Protein 6GQ3 (pdb70)

Organism: Homo sapiens (NCBI:txid9606)

B-factor: mean 34.39, std 28.22, range [5.99, 200.0]

Secondary structure (DSSP, 8-state):
-EEEEEES-S-SSHHHHTGGGGGGGG--SEEEEEEETTEEEEEEEEEE---S-TTT--SSB--TT-TTEEEEEEEEETTHHHHHHHHT---SS--TTHHHHHHHHHHHHHHHHTT--EEEEEEEEETTTTEEEEEE-TT--S--EEEE-TT--EEEESSGGGTTT---TT-SS--EEEPPTTEEEEEEEPTTS-EEEEEEEE---------S--HHHHHHHHHHHHHHHHHHTT--SSEEEEE--SSHHHHHHHHHHHHHHHHTT--SPPEEEEEESSS-HHHHHHHHHHHHHT-EEEEEEPPHHHHHHHHHHHHHHHT---HHHHHHHHHHHHHHHHHHHH--EEEEE--TTHHHHHT-SGGGGG-S-HHHHHHHHHHHHHHGGGTHHHHHHHHHHTTT-EEE-GGG-HHHHHHHHTS-HHHHS-SSSSTTHHHHHHTTTTT-S-HHHHT---HHHHHHHHHHHHS-HHHHHTHHHH--TT---SHHHHHHHHHHHHHSTT-GGGS--/-EEEEEES-S-TTTTTHHHHGGGGGG--SEEEEEEETTEEEEEEEEEE---S-TTT--SSEEETTEEEEEEEEEEEETTHHHHHHHHTPPPSS--TTHHHHHHHHHH-HHHHHTT--EEEEEEEEETTTTEEEEEE-TT--S--EEEE-TT--EEEESSGGGTTT---TT-S---EEEPPTTEEEEEEE-TTS-EEEEEEEE---------S--HHHHHHHHHHHHHHHHHHTT--SSEEEEE--SSHHHHHHHHHHHHHHHHTT-SSPPEEEEEESTT-HHHHHHHHHHHHHT-EEEEEE--HHHHHHHHHHHHHHH----HHHHHHHHHHHHHHHHHHHH--EEEEE--TTHHHHHT-SGGGGG-S-HHHHHHHHHHHHHHGGGTHHHHHHHHHHTTT-EEE-GGG-HHHHHHHHHS-HHHHS-SSSSTTHHHHHHTTTTT-S-HHHHT---HHHHHHHHHHTTS-HHHHHTHHHH--SS---SHHHHHHHHHHHHHSTT-GGGS--

Structure (mmCIF, N/CA/C/O backbone):
data_6GQ3
#
_entry.id   6GQ3
#
_cell.length_a   64.700
_cell.length_b   83.520
_cell.length_c   110.290
_cell.angle_alpha   90.00
_cell.angle_beta   90.65
_cell.angle_gamma   90.00
#
_symmetry.space_group_name_H-M   'P 1 21 1'
#
loop_
_entity.id
_entity.type
_entity.pdbx_description
1 polymer 'Asparagine synthetase [glutamine-hydrolyzing]'
2 non-polymer 5-OXO-L-NORLEUCINE
3 non-polymer 1,2-ETHANEDIOL
4 non-polymer '4-(2-HYDROXYETHYL)-1-PIPERAZINE ETHANESULFONIC ACID'
5 non-polymer 'CHLORIDE ION'
6 water water
#
loop_
_atom_site.group_PDB
_atom_site.id
_atom_site.type_symbol
_atom_site.label_atom_id
_atom_site.label_alt_id
_atom_site.label_comp_id
_atom_site.label_asym_id
_atom_site.label_entity_id
_atom_site.label_seq_id
_atom_site.pdbx_PDB_ins_code
_atom_site.Cartn_x
_atom_site.Cartn_y
_atom_site.Cartn_z
_atom_site.occupancy
_atom_site.B_iso_or_equiv
_atom_site.auth_seq_id
_atom_site.auth_comp_id
_atom_site.auth_asym_id
_atom_site.auth_atom_id
_atom_site.pdbx_PDB_model_num
ATOM 1 N N . CYS A 1 2 ? 18.799 17.066 11.072 1.00 16.36 1 CYS A N 1
ATOM 2 C CA . CYS A 1 2 ? 18.659 17.463 12.504 1.00 12.09 1 CYS A CA 1
ATOM 3 C C . CYS A 1 2 ? 17.560 18.501 12.611 1.00 12.11 1 CYS A C 1
ATOM 4 O O . CYS A 1 2 ? 17.362 19.300 11.694 1.00 14.23 1 CYS A O 1
ATOM 7 N N . GLY A 1 3 ? 16.877 18.481 13.744 1.00 13.64 2 GLY A N 1
ATOM 8 C CA . GLY A 1 3 ? 15.812 19.421 14.059 1.00 11.76 2 GLY A CA 1
ATOM 9 C C . GLY A 1 3 ? 16.123 20.168 15.325 1.00 14.17 2 GLY A C 1
ATOM 10 O O . GLY A 1 3 ? 16.374 19.550 16.378 1.00 18.60 2 GLY A O 1
ATOM 11 N N . ILE A 1 4 ? 16.099 21.497 15.224 1.00 12.60 3 ILE A N 1
ATOM 12 C CA . ILE A 1 4 ? 16.331 22.365 16.367 1.00 10.02 3 ILE A CA 1
ATOM 13 C C . ILE A 1 4 ? 15.037 23.030 16.795 1.00 15.26 3 ILE A C 1
ATOM 14 O O . ILE A 1 4 ? 14.159 23.313 15.979 1.00 16.72 3 ILE A O 1
ATOM 19 N N . TRP A 1 5 ? 14.937 23.234 18.110 1.00 17.17 4 TRP A N 1
ATOM 20 C CA . TRP A 1 5 ? 13.803 23.848 18.722 1.00 14.14 4 TRP A CA 1
ATOM 21 C C . TRP A 1 5 ? 14.298 24.566 19.972 1.00 19.64 4 TRP A C 1
ATOM 22 O O . TRP A 1 5 ? 15.106 24.019 20.745 1.00 18.51 4 TRP A O 1
ATOM 33 N N . ALA A 1 6 ? 13.877 25.808 20.160 1.00 14.94 5 ALA A N 1
ATOM 34 C CA . ALA A 1 6 ? 14.301 26.551 21.353 1.00 14.13 5 ALA A CA 1
ATOM 35 C C . ALA A 1 6 ? 13.317 27.615 21.771 1.00 21.37 5 ALA A C 1
ATOM 36 O O . ALA A 1 6 ? 12.708 28.262 20.920 1.00 16.40 5 ALA A O 1
ATOM 38 N N . LEU A 1 7 ? 13.203 27.799 23.085 1.00 13.55 6 LEU A N 1
ATOM 39 C CA . LEU A 1 7 ? 12.337 28.809 23.675 1.00 16.64 6 LEU A CA 1
ATOM 40 C C . LEU A 1 7 ? 13.121 29.694 24.626 1.00 20.72 6 LEU A C 1
ATOM 41 O O . LEU A 1 7 ? 13.976 29.220 25.363 1.00 15.84 6 LEU A O 1
ATOM 46 N N . PHE A 1 8 ? 12.823 30.990 24.601 1.00 14.17 7 PHE A N 1
ATOM 47 C CA . PHE A 1 8 ? 13.376 31.950 25.557 1.00 18.05 7 PHE A CA 1
ATOM 48 C C . PHE A 1 8 ? 12.200 32.733 26.118 1.00 22.71 7 PHE A C 1
ATOM 49 O O . PHE A 1 8 ? 11.341 33.124 25.376 1.00 16.32 7 PHE A O 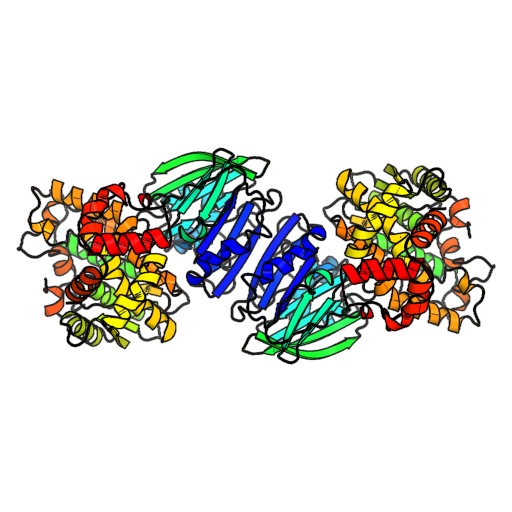1
ATOM 57 N N . GLY A 1 9 ? 12.134 32.880 27.436 1.00 20.76 8 GLY A N 1
ATOM 58 C CA . GLY A 1 9 ? 11.059 33.641 28.051 1.00 21.88 8 GLY A CA 1
ATOM 59 C C . GLY A 1 9 ? 9.713 32.933 28.069 1.00 29.88 8 GLY A C 1
ATOM 60 O O . GLY A 1 9 ? 8.671 33.585 28.084 1.00 24.22 8 GLY A O 1
ATOM 61 N N . SER A 1 10 ? 9.730 31.603 28.097 1.00 23.71 9 SER A N 1
ATOM 62 C CA . SER A 1 10 ? 8.510 30.814 28.118 1.00 19.92 9 SER A CA 1
ATOM 63 C C . SER A 1 10 ? 7.767 30.961 29.456 1.00 23.78 9 SER A C 1
ATOM 64 O O . SER A 1 10 ? 8.376 31.253 30.482 1.00 24.93 9 SER A O 1
ATOM 67 N N . ASP A 1 11 ? 6.461 30.732 29.427 1.00 36.50 10 ASP A N 1
ATOM 68 C CA . ASP A 1 11 ? 5.673 30.566 30.656 1.00 51.46 10 ASP A CA 1
ATOM 69 C C . ASP A 1 11 ? 6.019 29.247 31.364 1.00 99.03 10 ASP A C 1
ATOM 70 O O . ASP A 1 11 ? 6.355 29.257 32.549 1.00 83.53 10 ASP A O 1
ATOM 75 N N . ASP A 1 12 ? 5.933 28.126 30.640 1.00 71.19 11 ASP A N 1
ATOM 76 C CA . ASP A 1 12 ? 6.268 26.793 31.187 1.00 88.35 11 ASP A CA 1
ATOM 77 C C . ASP A 1 12 ? 6.920 25.892 30.132 1.00 200.00 11 ASP A C 1
ATOM 78 O O . ASP A 1 12 ? 6.216 25.164 29.419 1.00 198.35 11 ASP A O 1
ATOM 83 N N . CYS A 1 13 ? 8.256 25.929 30.041 1.00 78.71 12 CYS A N 1
ATOM 84 C CA . CYS A 1 13 ? 8.990 24.999 29.161 1.00 64.30 12 CYS A CA 1
ATOM 85 C C . CYS A 1 13 ? 9.705 23.898 29.954 1.00 35.74 12 CYS A C 1
ATOM 86 O O . CYS A 1 13 ? 10.928 23.773 29.972 1.00 200.00 12 CYS A O 1
ATOM 89 N N . LEU A 1 14 ? 8.866 23.117 30.635 1.00 56.64 13 LEU A N 1
ATOM 90 C CA . LEU A 1 14 ? 9.201 21.786 31.131 1.00 200.00 13 LEU A CA 1
ATOM 91 C C . LEU A 1 14 ? 8.063 20.838 30.747 1.00 58.34 13 LEU A C 1
ATOM 92 O O . LEU A 1 14 ? 8.218 20.042 29.830 1.00 200.00 13 LEU A O 1
ATOM 97 N N . SER A 1 15 ? 6.915 20.958 31.414 1.00 92.27 14 SER A N 1
ATOM 98 C CA . SER A 1 15 ? 5.824 19.988 31.251 1.00 58.64 14 SER A CA 1
ATOM 99 C C . SER A 1 15 ? 5.212 20.012 29.840 1.00 200.00 14 SER A C 1
ATOM 100 O O . SER A 1 15 ? 5.402 19.079 29.052 1.00 61.39 14 SER A O 1
ATOM 103 N N . VAL A 1 16 ? 4.534 21.103 29.509 1.00 27.75 15 VAL A N 1
ATOM 104 C CA . VAL A 1 16 ? 3.699 21.180 28.299 1.00 53.81 15 VAL A CA 1
ATOM 105 C C . VAL A 1 16 ? 4.527 21.360 27.013 1.00 178.39 15 VAL A C 1
ATOM 106 O O . VAL A 1 16 ? 4.038 21.052 25.921 1.00 77.16 15 VAL A O 1
ATOM 110 N N . GLN A 1 17 ? 5.772 21.832 27.136 1.00 61.41 16 GLN A N 1
ATOM 111 C CA . GLN A 1 17 ? 6.609 22.127 25.967 1.00 79.24 16 GLN A CA 1
ATOM 112 C C . GLN A 1 17 ? 7.841 21.201 25.791 1.00 48.86 16 GLN A C 1
ATOM 113 O O . GLN A 1 17 ? 8.585 21.346 24.830 1.00 81.60 16 GLN A O 1
ATOM 119 N N . CYS A 1 18 ? 8.035 20.243 26.697 1.00 66.29 17 CYS A N 1
ATOM 120 C CA . CYS A 1 18 ? 8.749 18.996 26.359 1.00 50.55 17 CYS A CA 1
ATOM 121 C C . CYS A 1 18 ? 8.033 18.283 25.200 1.00 80.82 17 CYS A C 1
ATOM 122 O O . CYS A 1 18 ? 8.676 17.671 24.352 1.00 54.04 17 CYS A O 1
ATOM 125 N N . LEU A 1 19 ? 6.703 18.382 25.187 1.00 72.74 18 LEU A N 1
ATOM 126 C CA . LEU A 1 19 ? 5.843 17.803 24.154 1.00 54.75 18 LEU A CA 1
ATOM 127 C C . LEU A 1 19 ? 5.879 18.527 22.798 1.00 38.55 18 LEU A C 1
ATOM 128 O O . LEU A 1 19 ? 5.711 17.898 21.749 1.00 47.19 18 LEU A O 1
ATOM 133 N N . SER A 1 20 ? 6.081 19.841 22.795 1.00 58.66 19 SER A N 1
ATOM 134 C CA . SER A 1 20 ? 6.165 20.598 21.529 1.00 44.21 19 SER A CA 1
ATOM 135 C C . SER A 1 20 ? 7.492 20.361 20.750 1.00 20.76 19 SER A C 1
ATOM 136 O O . SER A 1 20 ? 7.510 20.393 19.499 1.00 31.38 19 SER A O 1
ATOM 139 N N . ALA A 1 21 ? 8.564 20.115 21.497 1.00 45.49 20 ALA A N 1
ATOM 140 C CA . ALA A 1 21 ? 9.870 19.764 20.921 1.00 33.27 20 ALA A CA 1
ATOM 141 C C . ALA A 1 21 ? 9.839 18.511 20.036 1.00 39.29 20 ALA A C 1
ATOM 142 O O . ALA A 1 21 ? 10.725 18.337 19.203 1.00 31.62 20 ALA A O 1
ATOM 144 N N . MET A 1 22 ? 8.827 17.655 20.203 1.00 29.18 21 MET A N 1
ATOM 145 C CA . MET A 1 22 ? 8.723 16.393 19.447 1.00 19.19 21 MET A CA 1
ATOM 146 C C . MET A 1 22 ? 8.147 16.516 18.044 1.00 29.89 21 MET A C 1
ATOM 147 O O . MET A 1 22 ? 8.254 15.566 17.270 1.00 23.49 21 MET A O 1
ATOM 152 N N . LYS A 1 23 ? 7.535 17.653 17.707 1.00 21.25 22 LYS A N 1
ATOM 153 C CA . LYS A 1 23 ? 6.921 17.843 16.384 1.00 20.14 22 LYS A CA 1
ATOM 154 C C . LYS A 1 23 ? 7.903 17.727 15.225 1.00 23.96 22 LYS A C 1
ATOM 155 O O . LYS A 1 23 ? 7.513 17.368 14.125 1.00 22.69 22 LYS A O 1
ATOM 161 N N . ILE A 1 24 ? 9.173 18.010 15.468 1.00 20.42 23 ILE A N 1
ATOM 162 C CA . ILE A 1 24 ? 10.173 17.914 14.379 1.00 16.37 23 ILE A CA 1
ATOM 163 C C . ILE A 1 24 ? 11.107 16.706 14.484 1.00 29.43 23 ILE A C 1
ATOM 164 O O . ILE A 1 24 ? 12.166 16.711 13.841 1.00 17.38 23 ILE A O 1
ATOM 169 N N . ALA A 1 25 ? 10.701 15.676 15.240 1.00 20.15 24 ALA A N 1
ATOM 170 C CA . ALA A 1 25 ? 11.510 14.445 15.412 1.00 12.00 24 ALA A CA 1
ATOM 171 C C . ALA A 1 25 ? 11.994 13.785 14.136 1.00 12.94 24 ALA A C 1
ATOM 172 O O . ALA A 1 25 ? 13.088 13.241 14.111 1.00 20.57 24 ALA A O 1
ATOM 174 N N . HIS A 1 26 ? 11.152 13.802 13.094 1.00 13.93 25 HIS A N 1
ATOM 175 C CA . HIS A 1 26 ? 11.504 13.205 11.807 1.00 11.70 25 HIS A CA 1
ATOM 176 C C . HIS A 1 26 ? 12.872 13.602 11.244 1.00 15.29 25 HIS A C 1
ATOM 177 O O . HIS A 1 26 ? 13.545 12.784 10.614 1.00 14.15 25 HIS A O 1
ATOM 184 N N . ARG A 1 27 ? 13.254 14.848 11.463 1.00 11.33 26 ARG A N 1
ATOM 185 C CA . ARG A 1 27 ? 14.535 15.382 10.957 1.00 15.10 26 ARG A CA 1
ATOM 186 C C . ARG A 1 27 ? 15.748 14.688 11.553 1.00 10.86 26 ARG A C 1
ATOM 187 O O . ARG A 1 27 ? 16.774 14.606 10.877 1.00 14.20 26 ARG A O 1
ATOM 195 N N . GLY A 1 28 ? 15.648 14.202 12.800 1.00 14.72 27 GLY A N 1
ATOM 196 C CA . GLY A 1 28 ? 16.815 13.645 13.515 1.00 16.18 27 GLY A CA 1
ATOM 197 C C . GLY A 1 28 ? 16.458 12.380 14.274 1.00 15.83 27 GLY A C 1
ATOM 198 O O . GLY A 1 28 ? 16.229 12.422 15.467 1.00 14.89 27 GLY A O 1
ATOM 199 N N . PRO A 1 29 ? 16.398 11.244 13.583 1.00 14.78 28 PRO A N 1
ATOM 200 C CA . PRO A 1 29 ? 15.932 10.006 14.252 1.00 18.61 28 PRO A CA 1
ATOM 201 C C . PRO A 1 29 ? 16.863 9.324 15.246 1.00 15.58 28 PRO A C 1
ATOM 202 O O . PRO A 1 29 ? 16.408 8.456 15.977 1.00 14.42 28 PRO A O 1
ATOM 206 N N . ASP A 1 30 ? 18.142 9.674 15.285 1.00 12.96 29 ASP A N 1
ATOM 207 C CA . ASP A 1 30 ? 19.116 8.870 16.037 1.00 11.28 29 ASP A CA 1
ATOM 208 C C . ASP A 1 30 ? 19.096 9.127 17.541 1.00 19.74 29 ASP A C 1
ATOM 209 O O . ASP A 1 30 ? 19.356 8.219 18.320 1.00 15.00 29 ASP A O 1
ATOM 214 N N . ALA A 1 31 ? 18.794 10.356 17.944 1.00 12.41 30 ALA A N 1
ATOM 215 C CA . ALA A 1 31 ? 18.717 10.711 19.384 1.00 12.27 30 ALA A CA 1
ATOM 216 C C . ALA A 1 31 ? 17.998 12.034 19.592 1.00 16.20 30 ALA A C 1
ATOM 217 O O . ALA A 1 31 ? 17.958 12.848 18.688 1.00 13.55 30 ALA A O 1
ATOM 219 N N . PHE A 1 32 ? 17.471 12.228 20.804 1.00 16.26 31 PHE A N 1
ATOM 220 C CA . PHE A 1 32 ? 16.805 13.452 21.213 1.00 13.02 31 PHE A CA 1
ATOM 221 C C . PHE A 1 32 ? 17.351 13.910 22.572 1.00 18.65 31 PHE A C 1
ATOM 222 O O . PHE A 1 32 ? 17.517 13.087 23.460 1.00 13.59 31 PHE A O 1
ATOM 230 N N . ARG A 1 33 ? 17.619 15.206 22.726 1.00 13.23 32 ARG A N 1
ATOM 231 C CA . ARG A 1 33 ? 17.890 15.807 24.038 1.00 14.65 32 ARG A CA 1
ATOM 232 C C . ARG A 1 33 ? 17.074 17.094 24.228 1.00 16.71 32 ARG A C 1
ATOM 233 O O . ARG A 1 33 ? 17.042 17.952 23.353 1.00 13.88 32 ARG A O 1
ATOM 241 N N . PHE A 1 34 ? 16.469 17.224 25.407 1.00 10.61 33 PHE A N 1
ATOM 242 C CA . PHE A 1 34 ? 15.753 18.413 25.833 1.00 13.92 33 PHE A CA 1
ATOM 243 C C . PHE A 1 34 ? 16.362 18.901 27.126 1.00 17.84 33 PHE A C 1
ATOM 244 O O . PHE A 1 34 ? 16.550 18.105 28.028 1.00 17.22 33 PHE A O 1
ATOM 252 N N . GLU A 1 35 ? 16.689 20.189 27.221 1.00 14.54 34 GLU A N 1
ATOM 253 C CA . GLU A 1 35 ? 17.175 20.730 28.487 1.00 14.18 34 GLU A CA 1
ATOM 254 C C . GLU A 1 35 ? 16.893 22.222 28.623 1.00 14.73 34 GLU A C 1
ATOM 255 O O . GLU A 1 35 ? 16.722 22.922 27.631 1.00 14.00 34 GLU A O 1
ATOM 261 N N . ASN A 1 36 ? 16.843 22.689 29.865 1.00 11.85 35 ASN A N 1
ATOM 262 C CA . ASN A 1 36 ? 16.654 24.114 30.152 1.00 13.77 35 ASN A CA 1
ATOM 263 C C . ASN A 1 36 ? 17.985 24.690 30.663 1.00 11.23 35 ASN A C 1
ATOM 264 O O . ASN A 1 36 ? 18.989 23.971 30.749 1.00 14.37 35 ASN A O 1
ATOM 269 N N . VAL A 1 37 ? 17.985 25.982 30.978 1.00 16.34 36 VAL A N 1
ATOM 270 C CA . VAL A 1 37 ? 19.221 26.723 31.183 1.00 15.47 36 VAL A CA 1
ATOM 271 C C . VAL A 1 37 ? 19.325 27.147 32.632 1.00 15.08 36 VAL A C 1
ATOM 272 O O . VAL A 1 37 ? 18.405 27.818 33.148 1.00 14.64 36 VAL A O 1
ATOM 276 N N . ASN A 1 38 ? 20.420 26.756 33.283 1.00 15.38 37 ASN A N 1
ATOM 277 C CA . ASN A 1 38 ? 20.710 27.177 34.675 1.00 18.29 37 ASN A CA 1
ATOM 278 C C . ASN A 1 38 ? 20.610 28.694 34.759 1.00 25.00 37 ASN A C 1
ATOM 279 O O . ASN A 1 38 ? 21.251 29.400 33.978 1.00 19.79 37 ASN A O 1
ATOM 284 N N . GLY A 1 39 ? 19.819 29.175 35.712 1.00 17.11 38 GLY A N 1
ATOM 285 C CA . GLY A 1 39 ? 19.636 30.612 35.914 1.00 18.61 38 GLY A CA 1
ATOM 286 C C . GLY A 1 39 ? 18.576 31.248 35.025 1.00 29.36 38 GLY A C 1
ATOM 287 O O . GLY A 1 39 ? 18.230 32.404 35.237 1.00 19.29 38 GLY A O 1
ATOM 288 N N . TYR A 1 40 ? 18.081 30.513 34.020 1.00 17.66 39 TYR A N 1
ATOM 289 C CA . TYR A 1 40 ? 17.126 31.014 33.021 1.00 15.59 39 TYR A CA 1
ATOM 290 C C . TYR A 1 40 ? 16.248 29.835 32.678 1.00 17.73 39 TYR A C 1
ATOM 291 O O . TYR A 1 40 ? 16.214 29.374 31.537 1.00 14.91 39 TYR A O 1
ATOM 300 N N . THR A 1 41 ? 15.584 29.311 33.700 1.00 17.32 40 THR A N 1
ATOM 301 C CA . THR A 1 41 ? 14.925 27.998 33.592 1.00 21.20 40 THR A CA 1
ATOM 302 C C . THR A 1 41 ? 13.664 28.021 32.737 1.00 22.99 40 THR A C 1
ATOM 303 O O . THR A 1 41 ? 13.124 26.967 32.450 1.00 18.64 40 THR A O 1
ATOM 307 N N . ASN A 1 42 ? 13.219 29.211 32.312 1.00 13.09 41 ASN A N 1
ATOM 308 C CA . ASN A 1 42 ? 12.166 29.365 31.310 1.00 14.77 41 ASN A CA 1
ATOM 309 C C . ASN A 1 42 ? 12.704 29.469 29.881 1.00 17.67 41 ASN A C 1
ATOM 310 O O . ASN A 1 42 ? 11.964 29.819 28.984 1.00 17.92 41 ASN A O 1
ATOM 315 N N . CYS A 1 43 ? 14.000 29.178 29.683 1.00 19.46 42 CYS A N 1
ATOM 316 C CA . CYS A 1 43 ? 14.622 29.068 28.364 1.00 14.41 42 CYS A CA 1
ATOM 317 C C . CYS A 1 43 ? 15.069 27.617 28.179 1.00 20.47 42 CYS A C 1
ATOM 318 O O . CYS A 1 43 ? 15.642 27.031 29.093 1.00 13.33 42 CYS A O 1
ATOM 321 N N . CYS A 1 44 ? 14.790 27.025 27.025 1.00 12.99 43 CYS A N 1
ATOM 322 C CA . CYS A 1 44 ? 15.134 25.625 26.806 1.00 16.53 43 CYS A CA 1
ATOM 323 C C . CYS A 1 44 ? 15.377 25.279 25.354 1.00 15.75 43 CYS A C 1
ATOM 324 O O . CYS A 1 44 ? 14.991 26.034 24.438 1.00 18.41 43 CYS A O 1
ATOM 327 N N . PHE A 1 45 ? 16.042 24.141 25.181 1.00 15.37 44 PHE A N 1
ATOM 328 C CA . PHE A 1 45 ? 16.432 23.607 23.887 1.00 12.15 44 PHE A CA 1
ATOM 329 C C . PHE A 1 45 ? 15.860 22.199 23.727 1.00 11.50 44 PHE A C 1
ATOM 330 O O . PHE A 1 45 ? 15.804 21.433 24.682 1.00 13.75 44 PHE A O 1
ATOM 338 N N . GLY A 1 46 ? 15.479 21.858 22.498 1.00 12.54 45 GLY A N 1
ATOM 339 C CA . GLY A 1 46 ? 15.146 20.486 22.096 1.00 15.67 45 GLY A CA 1
ATOM 340 C C . GLY A 1 46 ? 15.881 20.202 20.800 1.00 15.64 45 GLY A C 1
ATOM 341 O O . GLY A 1 46 ? 15.844 21.007 19.884 1.00 18.28 45 GLY A O 1
ATOM 342 N N . PHE A 1 47 ? 16.571 19.072 20.734 1.00 14.57 46 PHE A N 1
ATOM 343 C CA . PHE A 1 47 ? 17.400 18.748 19.596 1.00 12.45 46 PHE A CA 1
ATOM 344 C C . PHE A 1 47 ? 17.206 17.310 19.186 1.00 14.77 46 PHE A C 1
ATOM 345 O O . PHE A 1 47 ? 17.414 16.415 20.011 1.00 12.84 46 PHE A O 1
ATOM 353 N N . HIS A 1 48 ? 16.785 17.098 17.940 1.00 10.25 47 HIS A N 1
ATOM 354 C CA . HIS A 1 48 ? 16.682 15.772 17.356 1.00 11.09 47 HIS A CA 1
ATOM 355 C C . HIS A 1 48 ? 17.857 15.593 16.417 1.00 12.78 47 HIS A C 1
ATOM 356 O O . HIS A 1 48 ? 18.000 16.333 15.448 1.00 10.53 47 HIS A O 1
ATOM 363 N N . ARG A 1 49 ? 18.697 14.597 16.695 1.00 13.28 48 ARG A N 1
ATOM 364 C CA . ARG A 1 49 ? 19.908 14.418 15.953 1.00 17.03 48 ARG A CA 1
ATOM 365 C C . ARG A 1 49 ? 19.821 13.340 14.870 1.00 18.77 48 ARG A C 1
ATOM 366 O O . ARG A 1 49 ? 19.365 12.229 15.126 1.00 16.41 48 ARG A O 1
ATOM 374 N N . LEU A 1 50 ? 20.249 13.694 13.662 1.00 14.41 49 LEU A N 1
ATOM 375 C CA . LEU A 1 50 ? 20.752 12.715 12.695 1.00 14.67 49 LEU A CA 1
ATOM 376 C C . LEU A 1 50 ? 22.276 12.811 12.808 1.00 14.49 49 LEU A C 1
ATOM 377 O O . LEU A 1 50 ? 22.861 13.852 12.501 1.00 15.83 49 LEU A O 1
ATOM 382 N N . ALA A 1 51 ? 22.932 11.750 13.265 1.00 16.44 50 ALA A N 1
ATOM 383 C CA . ALA A 1 51 ? 24.377 11.832 13.543 1.00 9.92 50 ALA A CA 1
ATOM 384 C C . ALA A 1 51 ? 25.208 11.571 12.274 1.00 15.75 50 ALA A C 1
ATOM 385 O O . ALA A 1 51 ? 25.358 10.416 11.857 1.00 17.20 50 ALA A O 1
ATOM 387 N N . VAL A 1 52 ? 25.769 12.649 11.706 1.00 12.76 51 VAL A N 1
ATOM 388 C CA . VAL A 1 52 ? 26.435 12.640 10.418 1.00 9.94 51 VAL A CA 1
ATOM 389 C C . VAL A 1 52 ? 27.964 12.691 10.610 1.00 11.92 51 VAL A C 1
ATOM 390 O O . VAL A 1 52 ? 28.655 11.977 9.944 1.00 16.90 51 VAL A O 1
ATOM 394 N N . VAL A 1 53 ? 28.440 13.527 11.538 1.00 11.30 52 VAL A N 1
ATOM 395 C CA . VAL A 1 53 ? 29.859 13.668 11.881 1.00 16.98 52 VAL A CA 1
ATOM 396 C C . VAL A 1 53 ? 29.910 13.446 13.387 1.00 23.00 52 VAL A C 1
ATOM 397 O O . VAL A 1 53 ? 29.097 14.015 14.108 1.00 15.12 52 VAL A O 1
ATOM 401 N N . ASP A 1 54 ? 30.810 12.582 13.853 1.00 12.70 53 ASP A N 1
ATOM 402 C CA . ASP A 1 54 ? 31.082 12.386 15.295 1.00 13.73 53 ASP A CA 1
ATOM 403 C C . ASP A 1 54 ? 29.916 11.752 16.060 1.00 17.47 53 ASP A C 1
ATOM 404 O O . ASP A 1 54 ? 29.259 12.409 16.891 1.00 17.60 53 ASP A O 1
ATOM 409 N N . PRO A 1 55 ? 29.647 10.474 15.801 1.00 18.40 54 PRO A N 1
ATOM 410 C CA . PRO A 1 55 ? 28.498 9.890 16.507 1.00 31.45 54 PRO A CA 1
ATOM 411 C C . PRO A 1 55 ? 28.624 9.917 18.044 1.00 20.17 54 PRO A C 1
ATOM 412 O O . PRO A 1 55 ? 27.637 10.157 18.716 1.00 19.74 54 PRO A O 1
ATOM 416 N N . LEU A 1 56 ? 29.826 9.759 18.590 1.00 17.26 55 LEU A N 1
ATOM 417 C CA . LEU A 1 56 ? 29.968 9.527 20.022 1.00 17.97 55 LEU A CA 1
ATOM 418 C C . LEU A 1 56 ? 29.915 10.790 20.876 1.00 26.68 55 LEU A C 1
ATOM 419 O O . LEU A 1 56 ? 29.410 10.746 22.002 1.00 21.43 55 LEU A O 1
ATOM 424 N N . PHE A 1 57 ? 30.437 11.907 20.355 1.00 14.43 56 PHE A N 1
ATOM 425 C CA . PHE A 1 57 ? 30.641 13.124 21.148 1.00 12.23 56 PHE A CA 1
ATOM 426 C C . PHE A 1 57 ? 29.891 14.374 20.632 1.00 19.91 56 PHE A C 1
ATOM 427 O O . PHE A 1 57 ? 30.031 15.452 21.199 1.00 18.00 56 PHE A O 1
ATOM 435 N N . GLY A 1 58 ? 29.071 14.222 19.595 1.00 18.41 57 GLY A N 1
ATOM 436 C CA . GLY A 1 58 ? 28.452 15.380 18.958 1.00 12.41 57 GLY A CA 1
ATOM 437 C C . GLY A 1 58 ? 27.029 15.717 19.345 1.00 15.43 57 GLY A C 1
ATOM 438 O O . GLY A 1 58 ? 26.406 16.544 18.656 1.00 18.25 57 GLY A O 1
ATOM 439 N N . MET A 1 59 ? 26.486 15.115 20.405 1.00 13.68 58 MET A N 1
ATOM 440 C CA . MET A 1 59 ? 25.100 15.444 20.780 1.00 13.59 58 MET A CA 1
ATOM 441 C C . MET A 1 59 ? 25.002 16.929 21.176 1.00 18.92 58 MET A C 1
ATOM 442 O O . MET A 1 59 ? 25.980 17.516 21.643 1.00 15.93 58 MET A O 1
ATOM 447 N N . GLN A 1 60 ? 23.834 17.533 20.954 1.00 10.67 59 GLN A N 1
ATOM 448 C CA . GLN A 1 60 ? 23.622 18.970 21.194 1.00 9.99 59 GLN A CA 1
ATOM 449 C C . GLN A 1 60 ? 22.503 19.111 22.227 1.00 10.59 59 GLN A C 1
ATOM 450 O O . GLN A 1 60 ? 21.787 18.125 22.414 1.00 17.11 59 GLN A O 1
ATOM 456 N N . PRO A 1 61 ? 22.327 20.243 22.908 1.00 14.36 60 PRO A N 1
ATOM 457 C CA . PRO A 1 61 ? 23.139 21.470 22.808 1.00 14.98 60 PRO A CA 1
ATOM 458 C C . PRO A 1 61 ? 24.614 21.220 23.026 1.00 18.14 60 PRO A C 1
ATOM 459 O O . PRO A 1 61 ? 24.959 20.502 23.932 1.00 14.70 60 PRO A O 1
ATOM 463 N N . ILE A 1 62 ? 25.454 21.772 22.152 1.00 14.16 61 ILE A N 1
ATOM 464 C CA . ILE A 1 62 ? 26.903 21.662 22.257 1.00 13.11 61 ILE A CA 1
ATOM 465 C C . ILE A 1 62 ? 27.325 22.605 23.382 1.00 16.19 61 ILE A C 1
ATOM 466 O O . ILE A 1 62 ? 27.022 23.806 23.355 1.00 12.58 61 ILE A O 1
ATOM 471 N N . ARG A 1 63 ? 27.958 22.032 24.391 1.00 14.00 62 ARG A N 1
ATOM 472 C CA . ARG A 1 63 ? 28.456 22.759 25.541 1.00 18.01 62 ARG A CA 1
ATOM 473 C C . ARG A 1 63 ? 29.811 22.163 25.870 1.00 19.99 62 ARG A C 1
ATOM 474 O O . ARG A 1 63 ? 29.895 20.979 26.107 1.00 16.65 62 ARG A O 1
ATOM 482 N N . VAL A 1 64 ? 30.858 22.977 25.849 1.00 18.02 63 VAL A N 1
ATOM 483 C CA . VAL A 1 64 ? 32.231 22.511 26.060 1.00 22.78 63 VAL A CA 1
ATOM 484 C C . VAL A 1 64 ? 32.850 23.241 27.260 1.00 22.11 63 VAL A C 1
ATOM 485 O O . VAL A 1 64 ? 32.475 24.378 27.590 1.00 17.05 63 VAL A O 1
ATOM 489 N N . LYS A 1 65 ? 33.777 22.540 27.906 1.00 17.93 64 LYS A N 1
ATOM 490 C CA . LYS A 1 65 ? 34.449 23.013 29.130 1.00 26.78 64 LYS A CA 1
ATOM 491 C C . LYS A 1 65 ? 35.049 24.416 29.007 1.00 20.22 64 LYS A C 1
ATOM 492 O O . LYS A 1 65 ? 34.938 25.228 29.926 1.00 21.05 64 LYS A O 1
ATOM 498 N N . LYS A 1 66 ? 35.624 24.717 27.846 1.00 20.02 65 LYS A N 1
ATOM 499 C CA . LYS A 1 66 ? 36.333 25.983 27.640 1.00 23.20 65 LYS A CA 1
ATOM 500 C C . LYS A 1 66 ? 35.393 27.188 27.699 1.00 17.30 65 LYS A C 1
ATOM 501 O O . LYS A 1 66 ? 35.810 28.276 28.065 1.00 16.12 65 LYS A O 1
ATOM 507 N N . TYR A 1 67 ? 34.119 26.996 27.341 1.00 18.52 66 TYR A N 1
ATOM 508 C CA . TYR A 1 67 ? 33.177 28.098 27.256 1.00 21.54 66 TYR A CA 1
ATOM 509 C C . TYR A 1 67 ? 31.951 27.676 28.039 1.00 23.87 66 TYR A C 1
ATOM 510 O O . TYR A 1 67 ? 30.952 27.252 27.465 1.00 19.66 66 TYR A O 1
ATOM 519 N N . PRO A 1 68 ? 32.021 27.809 29.375 1.00 24.44 67 PRO A N 1
ATOM 520 C CA . PRO A 1 68 ? 30.937 27.302 30.204 1.00 17.31 67 PRO A CA 1
ATOM 521 C C . PRO A 1 68 ? 29.603 28.000 30.016 1.00 15.98 67 PRO A C 1
ATOM 522 O O . PRO A 1 68 ? 28.581 27.408 30.326 1.00 17.01 67 PRO A O 1
ATOM 526 N N . TYR A 1 69 ? 29.594 29.206 29.457 1.00 14.17 68 TYR A N 1
ATOM 527 C CA . TYR A 1 69 ? 28.364 29.958 29.331 1.00 12.94 68 TYR A CA 1
ATOM 528 C C . TYR A 1 69 ? 27.807 30.022 27.895 1.00 14.67 68 TYR A C 1
ATOM 529 O O . TYR A 1 69 ? 26.840 30.745 27.658 1.00 12.54 68 TYR A O 1
ATOM 538 N N . LEU A 1 70 ? 28.367 29.236 26.980 1.00 14.35 69 LEU A N 1
ATOM 539 C CA . LEU A 1 70 ? 27.829 29.132 25.616 1.00 15.76 69 LEU A CA 1
ATOM 540 C C . LEU A 1 70 ? 27.028 27.835 25.423 1.00 16.30 69 LEU A C 1
ATOM 541 O O . LEU A 1 70 ? 27.451 26.755 25.826 1.00 13.39 69 LEU A O 1
ATOM 546 N N . TRP A 1 71 ? 25.867 27.969 24.805 1.00 11.04 70 TRP A N 1
ATOM 547 C CA . TRP A 1 71 ? 25.036 26.831 24.424 1.00 13.32 70 TRP A CA 1
ATOM 548 C C . TRP A 1 71 ? 24.754 26.958 22.924 1.00 16.67 70 TRP A C 1
ATOM 549 O O . TRP A 1 71 ? 24.205 27.961 22.502 1.00 12.61 70 TRP A O 1
ATOM 560 N N . LEU A 1 72 ? 25.121 25.962 22.116 1.00 12.47 71 LEU A N 1
ATOM 561 C CA . LEU A 1 72 ? 24.868 26.022 20.679 1.00 11.27 71 LEU A CA 1
ATOM 562 C C . LEU A 1 72 ? 23.974 24.875 20.253 1.00 10.68 71 LEU A C 1
ATOM 563 O O . LEU A 1 72 ? 24.244 23.725 20.604 1.00 14.64 71 LEU A O 1
ATOM 568 N N . CYS A 1 73 ? 22.934 25.199 19.492 0.80 7.33 72 CYS A N 1
ATOM 569 C CA A CYS A 1 73 ? 22.150 24.212 18.791 0.50 13.80 72 CYS A CA 1
ATOM 570 C CA B CYS A 1 73 ? 22.160 24.190 18.753 0.50 11.57 72 CYS A CA 1
ATOM 571 C C . CYS A 1 73 ? 22.145 24.562 17.293 0.80 6.97 72 CYS A C 1
ATOM 572 O O . CYS A 1 73 ? 21.812 25.687 16.927 0.80 9.61 72 CYS A O 1
ATOM 577 N N . TYR A 1 74 ? 22.487 23.617 16.429 1.00 10.80 73 TYR A N 1
ATOM 578 C CA . TYR A 1 74 ? 22.496 23.929 14.983 1.00 8.49 73 TYR A CA 1
ATOM 579 C C . TYR A 1 74 ? 22.133 22.724 14.154 1.00 12.59 73 TYR A C 1
ATOM 580 O O . TYR A 1 74 ? 22.434 21.561 14.516 1.00 12.51 73 TYR A O 1
ATOM 589 N N . ASN A 1 75 ? 21.523 23.014 13.019 1.00 9.84 74 ASN A N 1
ATOM 590 C CA . ASN A 1 75 ? 21.336 22.003 11.960 1.00 7.55 74 ASN A CA 1
ATOM 591 C C . ASN A 1 75 ? 22.189 22.427 10.797 1.00 13.46 74 ASN A C 1
ATOM 592 O O . ASN A 1 75 ? 21.901 23.427 10.150 1.00 13.48 74 ASN A O 1
ATOM 597 N N . GLY A 1 76 ? 23.202 21.642 10.469 1.00 12.53 75 GLY A N 1
ATOM 598 C CA . GLY A 1 76 ? 24.112 22.070 9.391 1.00 11.69 75 GLY A CA 1
ATOM 599 C C . GLY A 1 76 ? 25.417 21.321 9.289 1.00 18.93 75 GLY A C 1
ATOM 600 O O . GLY A 1 76 ? 25.670 20.402 10.048 1.00 11.24 75 GLY A O 1
ATOM 601 N N . GLU A 1 77 ? 26.251 21.781 8.358 1.00 15.76 76 GLU A N 1
ATOM 602 C CA . GLU A 1 77 ? 27.549 21.236 8.105 1.00 10.59 76 GLU A CA 1
ATOM 603 C C . GLU A 1 77 ? 28.520 22.362 7.788 1.00 19.61 76 GLU A C 1
ATOM 604 O O . GLU A 1 77 ? 28.338 23.072 6.811 1.00 14.89 76 GLU A O 1
ATOM 610 N N . ILE A 1 78 ? 29.540 22.523 8.622 1.00 10.49 77 ILE A N 1
ATOM 611 C CA . ILE A 1 78 ? 30.577 23.567 8.428 1.00 8.25 77 ILE A CA 1
ATOM 612 C C . ILE A 1 78 ? 31.762 22.858 7.787 1.00 17.81 77 ILE A C 1
ATOM 613 O O . ILE A 1 78 ? 32.610 22.291 8.492 1.00 14.92 77 ILE A O 1
ATOM 618 N N . TYR A 1 79 ? 31.788 22.871 6.451 1.00 13.48 78 TYR A N 1
ATOM 619 C CA . TYR A 1 79 ? 32.753 22.080 5.679 1.00 13.93 78 TYR A CA 1
ATOM 620 C C . TYR A 1 79 ? 34.207 22.512 5.853 1.00 10.65 78 TYR A C 1
ATOM 621 O O . TYR A 1 79 ? 35.090 21.677 5.682 1.00 15.85 78 TYR A O 1
ATOM 630 N N . ASN A 1 80 ? 34.443 23.785 6.189 1.00 19.19 79 ASN A N 1
ATOM 631 C CA . ASN A 1 80 ? 35.809 24.302 6.415 1.00 15.93 79 ASN A CA 1
ATOM 632 C C . ASN A 1 80 ? 36.229 24.322 7.877 1.00 15.70 79 ASN A C 1
ATOM 633 O O . ASN A 1 80 ? 37.168 25.054 8.247 1.00 17.86 79 ASN A O 1
ATOM 638 N N . HIS A 1 81 ? 35.546 23.563 8.735 1.00 11.42 80 HIS A N 1
ATOM 639 C CA . HIS A 1 81 ? 35.810 23.678 10.166 1.00 11.36 80 HIS A CA 1
ATOM 640 C C . HIS A 1 81 ? 37.252 23.262 10.506 1.00 16.98 80 HIS A C 1
ATOM 641 O O . HIS A 1 81 ? 37.887 23.896 11.345 1.00 18.39 80 HIS A O 1
ATOM 648 N N . LYS A 1 82 ? 37.741 22.213 9.845 1.00 16.72 81 LYS A N 1
ATOM 649 C CA . LYS A 1 82 ? 39.025 21.626 10.216 1.00 13.55 81 LYS A CA 1
ATOM 650 C C . LYS A 1 82 ? 40.188 22.554 9.871 1.00 34.94 81 LYS A C 1
ATOM 651 O O . LYS A 1 82 ? 41.110 22.696 10.640 1.00 20.63 81 LYS A O 1
ATOM 657 N N . LYS A 1 83 ? 40.148 23.196 8.718 1.00 16.57 82 LYS A N 1
ATOM 658 C CA . LYS A 1 83 ? 41.222 24.126 8.379 1.00 22.07 82 LYS A CA 1
ATOM 659 C C . LYS A 1 83 ? 41.226 25.378 9.233 1.00 19.37 82 LYS A C 1
ATOM 660 O O . LYS A 1 83 ? 42.287 25.910 9.500 1.00 20.16 82 LYS A O 1
ATOM 666 N N . MET A 1 84 ? 40.060 25.837 9.708 1.00 13.34 83 MET A N 1
ATOM 667 C CA . MET A 1 84 ? 40.035 26.912 10.687 1.00 15.90 83 MET A CA 1
ATOM 668 C C . MET A 1 84 ? 40.604 26.443 12.039 1.00 21.88 83 MET A C 1
ATOM 669 O O . MET A 1 84 ? 41.445 27.126 12.659 1.00 20.22 83 MET A O 1
ATOM 674 N N . GLN A 1 85 ? 40.166 25.273 12.488 1.00 18.21 84 GLN A N 1
ATOM 675 C CA . GLN A 1 85 ? 40.670 24.682 13.726 1.00 19.37 84 GLN A CA 1
ATOM 676 C C . GLN A 1 85 ? 42.216 24.662 13.750 1.00 23.81 84 GLN A C 1
ATOM 677 O O . GLN A 1 85 ? 42.834 25.050 14.742 1.00 19.70 84 GLN A O 1
ATOM 683 N N . GLN A 1 86 ? 42.791 24.163 12.662 1.00 21.52 85 GLN A N 1
ATOM 684 C CA . GLN A 1 86 ? 44.248 24.057 12.504 1.00 22.60 85 GLN A CA 1
ATOM 685 C C . GLN A 1 86 ? 44.922 25.417 12.404 1.00 25.23 85 GLN A C 1
ATOM 686 O O . GLN A 1 86 ? 45.915 25.661 13.093 1.00 26.95 85 GLN A O 1
ATOM 692 N N . HIS A 1 87 ? 44.390 26.321 11.598 1.00 24.71 86 HIS A N 1
ATOM 693 C CA . HIS A 1 87 ? 45.036 27.620 11.463 1.00 24.42 86 HIS A CA 1
ATOM 694 C C . HIS A 1 87 ? 45.050 28.379 12.790 1.00 33.40 86 HIS A C 1
ATOM 695 O O . HIS A 1 87 ? 46.057 28.972 13.172 1.00 24.69 86 HIS A O 1
ATOM 702 N N . PHE A 1 88 ? 43.926 28.386 13.484 1.00 20.06 87 PHE A N 1
ATOM 703 C CA . PHE A 1 88 ? 43.839 29.114 14.749 1.00 15.89 87 PHE A CA 1
ATOM 704 C C . PHE A 1 88 ? 44.319 28.296 15.953 1.00 17.04 87 PHE A C 1
ATOM 705 O O . PHE A 1 88 ? 44.416 28.847 17.029 1.00 24.87 87 PHE A O 1
ATOM 713 N N . GLU A 1 89 ? 44.592 27.000 15.758 1.00 20.37 88 GLU A N 1
ATOM 714 C CA . GLU A 1 89 ? 45.086 26.097 16.806 1.00 32.16 88 GLU A CA 1
ATOM 715 C C . GLU A 1 89 ? 44.092 25.947 17.960 1.00 38.39 88 GLU A C 1
ATOM 716 O O . GLU A 1 89 ? 44.470 25.936 19.132 1.00 24.50 88 GLU A O 1
ATOM 722 N N . PHE A 1 90 ? 42.814 25.829 17.624 1.00 28.86 89 PHE A N 1
ATOM 723 C CA . PHE A 1 90 ? 41.791 25.622 18.641 1.00 16.94 89 PHE A CA 1
ATOM 724 C C . PHE A 1 90 ? 41.872 24.175 19.089 1.00 19.37 89 PHE A C 1
ATOM 725 O O . PHE A 1 90 ? 42.161 23.270 18.290 1.00 24.12 89 PHE A O 1
ATOM 733 N N . GLU A 1 91 ? 41.592 23.950 20.360 1.00 20.48 90 GLU A N 1
ATOM 734 C CA . GLU A 1 91 ? 41.543 22.601 20.906 1.00 15.78 90 GLU A CA 1
ATOM 735 C C . GLU A 1 91 ? 40.070 22.210 21.117 1.00 13.70 90 GLU A C 1
ATOM 736 O O . GLU A 1 91 ? 39.402 22.761 22.005 1.00 28.12 90 GLU A O 1
ATOM 742 N N . TYR A 1 92 ? 39.585 21.239 20.338 1.00 23.44 91 TYR A N 1
ATOM 743 C CA . TYR A 1 92 ? 38.187 20.789 20.445 1.00 17.22 91 TYR A CA 1
ATOM 744 C C . TYR A 1 92 ? 38.006 19.828 21.590 1.00 20.68 91 TYR A C 1
ATOM 745 O O . TYR A 1 92 ? 38.909 19.065 21.903 1.00 23.57 91 TYR A O 1
ATOM 754 N N . GLN A 1 93 ? 36.817 19.819 22.172 1.00 17.59 92 GLN A N 1
ATOM 755 C CA . GLN A 1 93 ? 36.416 18.777 23.096 1.00 22.67 92 GLN A CA 1
ATOM 756 C C . GLN A 1 93 ? 35.692 17.664 22.372 1.00 22.82 92 GLN A C 1
ATOM 757 O O . GLN A 1 93 ? 35.839 16.504 22.740 1.00 18.12 92 GLN A O 1
ATOM 763 N N . THR A 1 94 ? 34.881 18.009 21.373 1.00 17.55 93 THR A N 1
ATOM 764 C CA . THR A 1 94 ? 34.142 16.994 20.590 1.00 15.01 93 THR A CA 1
ATOM 765 C C . THR A 1 94 ? 34.926 16.722 19.322 1.00 20.07 93 THR A C 1
ATOM 766 O O . THR A 1 94 ? 36.056 17.218 19.156 1.00 19.56 93 THR A O 1
ATOM 770 N N . LYS A 1 95 ? 34.336 15.950 18.415 1.00 16.33 94 LYS A N 1
ATOM 771 C CA . LYS A 1 95 ? 34.824 15.863 17.048 1.00 20.02 94 LYS A CA 1
ATOM 772 C C . LYS A 1 95 ? 33.840 16.421 16.003 1.00 14.89 94 LYS A C 1
ATOM 773 O O . LYS A 1 95 ? 33.968 16.121 14.823 1.00 19.40 94 LYS A O 1
ATOM 779 N N . VAL A 1 96 ? 32.897 17.249 16.426 1.00 15.85 95 VAL A N 1
ATOM 780 C CA . VAL A 1 96 ? 31.819 17.681 15.538 1.00 16.32 95 VAL A CA 1
ATOM 781 C C . VAL A 1 96 ? 32.168 19.032 14.892 1.00 11.47 95 VAL A C 1
ATOM 782 O O . VAL A 1 96 ? 32.724 19.909 15.532 1.00 14.85 95 VAL A O 1
ATOM 786 N N . ASP A 1 97 ? 31.884 19.144 13.596 1.00 13.39 96 ASP A N 1
ATOM 787 C CA . ASP A 1 97 ? 32.165 20.349 12.833 1.00 20.57 96 ASP A CA 1
ATOM 788 C C . ASP A 1 97 ? 31.632 21.622 13.461 1.00 18.02 96 ASP A C 1
ATOM 789 O O . ASP A 1 97 ? 32.321 22.652 13.434 1.00 12.93 96 ASP A O 1
ATOM 794 N N . GLY A 1 98 ? 30.421 21.598 14.042 1.00 14.37 97 GLY A N 1
ATOM 795 C CA . GLY A 1 98 ? 29.862 22.851 14.577 1.00 14.28 97 GLY A CA 1
ATOM 796 C C . GLY A 1 98 ? 30.555 23.458 15.811 1.00 13.60 97 GLY A C 1
ATOM 797 O O . GLY A 1 98 ? 30.345 24.635 16.140 1.00 16.27 97 GLY A O 1
ATOM 798 N N . GLU A 1 99 ? 31.418 22.683 16.475 1.00 15.99 98 GLU A N 1
ATOM 799 C CA . GLU A 1 99 ? 32.160 23.208 17.630 1.00 17.91 98 GLU A CA 1
ATOM 800 C C . GLU A 1 99 ? 33.003 24.424 17.215 1.00 14.05 98 GLU A C 1
ATOM 801 O O . GLU A 1 99 ? 33.267 25.301 18.038 1.00 17.00 98 GLU A O 1
ATOM 807 N N . ILE A 1 100 ? 33.366 24.522 15.935 1.00 14.91 99 ILE A N 1
ATOM 808 C CA . ILE A 1 100 ? 34.156 25.676 15.457 1.00 16.05 99 ILE A CA 1
ATOM 809 C C . ILE A 1 100 ? 33.414 26.994 15.698 1.00 14.67 99 ILE A C 1
ATOM 810 O O . ILE A 1 100 ? 34.044 28.022 15.936 1.00 15.39 99 ILE A O 1
ATOM 815 N N . ILE A 1 101 ? 32.079 26.966 15.658 1.00 14.21 100 ILE A N 1
ATOM 816 C CA . ILE A 1 101 ? 31.282 28.163 15.891 1.00 13.57 100 ILE A CA 1
ATOM 817 C C . ILE A 1 101 ? 31.560 28.724 17.296 1.00 18.63 100 ILE A C 1
ATOM 818 O O . ILE A 1 101 ? 31.646 29.931 17.468 1.00 15.36 100 ILE A O 1
ATOM 823 N N . LEU A 1 102 ? 31.731 27.863 18.291 1.00 11.26 101 LEU A N 1
ATOM 824 C CA . LEU A 1 102 ? 31.988 28.331 19.658 1.00 13.12 101 LEU A CA 1
ATOM 825 C C . LEU A 1 102 ? 33.361 29.009 19.784 1.00 18.98 101 LEU A C 1
ATOM 826 O O . LEU A 1 102 ? 33.480 30.066 20.416 1.00 16.81 101 LEU A O 1
ATOM 831 N N . HIS A 1 103 ? 34.376 28.406 19.182 1.00 19.40 102 HIS A N 1
ATOM 832 C CA . HIS A 1 103 ? 35.751 28.940 19.269 1.00 17.91 102 HIS A CA 1
ATOM 833 C C . HIS A 1 103 ? 35.868 30.275 18.542 1.00 19.68 102 HIS A C 1
ATOM 834 O O . HIS A 1 103 ? 36.494 31.223 19.029 1.00 20.49 102 HIS A O 1
ATOM 841 N N . LEU A 1 104 ? 35.253 30.365 17.375 1.00 19.55 103 LEU A N 1
ATOM 842 C CA . LEU A 1 104 ? 35.277 31.623 16.619 1.00 19.41 103 LEU A CA 1
ATOM 843 C C . LEU A 1 104 ? 34.448 32.717 17.311 1.00 23.66 103 LEU A C 1
ATOM 844 O O . LEU A 1 104 ? 34.818 33.885 17.338 1.00 18.01 103 LEU A O 1
ATOM 849 N N . TYR A 1 105 ? 33.322 32.345 17.894 1.00 14.14 104 TYR A N 1
ATOM 850 C CA . TYR A 1 105 ? 32.506 33.344 18.560 1.00 17.56 104 TYR A CA 1
ATOM 851 C C . TYR A 1 105 ? 33.224 33.880 19.789 1.00 19.49 104 TYR A C 1
ATOM 852 O O . TYR A 1 105 ? 33.252 35.092 20.025 1.00 17.60 104 TYR A O 1
ATOM 861 N N . ASP A 1 106 ? 33.812 32.988 20.566 1.00 13.87 105 ASP A N 1
ATOM 862 C CA . ASP A 1 106 ? 34.513 33.449 21.766 1.00 22.82 105 ASP A CA 1
ATOM 863 C C . ASP A 1 106 ? 35.665 34.402 21.400 1.00 20.25 105 ASP A C 1
ATOM 864 O O . ASP A 1 106 ? 35.878 35.406 22.080 1.00 26.67 105 ASP A O 1
ATOM 869 N N . LYS A 1 107 ? 36.345 34.115 20.299 1.00 23.66 106 LYS A N 1
ATOM 870 C CA . LYS A 1 107 ? 37.436 34.937 19.803 1.00 32.80 106 LYS A CA 1
ATOM 871 C C . LYS A 1 107 ? 37.018 36.293 19.209 1.00 35.21 106 LYS A C 1
ATOM 872 O O . LYS A 1 107 ? 37.661 37.284 19.499 1.00 21.10 106 LYS A O 1
ATOM 878 N N . GLY A 1 108 ? 35.954 36.341 18.402 1.00 21.98 107 GLY A N 1
ATOM 879 C CA . GLY A 1 108 ? 35.646 37.528 17.589 1.00 20.85 107 GLY A CA 1
ATOM 880 C C . GLY A 1 108 ? 34.226 38.047 17.515 1.00 22.26 107 GLY A C 1
ATOM 881 O O . GLY A 1 108 ? 33.960 39.017 16.800 1.00 20.47 107 GLY A O 1
ATOM 882 N N . GLY A 1 109 ? 33.296 37.419 18.226 1.00 21.77 108 GLY A N 1
ATOM 883 C CA . GLY A 1 109 ? 31.914 37.828 18.165 1.00 19.11 108 GLY A CA 1
ATOM 884 C C . GLY A 1 109 ? 31.164 37.206 16.992 1.00 17.25 108 GLY A C 1
ATOM 885 O O . GLY A 1 109 ? 31.747 36.493 16.145 1.00 15.93 108 GLY A O 1
ATOM 886 N N . ILE A 1 110 ? 29.866 37.492 16.947 1.00 19.04 109 ILE A N 1
ATOM 887 C CA . ILE A 1 110 ? 28.971 36.814 16.021 1.00 18.46 109 ILE A CA 1
ATOM 888 C C . ILE A 1 110 ? 29.177 37.181 14.556 1.00 25.16 109 ILE A C 1
ATOM 889 O O . ILE A 1 110 ? 29.180 36.291 13.712 1.00 16.39 109 ILE A O 1
ATOM 894 N N . GLU A 1 111 ? 29.342 38.466 14.241 1.00 18.19 110 GLU A N 1
ATOM 895 C CA . GLU A 1 111 ? 29.449 38.851 12.837 1.00 24.66 110 GLU A CA 1
ATOM 896 C C . GLU A 1 111 ? 30.693 38.237 12.212 1.00 25.53 110 GLU A C 1
ATOM 897 O O . GLU A 1 111 ? 30.607 37.614 11.162 1.00 20.55 110 GLU A O 1
ATOM 903 N N . GLN A 1 112 ? 31.833 38.362 12.905 1.00 19.71 111 GLN A N 1
ATOM 904 C CA . GLN A 1 112 ? 33.116 37.827 12.421 1.00 20.55 111 GLN A CA 1
ATOM 905 C C . GLN A 1 112 ? 33.178 36.289 12.410 1.00 36.43 111 GLN A C 1
ATOM 906 O O . GLN A 1 112 ? 34.092 35.719 11.829 1.00 28.82 111 GLN A O 1
ATOM 912 N N . THR A 1 113 ? 32.216 35.624 13.058 1.00 19.64 112 THR A N 1
ATOM 913 C CA . THR A 1 113 ? 32.085 34.145 13.026 1.00 11.69 112 THR A CA 1
ATOM 914 C C . THR A 1 113 ? 31.275 33.669 11.851 1.00 17.27 112 THR A C 1
ATOM 915 O O . THR A 1 113 ? 31.742 32.841 11.087 1.00 16.48 112 THR A O 1
ATOM 919 N N . ILE A 1 114 ? 30.063 34.202 11.707 1.00 17.97 113 ILE A N 1
ATOM 920 C CA . ILE A 1 114 ? 29.124 33.708 10.685 1.00 16.09 113 ILE A CA 1
ATOM 921 C C . ILE A 1 114 ? 29.632 33.911 9.255 1.00 15.12 113 ILE A C 1
ATOM 922 O O . ILE A 1 114 ? 29.435 33.058 8.421 1.00 18.09 113 ILE A O 1
ATOM 927 N N . CYS A 1 115 ? 30.395 34.991 9.015 1.00 13.11 114 CYS A N 1
ATOM 928 C CA . CYS A 1 115 ? 30.911 35.289 7.695 1.00 15.52 114 CYS A CA 1
ATOM 929 C C . CYS A 1 115 ? 32.027 34.287 7.298 1.00 17.22 114 CYS A C 1
ATOM 930 O O . CYS A 1 115 ? 32.354 34.178 6.145 1.00 19.34 114 CYS A O 1
ATOM 933 N N . MET A 1 116 ? 32.587 33.566 8.265 1.00 17.94 115 MET A N 1
ATOM 934 C CA . MET A 1 116 ? 33.687 32.610 8.026 1.00 11.99 115 MET A CA 1
ATOM 935 C C . MET A 1 116 ? 33.236 31.179 7.713 1.00 18.20 115 MET A C 1
ATOM 936 O O . MET A 1 116 ? 34.030 30.337 7.298 1.00 15.55 115 MET A O 1
ATOM 941 N N . LEU A 1 117 ? 31.957 30.897 7.884 1.00 14.16 116 LEU A N 1
ATOM 942 C CA . LEU A 1 117 ? 31.474 29.507 7.798 1.00 14.43 116 LEU A CA 1
ATOM 943 C C . LEU A 1 117 ? 31.177 29.103 6.347 1.00 13.50 116 LEU A C 1
ATOM 944 O O . LEU A 1 117 ? 30.289 29.686 5.695 1.00 15.46 116 LEU A O 1
ATOM 949 N N . ASP A 1 118 ? 31.961 28.144 5.848 1.00 15.79 117 ASP A N 1
ATOM 950 C CA . ASP A 1 118 ? 31.806 27.595 4.500 1.00 14.02 117 ASP A CA 1
ATOM 951 C C . ASP A 1 118 ? 30.952 26.334 4.610 1.00 15.82 117 ASP A C 1
ATOM 952 O O . ASP A 1 118 ? 31.444 25.224 4.840 1.00 14.29 117 ASP A O 1
ATOM 957 N N . GLY A 1 119 ? 29.652 26.527 4.487 1.00 13.81 118 GLY A N 1
ATOM 958 C CA . GLY A 1 119 ? 28.709 25.457 4.734 1.00 19.60 118 GLY A CA 1
ATOM 959 C C . GLY A 1 119 ? 27.283 25.939 4.783 1.00 14.14 118 GLY A C 1
ATOM 960 O O . GLY A 1 119 ? 26.990 27.074 4.391 1.00 15.10 118 GLY A O 1
ATOM 961 N N . VAL A 1 120 ? 26.426 25.034 5.253 1.00 12.94 119 VAL A N 1
ATOM 962 C CA . VAL A 1 120 ? 24.990 25.219 5.392 1.00 12.51 119 VAL A CA 1
ATOM 963 C C . VAL A 1 120 ? 24.634 25.076 6.866 1.00 14.06 119 VAL A C 1
ATOM 964 O O . VAL A 1 120 ? 25.225 24.252 7.586 1.00 14.32 119 VAL A O 1
ATOM 968 N N . PHE A 1 121 ? 23.707 25.903 7.344 1.00 12.31 120 PHE A N 1
ATOM 969 C CA . PHE A 1 121 ? 23.396 25.927 8.772 1.00 15.90 120 PHE A CA 1
ATOM 970 C C . PHE A 1 121 ? 22.184 26.795 9.091 1.00 9.41 120 PHE A C 1
ATOM 971 O O . PHE A 1 121 ? 21.968 27.865 8.457 1.00 10.43 120 PHE A O 1
ATOM 979 N N . ALA A 1 122 ? 21.465 26.351 10.112 1.00 12.55 121 ALA A N 1
ATOM 980 C CA . ALA A 1 122 ? 20.579 27.188 10.900 1.00 14.34 121 ALA A CA 1
ATOM 981 C C . ALA A 1 122 ? 20.970 26.992 12.336 1.00 17.16 121 ALA A C 1
ATOM 982 O O . ALA A 1 122 ? 21.123 25.848 12.770 1.00 15.05 121 ALA A O 1
ATOM 984 N N . PHE A 1 123 ? 21.181 28.077 13.077 1.00 11.75 122 PHE A N 1
ATOM 985 C CA . PHE A 1 123 ? 21.615 27.937 14.467 1.00 14.25 122 PHE A CA 1
ATOM 986 C C . PHE A 1 123 ? 20.953 28.874 15.468 1.00 21.12 122 PHE A C 1
ATOM 987 O O . PHE A 1 123 ? 20.465 29.944 15.115 1.00 15.91 122 PHE A O 1
ATOM 995 N N . VAL A 1 124 ? 21.011 28.453 16.730 1.00 17.13 123 VAL A N 1
ATOM 996 C CA A VAL A 1 124 ? 20.692 29.341 17.854 0.50 19.04 123 VAL A CA 1
ATOM 997 C CA B VAL A 1 124 ? 20.666 29.292 17.886 0.50 14.11 123 VAL A CA 1
ATOM 998 C C . VAL A 1 124 ? 21.860 29.225 18.833 1.00 25.87 123 VAL A C 1
ATOM 999 O O . VAL A 1 124 ? 22.289 28.120 19.184 1.00 12.14 123 VAL A O 1
ATOM 1006 N N . LEU A 1 125 ? 22.415 30.380 19.228 1.00 15.02 124 LEU A N 1
ATOM 1007 C CA . LEU A 1 125 ? 23.564 30.408 20.161 1.00 10.08 124 LEU A CA 1
ATOM 1008 C C . LEU A 1 125 ? 23.181 31.280 21.353 1.00 19.21 124 LEU A C 1
ATOM 1009 O O . LEU A 1 125 ? 22.777 32.427 21.171 1.00 13.49 124 LEU A O 1
ATOM 1014 N N . LEU A 1 126 ? 23.277 30.726 22.567 1.00 19.71 125 LEU A N 1
ATOM 1015 C CA . LEU A 1 126 ? 22.992 31.462 23.789 1.00 13.45 125 LEU A CA 1
ATOM 1016 C C . LEU A 1 126 ? 24.291 31.740 24.503 1.00 19.44 125 LEU A C 1
ATOM 1017 O O . LEU A 1 126 ? 25.095 30.827 24.646 1.00 12.49 125 LEU A O 1
ATOM 1022 N N . ASP A 1 127 ? 24.476 32.969 24.986 1.00 18.05 126 ASP A N 1
ATOM 1023 C CA . ASP A 1 127 ? 25.678 33.357 25.750 1.00 17.48 126 ASP A CA 1
ATOM 1024 C C . ASP A 1 127 ? 25.157 34.023 27.032 1.00 16.36 126 ASP A C 1
ATOM 1025 O O . ASP A 1 127 ? 24.651 35.145 27.010 1.00 17.18 126 ASP A O 1
ATOM 1030 N N . THR A 1 128 ? 25.218 33.285 28.142 1.00 14.26 127 THR A N 1
ATOM 1031 C CA . THR A 1 128 ? 24.724 33.797 29.413 1.00 16.17 127 THR A CA 1
ATOM 1032 C C . THR A 1 128 ? 25.696 34.737 30.130 1.00 18.76 127 THR A C 1
ATOM 1033 O O . THR A 1 128 ? 25.291 35.399 31.078 1.00 20.49 127 THR A O 1
ATOM 1037 N N . ALA A 1 129 ? 26.964 34.787 29.725 1.00 19.75 128 ALA A N 1
ATOM 1038 C CA . ALA A 1 129 ? 27.898 35.788 30.301 1.00 25.71 128 ALA A CA 1
ATOM 1039 C C . ALA A 1 129 ? 27.599 37.196 29.750 1.00 21.38 128 ALA A C 1
ATOM 1040 O O . ALA A 1 129 ? 27.410 38.163 30.509 1.00 24.61 128 ALA A O 1
ATOM 1042 N N . ASN A 1 130 ? 27.512 37.288 28.424 1.00 20.43 129 ASN A N 1
ATOM 1043 C CA . ASN A 1 130 ? 27.209 38.533 27.715 1.00 24.06 129 ASN A CA 1
ATOM 1044 C C . ASN A 1 130 ? 25.742 38.843 27.537 1.00 23.49 129 ASN A C 1
ATOM 1045 O O . ASN A 1 130 ? 25.413 39.925 27.055 1.00 21.22 129 ASN A O 1
ATOM 1050 N N . LYS A 1 131 ? 24.867 37.910 27.944 1.00 14.74 130 LYS A N 1
ATOM 1051 C CA . LYS A 1 131 ? 23.414 38.092 27.909 1.00 16.80 130 LYS A CA 1
ATOM 1052 C C . LYS A 1 131 ? 22.902 38.310 26.490 1.00 22.75 130 LYS A C 1
ATOM 1053 O O . LYS A 1 131 ? 22.183 39.265 26.204 1.00 15.53 130 LYS A O 1
ATOM 1059 N N . LYS A 1 132 ? 23.242 37.383 25.607 1.00 17.06 131 LYS A N 1
ATOM 1060 C CA . LYS A 1 132 ? 22.844 37.482 24.200 1.00 14.17 131 LYS A CA 1
ATOM 1061 C C . LYS A 1 132 ? 22.320 36.147 23.688 1.00 20.30 131 LYS A C 1
ATOM 1062 O O . LYS A 1 132 ? 22.792 35.093 24.100 1.00 15.76 131 LYS A O 1
ATOM 1068 N N . VAL A 1 133 ? 21.337 36.224 22.802 1.00 18.18 132 VAL A N 1
ATOM 1069 C CA . VAL A 1 133 ? 20.892 35.103 21.981 1.00 16.79 132 VAL A CA 1
ATOM 1070 C C . VAL A 1 133 ? 21.135 35.495 20.526 1.00 17.89 132 VAL A C 1
ATOM 1071 O O . VAL A 1 133 ? 20.812 36.629 20.126 1.00 15.84 132 VAL A O 1
ATOM 1075 N N . PHE A 1 134 ? 21.672 34.556 19.738 1.00 16.51 133 PHE A N 1
ATOM 1076 C CA . PHE A 1 134 ? 21.964 34.795 18.320 1.00 11.47 133 PHE A CA 1
ATOM 1077 C C . PHE A 1 134 ? 21.254 33.746 17.492 1.00 18.00 133 PHE A C 1
ATOM 1078 O O . PHE A 1 134 ? 21.301 32.579 17.838 1.00 15.60 133 PHE A O 1
ATOM 1086 N N . LEU A 1 135 ? 20.616 34.187 16.409 1.00 15.91 134 LEU A N 1
ATOM 1087 C CA . LEU A 1 135 ? 20.056 33.331 15.389 1.00 17.91 134 LEU A CA 1
ATOM 1088 C C . LEU A 1 135 ? 20.838 33.564 14.116 1.00 15.92 134 LEU A C 1
ATOM 1089 O O . LEU A 1 135 ? 21.235 34.705 13.826 1.00 12.92 134 LEU A O 1
ATOM 1094 N N . GLY A 1 136 ? 21.048 32.503 13.330 1.00 12.99 135 GLY A N 1
ATOM 1095 C CA . GLY A 1 136 ? 21.769 32.641 12.050 1.00 13.84 135 GLY A CA 1
ATOM 1096 C C . GLY A 1 136 ? 21.334 31.585 11.053 1.00 15.32 135 GLY A C 1
ATOM 1097 O O . GLY A 1 136 ? 20.899 30.494 11.450 1.00 12.53 135 GLY A O 1
ATOM 1098 N N . ARG A 1 137 ? 21.393 31.951 9.779 1.00 14.35 136 ARG A N 1
ATOM 1099 C CA . ARG A 1 137 ? 21.040 31.079 8.666 1.00 12.32 136 ARG A CA 1
ATOM 1100 C C . ARG A 1 137 ? 22.020 31.276 7.519 1.00 14.91 136 ARG A C 1
ATOM 1101 O O . ARG A 1 137 ? 22.468 32.404 7.240 1.00 13.15 136 ARG A O 1
ATOM 1109 N N . ASP A 1 138 ? 22.358 30.174 6.835 1.00 11.83 137 ASP A N 1
ATOM 1110 C CA . ASP A 1 138 ? 23.301 30.219 5.725 1.00 12.98 137 ASP A CA 1
ATOM 1111 C C . ASP A 1 138 ? 22.788 31.046 4.549 1.00 19.28 137 ASP A C 1
ATOM 1112 O O . ASP A 1 138 ? 21.577 31.282 4.390 1.00 11.79 137 ASP A O 1
ATOM 1117 N N . THR A 1 139 ? 23.741 31.434 3.721 1.00 11.00 138 THR A N 1
ATOM 1118 C CA . THR A 1 139 ? 23.532 32.387 2.619 1.00 20.29 138 THR A CA 1
ATOM 1119 C C . THR A 1 139 ? 22.295 32.109 1.759 1.00 16.62 138 THR A C 1
ATOM 1120 O O . THR A 1 139 ? 21.458 32.991 1.575 1.00 14.10 138 THR A O 1
ATOM 1124 N N . TYR A 1 140 ? 22.195 30.894 1.233 1.00 14.49 139 TYR A N 1
ATOM 1125 C CA . TYR A 1 140 ? 21.097 30.517 0.333 1.00 15.09 139 TYR A CA 1
ATOM 1126 C C . TYR A 1 140 ? 19.911 29.921 1.044 1.00 20.47 139 TYR A C 1
ATOM 1127 O O . TYR A 1 140 ? 18.927 29.581 0.397 1.00 18.56 139 TYR A O 1
ATOM 1136 N N . GLY A 1 141 ? 19.990 29.773 2.367 1.00 17.62 140 GLY A N 1
ATOM 1137 C CA . GLY A 1 141 ? 18.837 29.308 3.128 1.00 13.08 140 GLY A CA 1
ATOM 1138 C C . GLY A 1 141 ? 18.629 27.819 3.048 1.00 12.59 140 GLY A C 1
ATOM 1139 O O . GLY A 1 141 ? 17.499 27.329 3.219 1.00 16.34 140 GLY A O 1
ATOM 1140 N N . VAL A 1 142 ? 19.719 27.081 2.818 1.00 11.89 141 VAL A N 1
ATOM 1141 C CA . VAL A 1 142 ? 19.640 25.635 2.586 1.00 16.70 141 VAL A CA 1
ATOM 1142 C C . VAL A 1 142 ? 19.063 24.920 3.795 1.00 20.31 141 VAL A C 1
ATOM 1143 O O . VAL A 1 142 ? 18.147 24.118 3.653 1.00 14.88 141 VAL A O 1
ATOM 1147 N N . ARG A 1 143 ? 19.583 25.231 4.982 1.00 14.67 142 ARG A N 1
ATOM 1148 C CA . ARG A 1 143 ? 19.051 24.666 6.214 1.00 11.34 142 ARG A CA 1
ATOM 1149 C C . ARG A 1 143 ? 18.003 25.656 6.761 1.00 15.08 142 ARG A C 1
ATOM 1150 O O . ARG A 1 143 ? 18.242 26.860 6.742 1.00 13.15 142 ARG A O 1
ATOM 1158 N N . PRO A 1 144 ? 16.847 25.150 7.208 1.00 14.89 143 PRO A N 1
ATOM 1159 C CA . PRO A 1 144 ? 15.733 26.046 7.568 1.00 11.92 143 PRO A CA 1
ATOM 1160 C C . PRO A 1 144 ? 15.690 26.548 9.005 1.00 11.48 143 PRO A C 1
ATOM 1161 O O . PRO A 1 144 ? 16.272 25.959 9.907 1.00 10.48 143 PRO A O 1
ATOM 1165 N N . LEU A 1 145 ? 14.994 27.671 9.190 1.00 16.54 144 LEU A N 1
ATOM 1166 C CA . LEU A 1 145 ? 14.726 28.230 10.503 1.00 10.94 144 LEU A CA 1
ATOM 1167 C C . LEU A 1 145 ? 13.495 29.119 10.417 1.00 11.79 144 LEU A C 1
ATOM 1168 O O . LEU A 1 145 ? 13.323 29.845 9.452 1.00 10.14 144 LEU A O 1
ATOM 1173 N N . PHE A 1 146 ? 12.629 28.986 11.411 1.00 18.48 145 PHE A N 1
ATOM 1174 C CA . PHE A 1 146 ? 11.436 29.797 11.574 1.00 13.46 145 PHE A CA 1
ATOM 1175 C C . PHE A 1 146 ? 11.451 30.382 12.974 1.00 14.03 145 PHE A C 1
ATOM 1176 O O . PHE A 1 146 ? 12.040 29.807 13.882 1.00 15.71 145 PHE A O 1
ATOM 1184 N N . LYS A 1 147 ? 10.774 31.506 13.163 1.00 15.04 146 LYS A N 1
ATOM 1185 C CA . LYS A 1 147 ? 10.734 32.151 14.454 1.00 14.08 146 LYS A CA 1
ATOM 1186 C C . LYS A 1 147 ? 9.378 32.777 14.742 1.00 16.95 146 LYS A C 1
ATOM 1187 O O . LYS A 1 147 ? 8.624 33.090 13.840 1.00 17.13 146 LYS A O 1
ATOM 1193 N N . ALA A 1 148 ? 9.108 32.923 16.029 1.00 17.46 147 ALA A N 1
ATOM 1194 C CA . ALA A 1 148 ? 7.915 33.605 16.536 1.00 18.56 147 ALA A CA 1
ATOM 1195 C C . ALA A 1 148 ? 8.358 34.405 17.723 1.00 22.51 147 ALA A C 1
ATOM 1196 O O . ALA A 1 148 ? 9.163 33.931 18.543 1.00 19.10 147 ALA A O 1
ATOM 1198 N N . MET A 1 149 ? 7.858 35.629 17.811 1.00 22.26 148 MET A N 1
ATOM 1199 C CA . MET A 1 149 ? 8.210 36.495 18.913 1.00 27.46 148 MET A CA 1
ATOM 1200 C C . MET A 1 149 ? 7.027 37.372 19.324 1.00 26.98 148 MET A C 1
ATOM 1201 O O . MET A 1 149 ? 6.261 37.813 18.494 1.00 31.25 148 MET A O 1
ATOM 1206 N N . THR A 1 150 ? 6.882 37.577 20.621 1.00 29.07 149 THR A N 1
ATOM 1207 C CA . THR A 1 150 ? 5.779 38.357 21.156 1.00 27.44 149 THR A CA 1
ATOM 1208 C C . THR A 1 150 ? 6.291 39.675 21.710 1.00 28.94 149 THR A C 1
ATOM 1209 O O . THR A 1 150 ? 7.495 39.865 21.930 1.00 24.33 149 THR A O 1
ATOM 1213 N N . GLU A 1 151 ? 5.349 40.569 21.997 1.00 25.82 150 GLU A N 1
ATOM 1214 C CA . GLU A 1 151 ? 5.683 41.887 22.517 1.00 41.20 150 GLU A CA 1
ATOM 1215 C C . GLU A 1 151 ? 6.336 41.813 23.897 1.00 22.31 150 GLU A C 1
ATOM 1216 O O . GLU A 1 151 ? 7.276 42.560 24.174 1.00 37.66 150 GLU A O 1
ATOM 1222 N N . ASP A 1 152 ? 5.874 40.885 24.734 1.00 26.05 151 ASP A N 1
ATOM 1223 C CA . ASP A 1 152 ? 6.478 40.656 26.066 1.00 27.71 151 ASP A CA 1
ATOM 1224 C C . ASP A 1 152 ? 7.884 40.002 26.072 1.00 22.08 151 ASP A C 1
ATOM 1225 O O . ASP A 1 152 ? 8.489 39.878 27.128 1.00 27.12 151 ASP A O 1
ATOM 1230 N N . GLY A 1 153 ? 8.395 39.596 24.910 1.00 25.86 152 GLY A N 1
ATOM 1231 C CA . GLY A 1 153 ? 9.767 39.063 24.788 1.00 35.66 152 GLY A CA 1
ATOM 1232 C C . GLY A 1 153 ? 9.900 37.541 24.852 1.00 23.79 152 GLY A C 1
ATOM 1233 O O . GLY A 1 153 ? 10.971 37.027 25.209 1.00 20.33 152 GLY A O 1
ATOM 1234 N N . PHE A 1 154 ? 8.822 36.830 24.511 1.00 20.49 153 PHE A N 1
ATOM 1235 C CA . PHE A 1 154 ? 8.864 35.377 24.309 1.00 17.30 153 PHE A CA 1
ATOM 1236 C C . PHE A 1 154 ? 9.376 35.144 22.900 1.00 26.38 153 PHE A C 1
ATOM 1237 O O . PHE A 1 154 ? 8.820 35.701 21.963 1.00 23.48 153 PHE A O 1
ATOM 1245 N N . LEU A 1 155 ? 10.432 34.342 22.764 1.00 15.10 154 LEU A N 1
ATOM 1246 C CA . LEU A 1 155 ? 11.005 33.964 21.454 1.00 21.43 154 LEU A CA 1
ATOM 1247 C C . LEU A 1 155 ? 10.973 32.431 21.327 1.00 20.15 154 LEU A C 1
ATOM 1248 O O . LEU A 1 155 ? 11.355 31.721 22.265 1.00 17.96 154 LEU A O 1
ATOM 1253 N N . ALA A 1 156 ? 10.506 31.933 20.182 1.00 14.36 155 ALA A N 1
ATOM 1254 C CA . ALA A 1 156 ? 10.476 30.492 19.908 1.00 23.70 155 ALA A CA 1
ATOM 1255 C C . ALA A 1 156 ? 11.027 30.279 18.516 1.00 20.90 155 ALA A C 1
ATOM 1256 O O . ALA A 1 156 ? 10.631 30.992 17.581 1.00 17.35 155 ALA A O 1
ATOM 1258 N N . VAL A 1 157 ? 11.984 29.366 18.373 1.00 16.46 156 VAL A N 1
ATOM 1259 C CA . VAL A 1 157 ? 12.556 29.084 17.065 1.00 13.89 156 VAL A CA 1
ATOM 1260 C C . VAL A 1 157 ? 12.523 27.592 16.796 1.00 11.57 156 VAL A C 1
ATOM 1261 O O . VAL A 1 157 ? 12.542 26.765 17.721 1.00 13.20 156 VAL A O 1
ATOM 1265 N N . CYS A 1 158 ? 12.429 27.258 15.512 1.00 9.29 157 CYS A N 1
ATOM 1266 C CA . CYS A 1 158 ? 12.413 25.862 15.101 1.00 10.76 157 CYS A CA 1
ATOM 1267 C C . CYS A 1 158 ? 12.845 25.687 13.654 1.00 12.23 157 CYS A C 1
ATOM 1268 O O . CYS A 1 158 ? 12.654 26.581 12.840 1.00 15.11 157 CYS A O 1
ATOM 1271 N N . SER A 1 159 ? 13.443 24.535 13.343 1.00 11.65 158 SER A N 1
ATOM 1272 C CA . SER A 1 159 ? 13.719 24.139 11.950 1.00 9.18 158 SER A CA 1
ATOM 1273 C C . SER A 1 159 ? 12.502 24.273 11.016 1.00 9.34 158 SER A C 1
ATOM 1274 O O . SER A 1 159 ? 12.647 24.700 9.885 1.00 11.37 158 SER A O 1
ATOM 1277 N N . GLU A 1 160 ? 11.328 23.879 11.493 1.00 14.49 159 GLU A N 1
ATOM 1278 C CA . GLU A 1 160 ? 10.133 23.863 10.649 1.00 12.39 159 GLU A CA 1
ATOM 1279 C C . GLU A 1 160 ? 9.008 24.583 11.406 1.00 13.48 159 GLU A C 1
ATOM 1280 O O . GLU A 1 160 ? 8.930 24.514 12.621 1.00 15.44 159 GLU A O 1
ATOM 1286 N N . ALA A 1 161 ? 8.173 25.298 10.675 1.00 11.77 160 ALA A N 1
ATOM 1287 C CA . ALA A 1 161 ? 7.053 26.053 11.298 1.00 15.85 160 ALA A CA 1
ATOM 1288 C C . ALA A 1 161 ? 6.082 25.154 12.093 1.00 16.26 160 ALA A C 1
ATOM 1289 O O . ALA A 1 161 ? 5.411 25.606 13.064 1.00 17.01 160 ALA A O 1
ATOM 1291 N N . LYS A 1 162 ? 6.027 23.883 11.713 1.00 16.66 161 LYS A N 1
ATOM 1292 C CA . LYS A 1 162 ? 5.141 22.918 12.379 1.00 14.40 161 LYS A CA 1
ATOM 1293 C C . LYS A 1 162 ? 5.481 22.688 13.863 1.00 20.44 161 LYS A C 1
ATOM 1294 O O . LYS A 1 162 ? 4.628 22.250 14.637 1.00 24.48 161 LYS A O 1
ATOM 1300 N N . GLY A 1 163 ? 6.710 23.017 14.261 1.00 16.48 162 GLY A N 1
ATOM 1301 C CA . GLY A 1 163 ? 7.120 22.952 15.673 1.00 17.10 162 GLY A CA 1
ATOM 1302 C C . GLY A 1 163 ? 6.837 24.229 16.453 1.00 24.26 162 GLY A C 1
ATOM 1303 O O . GLY A 1 163 ? 7.201 24.314 17.629 1.00 24.88 162 GLY A O 1
ATOM 1304 N N . LEU A 1 164 ? 6.223 25.228 15.809 1.00 16.09 163 LEU A N 1
ATOM 1305 C CA . LEU A 1 164 ? 5.868 26.480 16.479 1.00 19.39 163 LEU A CA 1
ATOM 1306 C C . LEU A 1 164 ? 4.360 26.761 16.543 1.00 23.47 163 LEU A C 1
ATOM 1307 O O . LEU A 1 164 ? 3.893 27.421 17.482 1.00 21.80 163 LEU A O 1
ATOM 1312 N N . VAL A 1 165 ? 3.615 26.270 15.566 1.00 18.19 164 VAL A N 1
ATOM 1313 C CA . VAL A 1 165 ? 2.194 26.640 15.448 1.00 27.39 164 VAL A CA 1
ATOM 1314 C C . VAL A 1 165 ? 1.255 26.131 16.559 1.00 31.60 164 VAL A C 1
ATOM 1315 O O . VAL A 1 165 ? 0.164 26.675 16.710 1.00 33.10 164 VAL A O 1
ATOM 1319 N N . THR A 1 166 ? 1.651 25.112 17.323 1.00 29.83 165 THR A N 1
ATOM 1320 C CA . THR A 1 166 ? 0.830 24.645 18.469 1.00 41.84 165 THR A CA 1
ATOM 1321 C C . THR A 1 166 ? 1.344 25.113 19.845 1.00 33.20 165 THR A C 1
ATOM 1322 O O . THR A 1 166 ? 0.888 24.613 20.876 1.00 44.31 165 THR A O 1
ATOM 1326 N N . LEU A 1 167 ? 2.290 26.057 19.862 1.00 34.40 166 LEU A N 1
ATOM 1327 C CA . LEU A 1 167 ? 2.717 26.703 21.105 1.00 29.31 166 LEU A CA 1
ATOM 1328 C C . LEU A 1 167 ? 1.602 27.638 21.590 1.00 22.69 166 LEU A C 1
ATOM 1329 O O . LEU A 1 167 ? 0.982 28.337 20.777 1.00 30.64 166 LEU A O 1
ATOM 1334 N N . LYS A 1 168 ? 1.360 27.635 22.900 1.00 33.25 167 LYS A N 1
ATOM 1335 C CA . LYS A 1 168 ? 0.351 28.508 23.532 1.00 39.26 167 LYS A CA 1
ATOM 1336 C C . LYS A 1 168 ? 1.122 29.409 24.473 1.00 31.31 167 LYS A C 1
ATOM 1337 O O . LYS A 1 168 ? 1.720 28.919 25.429 1.00 53.41 167 LYS A O 1
ATOM 1343 N N . HIS A 1 169 ? 1.177 30.703 24.175 1.00 32.31 168 HIS A N 1
ATOM 1344 C CA . HIS A 1 169 ? 1.821 31.666 25.083 1.00 30.65 168 HIS A CA 1
ATOM 1345 C C . HIS A 1 169 ? 0.706 32.457 25.763 1.00 70.80 168 HIS A C 1
ATOM 1346 O O . HIS A 1 169 ? -0.214 32.902 25.088 1.00 29.30 168 HIS A O 1
ATOM 1353 N N . SER A 1 170 ? 0.789 32.618 27.085 1.00 45.60 169 SER A N 1
ATOM 1354 C CA . SER A 1 170 ? -0.193 33.404 27.856 1.00 66.60 169 SER A CA 1
ATOM 1355 C C . SER A 1 170 ? -0.284 34.838 27.343 1.00 29.73 169 SER A C 1
ATOM 1356 O O . SER A 1 170 ? 0.738 35.491 27.113 1.00 96.84 169 SER A O 1
ATOM 1359 N N . ALA A 1 171 ? -1.516 35.315 27.160 1.00 60.95 170 ALA A N 1
ATOM 1360 C CA . ALA A 1 171 ? -1.788 36.682 26.692 1.00 112.58 170 ALA A CA 1
ATOM 1361 C C . ALA A 1 171 ? -1.333 36.981 25.251 1.00 91.19 170 ALA A C 1
ATOM 1362 O O . ALA A 1 171 ? -1.021 38.127 24.927 1.00 74.85 170 ALA A O 1
ATOM 1364 N N . THR A 1 172 ? -1.285 35.957 24.397 1.00 64.26 171 THR A N 1
ATOM 1365 C CA . THR A 1 172 ? -1.243 36.161 22.944 1.00 56.55 171 THR A CA 1
ATOM 1366 C C . THR A 1 172 ? -2.229 35.185 22.306 1.00 47.15 171 THR A C 1
ATOM 1367 O O . THR A 1 172 ? -1.992 33.972 22.312 1.00 58.80 171 THR A O 1
ATOM 1371 N N . PRO A 1 173 ? -3.349 35.704 21.766 1.00 39.76 172 PRO A N 1
ATOM 1372 C CA . PRO A 1 173 ? -4.285 34.793 21.101 1.00 57.96 172 PRO A CA 1
ATOM 1373 C C . PRO A 1 173 ? -3.738 34.161 19.800 1.00 60.57 172 PRO A C 1
ATOM 1374 O O . PRO A 1 173 ? -4.224 33.112 19.392 1.00 49.91 172 PRO A O 1
ATOM 1378 N N . PHE A 1 174 ? -2.745 34.787 19.167 1.00 43.00 173 PHE A N 1
ATOM 1379 C CA . PHE A 1 174 ? -2.170 34.283 17.924 1.00 50.40 173 PHE A CA 1
ATOM 1380 C C . PHE A 1 174 ? -0.673 34.575 17.909 1.00 36.76 173 PHE A C 1
ATOM 1381 O O . PHE A 1 174 ? -0.262 35.717 18.085 1.00 56.61 173 PHE A O 1
ATOM 1389 N N . LEU A 1 175 ? 0.120 33.526 17.697 1.00 33.66 174 LEU A N 1
ATOM 1390 C CA . LEU A 1 175 ? 1.575 33.613 17.709 1.00 23.65 174 LEU A CA 1
ATOM 1391 C C . LEU A 1 175 ? 1.994 33.635 16.247 1.00 20.31 174 LEU A C 1
ATOM 1392 O O . LEU A 1 175 ? 1.760 32.673 15.520 1.00 26.27 174 LEU A O 1
ATOM 1397 N N . LYS A 1 176 ? 2.532 34.772 15.815 1.00 16.36 175 LYS A N 1
ATOM 1398 C CA . LYS A 1 176 ? 2.909 34.991 14.423 1.00 24.40 175 LYS A CA 1
ATOM 1399 C C . LYS A 1 176 ? 4.188 34.201 14.180 1.00 28.01 175 LYS A C 1
ATOM 1400 O O . LYS A 1 176 ? 5.142 34.364 14.917 1.00 30.68 175 LYS A O 1
ATOM 1406 N N . VAL A 1 177 ? 4.191 33.372 13.151 1.00 21.20 176 VAL A N 1
ATOM 1407 C CA . VAL A 1 177 ? 5.343 32.542 12.812 1.00 18.62 176 VAL A CA 1
ATOM 1408 C C . VAL A 1 177 ? 5.846 32.992 11.461 1.00 19.66 176 VAL A C 1
ATOM 1409 O O . VAL A 1 177 ? 5.060 33.102 10.540 1.00 18.39 176 VAL A O 1
ATOM 1413 N N . GLU A 1 178 ? 7.164 33.208 11.335 1.00 17.77 177 GLU A N 1
ATOM 1414 C CA . GLU A 1 178 ? 7.747 33.609 10.063 1.00 19.18 177 GLU A CA 1
ATOM 1415 C C . GLU A 1 178 ? 9.068 32.905 9.742 1.00 19.94 177 GLU A C 1
ATOM 1416 O O . GLU A 1 178 ? 9.770 32.490 10.664 1.00 14.98 177 GLU A O 1
ATOM 1422 N N . PRO A 1 179 ? 9.388 32.755 8.443 1.00 14.75 178 PRO A N 1
ATOM 1423 C CA . PRO A 1 179 ? 10.725 32.266 8.101 1.00 14.18 178 PRO A CA 1
ATOM 1424 C C . PRO A 1 179 ? 11.775 33.207 8.628 1.00 18.64 178 PRO A C 1
ATOM 1425 O O . PRO A 1 179 ? 11.583 34.413 8.606 1.00 14.31 178 PRO A O 1
ATOM 1429 N N . PHE A 1 180 ? 12.895 32.668 9.084 1.00 17.21 179 PHE A N 1
ATOM 1430 C CA . PHE A 1 180 ? 14.057 33.489 9.362 1.00 15.33 179 PHE A CA 1
ATOM 1431 C C . PHE A 1 180 ? 14.867 33.639 8.051 1.00 20.77 179 PHE A C 1
ATOM 1432 O O . PHE A 1 180 ? 15.195 32.652 7.409 1.00 17.26 179 PHE A O 1
ATOM 1440 N N . LEU A 1 181 ? 15.215 34.865 7.678 1.00 12.56 180 LEU A N 1
ATOM 1441 C CA . LEU A 1 181 ? 15.723 35.141 6.346 1.00 12.51 180 LEU A CA 1
ATOM 1442 C C . LEU A 1 181 ? 17.114 34.537 6.132 1.00 14.65 180 LEU A C 1
ATOM 1443 O O . LEU A 1 181 ? 18.020 34.698 6.994 1.00 17.58 180 LEU A O 1
ATOM 1448 N N . PRO A 1 182 ? 17.308 33.899 4.979 1.00 14.88 181 PRO A N 1
ATOM 1449 C CA . PRO A 1 182 ? 18.661 33.408 4.639 1.00 12.65 181 PRO A CA 1
ATOM 1450 C C . PRO A 1 182 ? 19.685 34.512 4.622 1.00 14.26 181 PRO A C 1
ATOM 1451 O O . PRO A 1 182 ? 19.389 35.642 4.274 1.00 14.94 181 PRO A O 1
ATOM 1455 N N . GLY A 1 183 ? 20.899 34.175 5.020 1.00 12.16 182 GLY A N 1
ATOM 1456 C CA . GLY A 1 183 ? 22.015 35.104 4.885 1.00 16.41 182 GLY A CA 1
ATOM 1457 C C . GLY A 1 183 ? 21.898 36.258 5.846 1.00 21.17 182 GLY A C 1
ATOM 1458 O O . GLY A 1 183 ? 22.464 37.324 5.583 1.00 16.61 182 GLY A O 1
ATOM 1459 N N . HIS A 1 184 ? 21.172 36.042 6.952 1.00 16.93 183 HIS A N 1
ATOM 1460 C CA . HIS A 1 184 ? 21.073 36.990 8.066 1.00 12.21 183 HIS A CA 1
ATOM 1461 C C . HIS A 1 184 ? 21.512 36.350 9.394 1.00 17.79 183 HIS A C 1
ATOM 1462 O O . HIS A 1 184 ? 21.424 35.102 9.576 1.00 14.21 183 HIS A O 1
ATOM 1469 N N . TYR A 1 185 ? 22.001 37.193 10.312 1.00 14.25 184 TYR A N 1
ATOM 1470 C CA . TYR A 1 185 ? 21.994 36.874 11.745 1.00 10.07 184 TYR A CA 1
ATOM 1471 C C . TYR A 1 185 ? 21.154 37.887 12.521 1.00 21.72 184 TYR A C 1
ATOM 1472 O O . TYR A 1 185 ? 20.970 39.021 12.091 1.00 17.83 184 TYR A O 1
ATOM 1481 N N . GLU A 1 186 ? 20.624 37.455 13.659 1.00 18.54 185 GLU A N 1
ATOM 1482 C CA . GLU A 1 186 ? 19.937 38.350 14.596 1.00 16.32 185 GLU A CA 1
ATOM 1483 C C . GLU A 1 186 ? 20.641 38.324 15.950 1.00 21.05 185 GLU A C 1
ATOM 1484 O O . GLU A 1 186 ? 21.097 37.264 16.408 1.00 16.60 185 GLU A O 1
ATOM 1490 N N . VAL A 1 187 ? 20.714 39.484 16.587 1.00 16.97 186 VAL A N 1
ATOM 1491 C CA . VAL A 1 187 ? 21.203 39.626 17.950 1.00 17.93 186 VAL A CA 1
ATOM 1492 C C . VAL A 1 187 ? 20.034 40.029 18.838 1.00 22.05 186 VAL A C 1
ATOM 1493 O O . VAL A 1 187 ? 19.283 40.977 18.531 1.00 19.08 186 VAL A O 1
ATOM 1497 N N . LEU A 1 188 ? 19.870 39.302 19.938 1.00 18.86 187 LEU A N 1
ATOM 1498 C CA . LEU A 1 188 ? 18.864 39.643 20.923 1.00 15.90 187 LEU A CA 1
ATOM 1499 C C . LEU A 1 188 ? 19.480 39.708 22.290 1.00 18.36 187 LEU A C 1
ATOM 1500 O O . LEU A 1 188 ? 20.427 38.955 22.605 1.00 16.87 187 LEU A O 1
ATOM 1505 N N . ASP A 1 189 ? 18.967 40.652 23.094 1.00 18.47 188 ASP A N 1
ATOM 1506 C CA . ASP A 1 189 ? 19.368 40.781 24.482 1.00 16.86 188 ASP A CA 1
ATOM 1507 C C . ASP A 1 189 ? 18.550 39.855 25.354 1.00 15.70 188 ASP A C 1
ATOM 1508 O O . ASP A 1 189 ? 17.327 39.842 25.269 1.00 24.13 188 ASP A O 1
ATOM 1513 N N . LEU A 1 190 ? 19.247 39.069 26.172 1.00 18.31 189 LEU A N 1
ATOM 1514 C CA . LEU A 1 190 ? 18.658 38.256 27.221 1.00 13.55 189 LEU A CA 1
ATOM 1515 C C . LEU A 1 190 ? 18.424 39.080 28.482 1.00 19.49 189 LEU A C 1
ATOM 1516 O O . LEU A 1 190 ? 19.373 39.624 29.057 1.00 14.64 189 LEU A O 1
ATOM 1521 N N . LYS A 1 191 ? 17.173 39.144 28.917 1.00 17.60 190 LYS A N 1
ATOM 1522 C CA . LYS A 1 191 ? 16.803 39.927 30.093 1.00 31.40 190 LYS A CA 1
ATOM 1523 C C . LYS A 1 191 ? 16.917 39.061 31.360 1.00 35.05 190 LYS A C 1
ATOM 1524 O O . LYS A 1 191 ? 16.956 37.830 31.264 1.00 22.97 190 LYS A O 1
ATOM 1530 N N . PRO A 1 192 ? 16.950 39.686 32.558 1.00 28.15 191 PRO A N 1
ATOM 1531 C CA . PRO A 1 192 ? 17.185 38.865 33.763 1.00 27.46 191 PRO A CA 1
ATOM 1532 C C . PRO A 1 192 ? 16.122 37.803 34.064 1.00 23.07 191 PRO A C 1
ATOM 1533 O O . PRO A 1 192 ? 16.436 36.812 34.722 1.00 30.00 191 PRO A O 1
ATOM 1537 N N . ASN A 1 193 ? 14.901 38.013 33.595 1.00 22.39 192 ASN A N 1
ATOM 1538 C CA . ASN A 1 193 ? 13.807 37.054 33.752 1.00 31.02 192 ASN A CA 1
ATOM 1539 C C . ASN A 1 193 ? 13.649 36.067 32.587 1.00 31.42 192 ASN A C 1
ATOM 1540 O O . ASN A 1 193 ? 12.631 35.380 32.501 1.00 19.72 192 ASN A O 1
ATOM 1545 N N . GLY A 1 194 ? 14.615 36.020 31.665 1.00 22.81 193 GLY A N 1
ATOM 1546 C CA . GLY A 1 194 ? 14.588 35.047 30.564 1.00 24.04 193 GLY A CA 1
ATOM 1547 C C . GLY A 1 194 ? 13.906 35.503 29.290 1.00 24.96 193 GLY A C 1
ATOM 1548 O O . GLY A 1 194 ? 13.998 34.817 28.270 1.00 23.87 193 GLY A O 1
ATOM 1549 N N . LYS A 1 195 ? 13.232 36.663 29.319 1.00 24.19 194 LYS A N 1
ATOM 1550 C CA . LYS A 1 195 ? 12.668 37.242 28.086 1.00 17.93 194 LYS A CA 1
ATOM 1551 C C . LYS A 1 195 ? 13.806 37.800 27.263 1.00 14.55 194 LYS A C 1
ATOM 1552 O O . LYS A 1 195 ? 14.935 37.994 27.769 1.00 18.61 194 LYS A O 1
ATOM 1558 N N . VAL A 1 196 ? 13.518 38.077 25.997 1.00 19.31 195 VAL A N 1
ATOM 1559 C CA . VAL A 1 196 ? 14.533 38.609 25.084 1.00 19.88 195 VAL A CA 1
ATOM 1560 C C . VAL A 1 196 ? 13.971 39.813 24.344 1.00 28.18 195 VAL A C 1
ATOM 1561 O O . VAL A 1 196 ? 12.757 39.986 24.245 1.00 20.15 195 VAL A O 1
ATOM 1565 N N . ALA A 1 197 ? 14.855 40.679 23.875 1.00 17.50 196 ALA A N 1
ATOM 1566 C CA . ALA A 1 197 ? 14.430 41.801 23.036 1.00 21.53 196 ALA A CA 1
ATOM 1567 C C . ALA A 1 197 ? 15.399 41.902 21.880 1.00 18.65 196 ALA A C 1
ATOM 1568 O O . ALA A 1 197 ? 16.622 41.843 22.075 1.00 21.65 196 ALA A O 1
ATOM 1570 N N . SER A 1 198 ? 14.864 42.029 20.678 1.00 23.65 197 SER A N 1
ATOM 1571 C CA . SER A 1 198 ? 15.721 42.096 19.510 1.00 25.04 197 SER A CA 1
ATOM 1572 C C . SER A 1 198 ? 16.554 43.381 19.510 1.00 26.50 197 SER A C 1
ATOM 1573 O O . SER A 1 198 ? 16.044 44.458 19.796 1.00 25.31 197 SER A O 1
ATOM 1576 N N . VAL A 1 199 ? 17.830 43.257 19.172 1.00 18.39 198 VAL A N 1
ATOM 1577 C CA . VAL A 1 199 ? 18.715 44.404 19.011 1.00 22.21 198 VAL A CA 1
ATOM 1578 C C . VAL A 1 199 ? 18.865 44.725 17.523 1.00 31.05 198 VAL A C 1
ATOM 1579 O O . VAL A 1 199 ? 18.564 45.831 17.090 1.00 27.27 198 VAL A O 1
ATOM 1583 N N . GLU A 1 200 ? 19.316 43.756 16.732 1.00 18.01 199 GLU A N 1
ATOM 1584 C CA . GLU A 1 200 ? 19.456 43.967 15.279 1.00 18.66 199 GLU A CA 1
ATOM 1585 C C . GLU A 1 200 ? 19.296 42.691 14.478 1.00 32.45 199 GLU A C 1
ATOM 1586 O O . GLU A 1 200 ? 19.612 41.596 14.935 1.00 21.01 199 GLU A O 1
ATOM 1592 N N . MET A 1 201 ? 18.807 42.874 13.265 1.00 14.91 200 MET A N 1
ATOM 1593 C CA . MET A 1 201 ? 18.651 41.823 12.276 1.00 17.41 200 MET A CA 1
ATOM 1594 C C . MET A 1 201 ? 19.526 42.275 11.106 1.00 23.02 200 MET A C 1
ATOM 1595 O O . MET A 1 201 ? 19.251 43.307 10.499 1.00 29.68 200 MET A O 1
ATOM 1600 N N . VAL A 1 202 ? 20.557 41.501 10.792 1.00 12.41 201 VAL A N 1
ATOM 1601 C CA . VAL A 1 202 ? 21.692 41.955 9.945 1.00 18.75 201 VAL A CA 1
ATOM 1602 C C . VAL A 1 202 ? 22.002 41.039 8.765 1.00 19.92 201 VAL A C 1
ATOM 1603 O O . VAL A 1 202 ? 22.253 39.849 8.942 1.00 18.46 201 VAL A O 1
ATOM 1607 N N . LYS A 1 203 ? 22.074 41.615 7.569 1.00 17.10 202 LYS A N 1
ATOM 1608 C CA . LYS A 1 203 ? 22.493 40.881 6.383 1.00 14.42 202 LYS A CA 1
ATOM 1609 C C . LYS A 1 203 ? 23.993 40.743 6.456 1.00 27.91 202 LYS A C 1
ATOM 1610 O O . LYS A 1 203 ? 24.683 41.719 6.646 1.00 26.44 202 LYS A O 1
ATOM 1616 N N . TYR A 1 204 ? 24.504 39.527 6.320 1.00 14.67 203 TYR A N 1
ATOM 1617 C CA . TYR A 1 204 ? 25.976 39.345 6.281 1.00 13.07 203 TYR A CA 1
ATOM 1618 C C . TYR A 1 204 ? 26.472 38.845 4.908 1.00 17.33 203 TYR A C 1
ATOM 1619 O O . TYR A 1 204 ? 25.728 38.237 4.138 1.00 17.01 203 TYR A O 1
ATOM 1628 N N . HIS A 1 205 ? 27.751 39.080 4.638 1.00 18.56 204 HIS A N 1
ATOM 1629 C CA . HIS A 1 205 ? 28.421 38.562 3.440 1.00 25.56 204 HIS A CA 1
ATOM 1630 C C . HIS A 1 205 ? 29.577 37.701 3.922 1.00 17.49 204 HIS A C 1
ATOM 1631 O O . HIS A 1 205 ? 29.934 37.717 5.100 1.00 19.36 204 HIS A O 1
ATOM 1638 N N . HIS A 1 206 ? 30.144 36.931 3.013 1.00 17.26 205 HIS A N 1
ATOM 1639 C CA . HIS A 1 206 ? 31.290 36.070 3.338 1.00 26.79 205 HIS A CA 1
ATOM 1640 C C . HIS A 1 206 ? 32.538 36.915 3.601 1.00 19.50 205 HIS A C 1
ATOM 1641 O O . HIS A 1 206 ? 32.696 37.987 3.045 1.00 18.16 205 HIS A O 1
ATOM 1648 N N . CYS A 1 207 ? 33.398 36.436 4.487 1.00 16.73 206 CYS A N 1
ATOM 1649 C CA . CYS A 1 207 ? 34.698 37.063 4.761 1.00 20.68 206 CYS A CA 1
ATOM 1650 C C . CYS A 1 207 ? 35.778 35.988 4.541 1.00 27.78 206 CYS A C 1
ATOM 1651 O O . CYS A 1 207 ? 35.458 34.887 4.089 1.00 27.31 206 CYS A O 1
ATOM 1654 N N . ARG A 1 208 ? 37.041 36.279 4.826 1.00 23.19 207 ARG A N 1
ATOM 1655 C CA . ARG A 1 208 ? 38.091 35.225 4.715 1.00 20.62 207 ARG A CA 1
ATOM 1656 C C . ARG A 1 208 ? 38.002 34.280 5.908 1.00 20.68 207 ARG A C 1
ATOM 1657 O O . ARG A 1 208 ? 37.789 34.723 7.038 1.00 27.22 207 ARG A O 1
ATOM 1665 N N . ASP A 1 209 ? 38.158 32.977 5.667 1.00 22.55 208 ASP A N 1
ATOM 1666 C CA . ASP A 1 209 ? 38.191 31.976 6.766 1.00 26.23 208 ASP A CA 1
ATOM 1667 C C . ASP A 1 209 ? 39.622 31.752 7.311 1.00 26.05 208 ASP A C 1
ATOM 1668 O O . ASP A 1 209 ? 39.814 31.475 8.504 1.00 24.09 208 ASP A O 1
ATOM 1673 N N . VAL A 1 210 ? 40.602 31.845 6.420 1.00 22.92 209 VAL A N 1
ATOM 1674 C CA . VAL A 1 210 ? 42.034 31.846 6.788 1.00 32.03 209 VAL A CA 1
ATOM 1675 C C . VAL A 1 210 ? 42.777 32.897 5.943 1.00 41.08 209 VAL A C 1
ATOM 1676 O O . VAL A 1 210 ? 43.788 33.445 6.376 1.00 41.73 209 VAL A O 1
ATOM 1680 N N . PHE A 1 223 ? 36.624 42.525 -22.331 1.00 24.82 222 PHE A N 1
ATOM 1681 C CA . PHE A 1 223 ? 36.911 42.741 -20.915 1.00 30.55 222 PHE A CA 1
ATOM 1682 C C . PHE A 1 223 ? 38.270 42.167 -20.525 1.00 24.81 222 PHE A C 1
ATOM 1683 O O . PHE A 1 223 ? 38.785 41.271 -21.180 1.00 30.74 222 PHE A O 1
ATOM 1691 N N . PRO A 1 224 ? 38.870 42.687 -19.439 1.00 32.30 223 PRO A N 1
ATOM 1692 C CA . PRO A 1 224 ? 40.050 42.043 -18.872 1.00 21.20 223 PRO A CA 1
ATOM 1693 C C . PRO A 1 224 ? 39.772 40.591 -18.397 1.00 30.87 223 PRO A C 1
ATOM 1694 O O . PRO A 1 224 ? 38.712 40.339 -17.823 1.00 31.84 223 PRO A O 1
ATOM 1698 N N . GLY A 1 225 ? 40.716 39.685 -18.653 1.00 30.44 224 GLY A N 1
ATOM 1699 C CA . GLY A 1 225 ? 40.628 38.267 -18.262 1.00 36.78 224 GLY A CA 1
ATOM 1700 C C . GLY A 1 225 ? 39.354 37.533 -18.674 1.00 27.68 224 GLY A C 1
ATOM 1701 O O . GLY A 1 225 ? 38.706 37.915 -19.639 1.00 27.31 224 GLY A O 1
ATOM 1702 N N . PHE A 1 226 ? 38.961 36.531 -17.878 1.00 27.30 225 PHE A N 1
ATOM 1703 C CA . PHE A 1 226 ? 37.805 35.640 -18.162 1.00 16.44 225 PHE A CA 1
ATOM 1704 C C . PHE A 1 226 ? 37.898 34.942 -19.539 1.00 18.07 225 PHE A C 1
ATOM 1705 O O . PHE A 1 226 ? 36.891 34.779 -20.252 1.00 22.32 225 PHE A O 1
ATOM 1713 N N . GLU A 1 227 ? 39.119 34.514 -19.873 1.00 19.82 226 GLU A N 1
ATOM 1714 C CA . GLU A 1 227 ? 39.343 33.687 -21.078 1.00 31.13 226 GLU A CA 1
ATOM 1715 C C . GLU A 1 227 ? 38.642 32.350 -20.862 1.00 23.96 226 GLU A C 1
ATOM 1716 O O . GLU A 1 227 ? 38.718 31.799 -19.761 1.00 26.58 226 GLU A O 1
ATOM 1722 N N . ILE A 1 228 ? 38.031 31.820 -21.918 1.00 21.36 227 ILE A N 1
ATOM 1723 C CA . ILE A 1 228 ? 37.160 30.637 -21.797 1.00 24.83 227 ILE A CA 1
ATOM 1724 C C . ILE A 1 228 ? 37.889 29.421 -21.232 1.00 26.29 227 ILE A C 1
ATOM 1725 O O . ILE A 1 228 ? 37.323 28.733 -20.372 1.00 31.90 227 ILE A O 1
ATOM 1730 N N . GLU A 1 229 ? 39.126 29.145 -21.657 1.00 25.05 228 GLU A N 1
ATOM 1731 C CA . GLU A 1 229 ? 39.836 27.982 -21.093 1.00 21.07 228 GLU A CA 1
ATOM 1732 C C . GLU A 1 229 ? 40.102 28.160 -19.586 1.00 26.10 228 GLU A C 1
ATOM 1733 O O . GLU A 1 229 ? 40.031 27.195 -18.817 1.00 26.19 228 GLU A O 1
ATOM 1739 N N . THR A 1 230 ? 40.391 29.385 -19.171 1.00 31.44 229 THR A N 1
ATOM 1740 C CA . THR A 1 230 ? 40.592 29.685 -17.763 1.00 37.61 229 THR A CA 1
ATOM 1741 C C . THR A 1 230 ? 39.280 29.544 -16.958 1.00 20.80 229 THR A C 1
ATOM 1742 O O . THR A 1 230 ? 39.292 28.929 -15.906 1.00 31.88 229 THR A O 1
ATOM 1746 N N . VAL A 1 231 ? 38.173 30.078 -17.484 1.00 18.63 230 VAL A N 1
ATOM 1747 C CA . VAL A 1 231 ? 36.864 29.948 -16.847 1.00 22.77 230 VAL A CA 1
ATOM 1748 C C . VAL A 1 231 ? 36.475 28.464 -16.708 1.00 27.77 230 VAL A C 1
ATOM 1749 O O . VAL A 1 231 ? 36.104 28.018 -15.615 1.00 19.14 230 VAL A O 1
ATOM 1753 N N . LYS A 1 232 ? 36.608 27.691 -17.782 1.00 18.43 231 LYS A N 1
ATOM 1754 C CA . LYS A 1 232 ? 36.223 26.273 -17.718 1.00 27.64 231 LYS A CA 1
ATOM 1755 C C . LYS A 1 232 ? 37.083 25.530 -16.740 1.00 21.98 231 LYS A C 1
ATOM 1756 O O . LYS A 1 232 ? 36.556 24.752 -15.951 1.00 23.06 231 LYS A O 1
ATOM 1762 N N . ASN A 1 233 ? 38.393 25.812 -16.726 1.00 23.22 232 ASN A N 1
ATOM 1763 C CA . ASN A 1 233 ? 39.285 25.129 -15.791 1.00 18.37 232 ASN A CA 1
ATOM 1764 C C . ASN A 1 233 ? 38.948 25.403 -14.317 1.00 24.67 232 ASN A C 1
ATOM 1765 O O . ASN A 1 233 ? 38.874 24.462 -13.504 1.00 18.62 232 ASN A O 1
ATOM 1770 N N . ASN A 1 234 ? 38.755 26.683 -13.999 1.00 22.40 233 ASN A N 1
ATOM 1771 C CA . ASN A 1 234 ? 38.321 27.123 -12.652 1.00 26.75 233 ASN A CA 1
ATOM 1772 C C . ASN A 1 234 ? 36.999 26.478 -12.240 1.00 20.55 233 ASN A C 1
ATOM 1773 O O . ASN A 1 234 ? 36.877 25.976 -11.119 1.00 21.55 233 ASN A O 1
ATOM 1778 N N . LEU A 1 235 ? 36.017 26.479 -13.141 1.00 16.48 234 LEU A N 1
ATOM 1779 C CA . LEU A 1 235 ? 34.711 25.862 -12.818 1.00 19.44 234 LEU A CA 1
ATOM 1780 C C . LEU A 1 235 ? 34.843 24.377 -12.486 1.00 24.21 234 LEU A C 1
ATOM 1781 O O . LEU A 1 235 ? 34.180 23.887 -11.562 1.00 20.70 234 LEU A O 1
ATOM 1786 N N . ARG A 1 236 ? 35.689 23.664 -13.235 1.00 16.61 235 ARG A N 1
ATOM 1787 C CA . ARG A 1 236 ? 35.937 22.255 -12.952 1.00 14.63 235 ARG A CA 1
ATOM 1788 C C . ARG A 1 236 ? 36.550 22.057 -11.587 1.00 21.18 235 ARG A C 1
ATOM 1789 O O . ARG A 1 236 ? 36.115 21.181 -10.847 1.00 15.88 235 ARG A O 1
ATOM 1797 N N . ILE A 1 237 ? 37.556 22.874 -11.267 1.00 23.20 236 ILE A N 1
ATOM 1798 C CA . ILE A 1 237 ? 38.279 22.758 -10.016 1.00 21.74 236 ILE A CA 1
ATOM 1799 C C . ILE A 1 237 ? 37.345 23.131 -8.866 1.00 18.87 236 ILE A C 1
ATOM 1800 O O . ILE A 1 237 ? 37.227 22.355 -7.916 1.00 20.70 236 ILE A O 1
ATOM 1805 N N . LEU A 1 238 ? 36.642 24.261 -8.982 1.00 18.55 237 LEU A N 1
ATOM 1806 C CA . LEU A 1 238 ? 35.712 24.705 -7.912 1.00 19.01 237 LEU A CA 1
ATOM 1807 C C . LEU A 1 238 ? 34.561 23.718 -7.677 1.00 18.41 237 LEU A C 1
ATOM 1808 O O . LEU A 1 238 ? 34.142 23.510 -6.537 1.00 14.56 237 LEU A O 1
ATOM 1813 N N . PHE A 1 239 ? 34.049 23.123 -8.743 1.00 15.38 238 PHE A N 1
ATOM 1814 C CA . PHE A 1 239 ? 32.963 22.138 -8.597 1.00 17.81 238 PHE A CA 1
ATOM 1815 C C . PHE A 1 239 ? 33.456 20.860 -7.921 1.00 19.38 238 PHE A C 1
ATOM 1816 O O . PHE A 1 239 ? 32.804 20.306 -7.034 1.00 11.51 238 PHE A O 1
ATOM 1824 N N . ASN A 1 240 ? 34.638 20.409 -8.332 1.00 16.26 239 ASN A N 1
ATOM 1825 C CA . ASN A 1 240 ? 35.256 19.249 -7.726 1.00 16.68 239 ASN A CA 1
ATOM 1826 C C . ASN A 1 240 ? 35.497 19.502 -6.253 1.00 13.51 239 ASN A C 1
ATOM 1827 O O . ASN A 1 240 ? 35.191 18.636 -5.443 1.00 16.58 239 ASN A O 1
ATOM 1832 N N . ASN A 1 241 ? 35.999 20.691 -5.908 1.00 18.30 240 ASN A N 1
ATOM 1833 C CA . ASN A 1 241 ? 36.245 21.070 -4.513 1.00 15.59 240 ASN A CA 1
ATOM 1834 C C . ASN A 1 241 ? 34.916 21.100 -3.720 1.00 14.87 240 ASN A C 1
ATOM 1835 O O . ASN A 1 241 ? 34.866 20.748 -2.523 1.00 17.24 240 ASN A O 1
ATOM 1840 N N . ALA A 1 242 ? 33.865 21.580 -4.366 1.00 13.53 241 ALA A N 1
ATOM 1841 C CA . ALA A 1 242 ? 32.553 21.691 -3.736 1.00 13.78 241 ALA A CA 1
ATOM 1842 C C . ALA A 1 242 ? 32.034 20.313 -3.331 1.00 12.10 241 ALA A C 1
ATOM 1843 O O . ALA A 1 242 ? 31.564 20.125 -2.191 1.00 13.83 241 ALA A O 1
ATOM 1845 N N . VAL A 1 243 ? 32.184 19.344 -4.231 1.00 12.41 242 VAL A N 1
ATOM 1846 C CA . VAL A 1 243 ? 31.792 17.963 -3.960 1.00 13.27 242 VAL A CA 1
ATOM 1847 C C . VAL A 1 243 ? 32.760 17.340 -2.930 1.00 21.89 242 VAL A C 1
ATOM 1848 O O . VAL A 1 243 ? 32.321 16.730 -1.958 1.00 14.69 242 VAL A O 1
ATOM 1852 N N . LYS A 1 244 ? 34.066 17.513 -3.123 1.00 15.17 243 LYS A N 1
ATOM 1853 C CA . LYS A 1 244 ? 35.058 16.953 -2.174 1.00 15.19 243 LYS A CA 1
ATOM 1854 C C . LYS A 1 244 ? 34.862 17.402 -0.721 1.00 16.44 243 LYS A C 1
ATOM 1855 O O . LYS A 1 244 ? 34.927 16.579 0.213 1.00 18.13 243 LYS A O 1
ATOM 1861 N N . LYS A 1 245 ? 34.630 18.701 -0.501 1.00 16.34 244 LYS A N 1
ATOM 1862 C CA . LYS A 1 245 ? 34.483 19.187 0.890 1.00 13.34 244 LYS A CA 1
ATOM 1863 C C . LYS A 1 245 ? 33.191 18.628 1.535 1.00 10.93 244 LYS A C 1
ATOM 1864 O O . LYS A 1 245 ? 33.097 18.491 2.773 1.00 13.35 244 LYS A O 1
ATOM 1870 N N . ARG A 1 246 ? 32.237 18.284 0.676 1.00 12.59 245 ARG A N 1
ATOM 1871 C CA . ARG A 1 246 ? 30.965 17.669 1.060 1.00 11.19 245 ARG A CA 1
ATOM 1872 C C . ARG A 1 246 ? 31.055 16.133 1.216 1.00 15.60 245 ARG A C 1
ATOM 1873 O O . ARG A 1 246 ? 30.061 15.492 1.421 1.00 9.88 245 ARG A O 1
ATOM 1881 N N . LEU A 1 247 ? 32.250 15.545 1.179 1.00 11.79 246 LEU A N 1
ATOM 1882 C CA . LEU A 1 247 ? 32.414 14.171 1.636 1.00 15.53 246 LEU A CA 1
ATOM 1883 C C . LEU A 1 247 ? 32.544 14.059 3.174 1.00 14.94 246 LEU A C 1
ATOM 1884 O O . LEU A 1 247 ? 32.704 12.958 3.678 1.00 15.87 246 LEU A O 1
ATOM 1889 N N . MET A 1 248 ? 32.502 15.167 3.903 1.00 12.52 247 MET A N 1
ATOM 1890 C CA . MET A 1 248 ? 32.699 15.182 5.383 1.00 13.86 247 MET A CA 1
ATOM 1891 C C . MET A 1 248 ? 31.512 14.528 6.085 1.00 21.68 247 MET A C 1
ATOM 1892 O O . MET A 1 248 ? 30.459 15.134 6.211 1.00 15.32 247 MET A O 1
ATOM 1897 N N . THR A 1 249 ? 31.702 13.298 6.534 1.00 15.49 248 THR A N 1
ATOM 1898 C CA . THR A 1 249 ? 30.645 12.499 7.170 1.00 15.27 248 THR A CA 1
ATOM 1899 C C . THR A 1 249 ? 31.208 11.126 7.536 1.00 22.50 248 THR A C 1
ATOM 1900 O O . THR A 1 249 ? 32.058 10.602 6.860 1.00 16.64 248 THR A O 1
ATOM 1904 N N . ASP A 1 250 ? 30.726 10.582 8.633 1.00 18.79 249 ASP A N 1
ATOM 1905 C CA . ASP A 1 250 ? 31.001 9.191 9.034 1.00 26.60 249 ASP A CA 1
ATOM 1906 C C . ASP A 1 250 ? 29.885 8.240 8.576 1.00 25.87 249 ASP A C 1
ATOM 1907 O O . ASP A 1 250 ? 29.925 7.056 8.861 1.00 25.13 249 ASP A O 1
ATOM 1912 N N . ARG A 1 251 ? 28.894 8.755 7.870 1.00 13.39 250 ARG A N 1
ATOM 1913 C CA . ARG A 1 251 ? 27.764 7.957 7.360 1.00 15.19 250 ARG A CA 1
ATOM 1914 C C . ARG A 1 251 ? 27.897 7.691 5.855 1.00 19.61 250 ARG A C 1
ATOM 1915 O O . ARG A 1 251 ? 28.721 8.286 5.147 1.00 16.59 250 ARG A O 1
ATOM 1923 N N . ARG A 1 252 ? 27.026 6.839 5.364 1.00 14.69 251 ARG A N 1
ATOM 1924 C CA . ARG A 1 252 ? 26.964 6.538 3.935 1.00 14.58 251 ARG A CA 1
ATOM 1925 C C . ARG A 1 252 ? 26.361 7.653 3.087 1.00 14.52 251 ARG A C 1
ATOM 1926 O O . ARG A 1 252 ? 25.246 8.112 3.358 1.00 13.74 251 ARG A O 1
ATOM 1934 N N . ILE A 1 253 ? 27.087 8.029 2.033 1.00 12.23 252 ILE A N 1
ATOM 1935 C CA . ILE A 1 253 ? 26.657 9.010 1.038 1.00 14.28 252 ILE A CA 1
ATOM 1936 C C . ILE A 1 253 ? 25.996 8.311 -0.148 1.00 10.94 252 ILE A C 1
ATOM 1937 O O . ILE A 1 253 ? 26.551 7.373 -0.707 1.00 14.21 252 ILE A O 1
ATOM 1942 N N . GLY A 1 254 ? 24.811 8.806 -0.517 1.00 11.92 253 GLY A N 1
ATOM 1943 C CA . GLY A 1 254 ? 24.131 8.465 -1.745 1.00 14.75 253 GLY A CA 1
ATOM 1944 C C . GLY A 1 254 ? 23.765 9.708 -2.545 1.00 14.97 253 GLY A C 1
ATOM 1945 O O . GLY A 1 254 ? 24.131 10.864 -2.197 1.00 13.71 253 GLY A O 1
ATOM 1946 N N . CYS A 1 255 ? 23.021 9.491 -3.626 1.00 15.37 254 CYS A N 1
ATOM 1947 C CA . CYS A 1 255 ? 22.811 10.555 -4.601 1.00 17.79 254 CYS A CA 1
ATOM 1948 C C . CYS A 1 255 ? 21.531 10.365 -5.374 1.00 17.79 254 CYS A C 1
ATOM 1949 O O . CYS A 1 255 ? 21.247 9.280 -5.882 1.00 14.62 254 CYS A O 1
ATOM 1952 N N . LEU A 1 256 ? 20.785 11.448 -5.515 1.00 16.91 255 LEU A N 1
ATOM 1953 C CA . LEU A 1 256 ? 19.632 11.448 -6.400 1.00 18.51 255 LEU A CA 1
ATOM 1954 C C . LEU A 1 256 ? 20.126 11.631 -7.831 1.00 21.96 255 LEU A C 1
ATOM 1955 O O . LEU A 1 256 ? 20.960 12.481 -8.103 1.00 19.96 255 LEU A O 1
ATOM 1960 N N . LEU A 1 257 ? 19.601 10.822 -8.739 1.00 19.83 256 LEU A N 1
ATOM 1961 C CA . LEU A 1 257 ? 20.070 10.803 -10.112 1.00 19.81 256 LEU A CA 1
ATOM 1962 C C . LEU A 1 257 ? 18.870 10.637 -11.000 1.00 23.30 256 LEU A C 1
ATOM 1963 O O . LEU A 1 257 ? 18.379 9.524 -11.143 1.00 23.67 256 LEU A O 1
ATOM 1968 N N . SER A 1 258 ? 18.379 11.769 -11.522 1.00 29.92 257 SER A N 1
ATOM 1969 C CA . SER A 1 258 ? 17.222 11.820 -12.430 1.00 49.98 257 SER A CA 1
ATOM 1970 C C . SER A 1 258 ? 17.532 11.668 -13.923 1.00 39.32 257 SER A C 1
ATOM 1971 O O . SER A 1 258 ? 16.609 11.512 -14.722 1.00 38.07 257 SER A O 1
ATOM 1974 N N . GLY A 1 259 ? 18.803 11.759 -14.311 1.00 28.48 258 GLY A N 1
ATOM 1975 C CA . GLY A 1 259 ? 19.186 11.732 -15.725 1.00 34.68 258 GLY A CA 1
ATOM 1976 C C . GLY A 1 259 ? 19.298 13.095 -16.404 1.00 23.73 258 GLY A C 1
ATOM 1977 O O . GLY A 1 259 ? 19.870 13.179 -17.497 1.00 39.22 258 GLY A O 1
ATOM 1978 N N . GLY A 1 260 ? 18.742 14.144 -15.783 1.00 20.47 259 GLY A N 1
ATOM 1979 C CA . GLY A 1 260 ? 19.017 15.527 -16.152 1.00 30.41 259 GLY A CA 1
ATOM 1980 C C . GLY A 1 260 ? 20.482 15.872 -16.005 1.00 31.64 259 GLY A C 1
ATOM 1981 O O . GLY A 1 260 ? 21.246 15.173 -15.335 1.00 23.27 259 GLY A O 1
ATOM 1982 N N . LEU A 1 261 ? 20.884 16.956 -16.642 1.00 26.89 260 LEU A N 1
ATOM 1983 C CA . LEU A 1 261 ? 22.291 17.317 -16.692 1.00 19.32 260 LEU A CA 1
ATOM 1984 C C . LEU A 1 261 ? 22.883 17.552 -15.283 1.00 21.65 260 LEU A C 1
ATOM 1985 O O . LEU A 1 261 ? 23.982 17.092 -14.974 1.00 21.84 260 LEU A O 1
ATOM 1990 N N . ASP A 1 262 ? 22.129 18.225 -14.428 1.00 16.66 261 ASP A N 1
ATOM 1991 C CA . ASP A 1 262 ? 22.674 18.703 -13.153 1.00 18.26 261 ASP A CA 1
ATOM 1992 C C . ASP A 1 262 ? 22.890 17.577 -12.179 1.00 21.94 261 ASP A C 1
ATOM 1993 O O . ASP A 1 262 ? 23.978 17.450 -11.662 1.00 16.00 261 ASP A O 1
ATOM 1998 N N . SER A 1 263 ? 21.879 16.724 -11.978 1.00 16.56 262 SER A N 1
ATOM 1999 C CA . SER A 1 263 ? 22.044 15.573 -11.119 1.00 19.97 262 SER A CA 1
ATOM 2000 C C . SER A 1 263 ? 23.110 14.621 -11.660 1.00 20.03 262 SER A C 1
ATOM 2001 O O . SER A 1 263 ? 23.813 13.981 -10.874 1.00 20.10 262 SER A O 1
ATOM 2004 N N . SER A 1 264 ? 23.244 14.536 -12.991 1.00 17.96 263 SER A N 1
ATOM 2005 C CA . SER A 1 264 ? 24.254 13.680 -13.627 1.00 14.04 263 SER A CA 1
ATOM 2006 C C . SER A 1 264 ? 25.676 14.137 -13.358 1.00 25.63 263 SER A C 1
ATOM 2007 O O . SER A 1 264 ? 26.552 13.324 -13.058 1.00 16.47 263 SER A O 1
ATOM 2010 N N . LEU A 1 265 ? 25.906 15.435 -13.485 1.00 15.86 264 LEU A N 1
ATOM 2011 C CA . LEU A 1 265 ? 27.222 16.009 -13.200 1.00 15.72 264 LEU A CA 1
ATOM 2012 C C . LEU A 1 265 ? 27.558 15.846 -11.720 1.00 19.95 264 LEU A C 1
ATOM 2013 O O . LEU A 1 265 ? 28.711 15.561 -11.360 1.00 16.37 264 LEU A O 1
ATOM 2018 N N . VAL A 1 266 ? 26.547 16.019 -10.868 1.00 12.53 265 VAL A N 1
ATOM 2019 C CA . VAL A 1 266 ? 26.748 15.752 -9.418 1.00 13.35 265 VAL A CA 1
ATOM 2020 C C . VAL A 1 266 ? 27.106 14.287 -9.162 1.00 14.82 265 VAL A C 1
ATOM 2021 O O . VAL A 1 266 ? 28.095 13.996 -8.514 1.00 15.33 265 VAL A O 1
ATOM 2025 N N . ALA A 1 267 ? 26.288 13.362 -9.652 1.00 16.07 266 ALA A N 1
ATOM 2026 C CA . ALA A 1 267 ? 26.549 11.935 -9.424 1.00 10.51 266 ALA A CA 1
ATOM 2027 C C . ALA A 1 267 ? 27.919 11.469 -9.905 1.00 18.77 266 ALA A C 1
ATOM 2028 O O . ALA A 1 267 ? 28.659 10.787 -9.189 1.00 14.91 266 ALA A O 1
ATOM 2030 N N . ALA A 1 268 ? 28.269 11.890 -11.113 1.00 20.09 267 ALA A N 1
ATOM 2031 C CA . ALA A 1 268 ? 29.534 11.528 -11.704 1.00 11.75 267 ALA A CA 1
ATOM 2032 C C . ALA A 1 268 ? 30.725 12.122 -10.976 1.00 17.86 267 ALA A C 1
ATOM 2033 O O . ALA A 1 268 ? 31.722 11.425 -10.752 1.00 18.84 267 ALA A O 1
ATOM 2035 N N . THR A 1 269 ? 30.650 13.398 -10.616 1.00 14.35 268 THR A N 1
ATOM 2036 C CA . THR A 1 269 ? 31.751 14.004 -9.872 1.00 10.81 268 THR A CA 1
ATOM 2037 C C . THR A 1 269 ? 31.859 13.372 -8.474 1.00 13.92 268 THR A C 1
ATOM 2038 O O . THR A 1 269 ? 32.968 13.111 -7.982 1.00 14.66 268 THR A O 1
ATOM 2042 N N . LEU A 1 270 ? 30.710 13.090 -7.857 1.00 15.70 269 LEU A N 1
ATOM 2043 C CA . LEU A 1 270 ? 30.694 12.470 -6.536 1.00 11.31 269 LEU A CA 1
ATOM 2044 C C . LEU A 1 270 ? 31.401 11.112 -6.550 1.00 13.30 269 LEU A C 1
ATOM 2045 O O . LEU A 1 270 ? 32.207 10.859 -5.691 1.00 14.09 269 LEU A O 1
ATOM 2050 N N . LEU A 1 271 ? 31.087 10.257 -7.518 1.00 16.56 270 LEU A N 1
ATOM 2051 C CA . LEU A 1 271 ? 31.689 8.895 -7.572 1.00 16.15 270 LEU A CA 1
ATOM 2052 C C . LEU A 1 271 ? 33.183 9.007 -7.750 1.00 21.55 270 LEU A C 1
ATOM 2053 O O . LEU A 1 271 ? 33.937 8.315 -7.095 1.00 20.19 270 LEU A O 1
ATOM 2058 N N . LYS A 1 272 ? 33.607 9.903 -8.632 1.00 16.71 271 LYS A N 1
ATOM 2059 C CA . LYS A 1 272 ? 35.036 10.171 -8.847 1.00 17.87 271 LYS A CA 1
ATOM 2060 C C . LYS A 1 272 ? 35.702 10.616 -7.538 1.00 18.56 271 LYS A C 1
ATOM 2061 O O . LYS A 1 272 ? 36.805 10.175 -7.200 1.00 20.20 271 LYS A O 1
ATOM 2067 N N . GLN A 1 273 ? 35.048 11.498 -6.790 1.00 21.68 272 GLN A N 1
ATOM 2068 C CA . GLN A 1 273 ? 35.632 11.970 -5.520 1.00 20.50 272 GLN A CA 1
ATOM 2069 C C . GLN A 1 273 ? 35.632 10.878 -4.412 1.00 14.60 272 GLN A C 1
ATOM 2070 O O . GLN A 1 273 ? 36.587 10.783 -3.619 1.00 19.34 272 GLN A O 1
ATOM 2076 N N . LEU A 1 274 ? 34.596 10.033 -4.379 1.00 16.00 273 LEU A N 1
ATOM 2077 C CA . LEU A 1 274 ? 34.563 8.888 -3.456 1.00 15.80 273 LEU A CA 1
ATOM 2078 C C . LEU A 1 274 ? 35.704 7.931 -3.751 1.00 20.93 273 LEU A C 1
ATOM 2079 O O . LEU A 1 274 ? 36.365 7.452 -2.814 1.00 21.90 273 LEU A O 1
ATOM 2084 N N . LYS A 1 275 ? 35.961 7.672 -5.038 1.00 19.24 274 LYS A N 1
ATOM 2085 C CA . LYS A 1 275 ? 37.105 6.824 -5.413 1.00 20.43 274 LYS A CA 1
ATOM 2086 C C . LYS A 1 275 ? 38.441 7.406 -5.015 1.00 26.35 274 LYS A C 1
ATOM 2087 O O . LYS A 1 275 ? 39.253 6.703 -4.409 1.00 28.66 274 LYS A O 1
ATOM 2093 N N . GLU A 1 276 ? 38.644 8.698 -5.270 1.00 20.03 275 GLU A N 1
ATOM 2094 C CA . GLU A 1 276 ? 39.889 9.367 -4.882 1.00 21.40 275 GLU A CA 1
ATOM 2095 C C . GLU A 1 276 ? 40.112 9.299 -3.365 1.00 33.79 275 GLU A C 1
ATOM 2096 O O . GLU A 1 276 ? 41.243 9.205 -2.916 1.00 26.55 275 GLU A O 1
ATOM 2102 N N . ALA A 1 277 ? 39.023 9.318 -2.595 1.00 21.11 276 ALA A N 1
ATOM 2103 C CA . ALA A 1 277 ? 39.072 9.199 -1.131 1.00 21.51 276 ALA A CA 1
ATOM 2104 C C . ALA A 1 277 ? 39.115 7.742 -0.625 1.00 20.60 276 ALA A C 1
ATOM 2105 O O . ALA A 1 277 ? 39.088 7.504 0.600 1.00 20.75 276 ALA A O 1
ATOM 2107 N N . GLN A 1 278 ? 39.123 6.772 -1.547 1.00 24.08 277 GLN A N 1
ATOM 2108 C CA . GLN A 1 278 ? 39.210 5.331 -1.220 1.00 23.04 277 GLN A CA 1
ATOM 2109 C C . GLN A 1 278 ? 38.046 4.853 -0.377 1.00 27.28 277 GLN A C 1
ATOM 2110 O O . GLN A 1 278 ? 38.182 4.018 0.510 1.00 20.65 277 GLN A O 1
ATOM 2116 N N . VAL A 1 279 ? 36.879 5.406 -0.660 1.00 22.82 278 VAL A N 1
ATOM 2117 C CA . VAL A 1 279 ? 35.674 4.966 -0.017 1.00 18.16 278 VAL A CA 1
ATOM 2118 C C . VAL A 1 279 ? 35.359 3.563 -0.538 1.00 25.34 278 VAL A C 1
ATOM 2119 O O . VAL A 1 279 ? 35.506 3.268 -1.730 1.00 25.32 278 VAL A O 1
ATOM 2123 N N . GLN A 1 280 ? 34.896 2.714 0.362 1.00 15.46 279 GLN A N 1
ATOM 2124 C CA . GLN A 1 280 ? 34.814 1.259 0.090 1.00 18.34 279 GLN A CA 1
ATOM 2125 C C . GLN A 1 280 ? 33.419 0.762 -0.246 1.00 31.38 279 GLN A C 1
ATOM 2126 O O . GLN A 1 280 ? 33.261 -0.393 -0.680 1.00 34.54 279 GLN A O 1
ATOM 2132 N N . TYR A 1 281 ? 32.409 1.603 -0.030 1.00 20.76 280 TYR A N 1
ATOM 2133 C CA . TYR A 1 281 ? 31.029 1.218 -0.371 1.00 12.53 280 TYR A CA 1
ATOM 2134 C C . TYR A 1 281 ? 30.691 1.706 -1.759 1.00 13.62 280 TYR A C 1
ATOM 2135 O O . TYR A 1 281 ? 31.199 2.751 -2.194 1.00 18.88 280 TYR A O 1
ATOM 2144 N N . PRO A 1 282 ? 29.849 0.946 -2.480 1.00 16.48 281 PRO A N 1
ATOM 2145 C CA . PRO A 1 282 ? 29.321 1.430 -3.757 1.00 19.87 281 PRO A CA 1
ATOM 2146 C C . PRO A 1 282 ? 28.473 2.686 -3.531 1.00 12.27 281 PRO A C 1
ATOM 2147 O O . PRO A 1 282 ? 27.797 2.775 -2.522 1.00 14.57 281 PRO A O 1
ATOM 2151 N N . LEU A 1 283 ? 28.493 3.602 -4.479 1.00 19.10 282 LEU A N 1
ATOM 2152 C CA . LEU A 1 283 ? 27.601 4.767 -4.428 1.00 16.41 282 LEU A CA 1
ATOM 2153 C C . LEU A 1 283 ? 26.230 4.319 -4.854 1.00 15.45 282 LEU A C 1
ATOM 2154 O O . LEU A 1 283 ? 26.062 3.875 -5.999 1.00 17.54 282 LEU A O 1
ATOM 2159 N N . GLN A 1 284 ? 25.241 4.461 -3.966 1.00 15.29 283 GLN A N 1
ATOM 2160 C CA . GLN A 1 284 ? 23.866 4.177 -4.340 1.00 16.84 283 GLN A CA 1
ATOM 2161 C C . GLN A 1 284 ? 23.221 5.447 -4.942 1.00 18.54 283 GLN A C 1
ATOM 2162 O O . GLN A 1 284 ? 23.346 6.538 -4.364 1.00 15.39 283 GLN A O 1
ATOM 2168 N N . THR A 1 285 ? 22.604 5.302 -6.119 1.00 18.03 284 THR A N 1
ATOM 2169 C CA . THR A 1 285 ? 21.914 6.381 -6.832 1.00 12.52 284 THR A CA 1
ATOM 2170 C C . THR A 1 285 ? 20.462 6.015 -6.936 1.00 17.62 284 THR A C 1
ATOM 2171 O O . THR A 1 285 ? 20.142 4.840 -7.007 1.00 16.27 284 THR A O 1
ATOM 2175 N N . PHE A 1 286 ? 19.596 7.027 -6.952 1.00 14.17 285 PHE A N 1
ATOM 2176 C CA . PHE A 1 286 ? 18.154 6.819 -6.850 1.00 13.41 285 PHE A CA 1
ATOM 2177 C C . PHE A 1 286 ? 17.417 7.701 -7.843 1.00 18.11 285 PHE A C 1
ATOM 2178 O O . PHE A 1 286 ? 17.606 8.915 -7.867 1.00 18.89 285 PHE A O 1
ATOM 2186 N N . ALA A 1 287 ? 16.593 7.080 -8.680 1.00 16.53 286 ALA A N 1
ATOM 2187 C CA . ALA A 1 287 ? 15.713 7.803 -9.592 1.00 13.67 286 ALA A CA 1
ATOM 2188 C C . ALA A 1 287 ? 14.292 7.350 -9.331 1.00 22.26 286 ALA A C 1
ATOM 2189 O O . ALA A 1 287 ? 14.043 6.212 -8.896 1.00 18.66 286 ALA A O 1
ATOM 2191 N N . ILE A 1 288 ? 13.360 8.243 -9.622 1.00 18.10 287 ILE A N 1
ATOM 2192 C CA . ILE A 1 288 ? 11.933 7.953 -9.460 1.00 16.78 287 ILE A CA 1
ATOM 2193 C C . ILE A 1 288 ? 11.194 8.556 -10.647 1.00 21.44 287 ILE A C 1
ATOM 2194 O O . ILE A 1 288 ? 11.582 9.603 -11.147 1.00 22.49 287 ILE A O 1
ATOM 2199 N N . GLY A 1 289 ? 10.141 7.874 -11.089 1.00 28.59 288 GLY A N 1
ATOM 2200 C CA . GLY A 1 289 ? 9.328 8.320 -12.240 1.00 33.97 288 GLY A CA 1
ATOM 2201 C C . GLY A 1 289 ? 8.207 7.335 -12.551 1.00 56.88 288 GLY A C 1
ATOM 2202 O O . GLY A 1 289 ? 8.130 6.268 -11.950 1.00 37.66 288 GLY A O 1
ATOM 2203 N N . MET A 1 290 ? 7.321 7.693 -13.475 1.00 47.06 289 MET A N 1
ATOM 2204 C CA . MET A 1 290 ? 6.337 6.732 -13.992 1.00 99.63 289 MET A CA 1
ATOM 2205 C C . MET A 1 290 ? 7.012 5.915 -15.091 1.00 29.59 289 MET A C 1
ATOM 2206 O O . MET A 1 290 ? 7.723 6.472 -15.926 1.00 85.74 289 MET A O 1
ATOM 2211 N N . GLU A 1 291 ? 6.792 4.596 -15.075 1.00 94.47 290 GLU A N 1
ATOM 2212 C CA . GLU A 1 291 ? 7.601 3.640 -15.867 1.00 122.65 290 GLU A CA 1
ATOM 2213 C C . GLU A 1 291 ? 7.638 3.929 -17.368 1.00 74.22 290 GLU A C 1
ATOM 2214 O O . GLU A 1 291 ? 6.695 4.493 -17.921 1.00 58.81 290 GLU A O 1
ATOM 2220 N N . ASP A 1 292 ? 8.743 3.529 -17.999 1.00 66.48 291 ASP A N 1
ATOM 2221 C CA . ASP A 1 292 ? 9.084 3.901 -19.381 1.00 95.34 291 ASP A CA 1
ATOM 2222 C C . ASP A 1 292 ? 9.187 5.419 -19.583 1.00 96.97 291 ASP A C 1
ATOM 2223 O O . ASP A 1 292 ? 8.860 5.920 -20.661 1.00 157.08 291 ASP A O 1
ATOM 2228 N N . SER A 1 293 ? 9.634 6.149 -18.558 1.00 95.07 292 SER A N 1
ATOM 2229 C CA . SER A 1 293 ? 9.897 7.586 -18.704 1.00 43.73 292 SER A CA 1
ATOM 2230 C C . SER A 1 293 ? 11.178 7.749 -19.509 1.00 80.70 292 SER A C 1
ATOM 2231 O O . SER A 1 293 ? 12.074 6.899 -19.420 1.00 78.40 292 SER A O 1
ATOM 2234 N N . PRO A 1 294 ? 11.279 8.837 -20.289 1.00 57.62 293 PRO A N 1
ATOM 2235 C CA . PRO A 1 294 ? 12.568 9.135 -20.917 1.00 105.56 293 PRO A CA 1
ATOM 2236 C C . PRO A 1 294 ? 13.627 9.508 -19.869 1.00 60.25 293 PRO A C 1
ATOM 2237 O O . PRO A 1 294 ? 14.803 9.163 -20.033 1.00 50.02 293 PRO A O 1
ATOM 2241 N N . ASP A 1 295 ? 13.194 10.199 -18.809 1.00 49.64 294 ASP A N 1
ATOM 2242 C CA . ASP A 1 295 ? 14.072 10.615 -17.715 1.00 39.74 294 ASP A CA 1
ATOM 2243 C C . ASP A 1 295 ? 14.681 9.419 -16.971 1.00 22.77 294 ASP A C 1
ATOM 2244 O O . ASP A 1 295 ? 15.865 9.443 -16.653 1.00 33.37 294 ASP A O 1
ATOM 2249 N N . LEU A 1 296 ? 13.875 8.381 -16.721 1.00 35.75 295 LEU A N 1
ATOM 2250 C CA . LEU A 1 296 ? 14.359 7.161 -16.074 1.00 31.81 295 LEU A CA 1
ATOM 2251 C C . LEU A 1 296 ? 15.390 6.418 -16.919 1.00 33.74 295 LEU A C 1
ATOM 2252 O O . LEU A 1 296 ? 16.369 5.909 -16.369 1.00 25.99 295 LEU A O 1
ATOM 2257 N N . LEU A 1 297 ? 15.204 6.369 -18.247 1.00 28.48 296 LEU A N 1
ATOM 2258 C CA . LEU A 1 297 ? 16.222 5.776 -19.131 1.00 35.56 296 LEU A CA 1
ATOM 2259 C C . LEU A 1 297 ? 17.503 6.599 -19.129 1.00 33.90 296 LEU A C 1
ATOM 2260 O O . LEU A 1 297 ? 18.601 6.042 -19.186 1.00 26.94 296 LEU A O 1
ATOM 2265 N N . ALA A 1 298 ? 17.362 7.920 -19.054 1.00 29.42 297 ALA A N 1
ATOM 2266 C CA . ALA A 1 298 ? 18.517 8.804 -18.962 1.00 31.22 297 ALA A CA 1
ATOM 2267 C C . ALA A 1 298 ? 19.309 8.550 -17.670 1.00 20.47 297 ALA A C 1
ATOM 2268 O O . ALA A 1 298 ? 20.543 8.419 -17.706 1.00 25.01 297 ALA A O 1
ATOM 2270 N N . ALA A 1 299 ? 18.587 8.475 -16.550 1.00 31.87 298 ALA A N 1
ATOM 2271 C CA . ALA A 1 299 ? 19.178 8.125 -15.246 1.00 18.78 298 ALA A CA 1
ATOM 2272 C C . ALA A 1 299 ? 19.933 6.782 -15.271 1.00 19.40 298 ALA A C 1
ATOM 2273 O O . ALA A 1 299 ? 21.041 6.677 -14.756 1.00 22.52 298 ALA A O 1
ATOM 2275 N N . ARG A 1 300 ? 19.324 5.760 -15.865 1.00 24.43 299 ARG A N 1
ATOM 2276 C CA . ARG A 1 300 ? 19.939 4.419 -15.952 1.00 29.76 299 ARG A CA 1
ATOM 2277 C C . ARG A 1 300 ? 21.208 4.459 -16.797 1.00 23.06 299 ARG A C 1
ATOM 2278 O O . ARG A 1 300 ? 22.227 3.832 -16.460 1.00 22.84 299 ARG A O 1
ATOM 2286 N N . LYS A 1 301 ? 21.149 5.220 -17.890 1.00 23.25 300 LYS A N 1
ATOM 2287 C CA . LYS A 1 301 ? 22.309 5.440 -18.755 1.00 29.40 300 LYS A CA 1
ATOM 2288 C C . LYS A 1 301 ? 23.489 6.046 -18.000 1.00 30.66 300 LYS A C 1
ATOM 2289 O O . LYS A 1 301 ? 24.643 5.627 -18.179 1.00 25.18 300 LYS A O 1
ATOM 2295 N N . VAL A 1 302 ? 23.218 7.037 -17.156 1.00 25.00 301 VAL A N 1
ATOM 2296 C CA . VAL A 1 302 ? 24.308 7.687 -16.401 1.00 17.76 301 VAL A CA 1
ATOM 2297 C C . VAL A 1 302 ? 24.897 6.718 -15.362 1.00 19.36 301 VAL A C 1
ATOM 2298 O O . VAL A 1 302 ? 26.148 6.603 -15.205 1.00 20.45 301 VAL A O 1
ATOM 2302 N N . ALA A 1 303 ? 23.997 6.023 -14.684 1.00 21.52 302 ALA A N 1
ATOM 2303 C CA . ALA A 1 303 ? 24.371 5.047 -13.656 1.00 21.19 302 ALA A CA 1
ATOM 2304 C C . ALA A 1 303 ? 25.326 3.999 -14.186 1.00 16.54 302 ALA A C 1
ATOM 2305 O O . ALA A 1 303 ? 26.339 3.688 -13.523 1.00 20.96 302 ALA A O 1
ATOM 2307 N N . ASP A 1 304 ? 24.991 3.441 -15.351 1.00 18.02 303 ASP A N 1
ATOM 2308 C CA . ASP A 1 304 ? 25.852 2.452 -16.013 1.00 23.33 303 ASP A CA 1
ATOM 2309 C C . ASP A 1 304 ? 27.179 3.054 -16.457 1.00 27.51 303 ASP A C 1
ATOM 2310 O O . ASP A 1 304 ? 28.196 2.386 -16.392 1.00 30.46 303 ASP A O 1
ATOM 2315 N N . HIS A 1 305 ? 27.164 4.311 -16.916 1.00 25.70 304 HIS A N 1
ATOM 2316 C CA . HIS A 1 305 ? 28.393 4.989 -17.336 1.00 25.85 304 HIS A CA 1
ATOM 2317 C C . HIS A 1 305 ? 29.352 5.218 -16.171 1.00 22.51 304 HIS A C 1
ATOM 2318 O O . HIS A 1 305 ? 30.542 4.895 -16.267 1.00 22.51 304 HIS A O 1
ATOM 2325 N N . ILE A 1 306 ? 28.835 5.723 -15.048 1.00 20.84 305 ILE A N 1
ATOM 2326 C CA . ILE A 1 306 ? 29.669 5.972 -13.856 1.00 19.02 305 ILE A CA 1
ATOM 2327 C C . ILE A 1 306 ? 29.909 4.735 -12.967 1.00 23.53 305 ILE A C 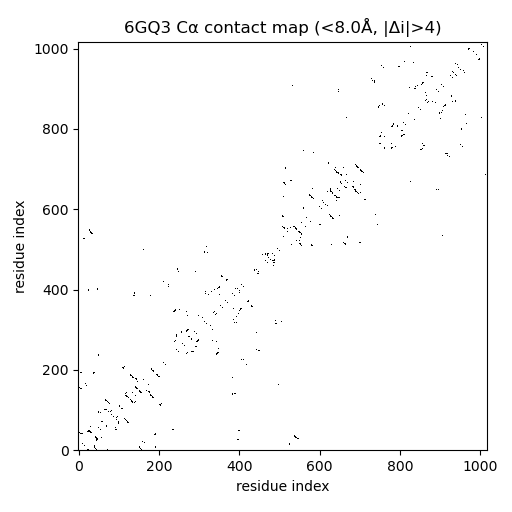1
ATOM 2328 O O . ILE A 1 306 ? 30.851 4.706 -12.153 1.00 19.39 305 ILE A O 1
ATOM 2333 N N . GLY A 1 307 ? 29.032 3.752 -13.087 1.00 21.60 306 GLY A N 1
ATOM 2334 C CA . GLY A 1 307 ? 29.132 2.493 -12.336 1.00 21.16 306 GLY A CA 1
ATOM 2335 C C . GLY A 1 307 ? 28.580 2.620 -10.926 1.00 21.08 306 GLY A C 1
ATOM 2336 O O . GLY A 1 307 ? 29.223 2.206 -9.970 1.00 23.19 306 GLY A O 1
ATOM 2337 N N . SER A 1 308 ? 27.398 3.206 -10.784 1.00 16.17 307 SER A N 1
ATOM 2338 C CA . SER A 1 308 ? 26.746 3.255 -9.466 1.00 18.60 307 SER A CA 1
ATOM 2339 C C . SER A 1 308 ? 25.856 2.047 -9.260 1.00 12.79 307 SER A C 1
ATOM 2340 O O . SER A 1 308 ? 25.612 1.281 -10.185 1.00 17.80 307 SER A O 1
ATOM 2343 N N . GLU A 1 309 ? 25.421 1.869 -8.019 1.00 15.78 308 GLU A N 1
ATOM 2344 C CA . GLU A 1 309 ? 24.469 0.848 -7.623 1.00 16.74 308 GLU A CA 1
ATOM 2345 C C . GLU A 1 309 ? 23.135 1.580 -7.682 1.00 17.62 308 GLU A C 1
ATOM 2346 O O . GLU A 1 309 ? 22.828 2.332 -6.798 1.00 15.99 308 GLU A O 1
ATOM 2352 N N . HIS A 1 310 ? 22.361 1.349 -8.743 1.00 14.21 309 HIS A N 1
ATOM 2353 C CA . HIS A 1 310 ? 21.252 2.223 -9.109 1.00 17.66 309 HIS A CA 1
ATOM 2354 C C . HIS A 1 310 ? 19.906 1.612 -8.730 1.00 21.65 309 HIS A C 1
ATOM 2355 O O . HIS A 1 310 ? 19.659 0.398 -8.946 1.00 20.07 309 HIS A O 1
ATOM 2362 N N . TYR A 1 311 ? 19.052 2.433 -8.132 1.00 14.46 310 TYR A N 1
ATOM 2363 C CA . TYR A 1 311 ? 17.686 2.025 -7.747 1.00 16.70 310 TYR A CA 1
ATOM 2364 C C . TYR A 1 311 ? 16.738 2.848 -8.575 1.00 22.50 310 TYR A C 1
ATOM 2365 O O . TYR A 1 311 ? 16.796 4.079 -8.560 1.00 20.24 310 TYR A O 1
ATOM 2374 N N . GLU A 1 312 ? 15.849 2.171 -9.290 1.00 17.94 311 GLU A N 1
ATOM 2375 C CA . GLU A 1 312 ? 14.820 2.837 -10.068 1.00 18.54 311 GLU A CA 1
ATOM 2376 C C . GLU A 1 312 ? 13.475 2.578 -9.425 1.00 35.45 311 GLU A C 1
ATOM 2377 O O . GLU A 1 312 ? 13.034 1.443 -9.368 1.00 25.00 311 GLU A O 1
ATOM 2383 N N . VAL A 1 313 ? 12.832 3.637 -8.940 1.00 22.65 312 VAL A N 1
ATOM 2384 C CA . VAL A 1 313 ? 11.586 3.523 -8.185 1.00 18.36 312 VAL A CA 1
ATOM 2385 C C . VAL A 1 313 ? 10.458 4.001 -9.071 1.00 31.52 312 VAL A C 1
ATOM 2386 O O . VAL A 1 313 ? 10.543 5.063 -9.664 1.00 24.34 312 VAL A O 1
ATOM 2390 N N . LEU A 1 314 ? 9.405 3.200 -9.182 1.00 24.86 313 LEU A N 1
ATOM 2391 C CA . LEU A 1 314 ? 8.266 3.551 -10.020 1.00 29.55 313 LEU A CA 1
ATOM 2392 C C . LEU A 1 314 ? 7.173 4.095 -9.131 1.00 27.22 313 LEU A C 1
ATOM 2393 O O . LEU A 1 314 ? 6.744 3.402 -8.209 1.00 41.65 313 LEU A O 1
ATOM 2398 N N . PHE A 1 315 ? 6.706 5.320 -9.370 1.00 53.72 314 PHE A N 1
ATOM 2399 C CA . PHE A 1 315 ? 5.571 5.795 -8.564 1.00 96.52 314 PHE A CA 1
ATOM 2400 C C . PHE A 1 315 ? 4.258 5.709 -9.341 1.00 41.28 314 PHE A C 1
ATOM 2401 O O . PHE A 1 315 ? 4.208 5.961 -10.563 1.00 32.85 314 PHE A O 1
ATOM 2409 N N . ASN A 1 316 ? 3.226 5.312 -8.595 1.00 45.81 315 ASN A N 1
ATOM 2410 C CA . ASN A 1 316 ? 1.866 5.138 -9.063 1.00 101.24 315 ASN A CA 1
ATOM 2411 C C . ASN A 1 316 ? 1.091 6.457 -8.920 1.00 38.23 315 ASN A C 1
ATOM 2412 O O . ASN A 1 316 ? 1.261 7.163 -7.933 1.00 49.60 315 ASN A O 1
ATOM 2417 N N . SER A 1 317 ? 0.249 6.768 -9.905 1.00 62.39 316 SER A N 1
ATOM 2418 C CA . SER A 1 317 ? -0.673 7.910 -9.838 1.00 71.22 316 SER A CA 1
ATOM 2419 C C . SER A 1 317 ? -1.432 7.955 -8.508 1.00 134.95 316 SER A C 1
ATOM 2420 O O . SER A 1 317 ? -1.452 8.986 -7.839 1.00 46.72 316 SER A O 1
ATOM 2423 N N . GLU A 1 318 ? -2.025 6.824 -8.126 1.00 29.51 317 GLU A N 1
ATOM 2424 C CA . GLU A 1 318 ? -2.789 6.713 -6.868 1.00 27.57 317 GLU A CA 1
ATOM 2425 C C . GLU A 1 318 ? -1.938 6.956 -5.616 1.00 31.11 317 GLU A C 1
ATOM 2426 O O . GLU A 1 318 ? -2.364 7.644 -4.694 1.00 26.55 317 GLU A O 1
ATOM 2432 N N . GLU A 1 319 ? -0.752 6.356 -5.575 1.00 27.21 318 GLU A N 1
ATOM 2433 C CA . GLU A 1 319 ? 0.224 6.605 -4.503 1.00 50.80 318 GLU A CA 1
ATOM 2434 C C . GLU A 1 319 ? 0.567 8.116 -4.401 1.00 26.49 318 GLU A C 1
ATOM 2435 O O . GLU A 1 319 ? 0.585 8.683 -3.304 1.00 30.02 318 GLU A O 1
ATOM 2441 N N . GLY A 1 320 ? 0.796 8.754 -5.548 1.00 26.85 319 GLY A N 1
ATOM 2442 C CA . GLY A 1 320 ? 1.177 10.178 -5.604 1.00 28.42 319 GLY A CA 1
ATOM 2443 C C . GLY A 1 320 ? 0.095 11.087 -5.053 1.00 28.16 319 GLY A C 1
ATOM 2444 O O . GLY A 1 320 ? 0.348 11.935 -4.208 1.00 24.49 319 GLY A O 1
ATOM 2445 N N . ILE A 1 321 ? -1.130 10.877 -5.539 1.00 27.62 320 ILE A N 1
ATOM 2446 C CA . ILE A 1 321 ? -2.313 11.598 -5.062 1.00 21.43 320 ILE A CA 1
ATOM 2447 C C . ILE A 1 321 ? -2.501 11.341 -3.570 1.00 18.88 320 ILE A C 1
ATOM 2448 O O . ILE A 1 321 ? -2.772 12.268 -2.794 1.00 25.24 320 ILE A O 1
ATOM 2453 N N . GLN A 1 322 ? -2.344 10.079 -3.167 1.00 21.04 321 GLN A N 1
ATOM 2454 C CA . GLN A 1 322 ? -2.497 9.691 -1.768 1.00 29.98 321 GLN A CA 1
ATOM 2455 C C . GLN A 1 322 ? -1.450 10.372 -0.856 1.00 27.57 321 GLN A C 1
ATOM 2456 O O . GLN A 1 322 ? -1.714 10.614 0.323 1.00 30.22 321 GLN A O 1
ATOM 2462 N N . ALA A 1 323 ? -0.281 10.691 -1.404 1.00 30.39 322 ALA A N 1
ATOM 2463 C CA . ALA A 1 323 ? 0.765 11.371 -0.618 1.00 24.57 322 ALA A CA 1
ATOM 2464 C C . ALA A 1 323 ? 0.606 12.901 -0.502 1.00 26.33 322 ALA A C 1
ATOM 2465 O O . ALA A 1 323 ? 1.285 13.528 0.316 1.00 24.05 322 ALA A O 1
ATOM 2467 N N . LEU A 1 324 ? -0.279 13.519 -1.285 1.00 21.74 323 LEU A N 1
ATOM 2468 C CA . LEU A 1 324 ? -0.373 14.991 -1.289 1.00 25.86 323 LEU A CA 1
ATOM 2469 C C . LEU A 1 324 ? -0.588 15.571 0.097 1.00 22.65 323 LEU A C 1
ATOM 2470 O O . LEU A 1 324 ? 0.031 16.578 0.454 1.00 24.33 323 LEU A O 1
ATOM 2475 N N . ASP A 1 325 ? -1.473 14.964 0.877 1.00 22.19 324 ASP A N 1
ATOM 2476 C CA . ASP A 1 325 ? -1.780 15.493 2.187 1.00 20.74 324 ASP A CA 1
ATOM 2477 C C . ASP A 1 325 ? -0.558 15.609 3.095 1.00 27.12 324 ASP A C 1
ATOM 2478 O O . ASP A 1 325 ? -0.334 16.664 3.675 1.00 23.63 324 ASP A O 1
ATOM 2483 N N . GLU A 1 326 ? 0.208 14.523 3.226 1.00 19.96 325 GLU A N 1
ATOM 2484 C CA . GLU A 1 326 ? 1.370 14.517 4.106 1.00 23.47 325 GLU A CA 1
ATOM 2485 C C . GLU A 1 326 ? 2.532 15.295 3.482 1.00 21.28 325 GLU A C 1
ATOM 2486 O O . GLU A 1 326 ? 3.331 15.877 4.217 1.00 20.83 325 GLU A O 1
ATOM 2492 N N . VAL A 1 327 ? 2.607 15.336 2.150 1.00 18.37 326 VAL A N 1
ATOM 2493 C CA . VAL A 1 327 ? 3.624 16.156 1.455 1.00 22.26 326 VAL A CA 1
ATOM 2494 C C . VAL A 1 327 ? 3.442 17.654 1.752 1.00 25.16 326 VAL A C 1
ATOM 2495 O O . VAL A 1 327 ? 4.386 18.372 2.106 1.00 16.73 326 VAL A O 1
ATOM 2499 N N . ILE A 1 328 ? 2.217 18.140 1.626 1.00 15.37 327 ILE A N 1
ATOM 2500 C CA . ILE A 1 328 ? 1.948 19.547 1.923 1.00 15.24 327 ILE A CA 1
ATOM 2501 C C . ILE A 1 328 ? 2.142 19.856 3.421 1.00 20.02 327 ILE A C 1
ATOM 2502 O O . ILE A 1 328 ? 2.649 20.924 3.765 1.00 16.83 327 ILE A O 1
ATOM 2507 N N . PHE A 1 329 ? 1.799 18.904 4.294 1.00 15.85 328 PHE A N 1
ATOM 2508 C CA . PHE A 1 329 ? 2.135 18.992 5.699 1.00 16.08 328 PHE A CA 1
ATOM 2509 C C . PHE A 1 329 ? 3.654 19.167 5.910 1.00 16.48 328 PHE A C 1
ATOM 2510 O O . PHE A 1 329 ? 4.081 20.037 6.671 1.00 20.40 328 PHE A O 1
ATOM 2518 N N . SER A 1 330 ? 4.452 18.351 5.230 1.00 21.26 329 SER A N 1
ATOM 2519 C CA . SER A 1 330 ? 5.910 18.451 5.336 1.00 22.05 329 SER A CA 1
ATOM 2520 C C . SER A 1 330 ? 6.426 19.789 4.816 1.00 18.89 329 SER A C 1
ATOM 2521 O O . SER A 1 330 ? 7.211 20.460 5.502 1.00 16.56 329 SER A O 1
ATOM 2524 N N . LEU A 1 331 ? 5.955 20.198 3.637 1.00 14.92 330 LEU A N 1
ATOM 2525 C CA . LEU A 1 331 ? 6.434 21.414 2.989 1.00 17.18 330 LEU A CA 1
ATOM 2526 C C . LEU A 1 331 ? 6.100 22.708 3.705 1.00 19.07 330 LEU A C 1
ATOM 2527 O O . LEU A 1 331 ? 6.922 23.611 3.769 1.00 15.35 330 LEU A O 1
ATOM 2532 N N . GLU A 1 332 ? 4.868 22.822 4.203 1.00 13.98 331 GLU A N 1
ATOM 2533 C CA . GLU A 1 332 ? 4.385 24.071 4.817 1.00 14.91 331 GLU A CA 1
ATOM 2534 C C . GLU A 1 332 ? 4.335 25.178 3.764 1.00 14.13 331 GLU A C 1
ATOM 2535 O O . GLU A 1 332 ? 4.600 26.353 4.045 1.00 14.69 331 GLU A O 1
ATOM 2541 N N . THR A 1 333 ? 3.978 24.802 2.548 1.00 18.82 332 THR A N 1
ATOM 2542 C CA . THR A 1 333 ? 3.682 25.781 1.539 1.00 14.18 332 THR A CA 1
ATOM 2543 C C . THR A 1 333 ? 2.709 25.232 0.544 1.00 15.45 332 THR A C 1
ATOM 2544 O O . THR A 1 333 ? 2.371 24.033 0.575 1.00 19.86 332 THR A O 1
ATOM 2548 N N . TYR A 1 334 ? 2.221 26.132 -0.304 1.00 23.51 333 TYR A N 1
ATOM 2549 C CA . TYR A 1 334 ? 1.164 25.824 -1.266 1.00 21.41 333 TYR A CA 1
ATOM 2550 C C . TYR A 1 334 ? 1.504 26.226 -2.720 1.00 23.91 333 TYR A C 1
ATOM 2551 O O . TYR A 1 334 ? 0.656 26.105 -3.593 1.00 22.31 333 TYR A O 1
ATOM 2560 N N . ASP A 1 335 ? 2.753 26.618 -2.995 1.00 18.35 334 ASP A N 1
ATOM 2561 C CA . ASP A 1 335 ? 3.208 26.934 -4.361 1.00 18.83 334 ASP A CA 1
ATOM 2562 C C . ASP A 1 335 ? 3.042 25.731 -5.272 1.00 26.66 334 ASP A C 1
ATOM 2563 O O . ASP A 1 335 ? 3.513 24.643 -4.949 1.00 24.17 334 ASP A O 1
ATOM 2568 N N . ILE A 1 336 ? 2.373 25.921 -6.414 1.00 23.57 335 ILE A N 1
ATOM 2569 C CA . ILE A 1 336 ? 2.093 24.803 -7.339 1.00 16.70 335 ILE A CA 1
ATOM 2570 C C . ILE A 1 336 ? 3.354 24.065 -7.834 1.00 18.32 335 ILE A C 1
ATOM 2571 O O . ILE A 1 336 ? 3.443 22.825 -7.768 1.00 20.00 335 ILE A O 1
ATOM 2576 N N . THR A 1 337 ? 4.303 24.802 -8.366 1.00 20.69 336 THR A N 1
ATOM 2577 C CA . THR A 1 337 ? 5.531 24.174 -8.886 1.00 19.83 336 THR A CA 1
ATOM 2578 C C . THR A 1 337 ? 6.185 23.308 -7.818 1.00 16.57 336 THR A C 1
ATOM 2579 O O . THR A 1 337 ? 6.569 22.156 -8.091 1.00 18.92 336 THR A O 1
ATOM 2583 N N . THR A 1 338 ? 6.311 23.882 -6.625 1.00 19.48 337 THR A N 1
ATOM 2584 C CA . THR A 1 338 ? 6.931 23.208 -5.452 1.00 19.42 337 THR A CA 1
ATOM 2585 C C . THR A 1 338 ? 6.174 21.934 -5.054 1.00 21.00 337 THR A C 1
ATOM 2586 O O . THR A 1 338 ? 6.769 20.868 -4.969 1.00 19.16 337 THR A O 1
ATOM 2590 N N . VAL A 1 339 ? 4.852 22.027 -4.873 1.00 16.14 338 VAL A N 1
ATOM 2591 C CA . VAL A 1 339 ? 4.019 20.875 -4.478 1.00 22.51 338 VAL A CA 1
ATOM 2592 C C . VAL A 1 339 ? 4.111 19.737 -5.526 1.00 21.31 338 VAL A C 1
ATOM 2593 O O . VAL A 1 339 ? 4.332 18.569 -5.182 1.00 20.77 338 VAL A O 1
ATOM 2597 N N . ARG A 1 340 ? 3.972 20.078 -6.804 1.00 18.97 339 ARG A N 1
ATOM 2598 C CA . ARG A 1 340 ? 4.057 19.072 -7.894 1.00 13.69 339 ARG A CA 1
ATOM 2599 C C . ARG A 1 340 ? 5.313 18.205 -7.845 1.00 22.57 339 ARG A C 1
ATOM 2600 O O . ARG A 1 340 ? 5.241 16.981 -7.941 1.00 18.47 339 ARG A O 1
ATOM 2608 N N . ALA A 1 341 ? 6.457 18.871 -7.725 1.00 20.48 340 ALA A N 1
ATOM 2609 C CA . ALA A 1 341 ? 7.763 18.207 -7.726 1.00 18.93 340 ALA A CA 1
ATOM 2610 C C . ALA A 1 341 ? 8.070 17.531 -6.388 1.00 19.56 340 ALA A C 1
ATOM 2611 O O . ALA A 1 341 ? 8.911 16.643 -6.341 1.00 20.58 340 ALA A O 1
ATOM 2613 N N . SER A 1 342 ? 7.429 17.965 -5.302 1.00 17.99 341 SER A N 1
ATOM 2614 C CA . SER A 1 342 ? 7.744 17.435 -3.974 1.00 17.46 341 SER A CA 1
ATOM 2615 C C . SER A 1 342 ? 7.210 16.022 -3.746 1.00 20.26 341 SER A C 1
ATOM 2616 O O . SER A 1 342 ? 7.719 15.299 -2.875 1.00 16.18 341 SER A O 1
ATOM 2619 N N . VAL A 1 343 ? 6.186 15.618 -4.504 1.00 18.61 342 VAL A N 1
ATOM 2620 C CA . VAL A 1 343 ? 5.607 14.310 -4.302 1.00 16.62 342 VAL A CA 1
ATOM 2621 C C . VAL A 1 343 ? 6.639 13.218 -4.613 1.00 14.48 342 VAL A C 1
ATOM 2622 O O . VAL A 1 343 ? 6.808 12.306 -3.815 1.00 18.96 342 VAL A O 1
ATOM 2626 N N . GLY A 1 344 ? 7.276 13.306 -5.778 1.00 14.51 343 GLY A N 1
ATOM 2627 C CA . GLY A 1 344 ? 8.327 12.370 -6.171 1.00 22.58 343 GLY A CA 1
ATOM 2628 C C . GLY A 1 344 ? 9.525 12.394 -5.232 1.00 18.25 343 GLY A C 1
ATOM 2629 O O . GLY A 1 344 ? 10.039 11.332 -4.849 1.00 13.86 343 GLY A O 1
ATOM 2630 N N . MET A 1 345 ? 9.974 13.590 -4.832 1.00 19.09 344 MET A N 1
ATOM 2631 C CA . MET A 1 345 ? 11.137 13.673 -3.941 1.00 19.56 344 MET A CA 1
ATOM 2632 C C . MET A 1 345 ? 10.855 13.077 -2.549 1.00 22.35 344 MET A C 1
ATOM 2633 O O . MET A 1 345 ? 11.719 12.443 -1.935 1.00 17.97 344 MET A O 1
ATOM 2638 N N . TYR A 1 346 ? 9.640 13.274 -2.056 1.00 11.80 345 TYR A N 1
ATOM 2639 C CA . TYR A 1 346 ? 9.187 12.698 -0.772 1.00 13.71 345 TYR A CA 1
ATOM 2640 C C . TYR A 1 346 ? 9.165 11.184 -0.829 1.00 16.64 345 TYR A C 1
ATOM 2641 O O . TYR A 1 346 ? 9.649 10.509 0.074 1.00 17.24 345 TYR A O 1
ATOM 2650 N N . LEU A 1 347 ? 8.606 10.655 -1.911 1.00 17.65 346 LEU A N 1
ATOM 2651 C CA . LEU A 1 347 ? 8.500 9.222 -2.082 1.00 16.10 346 LEU A CA 1
ATOM 2652 C C . LEU A 1 347 ? 9.855 8.536 -2.312 1.00 16.89 346 LEU A C 1
ATOM 2653 O O . LEU A 1 347 ? 10.085 7.444 -1.797 1.00 22.59 346 LEU A O 1
ATOM 2658 N N . ILE A 1 348 ? 10.758 9.168 -3.059 1.00 17.68 347 ILE A N 1
ATOM 2659 C CA . ILE A 1 348 ? 12.084 8.578 -3.242 1.00 22.78 347 ILE A CA 1
ATOM 2660 C C . ILE A 1 348 ? 12.833 8.605 -1.905 1.00 15.28 347 ILE A C 1
ATOM 2661 O O . ILE A 1 348 ? 13.493 7.629 -1.559 1.00 15.45 347 ILE A O 1
ATOM 2666 N N . SER A 1 349 ? 12.681 9.689 -1.137 1.00 16.17 348 SER A N 1
ATOM 2667 C CA . SER A 1 349 ? 13.269 9.780 0.195 1.00 18.27 348 SER A CA 1
ATOM 2668 C C . SER A 1 349 ? 12.752 8.710 1.174 1.00 15.57 348 SER A C 1
ATOM 2669 O O . SER A 1 349 ? 13.511 8.127 1.929 1.00 15.74 348 SER A O 1
ATOM 2672 N N . LYS A 1 350 ? 11.450 8.448 1.138 1.00 14.77 349 LYS A N 1
ATOM 2673 C CA . LYS A 1 350 ? 10.868 7.349 1.890 1.00 13.87 349 LYS A CA 1
ATOM 2674 C C . LYS A 1 350 ? 11.530 6.013 1.543 1.00 16.68 349 LYS A C 1
ATOM 2675 O O . LYS A 1 350 ? 11.895 5.222 2.446 1.00 17.75 349 LYS A O 1
ATOM 2681 N N . TYR A 1 351 ? 11.728 5.791 0.243 1.00 14.29 350 TYR A N 1
ATOM 2682 C CA . TYR A 1 351 ? 12.298 4.538 -0.273 1.00 14.23 350 TYR A CA 1
ATOM 2683 C C . TYR A 1 351 ? 13.730 4.412 0.172 1.00 19.35 350 TYR A C 1
ATOM 2684 O O . TYR A 1 351 ? 14.169 3.353 0.583 1.00 17.90 350 TYR A O 1
ATOM 2693 N N . ILE A 1 352 ? 14.454 5.511 0.078 1.00 13.53 351 ILE A N 1
ATOM 2694 C CA . ILE A 1 352 ? 15.867 5.508 0.495 1.00 14.09 351 ILE A CA 1
ATOM 2695 C C . ILE A 1 352 ? 15.997 5.105 1.963 1.00 11.88 351 ILE A C 1
ATOM 2696 O O . ILE A 1 352 ? 16.816 4.222 2.324 1.00 18.75 351 ILE A O 1
ATOM 2701 N N . ARG A 1 353 ? 15.193 5.741 2.821 1.00 15.83 352 ARG A N 1
ATOM 2702 C CA . ARG A 1 353 ? 15.264 5.492 4.263 1.00 14.63 352 ARG A CA 1
ATOM 2703 C C . ARG A 1 353 ? 14.826 4.047 4.584 1.00 17.23 352 ARG A C 1
ATOM 2704 O O . ARG A 1 353 ? 15.387 3.387 5.451 1.00 20.05 352 ARG A O 1
ATOM 2712 N N . LYS A 1 354 ? 13.788 3.593 3.910 1.00 17.16 353 LYS A N 1
ATOM 2713 C CA . LYS A 1 354 ? 13.244 2.245 4.116 1.00 18.41 353 LYS A CA 1
ATOM 2714 C C . LYS A 1 354 ? 14.209 1.157 3.690 1.00 10.53 353 LYS A C 1
ATOM 2715 O O . LYS A 1 354 ? 14.407 0.198 4.430 1.00 21.05 353 LYS A O 1
ATOM 2721 N N . ASN A 1 355 ? 14.844 1.317 2.540 1.00 17.13 354 ASN A N 1
ATOM 2722 C CA . ASN A 1 355 ? 15.522 0.213 1.863 1.00 12.30 354 ASN A CA 1
ATOM 2723 C C . ASN A 1 355 ? 17.057 0.201 1.921 1.00 24.03 354 ASN A C 1
ATOM 2724 O O . ASN A 1 355 ? 17.661 -0.834 1.680 1.00 18.54 354 ASN A O 1
ATOM 2729 N N . THR A 1 356 ? 17.681 1.315 2.285 1.00 15.06 355 THR A N 1
ATOM 2730 C CA . THR A 1 356 ? 19.138 1.406 2.254 1.00 17.62 355 THR A CA 1
ATOM 2731 C C . THR A 1 356 ? 19.623 2.097 3.505 1.00 24.17 355 THR A C 1
ATOM 2732 O O . THR A 1 356 ? 18.829 2.611 4.269 1.00 17.19 355 THR A O 1
ATOM 2736 N N . ASP A 1 357 ? 20.944 2.140 3.674 1.00 15.33 356 ASP A N 1
ATOM 2737 C CA . ASP A 1 357 ? 21.565 2.937 4.743 1.00 15.47 356 ASP A CA 1
ATOM 2738 C C . ASP A 1 357 ? 22.259 4.228 4.225 1.00 14.21 356 ASP A C 1
ATOM 2739 O O . ASP A 1 357 ? 23.056 4.837 4.950 1.00 17.76 356 ASP A O 1
ATOM 2744 N N . SER A 1 358 ? 21.925 4.655 3.003 1.00 12.77 357 SER A N 1
ATOM 2745 C CA . SER A 1 358 ? 22.346 5.950 2.514 1.00 12.24 357 SER A CA 1
ATOM 2746 C C . SER A 1 358 ? 21.610 7.051 3.266 1.00 18.40 357 SER A C 1
ATOM 2747 O O . SER A 1 358 ? 20.380 7.086 3.266 1.00 14.99 357 SER A O 1
ATOM 2750 N N . VAL A 1 359 ? 22.375 7.942 3.895 1.00 13.94 358 VAL A N 1
ATOM 2751 C CA . VAL A 1 359 ? 21.841 9.016 4.738 1.00 13.93 358 VAL A CA 1
ATOM 2752 C C . VAL A 1 359 ? 22.195 10.433 4.240 1.00 15.57 358 VAL A C 1
ATOM 2753 O O . VAL A 1 359 ? 21.388 11.337 4.364 1.00 16.70 358 VAL A O 1
ATOM 2757 N N . VAL A 1 360 ? 23.403 10.623 3.712 1.00 14.75 359 VAL A N 1
ATOM 2758 C CA . VAL A 1 360 ? 23.829 11.910 3.178 1.00 14.65 359 VAL A CA 1
ATOM 2759 C C . VAL A 1 360 ? 23.527 11.845 1.685 1.00 13.69 359 VAL A C 1
ATOM 2760 O O . VAL A 1 360 ? 24.200 11.107 0.965 1.00 15.17 359 VAL A O 1
ATOM 2764 N N . ILE A 1 361 ? 22.518 12.610 1.235 1.00 13.53 360 ILE A N 1
ATOM 2765 C CA . ILE A 1 361 ? 22.006 12.520 -0.154 1.00 8.54 360 ILE A CA 1
ATOM 2766 C C . ILE A 1 361 ? 22.336 13.774 -0.985 1.00 14.98 360 ILE A C 1
ATOM 2767 O O . ILE A 1 361 ? 21.839 14.855 -0.705 1.00 17.47 360 ILE A O 1
ATOM 2772 N N . PHE A 1 362 ? 23.225 13.627 -1.965 1.00 11.15 361 PHE A N 1
ATOM 2773 C CA . PHE A 1 362 ? 23.565 14.703 -2.905 1.00 12.99 361 PHE A CA 1
ATOM 2774 C C . PHE A 1 362 ? 22.409 14.947 -3.873 1.00 19.56 361 PHE A C 1
ATOM 2775 O O . PHE A 1 362 ? 21.729 14.016 -4.273 1.00 13.60 361 PHE A O 1
ATOM 2783 N N . SER A 1 363 ? 22.176 16.207 -4.214 1.00 12.64 362 SER A N 1
ATOM 2784 C CA . SER A 1 363 ? 21.180 16.557 -5.226 1.00 14.09 362 SER A CA 1
ATOM 2785 C C . SER A 1 363 ? 21.636 17.767 -6.034 1.00 22.02 362 SER A C 1
ATOM 2786 O O . SER A 1 363 ? 22.595 18.419 -5.668 1.00 17.97 362 SER A O 1
ATOM 2789 N N . GLY A 1 364 ? 20.939 18.065 -7.126 1.00 18.78 363 GLY A N 1
ATOM 2790 C CA . GLY A 1 364 ? 21.364 19.129 -8.057 1.00 23.89 363 GLY A CA 1
ATOM 2791 C C . GLY A 1 364 ? 20.732 20.521 -7.942 1.00 16.21 363 GLY A C 1
ATOM 2792 O O . GLY A 1 364 ? 20.963 21.380 -8.817 1.00 18.39 363 GLY A O 1
ATOM 2793 N N . GLU A 1 365 ? 19.952 20.770 -6.891 1.00 17.96 364 GLU A N 1
ATOM 2794 C CA . GLU A 1 365 ? 19.256 22.064 -6.728 1.00 15.98 364 GLU A CA 1
ATOM 2795 C C . GLU A 1 365 ? 20.219 23.246 -6.679 1.00 24.91 364 GLU A C 1
ATOM 2796 O O . GLU A 1 365 ? 21.346 23.146 -6.159 1.00 18.42 364 GLU A O 1
ATOM 2802 N N . GLY A 1 366 ? 19.769 24.347 -7.273 1.00 16.23 365 GLY A N 1
ATOM 2803 C CA . GLY A 1 366 ? 20.567 25.567 -7.376 1.00 20.55 365 GLY A CA 1
ATOM 2804 C C . GLY A 1 366 ? 21.123 25.819 -8.765 1.00 18.91 365 GLY A C 1
ATOM 2805 O O . GLY A 1 366 ? 21.352 26.975 -9.119 1.00 23.82 365 GLY A O 1
ATOM 2806 N N A SER A 1 367 ? 21.362 24.763 -9.550 0.50 17.44 366 SER A N 1
ATOM 2807 N N B SER A 1 367 ? 21.337 24.744 -9.528 0.50 16.82 366 SER A N 1
ATOM 2808 C CA A SER A 1 367 ? 22.047 24.910 -10.843 0.50 18.99 366 SER A CA 1
ATOM 2809 C CA B SER A 1 367 ? 21.997 24.786 -10.833 0.50 20.27 366 SER A CA 1
ATOM 2810 C C A SER A 1 367 ? 21.274 25.788 -11.807 0.50 25.83 366 SER A C 1
ATOM 2811 C C B SER A 1 367 ? 21.286 25.707 -11.820 0.50 23.87 366 SER A C 1
ATOM 2812 O O A SER A 1 367 ? 21.846 26.708 -12.397 0.50 17.13 366 SER A O 1
ATOM 2813 O O B SER A 1 367 ? 21.911 26.578 -12.422 0.50 20.64 366 SER A O 1
ATOM 2818 N N . ASP A 1 368 ? 19.980 25.511 -11.963 1.00 20.09 367 ASP A N 1
ATOM 2819 C CA . ASP A 1 368 ? 19.149 26.293 -12.906 1.00 23.58 367 ASP A CA 1
ATOM 2820 C C . ASP A 1 368 ? 19.096 27.778 -12.592 1.00 16.84 367 ASP A C 1
ATOM 2821 O O . ASP A 1 368 ? 19.129 28.616 -13.503 1.00 22.33 367 ASP A O 1
ATOM 2826 N N . GLU A 1 369 ? 19.060 28.102 -11.304 1.00 15.11 368 GLU A N 1
ATOM 2827 C CA . GLU A 1 369 ? 18.972 29.469 -10.854 1.00 20.32 368 GLU A CA 1
ATOM 2828 C C . GLU A 1 369 ? 20.303 30.170 -11.082 1.00 20.99 368 GLU A C 1
ATOM 2829 O O . GLU A 1 369 ? 20.376 31.334 -11.539 1.00 25.17 368 GLU A O 1
ATOM 2835 N N . LEU A 1 370 ? 21.377 29.433 -10.820 1.00 18.41 369 LEU A N 1
ATOM 2836 C CA . LEU A 1 370 ? 22.708 29.967 -10.903 1.00 16.07 369 LEU A CA 1
ATOM 2837 C C . LEU A 1 370 ? 23.127 30.177 -12.363 1.00 23.41 369 LEU A C 1
ATOM 2838 O O . LEU A 1 370 ? 23.713 31.201 -12.701 1.00 26.45 369 LEU A O 1
ATOM 2843 N N . THR A 1 371 ? 22.814 29.199 -13.208 1.00 21.36 370 THR A N 1
ATOM 2844 C CA . THR A 1 371 ? 23.243 29.160 -14.598 1.00 19.50 370 THR A CA 1
ATOM 2845 C C . THR A 1 371 ? 22.186 29.607 -15.601 1.00 27.89 370 THR A C 1
ATOM 2846 O O . THR A 1 371 ? 22.425 29.532 -16.800 1.00 31.43 370 THR A O 1
ATOM 2850 N N . GLN A 1 372 ? 21.041 30.108 -15.129 1.00 26.26 371 GLN A N 1
ATOM 2851 C CA . GLN A 1 372 ? 19.998 30.657 -16.020 1.00 31.16 371 GLN A CA 1
ATOM 2852 C C . GLN A 1 372 ? 19.485 29.571 -16.955 1.00 37.83 371 GLN A C 1
ATOM 2853 O O . GLN A 1 372 ? 19.363 29.760 -18.157 1.00 27.87 371 GLN A O 1
ATOM 2859 N N . GLY A 1 373 ? 19.160 28.435 -16.352 1.00 20.59 372 GLY A N 1
ATOM 2860 C CA . GLY A 1 373 ? 18.873 27.206 -17.064 1.00 28.71 372 GLY A CA 1
ATOM 2861 C C . GLY A 1 373 ? 17.414 27.026 -17.407 1.00 33.47 372 GLY A C 1
ATOM 2862 O O . GLY A 1 373 ? 17.085 26.171 -18.220 1.00 34.14 372 GLY A O 1
ATOM 2863 N N . TYR A 1 374 ? 16.530 27.800 -16.776 1.00 28.81 373 TYR A N 1
ATOM 2864 C CA . TYR A 1 374 ? 15.106 27.694 -17.081 1.00 26.84 373 TYR A CA 1
ATOM 2865 C C . TYR A 1 374 ? 14.834 28.251 -18.481 1.00 32.67 373 TYR A C 1
ATOM 2866 O O . TYR A 1 374 ? 15.463 29.221 -18.894 1.00 31.86 373 TYR A O 1
ATOM 2875 N N . ILE A 1 375 ? 13.905 27.609 -19.190 1.00 38.32 374 ILE A N 1
ATOM 2876 C CA . ILE A 1 375 ? 13.590 27.908 -20.602 1.00 40.77 374 ILE A CA 1
ATOM 2877 C C . ILE A 1 375 ? 13.284 29.386 -20.812 1.00 40.37 374 ILE A C 1
ATOM 2878 O O . ILE A 1 375 ? 13.772 29.982 -21.774 1.00 41.71 374 ILE A O 1
ATOM 2883 N N . TYR A 1 376 ? 12.521 29.980 -19.893 1.00 33.46 375 TYR A N 1
ATOM 2884 C CA . TYR A 1 376 ? 12.120 31.384 -20.027 1.00 41.17 375 TYR A CA 1
ATOM 2885 C C . TYR A 1 376 ? 13.270 32.400 -20.100 1.00 60.08 375 TYR A C 1
ATOM 2886 O O . TYR A 1 376 ? 13.067 33.518 -20.580 1.00 37.27 375 TYR A O 1
ATOM 2895 N N . PHE A 1 377 ? 14.468 32.017 -19.647 1.00 37.87 376 PHE A N 1
ATOM 2896 C CA . PHE A 1 377 ? 15.658 32.856 -19.811 1.00 37.84 376 PHE A CA 1
ATOM 2897 C C . PHE A 1 377 ? 16.044 33.097 -21.272 1.00 97.59 376 PHE A C 1
ATOM 2898 O O . PHE A 1 377 ? 16.783 34.037 -21.551 1.00 36.30 376 PHE A O 1
ATOM 2906 N N . HIS A 1 378 ? 15.560 32.252 -22.187 1.00 45.95 377 HIS A N 1
ATOM 2907 C CA . HIS A 1 378 ? 15.691 32.491 -23.638 1.00 51.38 377 HIS A CA 1
ATOM 2908 C C . HIS A 1 378 ? 14.995 33.779 -24.110 1.00 59.71 377 HIS A C 1
ATOM 2909 O O . HIS A 1 378 ? 15.315 34.274 -25.191 1.00 61.96 377 HIS A O 1
ATOM 2916 N N . LYS A 1 379 ? 14.053 34.304 -23.312 1.00 51.30 378 LYS A N 1
ATOM 2917 C CA . LYS A 1 379 ? 13.298 35.535 -23.629 1.00 64.84 378 LYS A CA 1
ATOM 2918 C C . LYS A 1 379 ? 13.660 36.768 -22.764 1.00 49.16 378 LYS A C 1
ATOM 2919 O O . LYS A 1 379 ? 12.806 37.622 -22.515 1.00 71.10 378 LYS A O 1
ATOM 2925 N N . ALA A 1 380 ? 14.917 36.873 -22.327 1.00 76.15 379 ALA A N 1
ATOM 2926 C CA . ALA A 1 380 ? 15.345 37.954 -21.423 1.00 70.20 379 ALA A CA 1
ATOM 2927 C C . ALA A 1 380 ? 15.781 39.215 -22.189 1.00 70.68 379 ALA A C 1
ATOM 2928 O O . ALA A 1 380 ? 16.659 39.128 -23.045 1.00 38.31 379 ALA A O 1
ATOM 2930 N N . PRO A 1 381 ? 15.193 40.392 -21.871 1.00 68.97 380 PRO A N 1
ATOM 2931 C CA . PRO A 1 381 ? 15.577 41.670 -22.507 1.00 59.68 380 PRO A CA 1
ATOM 2932 C C . PRO A 1 381 ? 17.075 42.034 -22.617 1.00 61.82 380 PRO A C 1
ATOM 2933 O O . PRO A 1 381 ? 17.435 42.792 -23.517 1.00 73.42 380 PRO A O 1
ATOM 2937 N N . SER A 1 382 ? 17.930 41.528 -21.730 1.00 55.93 381 SER A N 1
ATOM 2938 C CA . SER A 1 382 ? 19.382 41.803 -21.802 1.00 38.61 381 SER A CA 1
ATOM 2939 C C . SER A 1 382 ? 20.165 40.803 -20.931 1.00 52.93 381 SER A C 1
ATOM 2940 O O . SER A 1 382 ? 19.551 40.012 -20.209 1.00 52.59 381 SER A O 1
ATOM 2943 N N . PRO A 1 383 ? 21.515 40.831 -20.990 1.00 67.37 382 PRO A N 1
ATOM 2944 C CA . PRO A 1 383 ? 22.301 40.041 -20.021 1.00 86.95 382 PRO A CA 1
ATOM 2945 C C . PRO A 1 383 ? 22.168 40.530 -18.564 1.00 200.00 382 PRO A C 1
ATOM 2946 O O . PRO A 1 383 ? 22.215 39.711 -17.640 1.00 42.41 382 PRO A O 1
ATOM 2950 N N . GLU A 1 384 ? 22.005 41.845 -18.384 1.00 41.49 383 GLU A N 1
ATOM 2951 C CA . GLU A 1 384 ? 21.771 42.480 -17.063 1.00 200.00 383 GLU A CA 1
ATOM 2952 C C . GLU A 1 384 ? 20.385 42.207 -16.455 1.00 52.26 383 GLU A C 1
ATOM 2953 O O . GLU A 1 384 ? 20.254 42.134 -15.227 1.00 40.44 383 GLU A O 1
ATOM 2959 N N . LYS A 1 385 ? 19.350 42.127 -17.289 1.00 55.58 384 LYS A N 1
ATOM 2960 C CA . LYS A 1 385 ? 18.009 41.724 -16.817 1.00 52.01 384 LYS A CA 1
ATOM 2961 C C . LYS A 1 385 ? 17.955 40.215 -16.511 1.00 99.84 384 LYS A C 1
ATOM 2962 O O . LYS A 1 385 ? 17.231 39.787 -15.613 1.00 50.53 384 LYS A O 1
ATOM 2968 N N . ALA A 1 386 ? 18.717 39.422 -17.266 1.00 44.72 385 ALA A N 1
ATOM 2969 C CA . ALA A 1 386 ? 18.848 37.984 -17.022 1.00 46.36 385 ALA A CA 1
ATOM 2970 C C . ALA A 1 386 ? 19.620 37.724 -15.731 1.00 76.79 385 ALA A C 1
ATOM 2971 O O . ALA A 1 386 ? 19.203 36.920 -14.917 1.00 25.90 385 ALA A O 1
ATOM 2973 N N . GLU A 1 387 ? 20.750 38.410 -15.569 1.00 33.92 386 GLU A N 1
ATOM 2974 C CA . GLU A 1 387 ? 21.602 38.320 -14.376 1.00 41.04 386 GLU A CA 1
ATOM 2975 C C . GLU A 1 387 ? 20.814 38.698 -13.107 1.00 53.82 386 GLU A C 1
ATOM 2976 O O . GLU A 1 387 ? 20.963 38.062 -12.066 1.00 38.11 386 GLU A O 1
ATOM 2982 N N . GLU A 1 388 ? 19.999 39.743 -13.211 1.00 38.49 387 GLU A N 1
ATOM 2983 C CA . GLU A 1 388 ? 19.128 40.209 -12.126 1.00 41.03 387 GLU A CA 1
ATOM 2984 C C . GLU A 1 388 ? 18.067 39.180 -11.736 1.00 41.24 387 GLU A C 1
ATOM 2985 O O . GLU A 1 388 ? 17.764 38.996 -10.549 1.00 37.72 387 GLU A O 1
ATOM 2991 N N . GLU A 1 389 ? 17.473 38.551 -12.743 1.00 35.24 388 GLU A N 1
ATOM 2992 C CA . GLU A 1 389 ? 16.496 37.491 -12.535 1.00 38.29 388 GLU A CA 1
ATOM 2993 C C . GLU A 1 389 ? 17.131 36.259 -11.853 1.00 25.42 388 GLU A C 1
ATOM 2994 O O . GLU A 1 389 ? 16.485 35.627 -11.016 1.00 32.64 388 GLU A O 1
ATOM 3000 N N . SER A 1 390 ? 18.372 35.925 -12.227 1.00 24.40 389 SER A N 1
ATOM 3001 C CA . SER A 1 390 ? 19.141 34.873 -11.554 1.00 27.17 389 SER A CA 1
ATOM 3002 C C . SER A 1 390 ? 19.321 35.228 -10.067 1.00 39.50 389 SER A C 1
ATOM 3003 O O . SER A 1 390 ? 19.194 34.371 -9.202 1.00 24.21 389 SER A O 1
ATOM 3006 N N . GLU A 1 391 ? 19.581 36.497 -9.773 1.00 31.51 390 GLU A N 1
ATOM 3007 C CA . GLU A 1 391 ? 19.749 36.935 -8.381 1.00 35.80 390 GLU A CA 1
ATOM 3008 C C . GLU A 1 391 ? 18.466 36.846 -7.536 1.00 30.43 390 GLU A C 1
ATOM 3009 O O . GLU A 1 391 ? 18.522 36.380 -6.403 1.00 25.89 390 GLU A O 1
ATOM 3015 N N . ARG A 1 392 ? 17.327 37.239 -8.100 1.00 21.99 391 ARG A N 1
ATOM 3016 C CA . ARG A 1 392 ? 16.028 37.035 -7.480 1.00 33.15 391 ARG A CA 1
ATOM 3017 C C . ARG A 1 392 ? 15.707 35.554 -7.245 1.00 23.80 391 ARG A C 1
ATOM 3018 O O . ARG A 1 392 ? 15.250 35.209 -6.165 1.00 24.71 391 ARG A O 1
ATOM 3026 N N . LEU A 1 393 ? 15.940 34.697 -8.242 1.00 21.03 392 LEU A N 1
ATOM 3027 C CA . LEU A 1 393 ? 15.712 33.248 -8.094 1.00 20.63 392 LEU A CA 1
ATOM 3028 C C . LEU A 1 393 ? 16.530 32.626 -6.939 1.00 22.13 392 LEU A C 1
ATOM 3029 O O . LEU A 1 393 ? 15.989 31.854 -6.131 1.00 15.64 392 LEU A O 1
ATOM 3034 N N . LEU A 1 394 ? 17.812 32.975 -6.867 1.00 20.19 393 LEU A N 1
ATOM 3035 C CA . LEU A 1 394 ? 18.704 32.535 -5.778 1.00 27.34 393 LEU A CA 1
ATOM 3036 C C . LEU A 1 394 ? 18.245 33.037 -4.388 1.00 29.76 393 LEU A C 1
ATOM 3037 O O . LEU A 1 394 ? 18.232 32.270 -3.429 1.00 18.76 393 LEU A O 1
ATOM 3042 N N . ARG A 1 395 ? 17.847 34.312 -4.296 1.00 20.96 394 ARG A N 1
ATOM 3043 C CA . ARG A 1 395 ? 17.318 34.876 -3.056 1.00 21.39 394 ARG A CA 1
ATOM 3044 C C . ARG A 1 395 ? 16.031 34.211 -2.635 1.00 15.64 394 ARG A C 1
ATOM 3045 O O . ARG A 1 395 ? 15.689 34.254 -1.459 1.00 16.36 394 ARG A O 1
ATOM 3053 N N . GLU A 1 396 ? 15.282 33.651 -3.577 1.00 17.37 395 GLU A N 1
ATOM 3054 C CA . GLU A 1 396 ? 13.969 33.043 -3.255 1.00 13.40 395 GLU A CA 1
ATOM 3055 C C . GLU A 1 396 ? 13.951 31.505 -3.154 1.00 19.02 395 GLU A C 1
ATOM 3056 O O . GLU A 1 396 ? 12.906 30.899 -2.883 1.00 19.98 395 GLU A O 1
ATOM 3062 N N . LEU A 1 397 ? 15.114 30.877 -3.356 1.00 19.09 396 LEU A N 1
ATOM 3063 C CA . LEU A 1 397 ? 15.205 29.428 -3.331 1.00 20.78 396 LEU A CA 1
ATOM 3064 C C . LEU A 1 397 ? 14.604 28.808 -2.063 1.00 10.89 396 LEU A C 1
ATOM 3065 O O . LEU A 1 397 ? 13.971 27.733 -2.126 1.00 14.42 396 LEU A O 1
ATOM 3070 N N . TYR A 1 398 ? 14.795 29.495 -0.928 1.00 12.63 397 TYR A N 1
ATOM 3071 C CA . TYR A 1 398 ? 14.371 29.000 0.364 1.00 15.27 397 TYR A CA 1
ATOM 3072 C C . TYR A 1 398 ? 12.866 28.882 0.498 1.00 17.24 397 TYR A C 1
ATOM 3073 O O . TYR A 1 398 ? 12.398 28.279 1.441 1.00 15.93 397 TYR A O 1
ATOM 3082 N N . LEU A 1 399 ? 12.128 29.504 -0.412 1.00 19.07 398 LEU A N 1
ATOM 3083 C CA . LEU A 1 399 ? 10.671 29.380 -0.465 1.00 14.01 398 LEU A CA 1
ATOM 3084 C C . LEU A 1 399 ? 10.224 28.258 -1.397 1.00 12.87 398 LEU A C 1
ATOM 3085 O O . LEU A 1 399 ? 9.078 27.766 -1.295 1.00 18.26 398 LEU A O 1
ATOM 3090 N N . PHE A 1 400 ? 11.100 27.896 -2.325 1.00 14.12 399 PHE A N 1
ATOM 3091 C CA . PHE A 1 400 ? 10.735 27.042 -3.466 1.00 17.85 399 PHE A CA 1
ATOM 3092 C C . PHE A 1 400 ? 11.586 25.778 -3.538 1.00 15.58 399 PHE A C 1
ATOM 3093 O O . PHE A 1 400 ? 11.377 24.893 -2.739 1.00 14.44 399 PHE A O 1
ATOM 3101 N N . ASP A 1 401 ? 12.517 25.685 -4.491 1.00 15.74 400 ASP A N 1
ATOM 3102 C CA . ASP A 1 401 ? 13.218 24.421 -4.736 1.00 20.32 400 ASP A CA 1
ATOM 3103 C C . ASP A 1 401 ? 14.001 23.879 -3.512 1.00 13.72 400 ASP A C 1
ATOM 3104 O O . ASP A 1 401 ? 14.078 22.660 -3.281 1.00 16.45 400 ASP A O 1
ATOM 3109 N N . VAL A 1 402 ? 14.587 24.796 -2.767 1.00 17.89 401 VAL A N 1
ATOM 3110 C CA . VAL A 1 402 ? 15.413 24.454 -1.593 1.00 12.61 401 VAL A CA 1
ATOM 3111 C C . VAL A 1 402 ? 14.550 24.163 -0.382 1.00 17.06 401 VAL A C 1
ATOM 3112 O O . VAL A 1 402 ? 14.963 23.375 0.467 1.00 16.57 401 VAL A O 1
ATOM 3116 N N . LEU A 1 403 ? 13.354 24.768 -0.301 1.00 10.71 402 LEU A N 1
ATOM 3117 C CA . LEU A 1 403 ? 12.326 24.301 0.633 1.00 12.19 402 LEU A CA 1
ATOM 3118 C C . LEU A 1 403 ? 11.989 22.845 0.313 1.00 16.66 402 LEU A C 1
ATOM 3119 O O . LEU A 1 403 ? 12.117 21.980 1.181 1.00 14.10 402 LEU A O 1
ATOM 3124 N N . ARG A 1 404 ? 11.627 22.560 -0.937 1.00 14.44 403 ARG A N 1
ATOM 3125 C CA . ARG A 1 404 ? 11.254 21.183 -1.317 1.00 14.27 403 ARG A CA 1
ATOM 3126 C C . ARG A 1 404 ? 12.365 20.207 -0.970 1.00 22.47 403 ARG A C 1
ATOM 3127 O O . ARG A 1 404 ? 12.109 19.181 -0.367 1.00 13.30 403 ARG A O 1
ATOM 3135 N N . ALA A 1 405 ? 13.596 20.553 -1.350 1.00 14.87 404 ALA A N 1
ATOM 3136 C CA . ALA A 1 405 ? 14.738 19.636 -1.216 1.00 17.39 404 ALA A CA 1
ATOM 3137 C C . ALA A 1 405 ? 15.000 19.346 0.239 1.00 10.18 404 ALA A C 1
ATOM 3138 O O . ALA A 1 405 ? 15.268 18.186 0.610 1.00 15.26 404 ALA A O 1
ATOM 3140 N N . ASP A 1 406 ? 14.879 20.364 1.098 1.00 13.69 405 ASP A N 1
ATOM 3141 C CA . ASP A 1 406 ? 15.082 20.123 2.523 1.00 10.65 405 ASP A CA 1
ATOM 3142 C C . ASP A 1 406 ? 13.917 19.390 3.141 1.00 13.98 405 ASP A C 1
ATOM 3143 O O . ASP A 1 406 ? 14.108 18.414 3.853 1.00 13.66 405 ASP A O 1
ATOM 3148 N N . ARG A 1 407 ? 12.698 19.891 2.940 1.00 11.06 406 ARG A N 1
ATOM 3149 C CA . ARG A 1 407 ? 11.594 19.335 3.712 1.00 11.26 406 ARG A CA 1
ATOM 3150 C C . ARG A 1 407 ? 11.316 17.867 3.391 1.00 14.25 406 ARG A C 1
ATOM 3151 O O . ARG A 1 407 ? 10.970 17.088 4.296 1.00 17.96 406 ARG A O 1
ATOM 3159 N N . THR A 1 408 ? 11.454 17.496 2.118 1.00 16.40 407 THR A N 1
ATOM 3160 C CA . THR A 1 408 ? 11.081 16.155 1.697 1.00 14.87 407 THR A CA 1
ATOM 3161 C C . THR A 1 408 ? 12.149 15.116 2.017 1.00 17.95 407 THR A C 1
ATOM 3162 O O . THR A 1 408 ? 11.817 13.955 2.154 1.00 15.54 407 THR A O 1
ATOM 3166 N N . THR A 1 409 ? 13.418 15.520 2.135 1.00 11.40 408 THR A N 1
ATOM 3167 C CA . THR A 1 409 ? 14.456 14.565 2.543 1.00 11.18 408 THR A CA 1
ATOM 3168 C C . THR A 1 409 ? 14.473 14.465 4.061 1.00 12.13 408 THR A C 1
ATOM 3169 O O . THR A 1 409 ? 14.535 13.358 4.634 1.00 16.59 408 THR A O 1
ATOM 3173 N N . ALA A 1 410 ? 14.384 15.617 4.732 1.00 14.14 409 ALA A N 1
ATOM 3174 C CA . ALA A 1 410 ? 14.390 15.649 6.178 1.00 13.11 409 ALA A CA 1
ATOM 3175 C C . ALA A 1 410 ? 13.154 14.973 6.789 1.00 11.82 409 ALA A C 1
ATOM 3176 O O . ALA A 1 410 ? 13.230 14.479 7.902 1.00 11.47 409 ALA A O 1
ATOM 3178 N N . ALA A 1 411 ? 12.046 14.936 6.050 1.00 14.94 410 ALA A N 1
ATOM 3179 C CA . ALA A 1 411 ? 10.848 14.187 6.478 1.00 11.47 410 ALA A CA 1
ATOM 3180 C C . ALA A 1 411 ? 11.138 12.716 6.788 1.00 17.76 410 ALA A C 1
ATOM 3181 O O . ALA A 1 411 ? 10.406 12.089 7.571 1.00 12.51 410 ALA A O 1
ATOM 3183 N N . HIS A 1 412 ? 12.181 12.161 6.172 1.00 13.94 411 HIS A N 1
ATOM 3184 C CA . HIS A 1 412 ? 12.555 10.751 6.327 1.00 14.94 411 HIS A CA 1
ATOM 3185 C C . HIS A 1 412 ? 13.913 10.542 6.948 1.00 14.91 411 HIS A C 1
ATOM 3186 O O . HIS A 1 412 ? 14.494 9.479 6.771 1.00 16.69 411 HIS A O 1
ATOM 3193 N N . GLY A 1 413 ? 14.429 11.547 7.666 1.00 14.20 412 GLY A N 1
ATOM 3194 C CA . GLY A 1 413 ? 15.671 11.379 8.399 1.00 14.50 412 GLY A CA 1
ATOM 3195 C C . GLY A 1 413 ? 16.908 11.311 7.516 1.00 14.05 412 GLY A C 1
ATOM 3196 O O . GLY A 1 413 ? 17.873 10.680 7.896 1.00 17.06 412 GLY A O 1
ATOM 3197 N N . LEU A 1 414 ? 16.886 11.999 6.360 1.00 13.56 413 LEU A N 1
ATOM 3198 C CA . LEU A 1 414 ? 18.035 12.065 5.458 1.00 10.52 413 LEU A CA 1
ATOM 3199 C C . LEU A 1 414 ? 18.629 13.477 5.464 1.00 11.51 413 LEU A C 1
ATOM 3200 O O . LEU A 1 414 ? 17.947 14.447 5.805 1.00 13.59 413 LEU A O 1
ATOM 3205 N N . GLU A 1 415 ? 19.918 13.590 5.146 1.00 11.62 414 GLU A N 1
ATOM 3206 C CA . GLU A 1 415 ? 20.555 14.918 5.066 1.00 10.05 414 GLU A CA 1
ATOM 3207 C C . GLU A 1 415 ? 20.891 15.298 3.620 1.00 18.78 414 GLU A C 1
ATOM 3208 O O . GLU A 1 415 ? 21.740 14.676 2.990 1.00 15.38 414 GLU A O 1
ATOM 3214 N N . LEU A 1 416 ? 20.303 16.397 3.159 1.00 12.40 415 LEU A N 1
ATOM 3215 C CA . LEU A 1 416 ? 20.532 16.963 1.826 1.00 13.79 415 LEU A CA 1
ATOM 3216 C C . LEU A 1 416 ? 21.901 17.668 1.709 1.00 12.64 415 LEU A C 1
ATOM 3217 O O . LEU A 1 416 ? 22.266 18.441 2.587 1.00 15.35 415 LEU A O 1
ATOM 3222 N N . ARG A 1 417 ? 22.608 17.428 0.610 1.00 13.02 416 ARG A N 1
ATOM 3223 C CA . ARG A 1 417 ? 23.780 18.245 0.242 1.00 12.33 416 ARG A CA 1
ATOM 3224 C C . ARG A 1 417 ? 23.657 18.692 -1.197 1.00 17.24 416 ARG A C 1
ATOM 3225 O O . ARG A 1 417 ? 23.246 17.905 -2.051 1.00 13.98 416 ARG A O 1
ATOM 3233 N N . VAL A 1 418 ? 23.983 19.968 -1.447 1.00 15.33 417 VAL A N 1
ATOM 3234 C CA . VAL A 1 418 ? 23.695 20.646 -2.732 1.00 12.13 417 VAL A CA 1
ATOM 3235 C C . VAL A 1 418 ? 24.922 21.433 -3.201 1.00 10.21 417 VAL A C 1
ATOM 3236 O O . VAL A 1 418 ? 25.069 22.610 -2.872 1.00 13.80 417 VAL A O 1
ATOM 3240 N N . PRO A 1 419 ? 25.823 20.761 -3.953 1.00 13.85 418 PRO A N 1
ATOM 3241 C CA . PRO A 1 419 ? 27.085 21.391 -4.305 1.00 12.49 418 PRO A CA 1
ATOM 3242 C C . PRO A 1 419 ? 27.055 22.563 -5.294 1.00 12.41 418 PRO A C 1
ATOM 3243 O O . PRO A 1 419 ? 27.988 23.383 -5.282 1.00 12.21 418 PRO A O 1
ATOM 3247 N N . PHE A 1 420 ? 25.984 22.705 -6.071 1.00 11.00 419 PHE A N 1
ATOM 3248 C CA . PHE A 1 420 ? 25.849 23.878 -6.919 1.00 20.24 419 PHE A CA 1
ATOM 3249 C C . PHE A 1 420 ? 25.755 25.141 -6.097 1.00 13.65 419 PHE A C 1
ATOM 3250 O O . PHE A 1 420 ? 26.087 26.204 -6.619 1.00 16.06 419 PHE A O 1
ATOM 3258 N N . LEU A 1 421 ? 25.297 25.048 -4.836 1.00 11.69 420 LEU A N 1
ATOM 3259 C CA . LEU A 1 421 ? 25.210 26.253 -4.026 1.00 16.81 420 LEU A CA 1
ATOM 3260 C C . LEU A 1 421 ? 26.455 26.496 -3.177 1.00 13.48 420 LEU A C 1
ATOM 3261 O O . LEU A 1 421 ? 26.479 27.379 -2.315 1.00 14.09 420 LEU A O 1
ATOM 3266 N N . ASP A 1 422 ? 27.521 25.756 -3.456 1.00 15.29 421 ASP A N 1
ATOM 3267 C CA . ASP A 1 422 ? 28.812 26.001 -2.832 1.00 15.48 421 ASP A CA 1
ATOM 3268 C C . ASP A 1 422 ? 29.212 27.456 -2.940 1.00 16.61 421 ASP A C 1
ATOM 3269 O O . ASP A 1 422 ? 29.080 28.084 -4.014 1.00 16.77 421 ASP A O 1
ATOM 3274 N N . HIS A 1 423 ? 29.726 27.991 -1.839 1.00 11.96 422 HIS A N 1
ATOM 3275 C CA . HIS A 1 423 ? 30.006 29.426 -1.775 1.00 18.37 422 HIS A CA 1
ATOM 3276 C C . HIS A 1 423 ? 31.055 29.870 -2.818 1.00 13.24 422 HIS A C 1
ATOM 3277 O O . HIS A 1 423 ? 30.798 30.810 -3.579 1.00 15.47 422 HIS A O 1
ATOM 3284 N N . ARG A 1 424 ? 32.192 29.186 -2.865 1.00 17.86 423 ARG A N 1
ATOM 3285 C CA . ARG A 1 424 ? 33.272 29.531 -3.816 1.00 17.23 423 ARG A CA 1
ATOM 3286 C C . ARG A 1 424 ? 32.895 29.276 -5.299 1.00 23.11 423 ARG A C 1
ATOM 3287 O O . ARG A 1 424 ? 33.158 30.125 -6.175 1.00 14.07 423 ARG A O 1
ATOM 3295 N N . PHE A 1 425 ? 32.244 28.139 -5.563 1.00 13.00 424 PHE A N 1
ATOM 3296 C CA . PHE A 1 425 ? 31.763 27.796 -6.910 1.00 13.86 424 PHE A CA 1
ATOM 3297 C C . PHE A 1 425 ? 30.707 28.795 -7.379 1.00 19.26 424 PHE A C 1
ATOM 3298 O O . PHE A 1 425 ? 30.819 29.338 -8.492 1.00 14.72 424 PHE A O 1
ATOM 3306 N N . SER A 1 426 ? 29.678 29.034 -6.559 1.00 15.44 425 SER A N 1
ATOM 3307 C CA . SER A 1 426 ? 28.592 29.966 -6.962 1.00 20.54 425 SER A CA 1
ATOM 3308 C C . SER A 1 426 ? 29.080 31.434 -7.112 1.00 18.03 425 SER A C 1
ATOM 3309 O O . SER A 1 426 ? 28.684 32.144 -8.071 1.00 18.30 425 SER A O 1
ATOM 3312 N N . SER A 1 427 ? 29.907 31.886 -6.173 1.00 18.13 426 SER A N 1
ATOM 3313 C CA . SER A 1 427 ? 30.495 33.241 -6.241 1.00 22.06 426 SER A CA 1
ATOM 3314 C C . SER A 1 427 ? 31.315 33.443 -7.512 1.00 25.40 426 SER A C 1
ATOM 3315 O O . SER A 1 427 ? 31.213 34.496 -8.142 1.00 23.94 426 SER A O 1
ATOM 3318 N N . TYR A 1 428 ? 32.101 32.432 -7.892 1.00 15.96 427 TYR A N 1
ATOM 3319 C CA . TYR A 1 428 ? 32.910 32.515 -9.109 1.00 17.11 427 TYR A CA 1
ATOM 3320 C C . TYR A 1 428 ? 32.025 32.579 -10.336 1.00 20.15 427 TYR A C 1
ATOM 3321 O O . TYR A 1 428 ? 32.186 33.487 -11.161 1.00 23.68 427 TYR A O 1
ATOM 3330 N N . TYR A 1 429 ? 31.046 31.680 -10.427 1.00 18.74 428 TYR A N 1
ATOM 3331 C CA . TYR A 1 429 ? 30.107 31.716 -11.538 1.00 17.35 428 TYR A CA 1
ATOM 3332 C C . TYR A 1 429 ? 29.378 33.066 -11.660 1.00 23.59 428 TYR A C 1
ATOM 3333 O O . TYR A 1 429 ? 29.254 33.587 -12.754 1.00 20.93 428 TYR A O 1
ATOM 3342 N N . LEU A 1 430 ? 28.933 33.625 -10.540 1.00 15.82 429 LEU A N 1
ATOM 3343 C CA . LEU A 1 430 ? 28.252 34.924 -10.522 1.00 18.12 429 LEU A CA 1
ATOM 3344 C C . LEU A 1 430 ? 29.154 36.134 -10.845 1.00 25.98 429 LEU A C 1
ATOM 3345 O O . LEU A 1 430 ? 28.651 37.194 -11.224 1.00 26.09 429 LEU A O 1
ATOM 3350 N N . SER A 1 431 ? 30.462 35.969 -10.665 1.00 21.30 430 SER A N 1
ATOM 3351 C CA . SER A 1 431 ? 31.444 36.986 -11.026 1.00 25.72 430 SER A CA 1
ATOM 3352 C C . SER A 1 431 ? 31.719 37.044 -12.544 1.00 26.54 430 SER A C 1
ATOM 3353 O O . SER A 1 431 ? 32.412 37.961 -12.988 1.00 22.81 430 SER A O 1
ATOM 3356 N N . LEU A 1 432 ? 31.228 36.072 -13.327 1.00 20.73 431 LEU A N 1
ATOM 3357 C CA . LEU A 1 432 ? 31.582 35.982 -14.751 1.00 23.82 431 LEU A CA 1
ATOM 3358 C C . LEU A 1 432 ? 30.868 37.061 -15.529 1.00 17.35 431 LEU A C 1
ATOM 3359 O O . LEU A 1 432 ? 29.748 37.410 -15.194 1.00 26.32 431 LEU A O 1
ATOM 3364 N N . PRO A 1 433 ? 31.518 37.606 -16.580 1.00 30.40 432 PRO A N 1
ATOM 3365 C CA . PRO A 1 433 ? 30.843 38.603 -17.422 1.00 28.70 432 PRO A CA 1
ATOM 3366 C C . PRO A 1 433 ? 29.465 38.093 -17.859 1.00 22.73 432 PRO A C 1
ATOM 3367 O O . PRO A 1 433 ? 29.380 36.952 -18.322 1.00 26.98 432 PRO A O 1
ATOM 3371 N N . PRO A 1 434 ? 28.393 38.920 -17.711 1.00 30.03 433 PRO A N 1
ATOM 3372 C CA . PRO A 1 434 ? 27.023 38.396 -17.915 1.00 51.30 433 PRO A CA 1
ATOM 3373 C C . PRO A 1 434 ? 26.785 37.771 -19.291 1.00 55.84 433 PRO A C 1
ATOM 3374 O O . PRO A 1 434 ? 25.870 36.965 -19.464 1.00 73.34 433 PRO A O 1
ATOM 3378 N N . GLU A 1 435 ? 27.645 38.124 -20.235 1.00 52.35 434 GLU A N 1
ATOM 3379 C CA . GLU A 1 435 ? 27.541 37.720 -21.624 1.00 63.29 434 GLU A CA 1
ATOM 3380 C C . GLU A 1 435 ? 28.171 36.363 -21.895 1.00 66.76 434 GLU A C 1
ATOM 3381 O O . GLU A 1 435 ? 27.889 35.754 -22.923 1.00 68.55 434 GLU A O 1
ATOM 3387 N N . MET A 1 436 ? 29.033 35.898 -20.995 1.00 42.36 435 MET A N 1
ATOM 3388 C CA . MET A 1 436 ? 29.484 34.507 -21.035 1.00 43.85 435 MET A CA 1
ATOM 3389 C C . MET A 1 436 ? 28.469 33.537 -20.436 1.00 38.58 435 MET A C 1
ATOM 3390 O O . MET A 1 436 ? 28.575 32.321 -20.632 1.00 45.02 435 MET A O 1
ATOM 3395 N N . ARG A 1 437 ? 27.510 34.077 -19.696 1.00 45.39 436 ARG A N 1
ATOM 3396 C CA . ARG A 1 437 ? 26.501 33.291 -19.008 1.00 41.51 436 ARG A CA 1
ATOM 3397 C C . ARG A 1 437 ? 25.163 33.202 -19.749 1.00 68.11 436 ARG A C 1
ATOM 3398 O O . ARG A 1 437 ? 24.388 32.298 -19.455 1.00 36.43 436 ARG A O 1
ATOM 3406 N N . ILE A 1 438 ? 24.867 34.119 -20.678 1.00 42.72 437 ILE A N 1
ATOM 3407 C CA . ILE A 1 438 ? 23.645 33.968 -21.493 1.00 57.07 437 ILE A CA 1
ATOM 3408 C C . ILE A 1 438 ? 23.872 32.920 -22.592 1.00 55.65 437 ILE A C 1
ATOM 3409 O O . ILE A 1 438 ? 25.007 32.750 -23.054 1.00 98.25 437 ILE A O 1
ATOM 3414 N N . PRO A 1 439 ? 22.797 32.212 -23.009 1.00 200.00 438 PRO A N 1
ATOM 3415 C CA . PRO A 1 439 ? 22.931 31.224 -24.091 1.00 71.63 438 PRO A CA 1
ATOM 3416 C C . PRO A 1 439 ? 23.211 31.875 -25.453 1.00 104.48 438 PRO A C 1
ATOM 3417 O O . PRO A 1 439 ? 22.327 32.518 -26.021 1.00 177.81 438 PRO A O 1
ATOM 3421 N N . LYS A 1 440 ? 24.441 31.710 -25.949 1.00 170.41 439 LYS A N 1
ATOM 3422 C CA . LYS A 1 440 ? 24.865 32.262 -27.245 1.00 190.92 439 LYS A CA 1
ATOM 3423 C C . LYS A 1 440 ? 24.691 31.270 -28.412 1.00 200.00 439 LYS A C 1
ATOM 3424 O O . LYS A 1 440 ? 24.441 31.689 -29.548 1.00 63.17 439 LYS A O 1
ATOM 3430 N N . ASN A 1 441 ? 24.836 29.971 -28.136 1.00 200.00 440 ASN A N 1
ATOM 3431 C CA . ASN A 1 441 ? 24.643 28.920 -29.156 1.00 101.78 440 ASN A CA 1
ATOM 3432 C C . ASN A 1 441 ? 23.175 28.562 -29.420 1.00 173.27 440 ASN A C 1
ATOM 3433 O O . ASN A 1 441 ? 22.862 28.017 -30.480 1.00 119.03 440 ASN A O 1
ATOM 3438 N N . GLY A 1 442 ? 22.290 28.854 -28.467 1.00 164.33 441 GLY A N 1
ATOM 3439 C CA . GLY A 1 442 ? 20.892 28.426 -28.534 1.00 51.07 441 GLY A CA 1
ATOM 3440 C C . GLY A 1 442 ? 20.560 27.241 -27.632 1.00 193.82 441 GLY A C 1
ATOM 3441 O O . GLY A 1 442 ? 19.483 26.655 -27.779 1.00 75.01 441 GLY A O 1
ATOM 3442 N N . ILE A 1 443 ? 21.468 26.876 -26.712 1.00 33.50 442 ILE A N 1
ATOM 3443 C CA . ILE A 1 443 ? 21.177 25.887 -25.664 1.00 52.27 442 ILE A CA 1
ATOM 3444 C C . ILE A 1 443 ? 21.525 26.466 -24.273 1.00 29.37 442 ILE A C 1
ATOM 3445 O O . ILE A 1 443 ? 22.562 27.139 -24.101 1.00 41.66 442 ILE A O 1
ATOM 3450 N N . GLU A 1 444 ? 20.619 26.231 -23.320 1.00 51.81 443 GLU A N 1
ATOM 3451 C CA . GLU A 1 444 ? 20.794 26.657 -21.932 1.00 45.68 443 GLU A CA 1
ATOM 3452 C C . GLU A 1 444 ? 21.981 25.941 -21.305 1.00 47.36 443 GLU A C 1
ATOM 3453 O O . GLU A 1 444 ? 22.204 24.748 -21.561 1.00 36.44 443 GLU A O 1
ATOM 3459 N N . LYS A 1 445 ? 22.739 26.684 -20.501 1.00 34.19 444 LYS A N 1
ATOM 3460 C CA . LYS A 1 445 ? 23.835 26.137 -19.688 1.00 34.83 444 LYS A CA 1
ATOM 3461 C C . LYS A 1 445 ? 24.980 25.641 -20.532 1.00 33.10 444 LYS A C 1
ATOM 3462 O O . LYS A 1 445 ? 25.624 24.644 -20.215 1.00 24.51 444 LYS A O 1
ATOM 3468 N N . HIS A 1 446 ? 25.247 26.364 -21.609 1.00 30.69 445 HIS A N 1
ATOM 3469 C CA . HIS A 1 446 ? 26.215 25.929 -22.593 1.00 28.33 445 HIS A CA 1
ATOM 3470 C C . HIS A 1 446 ? 27.619 25.933 -21.986 1.00 26.60 445 HIS A C 1
ATOM 3471 O O . HIS A 1 446 ? 28.417 25.024 -22.228 1.00 31.45 445 HIS A O 1
ATOM 3478 N N . LEU A 1 447 ? 27.921 26.959 -21.189 1.00 24.50 446 LEU A N 1
ATOM 3479 C CA . LEU A 1 447 ? 29.215 27.044 -20.515 1.00 23.93 446 LEU A CA 1
ATOM 3480 C C . LEU A 1 447 ? 29.415 25.848 -19.585 1.00 20.21 446 LEU A C 1
ATOM 3481 O O . LEU A 1 447 ? 30.462 25.214 -19.585 1.00 29.95 446 LEU A O 1
ATOM 3486 N N . LEU A 1 448 ? 28.393 25.572 -18.787 1.00 24.46 447 LEU A N 1
ATOM 3487 C CA . LEU A 1 448 ? 28.413 24.439 -17.856 1.00 19.61 447 LEU A CA 1
ATOM 3488 C C . LEU A 1 448 ? 28.688 23.137 -18.622 1.00 23.15 447 LEU A C 1
ATOM 3489 O O . LEU A 1 448 ? 29.500 22.345 -18.198 1.00 20.15 447 LEU A O 1
ATOM 3494 N N . ARG A 1 449 ? 28.031 22.952 -19.766 1.00 25.76 448 ARG A N 1
ATOM 3495 C CA . ARG A 1 449 ? 28.250 21.755 -20.589 1.00 22.74 448 ARG A CA 1
ATOM 3496 C C . ARG A 1 449 ? 29.671 21.692 -21.168 1.00 26.22 448 ARG A C 1
ATOM 3497 O O . ARG A 1 449 ? 30.330 20.647 -21.120 1.00 23.29 448 ARG A O 1
ATOM 3505 N N . GLU A 1 450 ? 30.164 22.813 -21.683 1.00 18.37 449 GLU A N 1
ATOM 3506 C CA . GLU A 1 450 ? 31.536 22.862 -22.210 1.00 23.63 449 GLU A CA 1
ATOM 3507 C C . GLU A 1 450 ? 32.568 22.640 -21.140 1.00 33.45 449 GLU A C 1
ATOM 3508 O O . GLU A 1 450 ? 33.625 22.078 -21.419 1.00 22.46 449 GLU A O 1
ATOM 3514 N N . THR A 1 451 ? 32.264 23.062 -19.912 1.00 16.72 450 THR A N 1
ATOM 3515 C CA . THR A 1 451 ? 33.196 22.901 -18.817 1.00 22.40 450 THR A CA 1
ATOM 3516 C C . THR A 1 451 ? 33.559 21.432 -18.619 1.00 17.15 450 THR A C 1
ATOM 3517 O O . THR A 1 451 ? 34.717 21.112 -18.311 1.00 22.00 450 THR A O 1
ATOM 3521 N N . PHE A 1 452 ? 32.576 20.559 -18.816 1.00 21.72 451 PHE A N 1
ATOM 3522 C CA . PHE A 1 452 ? 32.708 19.132 -18.545 1.00 33.57 451 PHE A CA 1
ATOM 3523 C C . PHE A 1 452 ? 32.788 18.244 -19.802 1.00 27.95 451 PHE A C 1
ATOM 3524 O O . PHE A 1 452 ? 32.731 17.028 -19.677 1.00 35.02 451 PHE A O 1
ATOM 3532 N N . GLU A 1 453 ? 32.951 18.822 -21.002 1.00 26.56 452 GLU A N 1
ATOM 3533 C CA . GLU A 1 453 ? 32.922 18.006 -22.240 1.00 30.91 452 GLU A CA 1
ATOM 3534 C C . GLU A 1 453 ? 34.185 17.189 -22.550 1.00 36.27 452 GLU A C 1
ATOM 3535 O O . GLU A 1 453 ? 34.139 16.289 -23.365 1.00 39.09 452 GLU A O 1
ATOM 3541 N N . ASP A 1 454 ? 35.311 17.558 -21.956 1.00 29.74 453 ASP A N 1
ATOM 3542 C CA . ASP A 1 454 ? 36.585 16.841 -22.124 1.00 38.51 453 ASP A CA 1
ATOM 3543 C C . ASP A 1 454 ? 36.773 15.748 -21.067 1.00 38.21 453 ASP A C 1
ATOM 3544 O O . ASP A 1 454 ? 37.714 14.975 -21.153 1.00 50.92 453 ASP A O 1
ATOM 3549 N N . SER A 1 455 ? 35.878 15.691 -20.081 1.00 51.47 454 SER A N 1
ATOM 3550 C CA . SER A 1 455 ? 36.049 14.837 -18.913 1.00 57.40 454 SER A CA 1
ATOM 3551 C C . SER A 1 455 ? 35.701 13.373 -19.175 1.00 44.99 454 SER A C 1
ATOM 3552 O O . SER A 1 455 ? 36.183 12.504 -18.453 1.00 69.98 454 SER A O 1
ATOM 3555 N N . ASN A 1 456 ? 34.877 13.107 -20.194 1.00 42.23 455 ASN A N 1
ATOM 3556 C CA . ASN A 1 456 ? 34.173 11.817 -20.338 1.00 28.29 455 ASN A CA 1
ATOM 3557 C C . ASN A 1 456 ? 33.428 11.485 -19.022 1.00 26.56 455 ASN A C 1
ATOM 3558 O O . ASN A 1 456 ? 33.365 10.337 -18.577 1.00 26.30 455 ASN A O 1
ATOM 3563 N N . LEU A 1 457 ? 32.851 12.515 -18.414 1.00 30.48 456 LEU A N 1
ATOM 3564 C CA . LEU A 1 457 ? 32.291 12.399 -17.080 1.00 30.88 456 LEU A CA 1
ATOM 3565 C C . LEU A 1 457 ? 30.949 11.722 -17.173 1.00 30.20 456 LEU A C 1
ATOM 3566 O O . LEU A 1 457 ? 30.635 10.856 -16.367 1.00 22.11 456 LEU A O 1
ATOM 3571 N N . ILE A 1 458 ? 30.159 12.143 -18.157 1.00 18.86 457 ILE A N 1
ATOM 3572 C CA . ILE A 1 458 ? 28.855 11.568 -18.432 1.00 17.84 457 ILE A CA 1
ATOM 3573 C C . ILE A 1 458 ? 28.766 11.303 -19.958 1.00 24.23 457 ILE A C 1
ATOM 3574 O O . ILE A 1 458 ? 29.582 11.815 -20.708 1.00 23.58 457 ILE A O 1
ATOM 3579 N N . PRO A 1 459 ? 27.796 10.501 -20.414 1.00 29.99 458 PRO A N 1
ATOM 3580 C CA . PRO A 1 459 ? 27.690 10.270 -21.885 1.00 31.53 458 PRO A CA 1
ATOM 3581 C C . PRO A 1 459 ? 27.378 11.553 -22.647 1.00 46.15 458 PRO A C 1
ATOM 3582 O O . PRO A 1 459 ? 26.552 12.333 -22.193 1.00 26.44 458 PRO A O 1
ATOM 3586 N N . LYS A 1 460 ? 28.010 11.756 -23.798 1.00 34.78 459 LYS A N 1
ATOM 3587 C CA . LYS A 1 460 ? 27.821 12.996 -24.583 1.00 26.30 459 LYS A CA 1
ATOM 3588 C C . LYS A 1 460 ? 26.363 13.322 -24.887 1.00 25.90 459 LYS A C 1
ATOM 3589 O O . LYS A 1 460 ? 25.965 14.483 -24.824 1.00 23.35 459 LYS A O 1
ATOM 3595 N N . GLU A 1 461 ? 25.567 12.294 -25.174 1.00 28.94 460 GLU A N 1
ATOM 3596 C CA . GLU A 1 461 ? 24.113 12.452 -25.353 1.00 27.16 460 GLU A CA 1
ATOM 3597 C C . GLU A 1 461 ? 23.374 13.117 -24.187 1.00 42.27 460 GLU A C 1
ATOM 3598 O O . GLU A 1 461 ? 22.464 13.900 -24.409 1.00 26.20 460 GLU A O 1
ATOM 3604 N N . ILE A 1 462 ? 23.784 12.829 -22.956 1.00 31.21 461 ILE A N 1
ATOM 3605 C CA . ILE A 1 462 ? 23.190 13.455 -21.763 1.00 31.18 461 ILE A CA 1
ATOM 3606 C C . ILE A 1 462 ? 23.749 14.870 -21.578 1.00 20.43 461 ILE A C 1
ATOM 3607 O O . ILE A 1 462 ? 22.988 15.812 -21.301 1.00 27.67 461 ILE A O 1
ATOM 3612 N N . LEU A 1 463 ? 25.067 15.012 -21.745 1.00 26.25 462 LEU A N 1
ATOM 3613 C CA . LEU A 1 463 ? 25.752 16.321 -21.661 1.00 21.70 462 LEU A CA 1
ATOM 3614 C C . LEU A 1 463 ? 25.139 17.381 -22.556 1.00 23.06 462 LEU A C 1
ATOM 3615 O O . LEU A 1 463 ? 25.144 18.542 -22.191 1.00 23.36 462 LEU A O 1
ATOM 3620 N N . TRP A 1 464 ? 24.607 16.992 -23.719 1.00 29.21 463 TRP A N 1
ATOM 3621 C CA . TRP A 1 464 ? 24.062 17.954 -24.686 1.00 21.77 463 TRP A CA 1
ATOM 3622 C C . TRP A 1 464 ? 22.540 17.881 -24.872 1.00 40.04 463 TRP A C 1
ATOM 3623 O O . TRP A 1 464 ? 22.038 18.500 -25.801 1.00 31.56 463 TRP A O 1
ATOM 3634 N N . ARG A 1 465 ? 21.828 17.161 -23.987 1.00 27.11 464 ARG A N 1
ATOM 3635 C CA . ARG A 1 465 ? 20.336 17.057 -23.997 1.00 36.43 464 ARG A CA 1
ATOM 3636 C C . ARG A 1 465 ? 19.672 18.314 -23.390 1.00 38.34 464 ARG A C 1
ATOM 3637 O O . ARG A 1 465 ? 20.103 18.761 -22.331 1.00 56.38 464 ARG A O 1
ATOM 3645 N N . PRO A 1 466 ? 18.644 18.896 -24.050 1.00 88.44 465 PRO A N 1
ATOM 3646 C CA . PRO A 1 466 ? 17.939 20.077 -23.483 1.00 36.61 465 PRO A CA 1
ATOM 3647 C C . PRO A 1 466 ? 17.248 19.865 -22.133 1.00 55.83 465 PRO A C 1
ATOM 3648 O O . PRO A 1 466 ? 16.505 18.902 -21.961 1.00 68.10 465 PRO A O 1
ATOM 3652 N N . SER A 1 480 ? 3.033 12.519 -17.821 1.00 84.10 479 SER A N 1
ATOM 3653 C CA . SER A 1 480 ? 1.703 13.042 -17.540 1.00 65.00 479 SER A CA 1
ATOM 3654 C C . SER A 1 480 ? 1.292 12.883 -16.052 1.00 37.32 479 SER A C 1
ATOM 3655 O O . SER A 1 480 ? 0.131 12.582 -15.739 1.00 55.06 479 SER A O 1
ATOM 3658 N N . TRP A 1 481 ? 2.238 13.107 -15.139 1.00 156.05 480 TRP A N 1
ATOM 3659 C CA . TRP A 1 481 ? 1.910 13.265 -13.711 1.00 41.90 480 TRP A CA 1
ATOM 3660 C C . TRP A 1 481 ? 1.128 14.580 -13.526 1.00 60.07 480 TRP A C 1
ATOM 3661 O O . TRP A 1 481 ? 0.108 14.611 -12.818 1.00 42.86 480 TRP A O 1
ATOM 3672 N N . PHE A 1 482 ? 1.606 15.645 -14.179 1.00 50.65 481 PHE A N 1
ATOM 3673 C CA . PHE A 1 482 ? 0.885 16.928 -14.257 1.00 138.72 481 PHE A CA 1
ATOM 3674 C C . PHE A 1 482 ? -0.573 16.793 -14.721 1.00 95.59 481 PHE A C 1
ATOM 3675 O O . PHE A 1 482 ? -1.452 17.404 -14.121 1.00 54.72 481 PHE A O 1
ATOM 3683 N N . LYS A 1 483 ? -0.827 15.979 -15.750 1.00 47.07 482 LYS A N 1
ATOM 3684 C CA . LYS A 1 483 ? -2.188 15.765 -16.262 1.00 65.62 482 LYS A CA 1
ATOM 3685 C C . LYS A 1 483 ? -3.049 14.981 -15.263 1.00 49.70 482 LYS A C 1
ATOM 3686 O O . LYS A 1 483 ? -4.256 15.246 -15.124 1.00 40.82 482 LYS A O 1
ATOM 3692 N N . ILE A 1 484 ? -2.436 14.022 -14.574 1.00 43.95 483 ILE A N 1
ATOM 3693 C CA . ILE A 1 484 ? -3.148 13.195 -13.576 1.00 31.00 483 ILE A CA 1
ATOM 3694 C C . ILE A 1 484 ? -3.605 14.024 -12.361 1.00 37.25 483 ILE A C 1
ATOM 3695 O O . ILE A 1 484 ? -4.705 13.800 -11.815 1.00 42.24 483 ILE A O 1
ATOM 3700 N N . LEU A 1 485 ? -2.764 14.971 -11.943 1.00 62.50 484 LEU A N 1
ATOM 3701 C CA . LEU A 1 485 ? -3.139 15.958 -10.922 1.00 22.44 484 LEU A CA 1
ATOM 3702 C C . LEU A 1 485 ? -4.310 16.852 -11.365 1.00 63.08 484 LEU A C 1
ATOM 3703 O O . LEU A 1 485 ? -5.228 17.069 -10.577 1.00 49.39 484 LEU A O 1
ATOM 3708 N N . GLN A 1 486 ? -4.271 17.360 -12.606 1.00 52.53 485 GLN A N 1
ATOM 3709 C CA . GLN A 1 486 ? -5.365 18.196 -13.156 1.00 52.01 485 GLN A CA 1
ATOM 3710 C C . GLN A 1 486 ? -6.699 17.482 -13.032 1.00 139.70 485 GLN A C 1
ATOM 3711 O O . GLN A 1 486 ? -7.665 18.033 -12.513 1.00 47.78 485 GLN A O 1
ATOM 3717 N N . GLU A 1 487 ? -6.743 16.250 -13.528 1.00 48.58 486 GLU A N 1
ATOM 3718 C CA . GLU A 1 487 ? -7.984 15.481 -13.560 1.00 70.39 486 GLU A CA 1
ATOM 3719 C C . GLU A 1 487 ? -8.504 15.179 -12.162 1.00 73.74 486 GLU A C 1
ATOM 3720 O O . GLU A 1 487 ? -9.719 15.152 -11.956 1.00 71.90 486 GLU A O 1
ATOM 3726 N N . TYR A 1 488 ? -7.591 14.981 -11.208 1.00 41.85 487 TYR A N 1
ATOM 3727 C CA . TYR A 1 488 ? -7.982 14.723 -9.826 1.00 38.01 487 TYR A CA 1
ATOM 3728 C C . TYR A 1 488 ? -8.545 15.961 -9.109 1.00 39.30 487 TYR A C 1
ATOM 3729 O O . TYR A 1 488 ? -9.560 15.840 -8.412 1.00 38.84 487 TYR A O 1
ATOM 3738 N N . VAL A 1 489 ? -7.887 17.121 -9.247 1.00 46.90 488 VAL A N 1
ATOM 3739 C CA . VAL A 1 489 ? -8.382 18.384 -8.623 1.00 39.73 488 VAL A CA 1
ATOM 3740 C C . VAL A 1 489 ? -9.646 18.932 -9.314 1.00 47.68 488 VAL A C 1
ATOM 3741 O O . VAL A 1 489 ? -10.440 19.649 -8.695 1.00 44.76 488 VAL A O 1
ATOM 3745 N N . GLU A 1 490 ? -9.808 18.612 -10.597 1.00 36.64 489 GLU A N 1
ATOM 3746 C CA . GLU A 1 490 ? -11.040 18.914 -11.344 1.00 79.74 489 GLU A CA 1
ATOM 3747 C C . GLU A 1 490 ? -12.278 18.355 -10.634 1.00 34.41 489 GLU A C 1
ATOM 3748 O O . GLU A 1 490 ? -13.293 19.042 -10.533 1.00 61.79 489 GLU A O 1
ATOM 3754 N N . HIS A 1 491 ? -12.172 17.121 -10.127 1.00 41.19 490 HIS A N 1
ATOM 3755 C CA . HIS A 1 491 ? -13.255 16.480 -9.363 1.00 91.07 490 HIS A CA 1
ATOM 3756 C C . HIS A 1 491 ? -13.388 17.021 -7.944 1.00 47.13 490 HIS A C 1
ATOM 3757 O O . HIS A 1 491 ? -14.456 16.906 -7.357 1.00 49.07 490 HIS A O 1
ATOM 3764 N N . GLN A 1 492 ? -12.316 17.578 -7.375 1.00 40.76 491 GLN A N 1
ATOM 3765 C CA . GLN A 1 492 ? -12.326 17.993 -5.960 1.00 36.60 491 GLN A CA 1
ATOM 3766 C C . GLN A 1 492 ? -12.722 19.450 -5.696 1.00 24.25 491 GLN A C 1
ATOM 3767 O O . GLN A 1 492 ? -13.083 19.776 -4.575 1.00 29.19 491 GLN A O 1
ATOM 3773 N N . VAL A 1 493 ? -12.545 20.313 -6.697 1.00 27.13 492 VAL A N 1
ATOM 3774 C CA . VAL A 1 493 ? -12.848 21.733 -6.615 1.00 42.53 492 VAL A CA 1
ATOM 3775 C C . VAL A 1 493 ? -13.915 22.030 -7.670 1.00 37.53 492 VAL A C 1
ATOM 3776 O O . VAL A 1 493 ? -13.646 21.913 -8.862 1.00 29.42 492 VAL A O 1
ATOM 3780 N N . ASP A 1 494 ? -15.119 22.406 -7.239 1.00 39.68 493 ASP A N 1
ATOM 3781 C CA . ASP A 1 494 ? -16.198 22.731 -8.187 1.00 35.45 493 ASP A CA 1
ATOM 3782 C C . ASP A 1 494 ? -16.060 24.175 -8.643 1.00 40.91 493 ASP A C 1
ATOM 3783 O O . ASP A 1 494 ? -15.221 24.915 -8.116 1.00 33.42 493 ASP A O 1
ATOM 3788 N N . ASP A 1 495 ? -16.871 24.570 -9.625 1.00 44.55 494 ASP A N 1
ATOM 3789 C CA . ASP A 1 495 ? -16.770 25.912 -10.232 1.00 37.41 494 ASP A CA 1
ATOM 3790 C C . ASP A 1 495 ? -17.149 27.030 -9.269 1.00 31.55 494 ASP A C 1
ATOM 3791 O O . ASP A 1 495 ? -16.560 28.117 -9.325 1.00 37.47 494 ASP A O 1
ATOM 3796 N N . ALA A 1 496 ? -18.119 26.763 -8.384 1.00 42.48 495 ALA A N 1
ATOM 3797 C CA . ALA A 1 496 ? -18.545 27.747 -7.372 1.00 57.02 495 ALA A CA 1
ATOM 3798 C C . ALA A 1 496 ? -17.442 28.025 -6.345 1.00 31.22 495 ALA A C 1
ATOM 3799 O O . ALA A 1 496 ? -17.241 29.175 -5.942 1.00 35.16 495 ALA A O 1
ATOM 3801 N N . MET A 1 497 ? -16.746 26.970 -5.913 1.00 33.51 496 MET A N 1
ATOM 3802 C CA . MET A 1 497 ? -15.567 27.151 -5.056 1.00 46.79 496 MET A CA 1
ATOM 3803 C C . MET A 1 497 ? -14.554 28.112 -5.722 1.00 23.33 496 MET A C 1
ATOM 3804 O O . MET A 1 497 ? -14.100 29.057 -5.079 1.00 28.66 496 MET A O 1
ATOM 3809 N N . MET A 1 498 ? -14.247 27.903 -7.005 1.00 34.19 497 MET A N 1
ATOM 3810 C CA . MET A 1 498 ? -13.325 28.799 -7.750 1.00 28.74 497 MET A CA 1
ATOM 3811 C C . MET A 1 498 ? -13.783 30.244 -7.870 1.00 37.52 497 MET A C 1
ATOM 3812 O O . MET A 1 498 ? -12.995 31.168 -7.673 1.00 45.51 497 MET A O 1
ATOM 3817 N N . ALA A 1 499 ? -15.058 30.422 -8.224 1.00 47.41 498 ALA A N 1
ATOM 3818 C CA . ALA A 1 499 ? -15.709 31.744 -8.273 1.00 44.23 498 ALA A CA 1
ATOM 3819 C C . ALA A 1 499 ? -15.652 32.480 -6.919 1.00 26.30 498 ALA A C 1
ATOM 3820 O O . ALA A 1 499 ? -15.489 33.690 -6.851 1.00 45.10 498 ALA A O 1
ATOM 3822 N N . ASN A 1 500 ? -15.753 31.714 -5.845 1.00 40.05 499 ASN A N 1
ATOM 3823 C CA . ASN A 1 500 ? -15.713 32.249 -4.494 1.00 41.13 499 ASN A CA 1
ATOM 3824 C C . ASN A 1 500 ? -14.275 32.362 -3.926 1.00 54.90 499 ASN A C 1
ATOM 3825 O O . ASN A 1 500 ? -14.104 32.733 -2.767 1.00 33.48 499 ASN A O 1
ATOM 3830 N N . ALA A 1 501 ? -13.247 32.077 -4.730 1.00 29.15 500 ALA A N 1
ATOM 3831 C CA . ALA A 1 501 ? -11.878 31.906 -4.200 1.00 30.55 500 ALA A CA 1
ATOM 3832 C C . ALA A 1 501 ? -11.297 33.156 -3.553 1.00 20.92 500 ALA A C 1
ATOM 3833 O O . ALA A 1 501 ? -10.619 33.075 -2.520 1.00 24.53 500 ALA A O 1
ATOM 3835 N N . ALA A 1 502 ? -11.542 34.320 -4.159 1.00 22.53 501 ALA A N 1
ATOM 3836 C CA . ALA A 1 502 ? -11.056 35.589 -3.606 1.00 38.89 501 ALA A CA 1
ATOM 3837 C C . ALA A 1 502 ? -11.668 35.877 -2.227 1.00 35.05 501 ALA A C 1
ATOM 3838 O O . ALA A 1 502 ? -11.025 36.498 -1.392 1.00 30.24 501 ALA A O 1
ATOM 3840 N N . GLN A 1 503 ? -12.885 35.387 -1.985 1.00 37.03 502 GLN A N 1
ATOM 3841 C CA . GLN A 1 503 ? -13.560 35.585 -0.697 1.00 55.25 502 GLN A CA 1
ATOM 3842 C C . GLN A 1 503 ? -12.991 34.623 0.352 1.00 29.90 502 GLN A C 1
ATOM 3843 O O . GLN A 1 503 ? -12.670 35.042 1.475 1.00 37.84 502 GLN A O 1
ATOM 3849 N N . LYS A 1 504 ? -12.831 33.355 -0.031 1.00 33.14 503 LYS A N 1
ATOM 3850 C CA . LYS A 1 504 ? -12.341 32.332 0.883 1.00 21.95 503 LYS A CA 1
ATOM 3851 C C . LYS A 1 504 ? -10.857 32.493 1.180 1.00 47.07 503 LYS A C 1
ATOM 3852 O O . LYS A 1 504 ? -10.446 32.323 2.319 1.00 36.55 503 LYS A O 1
ATOM 3858 N N . PHE A 1 505 ? -10.071 32.812 0.152 1.00 25.55 504 PHE A N 1
ATOM 3859 C CA . PHE A 1 505 ? -8.619 32.982 0.276 1.00 39.24 504 PHE A CA 1
ATOM 3860 C C . PHE A 1 505 ? -8.177 34.353 -0.256 1.00 27.95 504 PHE A C 1
ATOM 3861 O O . PHE A 1 505 ? -7.635 34.443 -1.369 1.00 28.23 504 PHE A O 1
ATOM 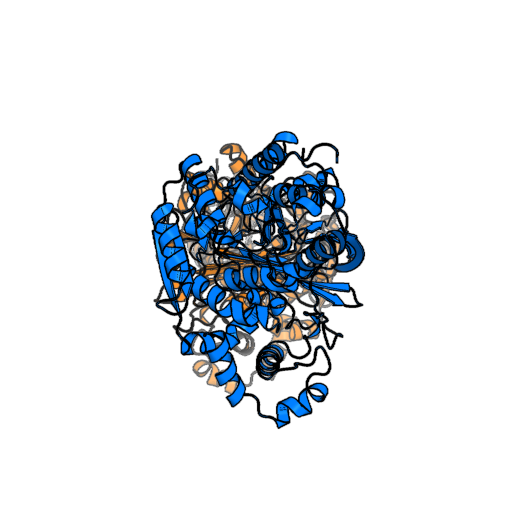3869 N N . PRO A 1 506 ? -8.412 35.437 0.517 1.00 39.77 505 PRO A N 1
ATOM 3870 C CA . PRO A 1 506 ? -8.031 36.781 0.032 1.00 31.46 505 PRO A CA 1
ATOM 3871 C C . PRO A 1 506 ? -6.519 37.025 -0.130 1.00 29.09 505 PRO A C 1
ATOM 3872 O O . PRO A 1 506 ? -6.123 37.826 -0.978 1.00 28.44 505 PRO A O 1
ATOM 3876 N N . PHE A 1 507 ? -5.689 36.341 0.664 1.00 31.86 506 PHE A N 1
ATOM 3877 C CA . PHE A 1 507 ? -4.229 36.444 0.525 1.00 43.98 506 PHE A CA 1
ATOM 3878 C C . PHE A 1 507 ? -3.740 35.389 -0.458 1.00 26.99 506 PHE A C 1
ATOM 3879 O O . PHE A 1 507 ? -4.022 34.197 -0.261 1.00 21.32 506 PHE A O 1
ATOM 3887 N N . ASN A 1 508 ? -3.012 35.825 -1.493 1.00 30.10 507 ASN A N 1
ATOM 3888 C CA . ASN A 1 508 ? -2.419 34.924 -2.498 1.00 35.36 507 ASN A CA 1
ATOM 3889 C C . ASN A 1 508 ? -3.482 34.040 -3.073 1.00 29.43 507 ASN A C 1
ATOM 3890 O O . ASN A 1 508 ? -3.369 32.821 -3.030 1.00 24.86 507 ASN A O 1
ATOM 3895 N N . THR A 1 509 ? -4.545 34.656 -3.585 1.00 27.20 508 THR A N 1
ATOM 3896 C CA . THR A 1 509 ? -5.714 33.898 -4.015 1.00 22.72 508 THR A CA 1
ATOM 3897 C C . THR A 1 509 ? -5.324 32.893 -5.106 1.00 22.93 508 THR A C 1
ATOM 3898 O O . THR A 1 509 ? -4.639 33.266 -6.042 1.00 24.35 508 THR A O 1
ATOM 3902 N N . PRO A 1 510 ? -5.775 31.630 -4.990 1.00 27.03 509 PRO A N 1
ATOM 3903 C CA . PRO A 1 510 ? -5.481 30.664 -6.056 1.00 28.64 509 PRO A CA 1
ATOM 3904 C C . PRO A 1 510 ? -6.210 30.987 -7.363 1.00 43.53 509 PRO A C 1
ATOM 3905 O O . PRO A 1 510 ? -7.334 31.498 -7.350 1.00 25.35 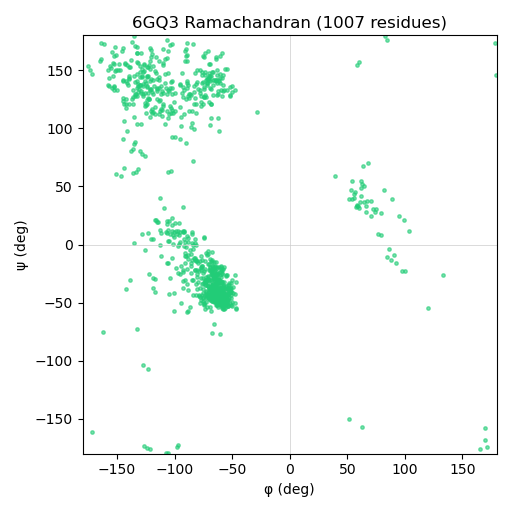509 PRO A O 1
ATOM 3909 N N . LYS A 1 511 ? -5.539 30.702 -8.473 1.00 22.46 510 LYS A N 1
ATOM 3910 C CA . LYS A 1 511 ? -6.035 31.007 -9.835 1.00 27.22 510 LYS A CA 1
ATOM 3911 C C . LYS A 1 511 ? -6.499 29.782 -10.604 1.00 34.00 510 LYS A C 1
ATOM 3912 O O . LYS A 1 511 ? -7.154 29.926 -11.621 1.00 31.37 510 LYS A O 1
ATOM 3918 N N . THR A 1 512 ? -6.128 28.587 -10.145 1.00 26.08 511 THR A N 1
ATOM 3919 C CA . THR A 1 512 ? -6.558 27.331 -10.749 1.00 23.27 511 THR A CA 1
ATOM 3920 C C . THR A 1 512 ? -7.103 26.445 -9.680 1.00 28.88 511 THR A C 1
ATOM 3921 O O . THR A 1 512 ? -6.890 26.675 -8.487 1.00 26.35 511 THR A O 1
ATOM 3925 N N . LYS A 1 513 ? -7.804 25.413 -10.129 1.00 25.82 512 LYS A N 1
ATOM 3926 C CA . LYS A 1 513 ? -8.348 24.411 -9.247 1.00 27.99 512 LYS A CA 1
ATOM 3927 C C . LYS A 1 513 ? -7.200 23.635 -8.583 1.00 21.31 512 LYS A C 1
ATOM 3928 O O . LYS A 1 513 ? -7.310 23.272 -7.411 1.00 21.95 512 LYS A O 1
ATOM 3934 N N . GLU A 1 514 ? -6.117 23.405 -9.326 1.00 24.00 513 GLU A N 1
ATOM 3935 C CA . GLU A 1 514 ? -4.910 22.809 -8.743 1.00 28.24 513 GLU A CA 1
ATOM 3936 C C . GLU A 1 514 ? -4.413 23.669 -7.573 1.00 23.16 513 GLU A C 1
ATOM 3937 O O . GLU A 1 514 ? -4.270 23.176 -6.457 1.00 25.99 513 GLU A O 1
ATOM 3943 N N . GLY A 1 515 ? -4.187 24.950 -7.842 1.00 20.66 514 GLY A N 1
ATOM 3944 C CA . GLY A 1 515 ? -3.844 25.931 -6.813 1.00 25.48 514 GLY A CA 1
ATOM 3945 C C . GLY A 1 515 ? -4.786 25.955 -5.625 1.00 39.71 514 GLY A C 1
ATOM 3946 O O . GLY A 1 515 ? -4.352 25.965 -4.480 1.00 19.80 514 GLY A O 1
ATOM 3947 N N . TYR A 1 516 ? -6.083 25.948 -5.905 1.00 22.60 515 TYR A N 1
ATOM 3948 C CA . TYR A 1 516 ? -7.109 25.961 -4.854 1.00 19.37 515 TYR A CA 1
ATOM 3949 C C . TYR A 1 516 ? -6.998 24.728 -3.967 1.00 20.04 515 TYR A C 1
ATOM 3950 O O . TYR A 1 516 ? -6.989 24.849 -2.730 1.00 23.91 515 TYR A O 1
ATOM 3959 N N . TYR A 1 517 ? -6.880 23.551 -4.594 1.00 22.10 516 TYR A N 1
ATOM 3960 C CA . TYR A 1 517 ? -6.792 22.291 -3.846 1.00 22.57 516 TYR A CA 1
ATOM 3961 C C . TYR A 1 517 ? -5.561 22.278 -2.904 1.00 17.82 516 TYR A C 1
ATOM 3962 O O . TYR A 1 517 ? -5.686 21.921 -1.731 1.00 24.40 516 TYR A O 1
ATOM 3971 N N . TYR A 1 518 ? -4.385 22.671 -3.408 1.00 27.53 517 TYR A N 1
ATOM 3972 C CA . TYR A 1 518 ? -3.180 22.687 -2.549 1.00 17.98 517 TYR A CA 1
ATOM 3973 C C . TYR A 1 518 ? -3.385 23.627 -1.393 1.00 21.77 517 TYR A C 1
ATOM 3974 O O . TYR A 1 518 ? -3.045 23.290 -0.269 1.00 22.25 517 TYR A O 1
ATOM 3983 N N . ARG A 1 519 ? -3.962 24.804 -1.669 1.00 20.09 518 ARG A N 1
ATOM 3984 C CA . ARG A 1 519 ? -4.276 25.786 -0.640 1.00 20.08 518 ARG A CA 1
ATOM 3985 C C . ARG A 1 519 ? -5.218 25.283 0.445 1.00 16.53 518 ARG A C 1
ATOM 3986 O O . ARG A 1 519 ? -4.983 25.550 1.614 1.00 19.84 518 ARG A O 1
ATOM 3994 N N . GLN A 1 520 ? -6.250 24.509 0.073 1.00 27.48 519 GLN A N 1
ATOM 3995 C CA . GLN A 1 520 ? -7.143 23.890 1.071 1.00 25.69 519 GLN A CA 1
ATOM 3996 C C . GLN A 1 520 ? -6.376 22.918 1.970 1.00 21.36 519 GLN A C 1
ATOM 3997 O O . GLN A 1 520 ? -6.580 22.882 3.164 1.00 19.70 519 GLN A O 1
ATOM 4003 N N . VAL A 1 521 ? -5.517 22.101 1.372 1.00 20.82 520 VAL A N 1
ATOM 4004 C CA . VAL A 1 521 ? -4.780 21.114 2.154 1.00 28.31 520 VAL A CA 1
ATOM 4005 C C . VAL A 1 521 ? -3.886 21.880 3.122 1.00 13.15 520 VAL A C 1
ATOM 4006 O O . VAL A 1 521 ? -3.862 21.594 4.312 1.00 19.71 520 VAL A O 1
ATOM 4010 N N . PHE A 1 522 ? -3.161 22.857 2.584 1.00 22.37 521 PHE A N 1
ATOM 4011 C CA . PHE A 1 522 ? -2.332 23.744 3.400 1.00 21.36 521 PHE A CA 1
ATOM 4012 C C . PHE A 1 522 ? -3.097 24.366 4.569 1.00 28.18 521 PHE A C 1
ATOM 4013 O O . PHE A 1 522 ? -2.654 24.291 5.717 1.00 23.87 521 PHE A O 1
ATOM 4021 N N . GLU A 1 523 ? -4.244 24.986 4.265 1.00 22.84 522 GLU A N 1
ATOM 4022 C CA . GLU A 1 523 ? -5.060 25.670 5.282 1.00 18.47 522 GLU A CA 1
ATOM 4023 C C . GLU A 1 523 ? -5.646 24.733 6.328 1.00 19.62 522 GLU A C 1
ATOM 4024 O O . GLU A 1 523 ? -5.895 25.150 7.471 1.00 24.04 522 GLU A O 1
ATOM 4030 N N . ARG A 1 524 ? -5.885 23.476 5.958 1.00 24.51 523 ARG A N 1
ATOM 4031 C CA . ARG A 1 524 ? -6.330 22.499 6.948 1.00 21.23 523 ARG A CA 1
ATOM 4032 C C . ARG A 1 524 ? -5.212 22.218 7.974 1.00 25.16 523 ARG A C 1
ATOM 4033 O O . ARG A 1 524 ? -5.494 22.048 9.139 1.00 24.70 523 ARG A O 1
ATOM 4041 N N . HIS A 1 525 ? -3.952 22.157 7.536 1.00 19.52 524 HIS A N 1
ATOM 4042 C CA . HIS A 1 525 ? -2.831 21.939 8.460 1.00 22.83 524 HIS A CA 1
ATOM 4043 C C . HIS A 1 525 ? -2.392 23.205 9.180 1.00 23.21 524 HIS A C 1
ATOM 4044 O O . HIS A 1 525 ? -2.046 23.170 10.357 1.00 24.99 524 HIS A O 1
ATOM 4051 N N . TYR A 1 526 ? -2.418 24.318 8.453 1.00 25.72 525 TYR A N 1
ATOM 4052 C CA . TYR A 1 526 ? -1.838 25.571 8.877 1.00 24.74 525 TYR A CA 1
ATOM 4053 C C . TYR A 1 526 ? -2.825 26.705 8.622 1.00 26.09 525 TYR A C 1
ATOM 4054 O O . TYR A 1 526 ? -2.533 27.638 7.838 1.00 20.14 525 TYR A O 1
ATOM 4063 N N . PRO A 1 527 ? -4.003 26.643 9.289 1.00 23.76 526 PRO A N 1
ATOM 4064 C CA . PRO A 1 527 ? -5.028 27.665 8.975 1.00 30.17 526 PRO A CA 1
ATOM 4065 C C . PRO A 1 527 ? -4.515 29.057 9.315 1.00 23.22 526 PRO A C 1
ATOM 4066 O O . PRO A 1 527 ? -3.927 29.246 10.396 1.00 21.03 526 PRO A O 1
ATOM 4070 N N . GLY A 1 528 ? -4.682 29.989 8.379 1.00 24.83 527 GLY A N 1
ATOM 4071 C CA . GLY A 1 528 ? -4.281 31.374 8.571 1.00 19.79 527 GLY A CA 1
ATOM 4072 C C . GLY A 1 528 ? -2.794 31.679 8.400 1.00 20.60 527 GLY A C 1
ATOM 4073 O O . GLY A 1 528 ? -2.387 32.819 8.601 1.00 21.60 527 GLY A O 1
ATOM 4074 N N . ARG A 1 529 ? -2.013 30.697 7.936 1.00 23.37 528 ARG A N 1
ATOM 4075 C CA . ARG A 1 529 ? -0.551 30.810 7.797 1.00 27.33 528 ARG A CA 1
ATOM 4076 C C . ARG A 1 529 ? -0.066 31.058 6.374 1.00 24.12 528 ARG A C 1
ATOM 4077 O O . ARG A 1 529 ? 1.156 30.906 6.080 1.00 21.76 528 ARG A O 1
ATOM 4085 N N . ALA A 1 530 ? -0.966 31.480 5.478 1.00 20.53 529 ALA A N 1
ATOM 4086 C CA . ALA A 1 530 ? -0.587 31.611 4.064 1.00 20.20 529 ALA A CA 1
ATOM 4087 C C . ALA A 1 530 ? 0.543 32.605 3.796 1.00 26.55 529 ALA A C 1
ATOM 4088 O O . ALA A 1 530 ? 1.232 32.481 2.780 1.00 18.00 529 ALA A O 1
ATOM 4090 N N . ASP A 1 531 ? 0.758 33.583 4.671 1.00 17.81 530 ASP A N 1
ATOM 4091 C CA . ASP A 1 531 ? 1.884 34.522 4.433 1.00 27.57 530 ASP A CA 1
ATOM 4092 C C . ASP A 1 531 ? 3.312 33.956 4.706 1.00 21.27 530 ASP A C 1
ATOM 4093 O O . ASP A 1 531 ? 4.275 34.736 4.637 1.00 22.05 530 ASP A O 1
ATOM 4098 N N . TRP A 1 532 ? 3.462 32.662 5.018 1.00 22.34 531 TRP A N 1
ATOM 4099 C CA . TRP A 1 532 ? 4.799 32.003 4.886 1.00 14.76 531 TRP A CA 1
ATOM 4100 C C . TRP A 1 532 ? 5.314 32.061 3.452 1.00 21.60 531 TRP A C 1
ATOM 4101 O O . TRP A 1 532 ? 6.529 32.064 3.229 1.00 25.33 531 TRP A O 1
ATOM 4112 N N . LEU A 1 533 ? 4.391 32.103 2.486 1.00 25.87 532 LEU A N 1
ATOM 4113 C CA . LEU A 1 533 ? 4.721 32.324 1.088 1.00 28.82 532 LEU A CA 1
ATOM 4114 C C . LEU A 1 533 ? 4.296 33.729 0.690 1.00 29.92 532 LEU A C 1
ATOM 4115 O O . LEU A 1 533 ? 3.113 34.022 0.667 1.00 39.29 532 LEU A O 1
ATOM 4120 N N . SER A 1 534 ? 5.266 34.574 0.355 1.00 46.07 533 SER A N 1
ATOM 4121 C CA . SER A 1 534 ? 4.979 35.940 -0.070 1.00 63.31 533 SER A CA 1
ATOM 4122 C C . SER A 1 534 ? 4.263 36.030 -1.437 1.00 59.24 533 SER A C 1
ATOM 4123 O O . SER A 1 534 ? 3.363 36.855 -1.603 1.00 56.46 533 SER A O 1
ATOM 4126 N N . HIS A 1 535 ? 4.657 35.173 -2.386 1.00 200.00 534 HIS A N 1
ATOM 4127 C CA . HIS A 1 535 ? 4.224 35.261 -3.797 1.00 56.97 534 HIS A CA 1
ATOM 4128 C C . HIS A 1 535 ? 2.935 34.500 -4.071 1.00 50.09 534 HIS A C 1
ATOM 4129 O O . HIS A 1 535 ? 2.732 33.959 -5.163 1.00 75.13 534 HIS A O 1
ATOM 4136 N N . CYS B 1 2 ? 18.407 16.124 43.947 1.00 16.55 1 CYS B N 1
ATOM 4137 C CA . CYS B 1 2 ? 18.330 15.753 42.519 1.00 14.62 1 CYS B CA 1
ATOM 4138 C C . CYS B 1 2 ? 17.324 14.644 42.359 1.00 16.05 1 CYS B C 1
ATOM 4139 O O . CYS B 1 2 ? 17.088 13.859 43.289 1.00 18.96 1 CYS B O 1
ATOM 4142 N N . GLY B 1 3 ? 16.713 14.594 41.172 1.00 15.79 2 GLY B N 1
ATOM 4143 C CA . GLY B 1 3 ? 15.661 13.636 40.866 1.00 13.17 2 GLY B CA 1
ATOM 4144 C C . GLY B 1 3 ? 16.046 12.859 39.624 1.00 23.67 2 GLY B C 1
ATOM 4145 O O . GLY B 1 3 ? 16.277 13.454 38.589 1.00 18.72 2 GLY B O 1
ATOM 4146 N N . ILE B 1 4 ? 16.158 11.534 39.742 1.00 18.62 3 ILE B N 1
ATOM 4147 C CA . ILE B 1 4 ? 16.499 10.668 38.604 1.00 14.13 3 ILE B CA 1
ATOM 4148 C C . ILE B 1 4 ? 15.257 9.907 38.120 1.00 23.08 3 ILE B C 1
ATOM 4149 O O . ILE B 1 4 ? 14.347 9.621 38.885 1.00 18.56 3 ILE B O 1
ATOM 4154 N N . TRP B 1 5 ? 15.216 9.647 36.817 1.00 18.56 4 TRP B N 1
ATOM 4155 C CA . TRP B 1 5 ? 14.110 8.939 36.158 1.00 19.94 4 TRP B CA 1
ATOM 4156 C C . TRP B 1 5 ? 14.707 8.262 34.941 1.00 26.37 4 TRP B C 1
ATOM 4157 O O . TRP B 1 5 ? 15.557 8.836 34.262 1.00 17.15 4 TRP B O 1
ATOM 4168 N N . ALA B 1 6 ? 14.348 7.010 34.705 1.00 17.07 5 ALA B N 1
ATOM 4169 C CA . ALA B 1 6 ? 14.840 6.338 33.522 1.00 16.03 5 ALA B CA 1
ATOM 4170 C C . ALA B 1 6 ? 13.929 5.192 33.133 1.00 21.50 5 ALA B C 1
ATOM 4171 O O . ALA B 1 6 ? 13.405 4.477 33.998 1.00 19.66 5 ALA B O 1
ATOM 4173 N N . LEU B 1 7 ? 13.785 5.030 31.825 1.00 17.43 6 LEU B N 1
ATOM 4174 C CA . LEU B 1 7 ? 13.019 3.945 31.207 1.00 21.28 6 LEU B CA 1
ATOM 4175 C C . LEU B 1 7 ? 13.904 3.142 30.287 1.00 25.56 6 LEU B C 1
ATOM 4176 O O . LEU B 1 7 ? 14.732 3.706 29.568 1.00 16.37 6 LEU B O 1
ATOM 4181 N N . PHE B 1 8 ? 13.713 1.826 30.294 1.00 21.15 7 PHE B N 1
ATOM 4182 C CA . PHE B 1 8 ? 14.351 0.934 29.341 1.00 24.70 7 PHE B CA 1
ATOM 4183 C C . PHE B 1 8 ? 13.272 0.058 28.724 1.00 35.19 7 PHE B C 1
ATOM 4184 O O . PHE B 1 8 ? 12.417 -0.504 29.427 1.00 21.39 7 PHE B O 1
ATOM 4192 N N . GLY B 1 9 ? 13.277 -0.019 27.399 1.00 25.82 8 GLY B N 1
ATOM 4193 C CA . GLY B 1 9 ? 12.300 -0.851 26.678 1.00 28.64 8 GLY B CA 1
ATOM 4194 C C . GLY B 1 9 ? 10.887 -0.318 26.716 1.00 28.58 8 GLY B C 1
ATOM 4195 O O . GLY B 1 9 ? 9.915 -1.081 26.801 1.00 31.07 8 GLY B O 1
ATOM 4196 N N . SER B 1 10 ? 10.766 0.997 26.646 1.00 27.30 9 SER B N 1
ATOM 4197 C CA . SER B 1 10 ? 9.463 1.654 26.633 1.00 22.17 9 SER B CA 1
ATOM 4198 C C . SER B 1 10 ? 8.785 1.479 25.278 1.00 28.58 9 SER B C 1
ATOM 4199 O O . SER B 1 10 ? 9.447 1.199 24.276 1.00 26.84 9 SER B O 1
ATOM 4202 N N . ASP B 1 11 ? 7.472 1.690 25.268 1.00 38.49 10 ASP B N 1
ATOM 4203 C CA . ASP B 1 11 ? 6.699 1.819 24.034 1.00 54.88 10 ASP B CA 1
ATOM 4204 C C . ASP B 1 11 ? 6.910 3.170 23.351 1.00 138.05 10 ASP B C 1
ATOM 4205 O O . ASP B 1 11 ? 7.142 3.207 22.142 1.00 77.87 10 ASP B O 1
ATOM 4210 N N . ASP B 1 12 ? 6.805 4.266 24.111 1.00 49.25 11 ASP B N 1
ATOM 4211 C CA . ASP B 1 12 ? 6.940 5.626 23.547 1.00 56.43 11 ASP B CA 1
ATOM 4212 C C . ASP B 1 12 ? 7.652 6.599 24.499 1.00 200.00 11 ASP B C 1
ATOM 4213 O O . ASP B 1 12 ? 7.062 7.592 24.958 1.00 60.82 11 ASP B O 1
ATOM 4218 N N . CYS B 1 13 ? 8.939 6.322 24.742 1.00 60.34 12 CYS B N 1
ATOM 4219 C CA . CYS B 1 13 ? 9.800 7.119 25.657 1.00 58.37 12 CYS B CA 1
ATOM 4220 C C . CYS B 1 13 ? 10.384 8.329 24.909 1.00 35.76 12 CYS B C 1
ATOM 4221 O O . CYS B 1 13 ? 11.559 8.387 24.556 1.00 80.28 12 CYS B O 1
ATOM 4224 N N . LEU B 1 14 ? 9.480 9.267 24.643 1.00 100.43 13 LEU B N 1
ATOM 4225 C CA . LEU B 1 14 ? 9.771 10.539 23.997 1.00 200.00 13 LEU B CA 1
ATOM 4226 C C . LEU B 1 14 ? 8.585 11.435 24.307 1.00 87.04 13 LEU B C 1
ATOM 4227 O O . LEU B 1 14 ? 8.662 12.280 25.194 1.00 158.32 13 LEU B O 1
ATOM 4232 N N . SER B 1 15 ? 7.470 11.186 23.622 1.00 75.15 14 SER B N 1
ATOM 4233 C CA . SER B 1 15 ? 6.373 12.144 23.568 1.00 62.15 14 SER B CA 1
ATOM 4234 C C . SER B 1 15 ? 5.679 12.321 24.922 1.00 62.44 14 SER B C 1
ATOM 4235 O O . SER B 1 15 ? 5.924 13.309 25.618 1.00 142.77 14 SER B O 1
ATOM 4238 N N . VAL B 1 16 ? 4.850 11.355 25.304 1.00 33.30 15 VAL B N 1
ATOM 4239 C CA . VAL B 1 16 ? 3.961 11.503 26.469 1.00 63.95 15 VAL B CA 1
ATOM 4240 C C . VAL B 1 16 ? 4.662 11.153 27.784 1.00 200.00 15 VAL B C 1
ATOM 4241 O O . VAL B 1 16 ? 4.348 11.725 28.829 1.00 86.68 15 VAL B O 1
ATOM 4245 N N . GLN B 1 17 ? 5.626 10.238 27.714 1.00 33.76 16 GLN B N 1
ATOM 4246 C CA . GLN B 1 17 ? 6.289 9.689 28.898 1.00 172.99 16 GLN B CA 1
ATOM 4247 C C . GLN B 1 17 ? 7.198 10.707 29.588 1.00 66.91 16 GLN B C 1
ATOM 4248 O O . GLN B 1 17 ? 7.484 10.567 30.774 1.00 112.51 16 GLN B O 1
ATOM 4254 N N . CYS B 1 18 ? 7.634 11.734 28.856 1.00 86.99 17 CYS B N 1
ATOM 4255 C CA . CYS B 1 18 ? 8.425 12.819 29.447 1.00 71.76 17 CYS B CA 1
ATOM 4256 C C . CYS B 1 18 ? 7.650 13.708 30.446 1.00 78.55 17 CYS B C 1
ATOM 4257 O O . CYS B 1 18 ? 8.267 14.458 31.194 1.00 75.08 17 CYS B O 1
ATOM 4260 N N . LEU B 1 19 ? 6.319 13.633 30.452 1.00 45.22 18 LEU B N 1
ATOM 4261 C CA . LEU B 1 19 ? 5.505 14.272 31.494 1.00 48.69 18 LEU B CA 1
ATOM 4262 C C . LEU B 1 19 ? 5.616 13.541 32.825 1.00 80.45 18 LEU B C 1
ATOM 4263 O O . LEU B 1 19 ? 5.489 14.163 33.881 1.00 39.44 18 LEU B O 1
ATOM 4268 N N . SER B 1 20 ? 5.811 12.222 32.770 1.00 32.04 19 SER B N 1
ATOM 4269 C CA . SER B 1 20 ? 6.116 11.426 33.962 1.00 54.52 19 SER B CA 1
ATOM 4270 C C . SER B 1 20 ? 7.455 11.847 34.606 1.00 28.54 19 SER B C 1
ATOM 4271 O O . SER B 1 20 ? 7.582 11.863 35.841 1.00 30.34 19 SER B O 1
ATOM 4274 N N . ALA B 1 21 ? 8.435 12.184 33.763 1.00 44.49 20 ALA B N 1
ATOM 4275 C CA . ALA B 1 21 ? 9.740 12.665 34.233 1.00 36.62 20 ALA B CA 1
ATOM 4276 C C . ALA B 1 21 ? 9.673 13.995 34.988 1.00 34.49 20 ALA B C 1
ATOM 4277 O O . ALA B 1 21 ? 10.535 14.261 35.818 1.00 38.73 20 ALA B O 1
ATOM 4279 N N . MET B 1 22 ? 8.662 14.827 34.706 1.00 27.95 21 MET B N 1
ATOM 4280 C CA . MET B 1 22 ? 8.492 16.114 35.428 1.00 25.32 21 MET B CA 1
ATOM 4281 C C . MET B 1 22 ? 7.930 15.992 36.839 1.00 36.08 21 MET B C 1
ATOM 4282 O O . MET B 1 22 ? 7.990 16.966 37.600 1.00 27.42 21 MET B O 1
ATOM 4287 N N . LYS B 1 23 ? 7.388 14.821 37.192 1.00 25.23 22 LYS B N 1
ATOM 4288 C CA . LYS B 1 23 ? 6.762 14.606 38.513 1.00 25.62 22 LYS B CA 1
ATOM 4289 C C . LYS B 1 23 ? 7.718 14.738 39.699 1.00 26.20 22 LYS B C 1
ATOM 4290 O O . LYS B 1 23 ? 7.280 15.065 40.804 1.00 25.54 22 LYS B O 1
ATOM 4296 N N . ILE B 1 24 ? 9.014 14.550 39.472 1.00 30.53 23 ILE B N 1
ATOM 4297 C CA . ILE B 1 24 ? 9.996 14.704 40.559 1.00 23.47 23 ILE B CA 1
ATOM 4298 C C . ILE B 1 24 ? 10.797 15.995 40.457 1.00 21.64 23 ILE B C 1
ATOM 4299 O O . ILE B 1 24 ? 11.866 16.101 41.047 1.00 19.64 23 ILE B O 1
ATOM 4304 N N . ALA B 1 25 ? 10.300 16.989 39.719 1.00 22.67 24 ALA B N 1
ATOM 4305 C CA . ALA B 1 25 ? 11.077 18.217 39.512 1.00 14.05 24 ALA B CA 1
ATOM 4306 C C . ALA B 1 25 ? 11.530 18.907 40.776 1.00 13.17 24 ALA B C 1
ATOM 4307 O O . ALA B 1 25 ? 12.572 19.568 40.786 1.00 18.00 24 ALA B O 1
ATOM 4309 N N . HIS B 1 26 ? 10.674 18.862 41.811 1.00 22.85 25 HIS B N 1
ATOM 4310 C CA . HIS B 1 26 ? 10.976 19.517 43.105 1.00 22.40 25 HIS B CA 1
ATOM 4311 C C . HIS B 1 26 ? 12.358 19.146 43.693 1.00 17.14 25 HIS B C 1
ATOM 4312 O O . HIS B 1 26 ? 13.018 19.985 44.332 1.00 17.02 25 HIS B O 1
ATOM 4319 N N . ARG B 1 27 ? 12.805 17.906 43.457 1.00 16.96 26 ARG B N 1
ATOM 4320 C CA . ARG B 1 27 ? 14.119 17.468 43.997 1.00 17.29 26 ARG B CA 1
ATOM 4321 C C . ARG B 1 27 ? 15.311 18.253 43.434 1.00 13.79 26 ARG B C 1
ATOM 4322 O O . ARG B 1 27 ? 16.351 18.396 44.108 1.00 15.08 26 ARG B O 1
ATOM 4330 N N . GLY B 1 28 ? 15.188 18.706 42.177 1.00 17.00 27 GLY B N 1
ATOM 4331 C CA . GLY B 1 28 ? 16.260 19.363 41.456 1.00 17.42 27 GLY B CA 1
ATOM 4332 C C . GLY B 1 28 ? 15.832 20.600 40.683 1.00 18.03 27 GLY B C 1
ATOM 4333 O O . GLY B 1 28 ? 15.597 20.543 39.466 1.00 16.17 27 GLY B O 1
ATOM 4334 N N . PRO B 1 29 ? 15.734 21.737 41.373 1.00 14.21 28 PRO B N 1
ATOM 4335 C CA . PRO B 1 29 ? 15.157 22.911 40.709 1.00 19.95 28 PRO B CA 1
ATOM 4336 C C . PRO B 1 29 ? 16.076 23.667 39.741 1.00 19.86 28 PRO B C 1
ATOM 4337 O O . PRO B 1 29 ? 15.572 24.497 38.965 1.00 18.85 28 PRO B O 1
ATOM 4341 N N . ASP B 1 30 ? 17.387 23.417 39.775 1.00 14.68 29 ASP B N 1
ATOM 4342 C CA . ASP B 1 30 ? 18.359 24.284 39.053 1.00 15.19 29 ASP B CA 1
ATOM 4343 C C . ASP B 1 30 ? 18.389 24.079 37.521 1.00 18.25 29 ASP B C 1
ATOM 4344 O O . ASP B 1 30 ? 18.621 25.037 36.770 1.00 16.58 29 ASP B O 1
ATOM 4349 N N . ALA B 1 31 ? 18.148 22.843 37.073 1.00 16.95 30 ALA B N 1
ATOM 4350 C CA . ALA B 1 31 ? 18.105 22.516 35.655 1.00 20.92 30 ALA B CA 1
ATOM 4351 C C . ALA B 1 31 ? 17.438 21.166 35.412 1.00 18.05 30 ALA B C 1
ATOM 4352 O O . ALA B 1 31 ? 17.385 20.350 36.319 1.00 14.99 30 ALA B O 1
ATOM 4354 N N . PHE B 1 32 ? 16.963 20.942 34.185 1.00 19.70 31 PHE B N 1
ATOM 4355 C CA . PHE B 1 32 ? 16.420 19.652 33.767 1.00 17.26 31 PHE B CA 1
ATOM 4356 C C . PHE B 1 32 ? 17.022 19.216 32.402 1.00 12.81 31 PHE B C 1
ATOM 4357 O O . PHE B 1 32 ? 17.180 20.038 31.527 1.00 16.87 31 PHE B O 1
ATOM 4365 N N . ARG B 1 33 ? 17.363 17.937 32.253 1.00 10.97 32 ARG B N 1
ATOM 4366 C CA . ARG B 1 33 ? 17.728 17.363 30.951 1.00 11.07 32 ARG B CA 1
ATOM 4367 C C . ARG B 1 33 ? 17.017 16.014 30.753 1.00 18.19 32 ARG B C 1
ATOM 4368 O O . ARG B 1 33 ? 16.976 15.179 31.656 1.00 17.96 32 ARG B O 1
ATOM 4376 N N . PHE B 1 34 ? 16.541 15.784 29.537 1.00 13.82 33 PHE B N 1
ATOM 4377 C CA . PHE B 1 34 ? 15.873 14.546 29.167 1.00 12.51 33 PHE B CA 1
ATOM 4378 C C . PHE B 1 34 ? 16.530 14.112 27.884 1.00 17.56 33 PHE B C 1
ATOM 4379 O O . PHE B 1 34 ? 16.705 14.954 27.010 1.00 16.35 33 PHE B O 1
ATOM 4387 N N . GLU B 1 35 ? 16.897 12.830 27.775 1.00 13.46 34 GLU B N 1
ATOM 4388 C CA . GLU B 1 35 ? 17.488 12.307 26.520 1.00 16.13 34 GLU B CA 1
ATOM 4389 C C . GLU B 1 35 ? 17.318 10.802 26.352 1.00 18.10 34 GLU B C 1
ATOM 4390 O O . GLU B 1 35 ? 17.187 10.047 27.336 1.00 18.06 34 GLU B O 1
ATOM 4396 N N . ASN B 1 36 ? 17.308 10.360 25.096 1.00 12.53 35 ASN B N 1
ATOM 4397 C CA . ASN B 1 36 ? 17.256 8.931 24.816 1.00 12.90 35 ASN B CA 1
ATOM 4398 C C . ASN B 1 36 ? 18.628 8.472 24.341 1.00 15.18 35 ASN B C 1
ATOM 4399 O O . ASN B 1 36 ? 19.594 9.258 24.305 1.00 16.00 35 ASN B O 1
ATOM 4404 N N . VAL B 1 37 ? 18.725 7.188 24.033 1.00 16.51 36 VAL B N 1
ATOM 4405 C CA . VAL B 1 37 ? 20.004 6.546 23.862 1.00 15.62 36 VAL B CA 1
ATOM 4406 C C . VAL B 1 37 ? 20.216 6.138 22.404 1.00 12.16 36 VAL B C 1
ATOM 4407 O O . VAL B 1 37 ? 19.408 5.387 21.847 1.00 17.27 36 VAL B O 1
ATOM 4411 N N . ASN B 1 38 ? 21.323 6.596 21.808 1.00 22.62 37 ASN B N 1
ATOM 4412 C CA . ASN B 1 38 ? 21.701 6.153 20.451 1.00 22.33 37 ASN B CA 1
ATOM 4413 C C . ASN B 1 38 ? 21.716 4.628 20.386 1.00 27.38 37 ASN B C 1
ATOM 4414 O O . ASN B 1 38 ? 22.347 3.989 21.220 1.00 22.28 37 ASN B O 1
ATOM 4419 N N . GLY B 1 39 ? 21.029 4.067 19.388 1.00 19.09 38 GLY B N 1
ATOM 4420 C CA . GLY B 1 39 ? 20.943 2.629 19.206 1.00 19.94 38 GLY B CA 1
ATOM 4421 C C . GLY B 1 39 ? 19.805 1.987 19.968 1.00 27.63 38 GLY B C 1
ATOM 4422 O O . GLY B 1 39 ? 19.489 0.841 19.719 1.00 26.23 38 GLY B O 1
ATOM 4423 N N . TYR B 1 40 ? 19.193 2.722 20.903 1.00 19.70 39 TYR B N 1
ATOM 4424 C CA . TYR B 1 40 ? 18.249 2.173 21.886 1.00 18.19 39 TYR B CA 1
ATOM 4425 C C . TYR B 1 40 ? 17.300 3.303 22.221 1.00 19.59 39 TYR B C 1
ATOM 4426 O O . TYR B 1 40 ? 17.209 3.774 23.360 1.00 20.51 39 TYR B O 1
ATOM 4435 N N . THR B 1 41 ? 16.607 3.768 21.192 1.00 18.79 40 THR B N 1
ATOM 4436 C CA . THR B 1 41 ? 15.817 5.023 21.310 1.00 19.85 40 THR B CA 1
ATOM 4437 C C . THR B 1 41 ? 14.574 4.913 22.160 1.00 22.51 40 THR B C 1
ATOM 4438 O O . THR B 1 41 ? 13.976 5.917 22.497 1.00 20.93 40 THR B O 1
ATOM 4442 N N . ASN B 1 42 ? 14.224 3.693 22.546 1.00 21.01 41 ASN B N 1
ATOM 4443 C CA . ASN B 1 42 ? 13.165 3.443 23.510 1.00 29.73 41 ASN B CA 1
ATOM 4444 C C . ASN B 1 42 ? 13.657 3.411 24.983 1.00 24.05 41 ASN B C 1
ATOM 4445 O O . ASN B 1 42 ? 12.886 3.093 25.874 1.00 22.90 41 ASN B O 1
ATOM 4450 N N . CYS B 1 43 ? 14.925 3.758 25.206 1.00 20.06 42 CYS B N 1
ATOM 4451 C CA . CYS B 1 43 ? 15.527 3.878 26.535 1.00 12.68 42 CYS B CA 1
ATOM 4452 C C . CYS B 1 43 ? 15.853 5.357 26.746 1.00 19.02 42 CYS B C 1
ATOM 4453 O O . CYS B 1 43 ? 16.359 5.976 25.834 1.00 13.18 42 CYS B O 1
ATOM 4456 N N . CYS B 1 44 ? 15.529 5.918 27.909 1.00 17.79 43 CYS B N 1
ATOM 4457 C CA . CYS B 1 44 ? 15.773 7.350 28.181 1.00 14.21 43 CYS B CA 1
ATOM 4458 C C . CYS B 1 44 ? 16.003 7.676 29.630 1.00 21.29 43 CYS B C 1
ATOM 4459 O O . CYS B 1 44 ? 15.648 6.904 30.518 1.00 19.92 43 CYS B O 1
ATOM 4462 N N . PHE B 1 45 ? 16.566 8.859 29.831 1.00 14.94 44 PHE B N 1
ATOM 4463 C CA . PHE B 1 45 ? 16.832 9.408 31.141 1.00 12.38 44 PHE B CA 1
ATOM 4464 C C . PHE B 1 45 ? 16.169 10.765 31.267 1.00 15.42 44 PHE B C 1
ATOM 4465 O O . PHE B 1 45 ? 16.104 11.533 30.303 1.00 18.60 44 PHE B O 1
ATOM 4473 N N . GLY B 1 46 ? 15.699 11.070 32.465 1.00 15.33 45 GLY B N 1
ATOM 4474 C CA . GLY B 1 46 ? 15.284 12.434 32.840 1.00 13.16 45 GLY B CA 1
ATOM 4475 C C . GLY B 1 46 ? 15.966 12.765 34.151 1.00 17.89 45 GLY B C 1
ATOM 4476 O O . GLY B 1 46 ? 15.998 11.942 35.070 1.00 21.28 45 GLY B O 1
ATOM 4477 N N . PHE B 1 47 ? 16.489 13.974 34.261 1.00 13.28 46 PHE B N 1
ATOM 4478 C CA . PHE B 1 47 ? 17.306 14.351 35.423 1.00 12.99 46 PHE B CA 1
ATOM 4479 C C . PHE B 1 47 ? 17.019 15.778 35.803 1.00 15.09 46 PHE B C 1
ATOM 4480 O O . PHE B 1 47 ? 17.171 16.658 34.957 1.00 17.06 46 PHE B O 1
ATOM 4488 N N . HIS B 1 48 ? 16.649 15.984 37.071 1.00 10.36 47 HIS B N 1
ATOM 4489 C CA . HIS B 1 48 ? 16.398 17.286 37.633 1.00 13.25 47 HIS B CA 1
ATOM 4490 C C . HIS B 1 48 ? 17.523 17.530 38.593 1.00 14.94 47 HIS B C 1
ATOM 4491 O O . HIS B 1 48 ? 17.712 16.775 39.553 1.00 17.39 47 HIS B O 1
ATOM 4498 N N . ARG B 1 49 ? 18.253 18.603 38.348 1.00 14.78 48 ARG B N 1
ATOM 4499 C CA . ARG B 1 49 ? 19.484 18.835 39.066 1.00 13.74 48 ARG B CA 1
ATOM 4500 C C . ARG B 1 49 ? 19.374 19.849 40.168 1.00 18.62 48 ARG B C 1
ATOM 4501 O O . ARG B 1 49 ? 18.870 20.934 39.945 1.00 17.97 48 ARG B O 1
ATOM 4509 N N . LEU B 1 50 ? 19.847 19.484 41.366 1.00 19.47 49 LEU B N 1
ATOM 4510 C CA . LEU B 1 50 ? 20.224 20.473 42.386 1.00 12.86 49 LEU B CA 1
ATOM 4511 C C . LEU B 1 50 ? 21.748 20.503 42.335 1.00 20.58 49 LEU B C 1
ATOM 4512 O O . LEU B 1 50 ? 22.413 19.488 42.613 1.00 16.54 49 LEU B O 1
ATOM 4517 N N . ALA B 1 51 ? 22.303 21.630 41.902 1.00 13.11 50 ALA B N 1
ATOM 4518 C CA . ALA B 1 51 ? 23.751 21.687 41.620 1.00 22.23 50 ALA B CA 1
ATOM 4519 C C . ALA B 1 51 ? 24.535 21.942 42.922 1.00 20.90 50 ALA B C 1
ATOM 4520 O O . ALA B 1 51 ? 24.641 23.083 43.398 1.00 17.68 50 ALA B O 1
ATOM 4522 N N . VAL B 1 52 ? 25.085 20.871 43.490 1.00 17.86 51 VAL B N 1
ATOM 4523 C CA . VAL B 1 52 ? 25.743 20.940 44.792 1.00 17.24 51 VAL B CA 1
ATOM 4524 C C . VAL B 1 52 ? 27.269 21.002 44.657 1.00 17.68 51 VAL B C 1
ATOM 4525 O O . VAL B 1 52 ? 27.908 21.737 45.391 1.00 23.10 51 VAL B O 1
ATOM 4529 N N . VAL B 1 53 ? 27.821 20.202 43.749 1.00 16.71 52 VAL B N 1
ATOM 4530 C CA . VAL B 1 53 ? 29.230 20.192 43.418 1.00 20.46 52 VAL B CA 1
ATOM 4531 C C . VAL B 1 53 ? 29.250 20.435 41.912 1.00 18.29 52 VAL B C 1
ATOM 4532 O O . VAL B 1 53 ? 28.444 19.853 41.186 1.00 20.83 52 VAL B O 1
ATOM 4536 N N . ASP B 1 54 ? 30.155 21.291 41.454 1.00 20.02 53 ASP B N 1
ATOM 4537 C CA . ASP B 1 54 ? 30.405 21.511 40.018 1.00 16.09 53 ASP B CA 1
ATOM 4538 C C . ASP B 1 54 ? 29.196 22.097 39.269 1.00 19.38 53 ASP B C 1
ATOM 4539 O O . ASP B 1 54 ? 28.607 21.437 38.383 1.00 21.64 53 ASP B O 1
ATOM 4544 N N . PRO B 1 55 ? 28.848 23.349 39.582 1.00 19.10 54 PRO B N 1
ATOM 4545 C CA . PRO B 1 55 ? 27.734 23.984 38.867 1.00 23.44 54 PRO B CA 1
ATOM 4546 C C . PRO B 1 55 ? 27.898 24.005 37.337 1.00 21.78 54 PRO B C 1
ATOM 4547 O O . PRO B 1 55 ? 26.936 23.733 36.621 1.00 25.36 54 PRO B O 1
ATOM 4551 N N . LEU B 1 56 ? 29.101 24.261 36.842 1.00 21.45 55 LEU B N 1
ATOM 4552 C CA . LEU B 1 56 ? 29.291 24.463 35.389 1.00 24.23 55 LEU B CA 1
ATOM 4553 C C . LEU B 1 56 ? 29.320 23.198 34.522 1.00 25.43 55 LEU B C 1
ATOM 4554 O O . LEU B 1 56 ? 28.805 23.198 33.414 1.00 21.30 55 LEU B O 1
ATOM 4559 N N . PHE B 1 57 ? 29.918 22.122 35.020 1.00 14.46 56 PHE B N 1
ATOM 4560 C CA . PHE B 1 57 ? 30.174 20.938 34.202 1.00 14.89 56 PHE B CA 1
ATOM 4561 C C . PHE B 1 57 ? 29.490 19.661 34.695 1.00 23.15 56 PHE B C 1
ATOM 4562 O O . PHE B 1 57 ? 29.678 18.594 34.093 1.00 17.76 56 PHE B O 1
ATOM 4570 N N . GLY B 1 58 ? 28.666 19.764 35.740 1.00 19.83 57 GLY B N 1
ATOM 4571 C CA . GLY B 1 58 ? 28.149 18.558 36.426 1.00 16.07 57 GLY B CA 1
ATOM 4572 C C . GLY B 1 58 ? 26.784 18.069 35.978 1.00 16.82 57 GLY B C 1
ATOM 4573 O O . GLY B 1 58 ? 26.206 17.203 36.623 1.00 19.21 57 GLY B O 1
ATOM 4574 N N . MET B 1 59 ? 26.246 18.598 34.880 1.00 17.98 58 MET B N 1
ATOM 4575 C CA . MET B 1 59 ? 24.906 18.168 34.461 1.00 13.82 58 MET B CA 1
ATOM 4576 C C . MET B 1 59 ? 24.872 16.693 34.021 1.00 15.73 58 MET B C 1
ATOM 4577 O O . MET B 1 59 ? 25.845 16.165 33.491 1.00 17.48 58 MET B O 1
ATOM 4582 N N . GLN B 1 60 ? 23.733 16.044 34.249 1.00 12.43 59 GLN B N 1
ATOM 4583 C CA . GLN B 1 60 ? 23.570 14.612 33.946 1.00 11.13 59 GLN B CA 1
ATOM 4584 C C . GLN B 1 60 ? 22.496 14.408 32.858 1.00 14.78 59 GLN B C 1
ATOM 4585 O O . GLN B 1 60 ? 21.699 15.307 32.640 1.00 17.17 59 GLN B O 1
ATOM 4591 N N . PRO B 1 61 ? 22.451 13.259 32.180 1.00 18.09 60 PRO B N 1
ATOM 4592 C CA . PRO B 1 61 ? 23.356 12.099 32.356 1.00 13.88 60 PRO B CA 1
ATOM 4593 C C . PRO B 1 61 ? 24.820 12.424 32.161 1.00 22.42 60 PRO B C 1
ATOM 4594 O O . PRO B 1 61 ? 25.168 13.211 31.271 1.00 16.51 60 PRO B O 1
ATOM 4598 N N . ILE B 1 62 ? 25.660 11.880 33.039 1.00 14.93 61 ILE B N 1
ATOM 4599 C CA . ILE B 1 62 ? 27.096 12.072 32.971 1.00 13.15 61 ILE B CA 1
ATOM 4600 C C . ILE B 1 62 ? 27.610 11.159 31.869 1.00 16.13 61 ILE B C 1
ATOM 4601 O O . ILE B 1 62 ? 27.357 9.939 31.861 1.00 13.41 61 ILE B O 1
ATOM 4606 N N . ARG B 1 63 ? 28.266 11.775 30.899 1.00 16.53 62 ARG B N 1
ATOM 4607 C CA . ARG B 1 63 ? 28.807 11.064 29.734 1.00 19.31 62 ARG B CA 1
ATOM 4608 C C . ARG B 1 63 ? 30.108 11.749 29.458 1.00 21.86 62 ARG B C 1
ATOM 4609 O O . ARG B 1 63 ? 30.106 12.956 29.256 1.00 16.97 62 ARG B O 1
ATOM 4617 N N . VAL B 1 64 ? 31.208 11.009 29.490 1.00 17.19 63 VAL B N 1
ATOM 4618 C CA . VAL B 1 64 ? 32.541 11.605 29.281 1.00 16.36 63 VAL B CA 1
ATOM 4619 C C . VAL B 1 64 ? 33.282 10.947 28.094 1.00 13.07 63 VAL B C 1
ATOM 4620 O O . VAL B 1 64 ? 33.005 9.805 27.707 1.00 21.59 63 VAL B O 1
ATOM 4624 N N . LYS B 1 65 ? 34.193 11.723 27.521 1.00 16.14 64 LYS B N 1
ATOM 4625 C CA . LYS B 1 65 ? 34.914 11.352 26.279 1.00 23.08 64 LYS B CA 1
ATOM 4626 C C . LYS B 1 65 ? 35.650 10.014 26.429 1.00 25.28 64 LYS B C 1
ATOM 4627 O O . LYS B 1 65 ? 35.591 9.150 25.539 1.00 22.34 64 LYS B O 1
ATOM 4633 N N . LYS B 1 66 ? 36.278 9.825 27.590 1.00 33.31 65 LYS B N 1
ATOM 4634 C CA . LYS B 1 66 ? 37.039 8.603 27.886 1.00 29.21 65 LYS B CA 1
ATOM 4635 C C . LYS B 1 66 ? 36.201 7.323 27.772 1.00 27.60 65 LYS B C 1
ATOM 4636 O O . LYS B 1 66 ? 36.717 6.269 27.419 1.00 23.38 65 LYS B O 1
ATOM 4642 N N . TYR B 1 67 ? 34.915 7.416 28.091 1.00 22.83 66 TYR B N 1
ATOM 4643 C CA . TYR B 1 67 ? 34.033 6.248 28.160 1.00 17.07 66 TYR B CA 1
ATOM 4644 C C . TYR B 1 67 ? 32.806 6.527 27.336 1.00 29.78 66 TYR B C 1
ATOM 4645 O O . TYR B 1 67 ? 31.744 6.853 27.871 1.00 24.58 66 TYR B O 1
ATOM 4654 N N . PRO B 1 68 ? 32.936 6.413 26.014 1.00 22.41 67 PRO B N 1
ATOM 4655 C CA . PRO B 1 68 ? 31.798 6.808 25.180 1.00 17.83 67 PRO B CA 1
ATOM 4656 C C . PRO B 1 68 ? 30.545 5.993 25.309 1.00 20.42 67 PRO B C 1
ATOM 4657 O O . PRO B 1 68 ? 29.489 6.496 24.924 1.00 18.73 67 PRO B O 1
ATOM 4661 N N . TYR B 1 69 ? 30.630 4.775 25.852 1.00 18.12 68 TYR B N 1
ATOM 4662 C CA . TYR B 1 69 ? 29.459 3.899 25.954 1.00 15.32 68 TYR B CA 1
ATOM 4663 C C . TYR B 1 69 ? 28.789 3.824 27.346 1.00 17.51 68 TYR B C 1
ATOM 4664 O O . TYR B 1 69 ? 27.835 3.066 27.521 1.00 20.51 68 TYR B O 1
ATOM 4673 N N . LEU B 1 70 ? 29.225 4.682 28.265 1.00 14.99 69 LEU B N 1
ATOM 4674 C CA . LEU B 1 70 ? 28.674 4.776 29.618 1.00 16.06 69 LEU B CA 1
ATOM 4675 C C . LEU B 1 70 ? 27.790 6.021 29.777 1.00 18.84 69 LEU B C 1
ATOM 4676 O O . LEU B 1 70 ? 28.172 7.123 29.354 1.00 21.55 69 LEU B O 1
ATOM 4681 N N . TRP B 1 71 ? 26.601 5.792 30.345 1.00 20.22 70 TRP B N 1
ATOM 4682 C CA . TRP B 1 71 ? 25.638 6.832 30.735 1.00 21.54 70 TRP B CA 1
ATOM 4683 C C . TRP B 1 71 ? 25.294 6.618 32.228 1.00 17.70 70 TRP B C 1
ATOM 4684 O O . TRP B 1 71 ? 24.776 5.553 32.611 1.00 20.62 70 TRP B O 1
ATOM 4695 N N . LEU B 1 72 ? 25.580 7.620 33.053 1.00 19.30 71 LEU B N 1
ATOM 4696 C CA . LEU B 1 72 ? 25.288 7.579 34.497 1.00 15.74 71 LEU B CA 1
ATOM 4697 C C . LEU B 1 72 ? 24.333 8.683 34.905 1.00 17.29 71 LEU B C 1
ATOM 4698 O O . LEU B 1 72 ? 24.530 9.829 34.549 1.00 13.27 71 LEU B O 1
ATOM 4703 N N . CYS B 1 73 ? 23.293 8.292 35.620 1.00 16.80 72 CYS B N 1
ATOM 4704 C CA A CYS B 1 73 ? 22.410 9.206 36.300 0.50 16.47 72 CYS B CA 1
ATOM 4705 C CA B CYS B 1 73 ? 22.412 9.227 36.337 0.50 14.99 72 CYS B CA 1
ATOM 4706 C C . CYS B 1 73 ? 22.384 8.809 37.783 1.00 12.24 72 CYS B C 1
ATOM 4707 O O . CYS B 1 73 ? 22.115 7.649 38.089 1.00 19.91 72 CYS B O 1
ATOM 4712 N N . TYR B 1 74 ? 22.663 9.747 38.672 1.00 13.84 73 TYR B N 1
ATOM 4713 C CA . TYR B 1 74 ? 22.634 9.466 40.120 1.00 17.47 73 TYR B CA 1
ATOM 4714 C C . TYR B 1 74 ? 22.224 10.687 40.938 1.00 17.88 73 TYR B C 1
ATOM 4715 O O . TYR B 1 74 ? 22.390 11.825 40.505 1.00 15.96 73 TYR B O 1
ATOM 4724 N N . ASN B 1 75 ? 21.689 10.412 42.123 1.00 14.15 74 ASN B N 1
ATOM 4725 C CA . ASN B 1 75 ? 21.337 11.400 43.129 1.00 12.93 74 ASN B CA 1
ATOM 4726 C C . ASN B 1 75 ? 22.170 10.963 44.296 1.00 19.34 74 ASN B C 1
ATOM 4727 O O . ASN B 1 75 ? 21.933 9.889 44.861 1.00 13.54 74 ASN B O 1
ATOM 4732 N N . GLY B 1 76 ? 23.188 11.748 44.621 1.00 16.32 75 GLY B N 1
ATOM 4733 C CA . GLY B 1 76 ? 24.070 11.379 45.703 1.00 15.83 75 GLY B CA 1
ATOM 4734 C C . GLY B 1 76 ? 25.293 12.246 45.836 1.00 18.68 75 GLY B C 1
ATOM 4735 O O . GLY B 1 76 ? 25.451 13.241 45.148 1.00 17.89 75 GLY B O 1
ATOM 4736 N N . GLU B 1 77 ? 26.151 11.825 46.746 1.00 15.67 76 GLU B N 1
ATOM 4737 C CA . GLU B 1 77 ? 27.389 12.486 47.030 1.00 15.32 76 GLU B CA 1
ATOM 4738 C C . GLU B 1 77 ? 28.432 11.417 47.351 1.00 22.89 76 GLU B C 1
ATOM 4739 O O . GLU B 1 77 ? 28.241 10.658 48.290 1.00 17.91 76 GLU B O 1
ATOM 4745 N N . ILE B 1 78 ? 29.524 11.373 46.586 1.00 16.54 77 ILE B N 1
ATOM 4746 C CA . ILE B 1 78 ? 30.572 10.371 46.779 1.00 16.74 77 ILE B CA 1
ATOM 4747 C C . ILE B 1 78 ? 31.700 11.123 47.513 1.00 28.76 77 ILE B C 1
ATOM 4748 O O . ILE B 1 78 ? 32.543 11.755 46.885 1.00 19.04 77 ILE B O 1
ATOM 4753 N N . TYR B 1 79 ? 31.697 11.067 48.849 1.00 16.85 78 TYR B N 1
ATOM 4754 C CA . TYR B 1 79 ? 32.552 11.955 49.682 1.00 16.98 78 TYR B CA 1
ATOM 4755 C C . TYR B 1 79 ? 34.065 11.680 49.547 1.00 16.30 78 TYR B C 1
ATOM 4756 O O . TYR B 1 79 ? 34.901 12.578 49.759 1.00 21.48 78 TYR B O 1
ATOM 4765 N N . ASN B 1 80 ? 34.398 10.457 49.183 1.00 19.84 79 ASN B N 1
ATOM 4766 C CA . ASN B 1 80 ? 35.799 10.085 49.013 1.00 33.32 79 ASN B CA 1
ATOM 4767 C C . ASN B 1 80 ? 36.202 10.097 47.536 1.00 25.68 79 ASN B C 1
ATOM 4768 O O . ASN B 1 80 ? 37.204 9.492 47.193 1.00 23.04 79 ASN B O 1
ATOM 4773 N N . HIS B 1 81 ? 35.451 10.771 46.656 1.00 22.35 80 HIS B N 1
ATOM 4774 C CA . HIS B 1 81 ? 35.796 10.695 45.216 1.00 27.70 80 HIS B CA 1
ATOM 4775 C C . HIS B 1 81 ? 37.227 11.183 44.931 1.00 20.45 80 HIS B C 1
ATOM 4776 O O . HIS B 1 81 ? 37.928 10.554 44.150 1.00 28.37 80 HIS B O 1
ATOM 4783 N N . LYS B 1 82 ? 37.620 12.279 45.590 1.00 23.00 81 LYS B N 1
ATOM 4784 C CA . LYS B 1 82 ? 38.877 12.991 45.337 1.00 21.03 81 LYS B CA 1
ATOM 4785 C C . LYS B 1 82 ? 40.088 12.141 45.702 1.00 31.47 81 LYS B C 1
ATOM 4786 O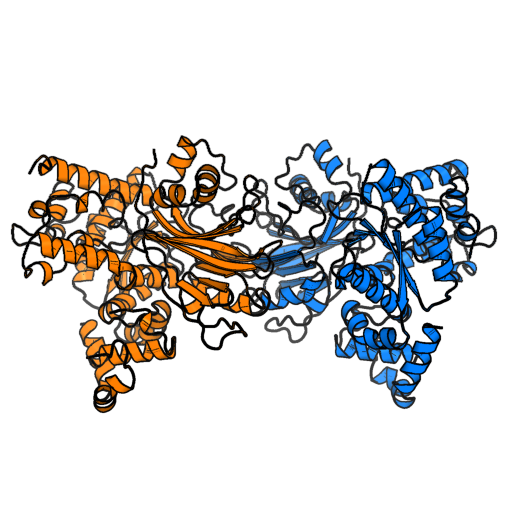 O . LYS B 1 82 ? 41.022 12.009 44.905 1.00 27.07 81 LYS B O 1
ATOM 4792 N N . LYS B 1 83 ? 40.078 11.558 46.893 1.00 32.20 82 LYS B N 1
ATOM 4793 C CA . LYS B 1 83 ? 41.184 10.675 47.295 1.00 43.13 82 LYS B CA 1
ATOM 4794 C C . LYS B 1 83 ? 41.287 9.423 46.399 1.00 29.96 82 LYS B C 1
ATOM 4795 O O . LYS B 1 83 ? 42.399 8.926 46.170 1.00 38.97 82 LYS B O 1
ATOM 4801 N N . MET B 1 84 ? 40.151 8.943 45.868 1.00 26.29 83 MET B N 1
ATOM 4802 C CA . MET B 1 84 ? 40.163 7.839 44.906 1.00 29.38 83 MET B CA 1
ATOM 4803 C C . MET B 1 84 ? 40.690 8.288 43.541 1.00 35.74 83 MET B C 1
ATOM 4804 O O . MET B 1 84 ? 41.490 7.575 42.926 1.00 30.57 83 MET B O 1
ATOM 4809 N N . GLN B 1 85 ? 40.263 9.470 43.093 1.00 25.14 84 GLN B N 1
ATOM 4810 C CA . GLN B 1 85 ? 40.805 10.124 41.881 1.00 32.94 84 GLN B CA 1
ATOM 4811 C C . GLN B 1 85 ? 42.345 10.261 41.950 1.00 45.27 84 GLN B C 1
ATOM 4812 O O . GLN B 1 85 ? 43.047 9.822 41.035 1.00 38.13 84 GLN B O 1
ATOM 4818 N N . GLN B 1 86 ? 42.856 10.846 43.034 1.00 40.77 85 GLN B N 1
ATOM 4819 C CA . GLN B 1 86 ? 44.313 11.010 43.204 1.00 37.22 85 GLN B CA 1
ATOM 4820 C C . GLN B 1 86 ? 45.037 9.679 43.308 1.00 43.47 85 GLN B C 1
ATOM 4821 O O . GLN B 1 86 ? 46.052 9.488 42.631 1.00 45.96 85 GLN B O 1
ATOM 4827 N N . HIS B 1 87 ? 44.515 8.747 44.108 1.00 38.66 86 HIS B N 1
ATOM 4828 C CA . HIS B 1 87 ? 45.174 7.444 44.251 1.00 28.71 86 HIS B CA 1
ATOM 4829 C C . HIS B 1 87 ? 45.299 6.722 42.922 1.00 49.89 86 HIS B C 1
ATOM 4830 O O . HIS B 1 87 ? 46.388 6.288 42.569 1.00 47.94 86 HIS B O 1
ATOM 4837 N N . PHE B 1 88 ? 44.198 6.610 42.187 1.00 42.91 87 PHE B N 1
ATOM 4838 C CA . PHE B 1 88 ? 44.187 5.880 40.906 1.00 29.25 87 PHE B CA 1
ATOM 4839 C C . PHE B 1 88 ? 44.643 6.681 39.680 1.00 34.13 87 PHE B C 1
ATOM 4840 O O . PHE B 1 88 ? 44.691 6.134 38.589 1.00 35.39 87 PHE B O 1
ATOM 4848 N N . GLU B 1 89 ? 44.990 7.954 39.877 1.00 28.33 88 GLU B N 1
ATOM 4849 C CA . GLU B 1 89 ? 45.443 8.872 38.825 1.00 28.73 88 GLU B CA 1
ATOM 4850 C C . GLU B 1 89 ? 44.468 8.989 37.640 1.00 64.54 88 GLU B C 1
ATOM 4851 O O . GLU B 1 89 ? 44.879 9.101 36.497 1.00 38.31 88 GLU B O 1
ATOM 4857 N N . PHE B 1 90 ? 43.172 8.996 37.949 1.00 35.12 89 PHE B N 1
ATOM 4858 C CA . PHE B 1 90 ? 42.114 9.185 36.951 1.00 39.28 89 PHE B CA 1
ATOM 4859 C C . PHE B 1 90 ? 42.082 10.652 36.482 1.00 34.87 89 PHE B C 1
ATOM 4860 O O . PHE B 1 90 ? 42.274 11.579 37.281 1.00 32.72 89 PHE B O 1
ATOM 4868 N N . GLU B 1 91 ? 41.849 10.879 35.189 1.00 35.69 90 GLU B N 1
ATOM 4869 C CA . GLU B 1 91 ? 41.703 12.252 34.685 1.00 42.67 90 GLU B CA 1
ATOM 4870 C C . GLU B 1 91 ? 40.218 12.508 34.488 1.00 36.50 90 GLU B C 1
ATOM 4871 O O . GLU B 1 91 ? 39.595 11.864 33.631 1.00 28.01 90 GLU B O 1
ATOM 4877 N N . TYR B 1 92 ? 39.670 13.453 35.248 1.00 30.82 91 TYR B N 1
ATOM 4878 C CA . TYR B 1 92 ? 38.250 13.795 35.140 1.00 27.34 91 TYR B CA 1
ATOM 4879 C C . TYR B 1 92 ? 38.036 14.752 33.971 1.00 32.09 91 TYR B C 1
ATOM 4880 O O . TYR B 1 92 ? 38.882 15.585 33.671 1.00 25.52 91 TYR B O 1
ATOM 4889 N N . GLN B 1 93 ? 36.884 14.652 33.340 1.00 19.30 92 GLN B N 1
ATOM 4890 C CA . GLN B 1 93 ? 36.420 15.669 32.399 1.00 18.58 92 GLN B CA 1
ATOM 4891 C C . GLN B 1 93 ? 35.634 16.777 33.102 1.00 29.07 92 GLN B C 1
ATOM 4892 O O . GLN B 1 93 ? 35.753 17.958 32.741 1.00 24.18 92 GLN B O 1
ATOM 4898 N N . THR B 1 94 ? 34.816 16.377 34.079 1.00 27.03 93 THR B N 1
ATOM 4899 C CA . THR B 1 94 ? 33.962 17.290 34.853 1.00 25.98 93 THR B CA 1
ATOM 4900 C C . THR B 1 94 ? 34.688 17.609 36.166 1.00 25.36 93 THR B C 1
ATOM 4901 O O . THR B 1 94 ? 35.823 17.219 36.353 1.00 26.72 93 THR B O 1
ATOM 4905 N N . LYS B 1 95 ? 34.025 18.320 37.062 1.00 19.15 94 LYS B N 1
ATOM 4906 C CA . LYS B 1 95 ? 34.502 18.472 38.429 1.00 19.83 94 LYS B CA 1
ATOM 4907 C C . LYS B 1 95 ? 33.537 17.827 39.435 1.00 21.17 94 LYS B C 1
ATOM 4908 O O . LYS B 1 95 ? 33.594 18.127 40.627 1.00 23.19 94 LYS B O 1
ATOM 4914 N N . VAL B 1 96 ? 32.681 16.923 38.970 1.00 17.41 95 VAL B N 1
ATOM 4915 C CA . VAL B 1 96 ? 31.630 16.384 39.810 1.00 21.12 95 VAL B CA 1
ATOM 4916 C C . VAL B 1 96 ? 32.062 15.059 40.448 1.00 20.65 95 VAL B C 1
ATOM 4917 O O . VAL B 1 96 ? 32.713 14.222 39.813 1.00 19.48 95 VAL B O 1
ATOM 4921 N N . ASP B 1 97 ? 31.719 14.915 41.730 1.00 21.78 96 ASP B N 1
ATOM 4922 C CA . ASP B 1 97 ? 32.095 13.743 42.529 1.00 23.74 96 ASP B CA 1
ATOM 4923 C C . ASP B 1 97 ? 31.646 12.440 41.893 1.00 17.84 96 ASP B C 1
ATOM 4924 O O . ASP B 1 97 ? 32.353 11.468 41.936 1.00 21.61 96 ASP B O 1
ATOM 4929 N N . GLY B 1 98 ? 30.452 12.421 41.286 1.00 21.09 97 GLY B N 1
ATOM 4930 C CA . GLY B 1 98 ? 29.933 11.197 40.677 1.00 14.81 97 GLY B CA 1
ATOM 4931 C C . GLY B 1 98 ? 30.711 10.642 39.493 1.00 19.52 97 GLY B C 1
ATOM 4932 O O . GLY B 1 98 ? 30.554 9.463 39.141 1.00 17.26 97 GLY B O 1
ATOM 4933 N N . GLU B 1 99 ? 31.602 11.444 38.907 1.00 17.71 98 GLU B N 1
ATOM 4934 C CA . GLU B 1 99 ? 32.356 10.968 37.750 1.00 18.90 98 GLU B CA 1
ATOM 4935 C C . GLU B 1 99 ? 33.263 9.810 38.152 1.00 25.83 98 GLU B C 1
ATOM 4936 O O . GLU B 1 99 ? 33.631 9.000 37.324 1.00 22.06 98 GLU B O 1
ATOM 4942 N N . ILE B 1 100 ? 33.583 9.699 39.438 1.00 25.51 99 ILE B N 1
ATOM 4943 C CA . ILE B 1 100 ? 34.408 8.597 39.911 1.00 12.61 99 ILE B CA 1
ATOM 4944 C C . ILE B 1 100 ? 33.820 7.216 39.634 1.00 19.96 99 ILE B C 1
ATOM 4945 O O . ILE B 1 100 ? 34.568 6.245 39.427 1.00 27.41 99 ILE B O 1
ATOM 4950 N N . ILE B 1 101 ? 32.486 7.119 39.648 1.00 17.56 100 ILE B N 1
ATOM 4951 C CA . ILE B 1 101 ? 31.807 5.852 39.376 1.00 17.06 100 ILE B CA 1
ATOM 4952 C C . ILE B 1 101 ? 32.142 5.323 37.974 1.00 36.07 100 ILE B C 1
ATOM 4953 O O . ILE B 1 101 ? 32.293 4.109 37.779 1.00 18.17 100 ILE B O 1
ATOM 4958 N N . LEU B 1 102 ? 32.243 6.228 37.001 1.00 18.56 101 LEU B N 1
ATOM 4959 C CA . LEU B 1 102 ? 32.609 5.821 35.631 1.00 21.42 101 LEU B CA 1
ATOM 4960 C C . LEU B 1 102 ? 34.016 5.252 35.576 1.00 20.34 101 LEU B C 1
ATOM 4961 O O . LEU B 1 102 ? 34.233 4.179 35.015 1.00 25.47 101 LEU B O 1
ATOM 4966 N N . HIS B 1 103 ? 34.965 5.964 36.179 1.00 20.72 102 HIS B N 1
ATOM 4967 C CA . HIS B 1 103 ? 36.359 5.542 36.114 1.00 22.01 102 HIS B CA 1
ATOM 4968 C C . HIS B 1 103 ? 36.549 4.197 36.850 1.00 38.97 102 HIS B C 1
ATOM 4969 O O . HIS B 1 103 ? 37.207 3.289 36.341 1.00 27.80 102 HIS B O 1
ATOM 4976 N N . LEU B 1 104 ? 35.936 4.062 38.030 1.00 30.68 103 LEU B N 1
ATOM 4977 C CA . LEU B 1 104 ? 35.996 2.801 38.800 1.00 40.07 103 LEU B CA 1
ATOM 4978 C C . LEU B 1 104 ? 35.303 1.644 38.099 1.00 26.64 103 LEU B C 1
ATOM 4979 O O . LEU B 1 104 ? 35.769 0.513 38.178 1.00 26.81 103 LEU B O 1
ATOM 4984 N N . TYR B 1 105 ? 34.189 1.913 37.423 1.00 21.59 104 TYR B N 1
ATOM 4985 C CA . TYR B 1 105 ? 33.481 0.870 36.706 1.00 23.36 104 TYR B CA 1
ATOM 4986 C C . TYR B 1 105 ? 34.271 0.365 35.503 1.00 24.50 104 TYR B C 1
ATOM 4987 O O . TYR B 1 105 ? 34.263 -0.853 35.211 1.00 25.60 104 TYR B O 1
ATOM 4996 N N . ASP B 1 106 ? 34.905 1.289 34.784 1.00 26.72 105 ASP B N 1
ATOM 4997 C CA . ASP B 1 106 ? 35.665 0.899 33.593 1.00 28.58 105 ASP B CA 1
ATOM 4998 C C . ASP B 1 106 ? 36.840 0.023 34.019 1.00 28.57 105 ASP B C 1
ATOM 4999 O O . ASP B 1 106 ? 37.065 -1.035 33.441 1.00 40.08 105 ASP B O 1
ATOM 5004 N N . LYS B 1 107 ? 37.532 0.466 35.068 1.00 33.26 106 LYS B N 1
ATOM 5005 C CA . LYS B 1 107 ? 38.644 -0.279 35.679 1.00 37.95 106 LYS B CA 1
ATOM 5006 C C . LYS B 1 107 ? 38.216 -1.673 36.169 1.00 57.58 106 LYS B C 1
ATOM 5007 O O . LYS B 1 107 ? 38.791 -2.666 35.741 1.00 47.26 106 LYS B O 1
ATOM 5013 N N . GLY B 1 108 ? 37.197 -1.744 37.029 1.00 42.47 107 GLY B N 1
ATOM 5014 C CA . GLY B 1 108 ? 36.946 -2.946 37.848 1.00 28.71 107 GLY B CA 1
ATOM 5015 C C . GLY B 1 108 ? 35.597 -3.631 37.830 1.00 37.85 107 GLY B C 1
ATOM 5016 O O . GLY B 1 108 ? 35.428 -4.658 38.483 1.00 42.64 107 GLY B O 1
ATOM 5017 N N . GLY B 1 109 ? 34.620 -3.064 37.133 1.00 27.67 108 GLY B N 1
ATOM 5018 C CA . GLY B 1 109 ? 33.275 -3.582 37.163 1.00 27.24 108 GLY B CA 1
ATOM 5019 C C . GLY B 1 109 ? 32.464 -3.112 38.371 1.00 22.71 108 GLY B C 1
ATOM 5020 O O . GLY B 1 109 ? 32.959 -2.364 39.246 1.00 30.29 108 GLY B O 1
ATOM 5021 N N . ILE B 1 110 ? 31.215 -3.575 38.408 1.00 22.97 109 ILE B N 1
ATOM 5022 C CA . ILE B 1 110 ? 30.186 -2.969 39.260 1.00 31.96 109 ILE B CA 1
ATOM 5023 C C . ILE B 1 110 ? 30.396 -3.263 40.745 1.00 33.88 109 ILE B C 1
ATOM 5024 O O . ILE B 1 110 ? 30.317 -2.339 41.567 1.00 23.27 109 ILE B O 1
ATOM 5029 N N . GLU B 1 111 ? 30.708 -4.514 41.087 1.00 43.84 110 GLU B N 1
ATOM 5030 C CA . GLU B 1 111 ? 30.850 -4.880 42.496 1.00 38.92 110 GLU B CA 1
ATOM 5031 C C . GLU B 1 111 ? 32.005 -4.116 43.137 1.00 43.48 110 GLU B C 1
ATOM 5032 O O . GLU B 1 111 ? 31.822 -3.508 44.204 1.00 32.72 110 GLU B O 1
ATOM 5038 N N . GLN B 1 112 ? 33.159 -4.082 42.467 1.00 29.58 111 GLN B N 1
ATOM 5039 C CA . GLN B 1 112 ? 34.304 -3.292 42.970 1.00 21.14 111 GLN B CA 1
ATOM 5040 C C . GLN B 1 112 ? 34.179 -1.765 42.896 1.00 48.46 111 GLN B C 1
ATOM 5041 O O . GLN B 1 112 ? 35.024 -1.057 43.429 1.00 44.28 111 GLN B O 1
ATOM 5047 N N . THR B 1 113 ? 33.142 -1.260 42.239 1.00 28.11 112 THR B N 1
ATOM 5048 C CA . THR B 1 113 ? 32.848 0.169 42.230 1.00 24.13 112 THR B CA 1
ATOM 5049 C C . THR B 1 113 ? 31.963 0.498 43.406 1.00 16.93 112 THR B C 1
ATOM 5050 O O . THR B 1 113 ? 32.309 1.360 44.222 1.00 25.59 112 THR B O 1
ATOM 5054 N N . ILE B 1 114 ? 30.815 -0.173 43.471 1.00 23.00 113 ILE B N 1
ATOM 5055 C CA . ILE B 1 114 ? 29.789 0.189 44.435 1.00 22.23 113 ILE B CA 1
ATOM 5056 C C . ILE B 1 114 ? 30.286 0.011 45.885 1.00 29.15 113 ILE B C 1
ATOM 5057 O O . ILE B 1 114 ? 30.024 0.868 46.720 1.00 24.96 113 ILE B O 1
ATOM 5062 N N . CYS B 1 115 ? 31.055 -1.044 46.154 1.00 28.71 114 CYS B N 1
ATOM 5063 C CA . CYS B 1 115 ? 31.615 -1.260 47.494 1.00 32.74 114 CYS B CA 1
ATOM 5064 C C . CYS B 1 115 ? 32.639 -0.219 47.917 1.00 33.79 114 CYS B C 1
ATOM 5065 O O . CYS B 1 115 ? 32.889 -0.093 49.101 1.00 34.64 114 CYS B O 1
ATOM 5068 N N . MET B 1 116 ? 33.220 0.529 46.971 1.00 23.13 115 MET B N 1
ATOM 5069 C CA . MET B 1 116 ? 34.216 1.569 47.277 1.00 21.85 115 MET B CA 1
ATOM 5070 C C . MET B 1 116 ? 33.656 2.951 47.571 1.00 24.66 115 MET B C 1
ATOM 5071 O O . MET B 1 116 ? 34.402 3.845 47.993 1.00 27.27 115 MET B O 1
ATOM 5076 N N . LEU B 1 117 ? 32.358 3.148 47.345 1.00 22.06 116 LEU B N 1
ATOM 5077 C CA . LEU B 1 117 ? 31.776 4.483 47.464 1.00 22.09 116 LEU B CA 1
ATOM 5078 C C . LEU B 1 117 ? 31.466 4.864 48.934 1.00 25.25 116 LEU B C 1
ATOM 5079 O O . LEU B 1 117 ? 30.561 4.299 49.552 1.00 25.55 116 LEU B O 1
ATOM 5084 N N . ASP B 1 118 ? 32.197 5.847 49.447 1.00 19.91 117 ASP B N 1
ATOM 5085 C CA . ASP B 1 118 ? 31.956 6.402 50.782 1.00 26.40 117 ASP B CA 1
ATOM 5086 C C . ASP B 1 118 ? 30.970 7.565 50.639 1.00 20.18 117 ASP B C 1
ATOM 5087 O O . ASP B 1 118 ? 31.347 8.726 50.497 1.00 22.04 117 ASP B O 1
ATOM 5092 N N . GLY B 1 119 ? 29.691 7.231 50.677 1.00 20.07 118 GLY B N 1
ATOM 5093 C CA . GLY B 1 119 ? 28.678 8.262 50.606 1.00 15.92 118 GLY B CA 1
ATOM 5094 C C . GLY B 1 119 ? 27.327 7.684 50.405 1.00 17.24 118 GLY B C 1
ATOM 5095 O O . GLY B 1 119 ? 27.093 6.526 50.743 1.00 20.70 118 GLY B O 1
ATOM 5096 N N . VAL B 1 120 ? 26.433 8.528 49.885 1.00 17.95 119 VAL B N 1
ATOM 5097 C CA . VAL B 1 120 ? 25.039 8.202 49.755 1.00 16.57 119 VAL B CA 1
ATOM 5098 C C . VAL B 1 120 ? 24.687 8.374 48.271 1.00 16.21 119 VAL B C 1
ATOM 5099 O O . VAL B 1 120 ? 25.209 9.269 47.616 1.00 18.55 119 VAL B O 1
ATOM 5103 N N . PHE B 1 121 ? 23.802 7.524 47.755 1.00 15.57 120 PHE B N 1
ATOM 5104 C CA . PHE B 1 121 ? 23.550 7.477 46.324 1.00 16.46 120 PHE B CA 1
ATOM 5105 C C . PHE B 1 121 ? 22.405 6.567 45.939 1.00 16.76 120 PHE B C 1
ATOM 5106 O O . PHE B 1 121 ? 22.141 5.577 46.587 1.00 17.91 120 PHE B O 1
ATOM 5114 N N . ALA B 1 122 ? 21.745 6.935 44.845 1.00 12.58 121 ALA B N 1
ATOM 5115 C CA . ALA B 1 122 ? 20.847 6.069 44.102 1.00 8.07 121 ALA B CA 1
ATOM 5116 C C . ALA B 1 122 ? 21.263 6.303 42.660 1.00 20.91 121 ALA B C 1
ATOM 5117 O O . ALA B 1 122 ? 21.394 7.445 42.260 1.00 17.35 121 ALA B O 1
ATOM 5119 N N . PHE B 1 123 ? 21.543 5.240 41.902 1.00 20.12 122 PHE B N 1
ATOM 5120 C CA . PHE B 1 123 ? 22.046 5.408 40.549 1.00 18.59 122 PHE B CA 1
ATOM 5121 C C . PHE B 1 123 ? 21.498 4.402 39.554 1.00 24.77 122 PHE B C 1
ATOM 5122 O O . PHE B 1 123 ? 21.100 3.280 39.906 1.00 16.50 122 PHE B O 1
ATOM 5130 N N . VAL B 1 124 ? 21.496 4.845 38.298 1.00 19.51 123 VAL B N 1
ATOM 5131 C CA . VAL B 1 124 ? 21.314 3.984 37.114 1.00 13.87 123 VAL B CA 1
ATOM 5132 C C . VAL B 1 124 ? 22.552 4.191 36.219 1.00 24.43 123 VAL B C 1
ATOM 5133 O O . VAL B 1 124 ? 22.959 5.324 35.957 1.00 17.07 123 VAL B O 1
ATOM 5137 N N . LEU B 1 125 ? 23.218 3.098 35.858 1.00 19.19 124 LEU B N 1
ATOM 5138 C CA . LEU B 1 125 ? 24.384 3.115 34.976 1.00 14.42 124 LEU B CA 1
ATOM 5139 C C . LEU B 1 125 ? 24.074 2.219 33.778 1.00 28.57 124 LEU B C 1
ATOM 5140 O O . LEU B 1 125 ? 23.740 1.050 33.959 1.00 19.63 124 LEU B O 1
ATOM 5145 N N . LEU B 1 126 ? 24.194 2.773 32.569 1.00 21.70 125 LEU B N 1
ATOM 5146 C CA . LEU B 1 126 ? 24.027 2.037 31.297 1.00 16.39 125 LEU B CA 1
ATOM 5147 C C . LEU B 1 126 ? 25.388 1.874 30.646 1.00 21.19 125 LEU B C 1
ATOM 5148 O O . LEU B 1 126 ? 26.196 2.802 30.659 1.00 20.87 125 LEU B O 1
ATOM 5153 N N . ASP B 1 127 ? 25.626 0.689 30.082 1.00 24.21 126 ASP B N 1
ATOM 5154 C CA . ASP B 1 127 ? 26.875 0.364 29.384 1.00 25.24 126 ASP B CA 1
ATOM 5155 C C . ASP B 1 127 ? 26.424 -0.270 28.081 1.00 26.51 126 ASP B C 1
ATOM 5156 O O . ASP B 1 127 ? 25.954 -1.397 28.086 1.00 19.77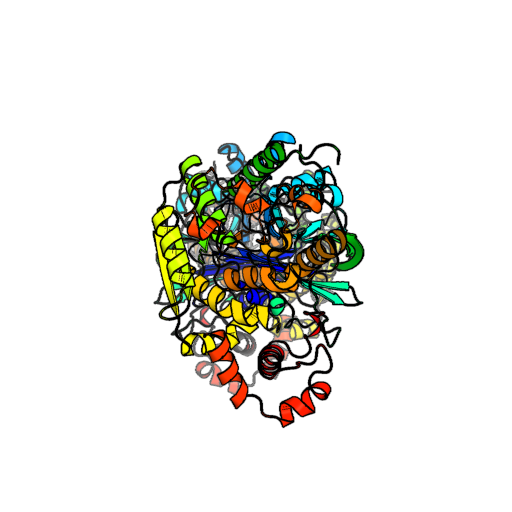 126 ASP B O 1
ATOM 5161 N N . THR B 1 128 ? 26.505 0.478 26.978 1.00 16.26 127 THR B N 1
ATOM 5162 C CA . THR B 1 128 ? 26.049 -0.042 25.685 1.00 19.81 127 THR B CA 1
ATOM 5163 C C . THR B 1 128 ? 27.096 -0.947 25.006 1.00 19.10 127 THR B C 1
ATOM 5164 O O . THR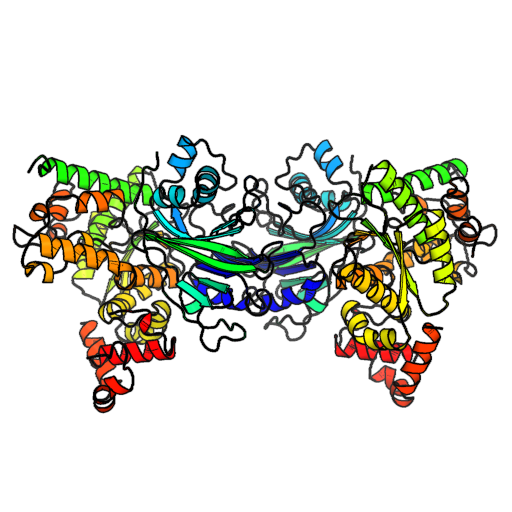 B 1 128 ? 26.761 -1.618 24.027 1.00 23.89 127 THR B O 1
ATOM 5168 N N . ALA B 1 129 ? 28.349 -0.922 25.475 1.00 21.47 128 ALA B N 1
ATOM 5169 C CA . ALA B 1 129 ? 29.389 -1.842 24.956 1.00 23.16 128 ALA B CA 1
ATOM 5170 C C . ALA B 1 129 ? 29.162 -3.256 25.483 1.00 29.94 128 ALA B C 1
ATOM 5171 O O . ALA B 1 129 ? 29.081 -4.212 24.701 1.00 26.78 128 ALA B O 1
ATOM 5173 N N . ASN B 1 130 ? 29.010 -3.382 26.801 1.00 28.12 129 ASN B N 1
ATOM 5174 C CA . ASN B 1 130 ? 28.782 -4.700 27.442 1.00 25.06 129 ASN B CA 1
ATOM 5175 C C . ASN B 1 130 ? 27.331 -5.088 27.579 1.00 29.12 129 ASN B C 1
ATOM 5176 O O . ASN B 1 130 ? 27.060 -6.182 28.047 1.00 28.40 129 ASN B O 1
ATOM 5181 N N . LYS B 1 131 ? 26.397 -4.218 27.158 1.00 23.22 130 LYS B N 1
ATOM 5182 C CA . LYS B 1 131 ? 24.945 -4.530 27.160 1.00 20.59 130 LYS B CA 1
ATOM 5183 C C . LYS B 1 131 ? 24.377 -4.746 28.569 1.00 26.23 130 LYS B C 1
ATOM 5184 O O . LYS B 1 131 ? 23.637 -5.704 28.841 1.00 27.44 130 LYS B O 1
ATOM 5190 N N . LYS B 1 132 ? 24.669 -3.795 29.445 1.00 18.24 131 LYS B N 1
ATOM 5191 C CA . LYS B 1 132 ? 24.301 -3.914 30.865 1.00 27.73 131 LYS B CA 1
ATOM 5192 C C . LYS B 1 132 ? 23.652 -2.639 31.378 1.00 37.92 131 LYS B C 1
ATOM 5193 O O . LYS B 1 132 ? 24.085 -1.552 31.003 1.00 20.87 131 LYS B O 1
ATOM 5199 N N . VAL B 1 133 ? 22.620 -2.791 32.215 1.00 25.28 132 VAL B N 1
ATOM 5200 C CA . VAL B 1 133 ? 22.074 -1.713 33.052 1.00 20.15 132 VAL B CA 1
ATOM 5201 C C . VAL B 1 133 ? 22.332 -2.119 34.499 1.00 34.87 132 VAL B C 1
ATOM 5202 O O . VAL B 1 133 ? 22.124 -3.285 34.874 1.00 21.76 132 VAL B O 1
ATOM 5206 N N . PHE B 1 134 ? 22.814 -1.169 35.296 1.00 18.68 133 PHE B N 1
ATOM 5207 C CA . PHE B 1 134 ? 23.092 -1.376 36.731 1.00 17.40 133 PHE B CA 1
ATOM 5208 C C . PHE B 1 134 ? 22.260 -0.407 37.569 1.00 30.28 133 PHE B C 1
ATOM 5209 O O . PHE B 1 134 ? 22.197 0.788 37.259 1.00 21.16 133 PHE B O 1
ATOM 5217 N N . LEU B 1 135 ? 21.623 -0.919 38.621 1.00 19.51 134 LEU B N 1
ATOM 5218 C CA . LEU B 1 135 ? 20.931 -0.076 39.607 1.00 21.99 134 LEU B CA 1
ATOM 5219 C C . LEU B 1 135 ? 21.632 -0.225 40.928 1.00 34.08 134 LEU B C 1
ATOM 5220 O O . LEU B 1 135 ? 22.110 -1.311 41.271 1.00 18.77 134 LEU B O 1
ATOM 5225 N N . GLY B 1 136 ? 21.738 0.864 41.674 1.00 20.30 135 GLY B N 1
ATOM 5226 C CA . GLY B 1 136 ? 22.423 0.804 42.963 1.00 20.37 135 GLY B CA 1
ATOM 5227 C C . GLY B 1 136 ? 21.906 1.776 44.000 1.00 24.21 135 GLY B C 1
ATOM 5228 O O . GLY B 1 136 ? 21.433 2.864 43.653 1.00 19.64 135 GLY B O 1
ATOM 5229 N N . ARG B 1 137 ? 22.016 1.382 45.271 1.00 18.19 136 ARG B N 1
ATOM 5230 C CA . ARG B 1 137 ? 21.547 2.208 46.377 1.00 19.36 136 ARG B CA 1
ATOM 5231 C C . ARG B 1 137 ? 22.455 2.041 47.578 1.00 17.08 136 ARG B C 1
ATOM 5232 O O . ARG B 1 137 ? 22.971 0.938 47.860 1.00 20.47 136 ARG B O 1
ATOM 5240 N N . ASP B 1 138 ? 22.699 3.158 48.261 1.00 14.92 137 ASP B N 1
ATOM 5241 C CA . ASP B 1 138 ? 23.603 3.168 49.414 1.00 18.48 137 ASP B CA 1
ATOM 5242 C C . ASP B 1 138 ? 23.095 2.321 50.576 1.00 14.27 137 ASP B C 1
ATOM 5243 O O . ASP B 1 138 ? 21.896 2.021 50.678 1.00 17.22 137 ASP B O 1
ATOM 5248 N N . THR B 1 139 ? 24.050 1.973 51.438 1.00 15.62 138 THR B N 1
ATOM 5249 C CA . THR B 1 139 ? 23.881 0.996 52.541 1.00 21.46 138 THR B CA 1
ATOM 5250 C C . THR B 1 139 ? 22.602 1.216 53.350 1.00 21.92 138 THR B C 1
ATOM 5251 O O . THR B 1 139 ? 21.773 0.321 53.419 1.00 17.88 138 THR B O 1
ATOM 5255 N N . TYR B 1 140 ? 22.398 2.419 53.889 1.00 20.21 139 TYR B N 1
ATOM 5256 C CA . TYR B 1 140 ? 21.187 2.688 54.695 1.00 11.77 139 TYR B CA 1
ATOM 5257 C C . TYR B 1 140 ? 19.975 3.233 53.919 1.00 16.34 139 TYR B C 1
ATOM 5258 O O . TYR B 1 140 ? 18.921 3.516 54.515 1.00 19.74 139 TYR B O 1
ATOM 5267 N N . GLY B 1 141 ? 20.106 3.368 52.604 1.00 19.59 140 GLY B N 1
ATOM 5268 C CA . GLY B 1 141 ? 18.997 3.816 51.767 1.00 20.49 140 GLY B CA 1
ATOM 5269 C C . GLY B 1 141 ? 18.718 5.301 51.889 1.00 16.37 140 GLY B C 1
ATOM 5270 O O . GLY B 1 141 ? 17.582 5.747 51.725 1.00 15.54 140 GLY B O 1
ATOM 5271 N N . VAL B 1 142 ? 19.768 6.080 52.154 1.00 16.59 141 VAL B N 1
ATOM 5272 C CA . VAL B 1 142 ? 19.614 7.513 52.401 1.00 18.46 141 VAL B CA 1
ATOM 5273 C C . VAL B 1 142 ? 19.005 8.177 51.178 1.00 21.40 141 VAL B C 1
ATOM 5274 O O . VAL B 1 142 ? 17.983 8.859 51.286 1.00 18.85 141 VAL B O 1
ATOM 5278 N N . ARG B 1 143 ? 19.598 7.927 50.012 1.00 19.32 142 ARG B N 1
ATOM 5279 C CA . ARG B 1 143 ? 19.018 8.421 48.770 1.00 15.95 142 ARG B CA 1
ATOM 5280 C C . ARG B 1 143 ? 18.031 7.386 48.228 1.00 10.54 142 ARG B C 1
ATOM 5281 O O . ARG B 1 143 ? 18.308 6.202 48.270 1.00 18.24 142 ARG B O 1
ATOM 5289 N N . PRO B 1 144 ? 16.880 7.845 47.721 1.00 14.28 143 PRO B N 1
ATOM 5290 C CA . PRO B 1 144 ? 15.822 6.884 47.373 1.00 10.37 143 PRO B CA 1
ATOM 5291 C C . PRO B 1 144 ? 15.855 6.374 45.922 1.00 17.17 143 PRO B C 1
ATOM 5292 O O . PRO B 1 144 ? 16.415 7.021 45.033 1.00 16.22 143 PRO B O 1
ATOM 5296 N N . LEU B 1 145 ? 15.239 5.213 45.722 1.00 23.54 144 LEU B N 1
ATOM 5297 C CA . LEU B 1 145 ? 15.064 4.612 44.397 1.00 19.76 144 LEU B CA 1
ATOM 5298 C C . LEU B 1 145 ? 13.897 3.636 44.465 1.00 21.92 144 LEU B C 1
ATOM 5299 O O . LEU B 1 145 ? 13.722 2.905 45.436 1.00 21.26 144 LEU B O 1
ATOM 5304 N N . PHE B 1 146 ? 13.084 3.689 43.426 1.00 15.89 145 PHE B N 1
ATOM 5305 C CA . PHE B 1 146 ? 11.951 2.822 43.217 1.00 21.68 145 PHE B CA 1
ATOM 5306 C C . PHE B 1 146 ? 12.070 2.273 41.811 1.00 23.83 145 PHE B C 1
ATOM 5307 O O . PHE B 1 146 ? 12.654 2.899 40.947 1.00 21.32 145 PHE B O 1
ATOM 5315 N N . LYS B 1 147 ? 11.499 1.099 41.590 1.00 20.27 146 LYS B N 1
ATOM 5316 C CA . LYS B 1 147 ? 11.531 0.473 40.281 1.00 17.13 146 LYS B CA 1
ATOM 5317 C C . LYS B 1 147 ? 10.243 -0.253 39.977 1.00 26.60 146 LYS B C 1
ATOM 5318 O O . LYS B 1 147 ? 9.480 -0.647 40.874 1.00 27.94 146 LYS B O 1
ATOM 5324 N N . ALA B 1 148 ? 10.012 -0.411 38.683 1.00 27.91 147 ALA B N 1
ATOM 5325 C CA . ALA B 1 148 ? 8.903 -1.203 38.168 1.00 24.20 147 ALA B CA 1
ATOM 5326 C C . ALA B 1 148 ? 9.415 -1.942 36.948 1.00 32.27 147 ALA B C 1
ATOM 5327 O O . ALA B 1 148 ? 10.192 -1.399 36.149 1.00 25.24 147 ALA B O 1
ATOM 5329 N N . MET B 1 149 ? 9.011 -3.202 36.835 1.00 27.11 148 MET B N 1
ATOM 5330 C CA . MET B 1 149 ? 9.431 -4.056 35.740 1.00 32.89 148 MET B CA 1
ATOM 5331 C C . MET B 1 149 ? 8.281 -4.964 35.296 1.00 49.25 148 MET B C 1
ATOM 5332 O O . MET B 1 149 ? 7.503 -5.437 36.124 1.00 39.65 148 MET B O 1
ATOM 5337 N N . THR B 1 150 ? 8.168 -5.167 33.985 1.00 40.60 149 THR B N 1
ATOM 5338 C CA . THR B 1 150 ? 7.150 -6.033 33.390 1.00 29.09 149 THR B CA 1
ATOM 5339 C C . THR B 1 150 ? 7.827 -7.325 32.920 1.00 30.11 149 THR B C 1
ATOM 5340 O O . THR B 1 150 ? 9.055 -7.397 32.844 1.00 32.32 149 THR B O 1
ATOM 5344 N N . GLU B 1 151 ? 7.023 -8.345 32.605 1.00 38.87 150 GLU B N 1
ATOM 5345 C CA . GLU B 1 151 ? 7.542 -9.642 32.104 1.00 58.31 150 GLU B CA 1
ATOM 5346 C C . GLU B 1 151 ? 8.215 -9.519 30.717 1.00 32.74 150 GLU B C 1
ATOM 5347 O O . GLU B 1 151 ? 9.190 -10.234 30.432 1.00 39.81 150 GLU B O 1
ATOM 5353 N N . ASP B 1 152 ? 7.684 -8.622 29.869 1.00 36.82 151 ASP B N 1
ATOM 5354 C CA . ASP B 1 152 ? 8.305 -8.313 28.557 1.00 43.75 151 ASP B CA 1
ATOM 5355 C C . ASP B 1 152 ? 9.671 -7.581 28.623 1.00 63.23 151 ASP B C 1
ATOM 5356 O O . ASP B 1 152 ? 10.378 -7.510 27.621 1.00 39.37 151 ASP B O 1
ATOM 5361 N N . GLY B 1 153 ? 10.041 -7.054 29.791 1.00 32.75 152 GLY B N 1
ATOM 5362 C CA . GLY B 1 153 ? 11.346 -6.443 30.015 1.00 45.57 152 GLY B CA 1
ATOM 5363 C C . GLY B 1 153 ? 11.371 -4.923 29.931 1.00 47.66 152 GLY B C 1
ATOM 5364 O O . GLY B 1 153 ? 12.430 -4.350 29.699 1.00 27.25 152 GLY B O 1
ATOM 5365 N N . PHE B 1 154 ? 10.217 -4.279 30.107 1.00 21.89 153 PHE B N 1
ATOM 5366 C CA . PHE B 1 154 ? 10.152 -2.836 30.330 1.00 22.62 153 PHE B CA 1
ATOM 5367 C C . PHE B 1 154 ? 10.603 -2.571 31.761 1.00 33.03 153 PHE B C 1
ATOM 5368 O O . PHE B 1 154 ? 10.101 -3.206 32.680 1.00 27.20 153 PHE B O 1
ATOM 5376 N N . LEU B 1 155 ? 11.580 -1.676 31.939 1.00 21.98 154 LEU B N 1
ATOM 5377 C CA . LEU B 1 155 ? 12.092 -1.295 33.279 1.00 16.46 154 LEU B CA 1
ATOM 5378 C C . LEU B 1 155 ? 11.899 0.227 33.448 1.00 23.54 154 LEU B C 1
ATOM 5379 O O . LEU B 1 155 ? 12.249 0.977 32.555 1.00 20.74 154 LEU B O 1
ATOM 5384 N N . ALA B 1 156 ? 11.374 0.658 34.593 1.00 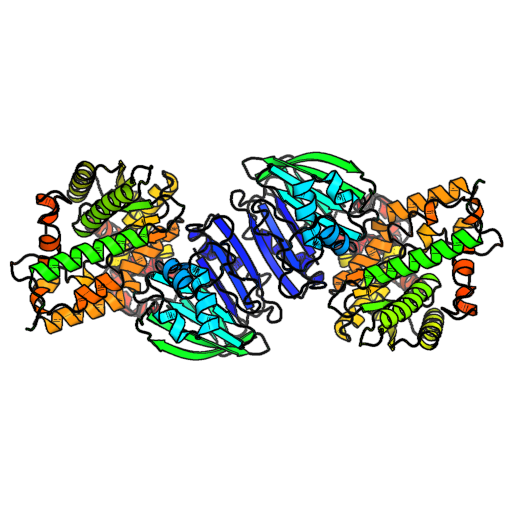27.43 155 ALA B N 1
ATOM 5385 C CA . ALA B 1 156 ? 11.244 2.073 34.903 1.00 26.37 155 ALA B CA 1
ATOM 5386 C C . ALA B 1 156 ? 11.759 2.342 36.301 1.00 32.01 155 ALA B C 1
ATOM 5387 O O . ALA B 1 156 ? 11.336 1.674 37.233 1.00 22.39 155 ALA B O 1
ATOM 5389 N N . VAL B 1 157 ? 12.668 3.309 36.458 1.00 18.96 156 VAL B N 1
ATOM 5390 C CA . VAL B 1 157 ? 13.170 3.668 37.803 1.00 15.79 156 VAL B CA 1
ATOM 5391 C C . VAL B 1 157 ? 13.028 5.144 38.078 1.00 21.83 156 VAL B C 1
ATOM 5392 O O . VAL B 1 157 ? 13.085 5.961 37.166 1.00 20.73 156 VAL B O 1
ATOM 5396 N N . CYS B 1 158 ? 12.828 5.493 39.349 1.00 21.40 157 CYS B N 1
ATOM 5397 C CA . CYS B 1 158 ? 12.709 6.878 39.739 1.00 14.46 157 CYS B CA 1
ATOM 5398 C C . CYS B 1 158 ? 13.081 7.074 41.187 1.00 17.35 157 CYS B C 1
ATOM 5399 O O . CYS B 1 158 ? 12.926 6.152 41.993 1.00 17.40 157 CYS B O 1
ATOM 5402 N N . SER B 1 159 ? 13.572 8.275 41.501 1.00 17.61 158 SER B N 1
ATOM 5403 C CA . SER B 1 159 ? 13.875 8.664 42.877 1.00 14.63 158 SER B CA 1
ATOM 5404 C C . SER B 1 159 ? 12.704 8.458 43.816 1.00 17.53 158 SER B C 1
ATOM 5405 O O . SER B 1 159 ? 12.895 8.016 44.968 1.00 17.18 158 SER B O 1
ATOM 5408 N N . GLU B 1 160 ? 11.515 8.815 43.342 1.00 16.61 159 GLU B N 1
ATOM 5409 C CA . GLU B 1 160 ? 10.282 8.752 44.143 1.00 22.24 159 GLU B CA 1
ATOM 5410 C C . GLU B 1 160 ? 9.227 7.956 43.355 1.00 29.04 159 GLU B C 1
ATOM 5411 O O . GLU B 1 160 ? 9.226 7.955 42.128 1.00 19.23 159 GLU B O 1
ATOM 5417 N N . ALA B 1 161 ? 8.359 7.248 44.065 1.00 21.62 160 ALA B N 1
ATOM 5418 C CA . ALA B 1 161 ? 7.325 6.433 43.439 1.00 21.23 160 ALA B CA 1
ATOM 5419 C C . ALA B 1 161 ? 6.326 7.243 42.582 1.00 20.92 160 ALA B C 1
ATOM 5420 O O . ALA B 1 161 ? 5.788 6.730 41.597 1.00 24.56 160 ALA B O 1
ATOM 5422 N N . LYS B 1 162 ? 6.089 8.494 42.951 1.00 25.38 161 LYS B N 1
ATOM 5423 C CA . LYS B 1 162 ? 5.181 9.373 42.200 1.00 27.85 161 LYS B CA 1
ATOM 5424 C C . LYS B 1 162 ? 5.599 9.588 40.741 1.00 32.00 161 LYS B C 1
ATOM 5425 O O . LYS B 1 162 ? 4.776 9.934 39.899 1.00 29.31 161 LYS B O 1
ATOM 5431 N N . GLY B 1 163 ? 6.879 9.398 40.449 1.00 20.50 162 GLY B N 1
ATOM 5432 C CA . GLY B 1 163 ? 7.371 9.457 39.075 1.00 23.43 162 GLY B CA 1
ATOM 5433 C C . GLY B 1 163 ? 7.184 8.194 38.263 1.00 31.59 162 GLY B C 1
ATOM 5434 O O . GLY B 1 163 ? 7.609 8.168 37.122 1.00 27.32 162 GLY B O 1
ATOM 5435 N N . LEU B 1 164 ? 6.576 7.141 38.833 1.00 22.24 163 LEU B N 1
ATOM 5436 C CA . LEU B 1 164 ? 6.336 5.888 38.103 1.00 18.90 163 LEU B CA 1
ATOM 5437 C C . LEU B 1 164 ? 4.877 5.496 37.947 1.00 24.29 163 LEU B C 1
ATOM 5438 O O . LEU B 1 164 ? 4.535 4.804 36.994 1.00 28.90 163 LEU B O 1
ATOM 5443 N N . VAL B 1 165 ? 4.040 5.901 38.891 1.00 29.80 164 VAL B N 1
ATOM 5444 C CA . VAL B 1 165 ? 2.652 5.446 38.942 1.00 37.38 164 VAL B CA 1
ATOM 5445 C C . VAL B 1 165 ? 1.732 5.973 37.833 1.00 43.44 164 VAL B C 1
ATOM 5446 O O . VAL B 1 165 ? 0.660 5.404 37.633 1.00 36.08 164 VAL B O 1
ATOM 5450 N N . THR B 1 166 ? 2.130 7.037 37.129 1.00 38.29 165 THR B N 1
ATOM 5451 C CA . THR B 1 166 ? 1.369 7.537 35.974 1.00 38.58 165 THR B CA 1
ATOM 5452 C C . THR B 1 166 ? 1.882 7.014 34.618 1.00 44.99 165 THR B C 1
ATOM 5453 O O . THR B 1 166 ? 1.335 7.376 33.574 1.00 44.69 165 THR B O 1
ATOM 5457 N N . LEU B 1 167 ? 2.925 6.183 34.620 1.00 29.00 166 LEU B N 1
ATOM 5458 C CA . LEU B 1 167 ? 3.387 5.532 33.389 1.00 38.49 166 LEU B CA 1
ATOM 5459 C C . LEU B 1 167 ? 2.325 4.583 32.819 1.00 29.87 166 LEU B C 1
ATOM 5460 O O . LEU B 1 167 ? 1.623 3.908 33.559 1.00 33.47 166 LEU B O 1
ATOM 5465 N N . LYS B 1 168 ? 2.216 4.554 31.495 1.00 67.13 167 LYS B N 1
ATOM 5466 C CA . LYS B 1 168 ? 1.325 3.629 30.810 1.00 67.03 167 LYS B CA 1
ATOM 5467 C C . LYS B 1 168 ? 2.195 2.775 29.899 1.00 50.47 167 LYS B C 1
ATOM 5468 O O . LYS B 1 168 ? 2.836 3.299 28.988 1.00 67.15 167 LYS B O 1
ATOM 5474 N N . HIS B 1 169 ? 2.263 1.476 30.192 1.00 43.78 168 HIS B N 1
ATOM 5475 C CA . HIS B 1 169 ? 2.907 0.496 29.322 1.00 57.19 168 HIS B CA 1
ATOM 5476 C C . HIS B 1 169 ? 1.770 -0.307 28.726 1.00 122.65 168 HIS B C 1
ATOM 5477 O O . HIS B 1 169 ? 1.188 -1.154 29.400 1.00 44.15 168 HIS B O 1
ATOM 5484 N N . SER B 1 170 ? 1.444 -0.031 27.465 1.00 46.04 169 SER B N 1
ATOM 5485 C CA . SER B 1 170 ? 0.213 -0.561 26.853 1.00 200.00 169 SER B CA 1
ATOM 5486 C C . SER B 1 170 ? 0.099 -2.093 26.923 1.00 58.99 169 SER B C 1
ATOM 5487 O O . SER B 1 170 ? -1.007 -2.634 26.967 1.00 82.98 169 SER B O 1
ATOM 5490 N N . ALA B 1 171 ? 1.247 -2.773 26.974 1.00 59.48 170 ALA B N 1
ATOM 5491 C CA . ALA B 1 171 ? 1.306 -4.223 27.132 1.00 58.29 170 ALA B CA 1
ATOM 5492 C C . ALA B 1 171 ? 0.835 -4.776 28.495 1.00 177.58 170 ALA B C 1
ATOM 5493 O O . ALA B 1 171 ? 0.754 -5.994 28.648 1.00 73.19 170 ALA B O 1
ATOM 5495 N N . THR B 1 172 ? 0.529 -3.920 29.477 1.00 124.28 171 THR B N 1
ATOM 5496 C CA . THR B 1 172 ? 0.136 -4.401 30.808 1.00 47.57 171 THR B CA 1
ATOM 5497 C C . THR B 1 172 ? -0.779 -3.408 31.569 1.00 50.59 171 THR B C 1
ATOM 5498 O O . THR B 1 172 ? -0.515 -2.208 31.572 1.00 97.69 171 THR B O 1
ATOM 5502 N N . PRO B 1 173 ? -1.852 -3.909 32.226 1.00 76.75 172 PRO B N 1
ATOM 5503 C CA . PRO B 1 173 ? -2.878 -3.021 32.802 1.00 52.09 172 PRO B CA 1
ATOM 5504 C C . PRO B 1 173 ? -2.600 -2.452 34.211 1.00 145.86 172 PRO B C 1
ATOM 5505 O O . PRO B 1 173 ? -3.318 -1.544 34.654 1.00 42.63 172 PRO B O 1
ATOM 5509 N N . PHE B 1 174 ? -1.608 -2.996 34.917 1.00 50.23 173 PHE B N 1
ATOM 5510 C CA . PHE B 1 174 ? -1.183 -2.468 36.219 1.00 86.33 173 PHE B CA 1
ATOM 5511 C C . PHE B 1 174 ? 0.324 -2.647 36.337 1.00 62.37 173 PHE B C 1
ATOM 5512 O O . PHE B 1 174 ? 0.818 -3.758 36.216 1.00 58.06 173 PHE B O 1
ATOM 5520 N N . LEU B 1 175 ? 1.040 -1.550 36.568 1.00 57.23 174 LEU B N 1
ATOM 5521 C CA . LEU B 1 175 ? 2.498 -1.564 36.707 1.00 37.02 174 LEU B CA 1
ATOM 5522 C C . LEU B 1 175 ? 2.872 -1.637 38.203 1.00 35.43 174 LEU B C 1
ATOM 5523 O O . LEU B 1 175 ? 2.514 -0.743 38.968 1.00 28.95 174 LEU B O 1
ATOM 5528 N N . LYS B 1 176 ? 3.563 -2.700 38.619 1.00 28.08 175 LYS B N 1
ATOM 5529 C CA . LYS B 1 176 ? 3.939 -2.877 40.025 1.00 42.15 175 LYS B CA 1
ATOM 5530 C C . LYS B 1 176 ? 5.192 -2.054 40.367 1.00 31.22 175 LYS B C 1
ATOM 5531 O O . LYS B 1 176 ? 6.250 -2.275 39.787 1.00 39.34 175 LYS B O 1
ATOM 5537 N N . VAL B 1 177 ? 5.055 -1.144 41.329 1.00 33.43 176 VAL B N 1
ATOM 5538 C CA . VAL B 1 177 ? 6.145 -0.259 41.765 1.00 28.52 176 VAL B CA 1
ATOM 5539 C C . VAL B 1 177 ? 6.591 -0.649 43.176 1.00 34.93 176 VAL B C 1
ATOM 5540 O O . VAL B 1 177 ? 5.748 -0.813 44.071 1.00 28.92 176 VAL B O 1
ATOM 5544 N N . GLU B 1 178 ? 7.907 -0.784 43.374 1.00 21.77 177 GLU B N 1
ATOM 5545 C CA . GLU B 1 178 ? 8.469 -1.147 44.673 1.00 24.54 177 GLU B CA 1
ATOM 5546 C C . GLU B 1 178 ? 9.743 -0.370 44.988 1.00 32.45 177 GLU B C 1
ATOM 5547 O O . GLU B 1 178 ? 10.476 0.018 44.075 1.00 20.79 177 GLU B O 1
ATOM 5553 N N . PRO B 1 179 ? 10.025 -0.174 46.280 1.00 21.04 178 PRO B N 1
ATOM 5554 C CA . PRO B 1 179 ? 11.338 0.361 46.635 1.00 21.41 178 PRO B CA 1
ATOM 5555 C C . PRO B 1 179 ? 12.442 -0.573 46.195 1.00 30.55 178 PRO B C 1
ATOM 5556 O O . PRO B 1 179 ? 12.288 -1.799 46.278 1.00 29.04 178 PRO B O 1
ATOM 5560 N N . PHE B 1 180 ? 13.535 0.000 45.702 1.00 18.72 179 PHE B N 1
ATOM 5561 C CA . PHE B 1 180 ? 14.756 -0.757 45.459 1.00 21.69 179 PHE B CA 1
ATOM 5562 C C . PHE B 1 180 ? 15.487 -0.829 46.784 1.00 21.74 179 PHE B C 1
ATOM 5563 O O . PHE B 1 180 ? 15.695 0.202 47.434 1.00 24.24 179 PHE B O 1
ATOM 5571 N N . LEU B 1 181 ? 15.921 -2.020 47.170 1.00 19.31 180 LEU B N 1
ATOM 5572 C CA . LEU B 1 181 ? 16.390 -2.235 48.533 1.00 22.31 180 LEU B CA 1
ATOM 5573 C C . LEU B 1 181 ? 17.739 -1.551 48.759 1.00 16.52 180 LEU B C 1
ATOM 5574 O O . LEU B 1 181 ? 18.630 -1.656 47.915 1.00 23.23 180 LEU B O 1
ATOM 5579 N N . PRO B 1 182 ? 17.900 -0.890 49.913 1.00 19.26 181 PRO B N 1
ATOM 5580 C CA . PRO B 1 182 ? 19.187 -0.347 50.333 1.00 18.66 181 PRO B CA 1
ATOM 5581 C C . PRO B 1 182 ? 20.290 -1.390 50.353 1.00 22.20 181 PRO B C 1
ATOM 5582 O O . PRO B 1 182 ? 20.032 -2.560 50.579 1.00 20.18 181 PRO B O 1
ATOM 5586 N N . GLY B 1 183 ? 21.515 -0.947 50.125 1.00 14.09 182 GLY B N 1
ATOM 5587 C CA . GLY B 1 183 ? 22.676 -1.810 50.166 1.00 18.35 182 GLY B CA 1
ATOM 5588 C C . GLY B 1 183 ? 22.635 -2.947 49.165 1.00 27.66 182 GLY B C 1
ATOM 5589 O O . GLY B 1 183 ? 23.178 -4.010 49.432 1.00 23.34 182 GLY B O 1
ATOM 5590 N N . HIS B 1 184 ? 21.993 -2.717 48.020 1.00 23.42 183 HIS B N 1
ATOM 5591 C CA . HIS B 1 184 ? 21.927 -3.699 46.939 1.00 17.57 183 HIS B CA 1
ATOM 5592 C C . HIS B 1 184 ? 22.416 -3.034 45.628 1.00 24.46 183 HIS B C 1
ATOM 5593 O O . HIS B 1 184 ? 22.395 -1.806 45.475 1.00 17.89 183 HIS B O 1
ATOM 5600 N N . TYR B 1 185 ? 22.918 -3.853 44.718 1.00 23.75 184 TYR B N 1
ATOM 5601 C CA . TYR B 1 185 ? 22.953 -3.493 43.313 1.00 19.34 184 TYR B CA 1
ATOM 5602 C C . TYR B 1 185 ? 22.186 -4.532 42.510 1.00 35.46 184 TYR B C 1
ATOM 5603 O O . TYR B 1 185 ? 21.973 -5.655 42.990 1.00 26.25 184 TYR B O 1
ATOM 5612 N N . GLU B 1 186 ? 21.728 -4.141 41.320 1.00 25.34 185 GLU B N 1
ATOM 5613 C CA . GLU B 1 186 ? 21.087 -5.074 40.360 1.00 21.90 185 GLU B CA 1
ATOM 5614 C C . GLU B 1 186 ? 21.817 -5.013 39.020 1.00 40.12 185 GLU B C 1
ATOM 5615 O O . GLU B 1 186 ? 22.208 -3.938 38.579 1.00 20.62 185 GLU B O 1
ATOM 5621 N N . VAL B 1 187 ? 22.022 -6.178 38.402 1.00 22.68 186 VAL B N 1
ATOM 5622 C CA . VAL B 1 187 ? 22.604 -6.300 37.068 1.00 25.42 186 VAL B CA 1
ATOM 5623 C C . VAL B 1 187 ? 21.499 -6.752 36.155 1.00 28.41 186 VAL B C 1
ATOM 5624 O O . VAL B 1 187 ? 20.768 -7.686 36.487 1.00 31.56 186 VAL B O 1
ATOM 5628 N N . LEU B 1 188 ? 21.343 -6.064 35.027 1.00 22.46 187 LEU B N 1
ATOM 5629 C CA . LEU B 1 188 ? 20.343 -6.426 34.029 1.00 28.98 187 LEU B CA 1
ATOM 5630 C C . LEU B 1 188 ? 20.989 -6.431 32.648 1.00 29.45 187 LEU B C 1
ATOM 5631 O O . LEU B 1 188 ? 21.909 -5.651 32.396 1.00 23.69 187 LEU B O 1
ATOM 5636 N N . ASP B 1 189 ? 20.520 -7.332 31.776 1.00 23.80 188 ASP B N 1
ATOM 5637 C CA . ASP B 1 189 ? 21.043 -7.450 30.411 1.00 26.51 188 ASP B CA 1
ATOM 5638 C C . ASP B 1 189 ? 20.253 -6.538 29.500 1.00 25.22 188 ASP B C 1
ATOM 5639 O O . ASP B 1 189 ? 19.035 -6.549 29.537 1.00 24.67 188 ASP B O 1
ATOM 5644 N N . LEU B 1 190 ? 20.953 -5.796 28.648 1.00 28.23 189 LEU B N 1
ATOM 5645 C CA . LEU B 1 190 ? 20.304 -4.964 27.632 1.00 27.88 189 LEU B CA 1
ATOM 5646 C C . LEU B 1 190 ? 20.082 -5.815 26.381 1.00 20.20 189 LEU B C 1
ATOM 5647 O O . LEU B 1 190 ? 21.057 -6.231 25.770 1.00 30.75 189 LEU B O 1
ATOM 5652 N N . LYS B 1 191 ? 18.819 -6.063 26.019 1.00 30.29 190 LYS B N 1
ATOM 5653 C CA . LYS B 1 191 ? 18.490 -6.814 24.794 1.00 28.29 190 LYS B CA 1
ATOM 5654 C C . LYS B 1 191 ? 18.682 -5.971 23.529 1.00 38.92 190 LYS B C 1
ATOM 5655 O O . LYS B 1 191 ? 18.745 -4.736 23.605 1.00 27.63 190 LYS B O 1
ATOM 5661 N N . PRO B 1 192 ? 18.770 -6.636 22.358 1.00 51.76 191 PRO B N 1
ATOM 5662 C CA . PRO B 1 192 ? 18.863 -5.897 21.101 1.00 39.34 191 PRO B CA 1
ATOM 5663 C C . PRO B 1 192 ? 17.770 -4.864 20.855 1.00 20.81 191 PRO B C 1
ATOM 5664 O O . PRO B 1 192 ? 18.051 -3.828 20.250 1.00 31.85 191 PRO B O 1
ATOM 5668 N N . ASN B 1 193 ? 16.544 -5.132 21.305 1.00 20.77 192 ASN B N 1
ATOM 5669 C CA . ASN B 1 193 ? 15.417 -4.216 21.078 1.00 28.58 192 ASN B CA 1
ATOM 5670 C C . ASN B 1 193 ? 15.200 -3.190 22.213 1.00 27.07 192 ASN B C 1
ATOM 5671 O O . ASN B 1 193 ? 14.148 -2.564 22.272 1.00 26.10 192 ASN B O 1
ATOM 5676 N N . GLY B 1 194 ? 16.147 -3.087 23.149 1.00 28.46 193 GLY B N 1
ATOM 5677 C CA . GLY B 1 194 ? 16.035 -2.129 24.261 1.00 25.38 193 GLY B CA 1
ATOM 5678 C C . GLY B 1 194 ? 15.278 -2.571 25.499 1.00 38.27 193 GLY B C 1
ATOM 5679 O O . GLY B 1 194 ? 15.236 -1.827 26.482 1.00 33.81 193 GLY B O 1
ATOM 5680 N N . LYS B 1 195 ? 14.691 -3.773 25.469 1.00 32.47 194 LYS B N 1
ATOM 5681 C CA . LYS B 1 195 ? 14.133 -4.400 26.666 1.00 28.42 194 LYS B CA 1
ATOM 5682 C C . LYS B 1 195 ? 15.299 -4.817 27.543 1.00 16.05 194 LYS B C 1
ATOM 5683 O O . LYS B 1 195 ? 16.456 -4.882 27.080 1.00 24.89 194 LYS B O 1
ATOM 5689 N N . VAL B 1 196 ? 14.996 -5.155 28.805 1.00 23.57 195 VAL B N 1
ATOM 5690 C CA . VAL B 1 196 ? 16.019 -5.645 29.743 1.00 32.61 195 VAL B CA 1
ATOM 5691 C C . VAL B 1 196 ? 15.586 -6.907 30.505 1.00 19.81 195 VAL B C 1
ATOM 5692 O O . VAL B 1 196 ? 14.408 -7.164 30.660 1.00 26.77 195 VAL B O 1
ATOM 5696 N N . ALA B 1 197 ? 16.576 -7.659 30.984 1.00 28.84 196 ALA B N 1
ATOM 5697 C CA . ALA B 1 197 ? 16.299 -8.853 31.765 1.00 38.50 196 ALA B CA 1
ATOM 5698 C C . ALA B 1 197 ? 17.229 -8.873 32.960 1.00 27.65 196 ALA B C 1
ATOM 5699 O O . ALA B 1 197 ? 18.445 -8.768 32.803 1.00 26.54 196 ALA B O 1
ATOM 5701 N N . SER B 1 198 ? 16.659 -9.023 34.155 1.00 30.60 197 SER B N 1
ATOM 5702 C CA . SER B 1 198 ? 17.463 -9.078 35.372 1.00 30.12 197 SER B CA 1
ATOM 5703 C C . SER B 1 198 ? 18.324 -10.329 35.415 1.00 30.77 197 SER B C 1
ATOM 5704 O O . SER B 1 198 ? 17.829 -11.411 35.179 1.00 33.18 197 SER B O 1
ATOM 5707 N N . VAL B 1 199 ? 19.622 -10.153 35.659 1.00 21.34 198 VAL B N 1
ATOM 5708 C CA . VAL B 1 199 ? 20.549 -11.251 35.847 1.00 27.39 198 VAL B CA 1
ATOM 5709 C C . VAL B 1 199 ? 20.530 -11.570 37.335 1.00 51.55 198 VAL B C 1
ATOM 5710 O O . VAL B 1 199 ? 20.220 -12.687 37.725 1.00 41.25 198 VAL B O 1
ATOM 5714 N N . GLU B 1 200 ? 20.852 -10.582 38.165 1.00 36.47 199 GLU B N 1
ATOM 5715 C CA . GLU B 1 200 ? 20.922 -10.797 39.613 1.00 31.63 199 GLU B CA 1
ATOM 5716 C C . GLU B 1 200 ? 20.658 -9.545 40.433 1.00 68.23 199 GLU B C 1
ATOM 5717 O O . GLU B 1 200 ? 20.859 -8.429 39.964 1.00 26.72 199 GLU B O 1
ATOM 5723 N N . MET B 1 201 ? 20.204 -9.769 41.661 1.00 32.84 200 MET B N 1
ATOM 5724 C CA . MET B 1 201 ? 20.014 -8.746 42.702 1.00 34.17 200 MET B CA 1
ATOM 5725 C C . MET B 1 201 ? 20.966 -9.139 43.817 1.00 37.91 200 MET B C 1
ATOM 5726 O O . MET B 1 201 ? 20.854 -10.226 44.372 1.00 43.48 200 MET B O 1
ATOM 5731 N N . VAL B 1 202 ? 21.921 -8.277 44.125 1.00 31.18 201 VAL B N 1
ATOM 5732 C CA . VAL B 1 202 ? 23.043 -8.648 44.974 1.00 26.64 201 VAL B CA 1
ATOM 5733 C C . VAL B 1 202 ? 23.132 -7.694 46.161 1.00 48.41 201 VAL B C 1
ATOM 5734 O O . VAL B 1 202 ? 23.275 -6.502 45.978 1.00 26.13 201 VAL B O 1
ATOM 5738 N N . LYS B 1 203 ? 23.050 -8.222 47.379 1.00 29.47 202 LYS B N 1
ATOM 5739 C CA . LYS B 1 203 ? 23.421 -7.456 48.569 1.00 28.86 202 LYS B CA 1
ATOM 5740 C C . LYS B 1 203 ? 24.922 -7.269 48.488 1.00 42.01 202 LYS B C 1
ATOM 5741 O O . LYS B 1 203 ? 25.633 -8.215 48.170 1.00 51.05 202 LYS B O 1
ATOM 5747 N N . TYR B 1 204 ? 25.400 -6.049 48.732 1.00 27.38 203 TYR B N 1
ATOM 5748 C CA . TYR B 1 204 ? 26.841 -5.781 48.771 1.00 24.83 203 TYR B CA 1
ATOM 5749 C C . TYR B 1 204 ? 27.227 -5.250 50.148 1.00 28.78 203 TYR B C 1
ATOM 5750 O O . TYR B 1 204 ? 26.396 -4.797 50.914 1.00 28.76 203 TYR B O 1
ATOM 5759 N N . HIS B 1 205 ? 28.519 -5.281 50.407 0.60 11.07 204 HIS B N 1
ATOM 5760 C CA . HIS B 1 205 ? 29.110 -4.768 51.621 1.00 40.91 204 HIS B CA 1
ATOM 5761 C C . HIS B 1 205 ? 30.306 -3.910 51.210 0.60 19.15 204 HIS B C 1
ATOM 5762 O O . HIS B 1 205 ? 30.770 -3.983 50.068 0.60 24.50 204 HIS B O 1
ATOM 5769 N N . HIS B 1 206 ? 30.793 -3.095 52.140 1.00 26.15 205 HIS B N 1
ATOM 5770 C CA . HIS B 1 206 ? 31.890 -2.164 51.881 1.00 32.72 205 HIS B CA 1
ATOM 5771 C C . HIS B 1 206 ? 33.235 -2.864 51.681 1.00 49.60 205 HIS B C 1
ATOM 5772 O O . HIS B 1 206 ? 33.453 -3.967 52.171 1.00 44.57 205 HIS B O 1
ATOM 5779 N N . CYS B 1 207 ? 34.128 -2.191 50.956 1.00 38.95 206 CYS B N 1
ATOM 5780 C CA . CYS B 1 207 ? 35.488 -2.671 50.689 1.00 32.44 206 CYS B CA 1
ATOM 5781 C C . CYS B 1 207 ? 36.479 -1.516 50.893 1.00 30.03 206 CYS B C 1
ATOM 5782 O O . CYS B 1 207 ? 36.076 -0.401 51.223 1.00 58.33 206 CYS B O 1
ATOM 5785 N N . ARG B 1 208 ? 37.767 -1.793 50.707 1.00 51.56 207 ARG B N 1
ATOM 5786 C CA . ARG B 1 208 ? 38.824 -0.785 50.902 1.00 75.97 207 ARG B CA 1
ATOM 5787 C C . ARG B 1 208 ? 38.788 0.304 49.811 1.00 200.00 207 ARG B C 1
ATOM 5788 O O . ARG B 1 208 ? 38.444 0.016 48.664 1.00 51.63 207 ARG B O 1
ATOM 5796 N N . ASP B 1 209 ? 39.115 1.549 50.172 1.00 59.53 208 ASP B N 1
ATOM 5797 C CA . ASP B 1 209 ? 39.246 2.645 49.182 1.00 200.00 208 ASP B CA 1
ATOM 5798 C C . ASP B 1 209 ? 40.717 3.032 48.855 1.00 46.29 208 ASP B C 1
ATOM 5799 O O . ASP B 1 209 ? 40.992 3.494 47.744 1.00 79.53 208 ASP B O 1
ATOM 5804 N N . VAL B 1 210 ? 41.640 2.840 49.806 1.00 200.00 209 VAL B N 1
ATOM 5805 C CA . VAL B 1 210 ? 43.083 3.073 49.584 1.00 73.85 209 VAL B CA 1
ATOM 5806 C C . VAL B 1 210 ? 43.934 2.023 50.306 1.00 105.87 209 VAL B C 1
ATOM 5807 O O . VAL B 1 210 ? 45.162 2.131 50.378 1.00 78.80 209 VAL B O 1
ATOM 5811 N N . PHE B 1 223 ? 36.736 -8.633 77.391 1.00 18.68 222 PHE B N 1
ATOM 5812 C CA . PHE B 1 223 ? 37.034 -8.840 75.959 1.00 22.81 222 PHE B CA 1
ATOM 5813 C C . PHE B 1 223 ? 38.425 -8.311 75.576 1.00 20.43 222 PHE B C 1
ATOM 5814 O O . PHE B 1 223 ? 38.946 -7.414 76.230 1.00 21.59 222 PHE B O 1
ATOM 5822 N N . PRO B 1 224 ? 39.040 -8.870 74.507 1.00 24.46 223 PRO B N 1
ATOM 5823 C CA . PRO B 1 224 ? 40.275 -8.273 74.005 1.00 30.94 223 PRO B CA 1
ATOM 5824 C C . PRO B 1 224 ? 40.024 -6.843 73.510 1.00 26.41 223 PRO B C 1
ATOM 5825 O O . PRO B 1 224 ? 38.991 -6.588 72.904 1.00 23.25 223 PRO B O 1
ATOM 5829 N N . GLY B 1 225 ? 40.970 -5.938 73.766 1.00 18.48 224 GLY B N 1
ATOM 5830 C CA . GLY B 1 225 ? 40.927 -4.567 73.251 1.00 24.77 224 GLY B CA 1
ATOM 5831 C C . GLY B 1 225 ? 39.749 -3.726 73.743 1.00 20.78 224 GLY B C 1
ATOM 5832 O O . GLY B 1 225 ? 39.147 -4.020 74.774 1.00 20.63 224 GLY B O 1
ATOM 5833 N N . PHE B 1 226 ? 39.416 -2.697 72.958 1.00 19.50 225 PHE B N 1
ATOM 5834 C CA . PHE B 1 226 ? 38.255 -1.826 73.201 1.00 15.02 225 PHE B CA 1
ATOM 5835 C C . PHE B 1 226 ? 38.258 -1.185 74.588 1.00 15.83 225 PHE B C 1
ATOM 5836 O O . PHE B 1 226 ? 37.225 -1.107 75.262 1.00 24.23 225 PHE B O 1
ATOM 5844 N N . GLU B 1 227 ? 39.426 -0.712 74.995 1.00 27.35 226 GLU B N 1
ATOM 5845 C CA . GLU B 1 227 ? 39.545 0.057 76.225 1.00 27.41 226 GLU B CA 1
ATOM 5846 C C . GLU B 1 227 ? 38.790 1.384 76.035 1.00 27.45 226 GLU B C 1
ATOM 5847 O O . GLU B 1 227 ? 38.798 1.952 74.946 1.00 31.59 226 GLU B O 1
ATOM 5853 N N . ILE B 1 228 ? 38.115 1.832 77.088 1.00 23.73 227 ILE B N 1
ATOM 5854 C CA . ILE B 1 228 ? 37.124 2.922 76.993 1.00 25.07 227 ILE B CA 1
ATOM 5855 C C . ILE B 1 228 ? 37.691 4.230 76.429 1.00 35.08 227 ILE B C 1
ATOM 5856 O O . ILE B 1 228 ? 36.995 4.926 75.682 1.00 26.44 227 ILE B O 1
ATOM 5861 N N . GLU B 1 229 ? 38.927 4.571 76.792 1.00 33.10 228 GLU B N 1
ATOM 5862 C CA . GLU B 1 229 ? 39.533 5.828 76.336 1.00 41.40 228 GLU B CA 1
ATOM 5863 C C . GLU B 1 229 ? 39.907 5.772 74.861 1.00 29.59 228 GLU B C 1
ATOM 5864 O O . GLU B 1 229 ? 39.803 6.780 74.169 1.00 29.68 228 GLU B O 1
ATOM 5870 N N . THR B 1 230 ? 40.329 4.609 74.384 1.00 21.20 229 THR B N 1
ATOM 5871 C CA . THR B 1 230 ? 40.640 4.447 72.972 1.00 19.89 229 THR B CA 1
ATOM 5872 C C . THR B 1 230 ? 39.360 4.527 72.166 1.00 31.64 229 THR B C 1
ATOM 5873 O O . THR B 1 230 ? 39.320 5.201 71.134 1.00 29.75 229 THR B O 1
ATOM 5877 N N . VAL B 1 231 ? 38.312 3.869 72.651 1.00 23.03 230 VAL B N 1
ATOM 5878 C CA . VAL B 1 231 ? 37.029 3.871 71.956 1.00 30.77 230 VAL B CA 1
ATOM 5879 C C . VAL B 1 231 ? 36.486 5.312 71.817 1.00 16.26 230 VAL B C 1
ATOM 5880 O O . VAL B 1 231 ? 36.065 5.714 70.740 1.00 22.19 230 VAL B O 1
ATOM 5884 N N . LYS B 1 232 ? 36.468 6.063 72.922 1.00 17.75 231 LYS B N 1
ATOM 5885 C CA . LYS B 1 232 ? 35.915 7.418 72.932 1.00 22.83 231 LYS B CA 1
ATOM 5886 C C . LYS B 1 232 ? 36.681 8.358 72.007 1.00 28.60 231 LYS B C 1
ATOM 5887 O O . LYS B 1 232 ? 36.085 9.156 71.304 1.00 18.94 231 LYS B O 1
ATOM 5893 N N . ASN B 1 233 ? 38.002 8.233 72.009 1.00 24.85 232 ASN B N 1
ATOM 5894 C CA . ASN B 1 233 ? 38.861 8.991 71.126 1.00 31.16 232 ASN B CA 1
ATOM 5895 C C . ASN B 1 233 ? 38.626 8.628 69.655 1.00 27.38 232 ASN B C 1
ATOM 5896 O O . ASN B 1 233 ? 38.576 9.520 68.806 1.00 21.87 232 ASN B O 1
ATOM 5901 N N . ASN B 1 234 ? 38.484 7.338 69.352 1.00 23.44 233 ASN B N 1
ATOM 5902 C CA . ASN B 1 234 ? 38.128 6.907 67.992 1.00 28.57 233 ASN B CA 1
ATOM 5903 C C . ASN B 1 234 ? 36.749 7.403 67.551 1.00 22.72 233 ASN B C 1
ATOM 5904 O O . ASN B 1 234 ? 36.557 7.738 66.387 1.00 24.88 233 ASN B O 1
ATOM 5909 N N . LEU B 1 235 ? 35.791 7.402 68.460 1.00 18.82 234 LEU B N 1
ATOM 5910 C CA . LEU B 1 235 ? 34.424 7.858 68.116 1.00 21.56 234 LEU B CA 1
ATOM 5911 C C . LEU B 1 235 ? 34.419 9.347 67.811 1.00 23.21 234 LEU B C 1
ATOM 5912 O O . LEU B 1 235 ? 33.823 9.770 66.819 1.00 27.46 234 LEU B O 1
ATOM 5917 N N . ARG B 1 236 ? 35.095 10.139 68.638 1.00 18.38 235 ARG B N 1
ATOM 5918 C CA . ARG B 1 236 ? 35.262 11.571 68.356 1.00 21.19 235 ARG B CA 1
ATOM 5919 C C . ARG B 1 236 ? 35.888 11.826 66.981 1.00 25.19 235 ARG B C 1
ATOM 5920 O O . ARG B 1 236 ? 35.377 12.649 66.204 1.00 26.76 235 ARG B O 1
ATOM 5928 N N . ILE B 1 237 ? 37.012 11.158 66.715 1.00 26.73 236 ILE B N 1
ATOM 5929 C CA . ILE B 1 237 ? 37.748 11.298 65.444 1.00 23.96 236 ILE B CA 1
ATOM 5930 C C . ILE B 1 237 ? 36.889 10.886 64.246 1.00 25.75 236 ILE B C 1
ATOM 5931 O O . ILE B 1 237 ? 36.882 11.579 63.228 1.00 23.99 236 ILE B O 1
ATOM 5936 N N . LEU B 1 238 ? 36.190 9.762 64.353 1.00 22.52 237 LEU B N 1
ATOM 5937 C CA . LEU B 1 238 ? 35.327 9.285 63.259 1.00 24.22 237 LEU B CA 1
ATOM 5938 C C . LEU B 1 238 ? 34.097 10.172 63.015 1.00 23.96 237 LEU B C 1
ATOM 5939 O O . LEU B 1 238 ? 33.693 10.378 61.856 1.00 21.11 237 LEU B O 1
ATOM 5944 N N . PHE B 1 239 ? 33.503 10.697 64.085 1.00 22.38 238 PHE B N 1
ATOM 5945 C CA . PHE B 1 239 ? 32.346 11.610 63.957 1.00 24.57 238 PHE B CA 1
ATOM 5946 C C . PHE B 1 239 ? 32.766 12.975 63.379 1.00 29.38 238 PHE B C 1
ATOM 5947 O O . PHE B 1 239 ? 32.043 13.584 62.557 1.00 21.70 238 PHE B O 1
ATOM 5955 N N . ASN B 1 240 ? 33.941 13.447 63.797 1.00 19.96 239 ASN B N 1
ATOM 5956 C CA . ASN B 1 240 ? 34.522 14.681 63.228 1.00 22.55 239 ASN B CA 1
ATOM 5957 C C . ASN B 1 240 ? 34.796 14.527 61.738 1.00 21.80 239 ASN B C 1
ATOM 5958 O O . ASN B 1 240 ? 34.479 15.430 60.964 1.00 23.32 239 ASN B O 1
ATOM 5963 N N . ASN B 1 241 ? 35.370 13.389 61.341 1.00 20.82 240 ASN B N 1
ATOM 5964 C CA . ASN B 1 241 ? 35.665 13.133 59.934 1.00 31.20 240 ASN B CA 1
ATOM 5965 C C . ASN B 1 241 ? 34.395 12.896 59.115 1.00 23.23 240 ASN B C 1
ATOM 5966 O O . ASN B 1 241 ? 34.386 13.169 57.915 1.00 16.58 240 ASN B O 1
ATOM 5971 N N . ALA B 1 242 ? 33.359 12.351 59.743 1.00 17.42 241 ALA B N 1
ATOM 5972 C CA . ALA B 1 242 ? 32.083 12.150 59.072 1.00 19.71 241 ALA B CA 1
ATOM 5973 C C . ALA B 1 242 ? 31.485 13.483 58.676 1.00 23.98 241 ALA B C 1
ATOM 5974 O O . ALA B 1 242 ? 30.934 13.618 57.586 1.00 22.65 241 ALA B O 1
ATOM 5976 N N . VAL B 1 243 ? 31.607 14.461 59.565 1.00 16.00 242 VAL B N 1
ATOM 5977 C CA . VAL B 1 243 ? 31.090 15.805 59.326 1.00 21.80 242 VAL B CA 1
ATOM 5978 C C . VAL B 1 243 ? 32.010 16.526 58.338 1.00 26.65 242 VAL B C 1
ATOM 5979 O O . VAL B 1 243 ? 31.532 17.177 57.405 1.00 20.27 242 VAL B O 1
ATOM 5983 N N . LYS B 1 244 ? 33.318 16.412 58.552 1.00 18.38 243 LYS B N 1
ATOM 5984 C CA . LYS B 1 244 ? 34.344 17.025 57.668 1.00 18.51 243 LYS B CA 1
ATOM 5985 C C . LYS B 1 244 ? 34.193 16.632 56.196 1.00 20.65 243 LYS B C 1
ATOM 5986 O O . LYS B 1 244 ? 34.196 17.493 55.328 1.00 20.51 243 LYS B O 1
ATOM 5992 N N . LYS B 1 245 ? 34.079 15.340 55.914 1.00 20.90 244 LYS B N 1
ATOM 5993 C CA . LYS B 1 245 ? 33.967 14.885 54.527 1.00 22.55 244 LYS B CA 1
ATOM 5994 C C . LYS B 1 245 ? 32.644 15.359 53.890 1.00 15.91 244 LYS B C 1
ATOM 5995 O O . LYS B 1 245 ? 32.543 15.456 52.659 1.00 22.85 244 LYS B O 1
ATOM 6001 N N . ARG B 1 246 ? 31.639 15.616 54.728 1.00 15.13 245 ARG B N 1
ATOM 6002 C CA . ARG B 1 246 ? 30.343 16.140 54.294 1.00 16.55 245 ARG B CA 1
ATOM 6003 C C . ARG B 1 246 ? 30.300 17.650 54.150 1.00 18.52 245 ARG B C 1
ATOM 6004 O O . ARG B 1 246 ? 29.240 18.219 53.943 1.00 17.71 245 ARG B O 1
ATOM 6012 N N . LEU B 1 247 ? 31.455 18.314 54.210 1.00 16.04 246 LEU B N 1
ATOM 6013 C CA . LEU B 1 247 ? 31.548 19.707 53.790 1.00 23.04 246 LEU B CA 1
ATOM 6014 C C . LEU B 1 247 ? 31.748 19.865 52.264 1.00 22.84 246 LEU B C 1
ATOM 6015 O O . LEU B 1 247 ? 31.791 20.994 51.795 1.00 24.11 246 LEU B O 1
ATOM 6020 N N . MET B 1 248 ? 31.888 18.751 51.531 1.00 24.67 247 MET B N 1
ATOM 6021 C CA . MET B 1 248 ? 32.017 18.741 50.061 1.00 28.19 247 MET B CA 1
ATOM 6022 C C . MET B 1 248 ? 30.792 19.328 49.352 1.00 28.86 247 MET B C 1
ATOM 6023 O O . MET B 1 248 ? 29.789 18.640 49.144 1.00 20.53 247 MET B O 1
ATOM 6028 N N . THR B 1 249 ? 30.911 20.608 48.991 1.00 23.77 248 THR B N 1
ATOM 6029 C CA . THR B 1 249 ? 29.895 21.348 48.241 1.00 25.87 248 THR B CA 1
ATOM 6030 C C . THR B 1 249 ? 30.402 22.743 47.897 1.00 27.62 248 THR B C 1
ATOM 6031 O O . THR B 1 249 ? 31.237 23.303 48.616 1.00 25.93 248 THR B O 1
ATOM 6035 N N . ASP B 1 250 ? 29.860 23.287 46.812 1.00 27.47 249 ASP B N 1
ATOM 6036 C CA . ASP B 1 250 ? 30.036 24.689 46.416 1.00 37.13 249 ASP B CA 1
ATOM 6037 C C . ASP B 1 250 ? 28.863 25.547 46.865 1.00 35.47 249 ASP B C 1
ATOM 6038 O O . ASP B 1 250 ? 28.860 26.749 46.629 1.00 33.84 249 ASP B O 1
ATOM 6043 N N . ARG B 1 251 ? 27.863 24.937 47.498 1.00 18.60 250 ARG B N 1
ATOM 6044 C CA . ARG B 1 251 ? 26.693 25.657 47.993 1.00 13.77 250 ARG B CA 1
ATOM 6045 C C . ARG B 1 251 ? 26.815 25.854 49.511 1.00 23.22 250 ARG B C 1
ATOM 6046 O O . ARG B 1 251 ? 27.687 25.266 50.171 1.00 26.88 250 ARG B O 1
ATOM 6054 N N . ARG B 1 252 ? 25.890 26.635 50.056 1.00 22.00 251 ARG B N 1
ATOM 6055 C CA . ARG B 1 252 ? 25.871 26.939 51.486 1.00 24.48 251 ARG B CA 1
ATOM 6056 C C . ARG B 1 252 ? 25.297 25.787 52.327 1.00 16.49 251 ARG B C 1
ATOM 6057 O O . ARG B 1 252 ? 24.215 25.268 52.035 1.00 23.37 251 ARG B O 1
ATOM 6065 N N . ILE B 1 253 ? 26.043 25.426 53.369 1.00 20.41 252 ILE B N 1
ATOM 6066 C CA . ILE B 1 253 ? 25.652 24.416 54.337 1.00 27.67 252 ILE B CA 1
ATOM 6067 C C . ILE B 1 253 ? 24.925 25.058 55.533 1.00 35.46 252 ILE B C 1
ATOM 6068 O O . ILE B 1 253 ? 25.437 25.993 56.168 1.00 19.78 252 ILE B O 1
ATOM 6073 N N . GLY B 1 254 ? 23.738 24.534 55.818 1.00 20.15 253 GLY B N 1
ATOM 6074 C CA . GLY B 1 254 ? 22.963 24.801 57.041 1.00 30.15 253 GLY B CA 1
ATOM 6075 C C . GLY B 1 254 ? 22.649 23.539 57.851 1.00 22.03 253 GLY B C 1
ATOM 6076 O O . GLY B 1 254 ? 23.069 22.422 57.493 1.00 20.38 253 GLY B O 1
ATOM 6077 N N . CYS B 1 255 ? 21.880 23.695 58.933 1.00 23.26 254 CYS B N 1
ATOM 6078 C CA . CYS B 1 255 ? 21.693 22.607 59.912 1.00 28.92 254 CYS B CA 1
ATOM 6079 C C . CYS B 1 255 ? 20.373 22.651 60.666 1.00 19.71 254 CYS B C 1
ATOM 6080 O O . CYS B 1 255 ? 19.953 23.699 61.145 1.00 22.03 254 CYS B O 1
ATOM 6083 N N . LEU B 1 256 ? 19.704 21.509 60.759 1.00 16.56 255 LEU B N 1
ATOM 6084 C CA . LEU B 1 256 ? 18.483 21.386 61.537 1.00 15.60 255 LEU B CA 1
ATOM 6085 C C . LEU B 1 256 ? 18.920 21.227 63.000 1.00 24.76 255 LEU B C 1
ATOM 6086 O O . LEU B 1 256 ? 19.925 20.578 63.289 1.00 33.42 255 LEU B O 1
ATOM 6091 N N . LEU B 1 257 ? 18.192 21.871 63.900 1.00 26.81 256 LEU B N 1
ATOM 6092 C CA . LEU B 1 257 ? 18.559 21.889 65.321 1.00 28.71 256 LEU B CA 1
ATOM 6093 C C . LEU B 1 257 ? 17.278 21.859 66.124 1.00 31.47 256 LEU B C 1
ATOM 6094 O O . LEU B 1 257 ? 16.534 22.834 66.160 1.00 40.21 256 LEU B O 1
ATOM 6099 N N . SER B 1 258 ? 17.008 20.703 66.720 1.00 33.49 257 SER B N 1
ATOM 6100 C CA . SER B 1 258 ? 15.784 20.464 67.465 1.00 54.38 257 SER B CA 1
ATOM 6101 C C . SER B 1 258 ? 15.939 20.729 68.963 1.00 45.52 257 SER B C 1
ATOM 6102 O O . SER B 1 258 ? 14.940 20.885 69.659 1.00 59.64 257 SER B O 1
ATOM 6105 N N . GLY B 1 259 ? 17.184 20.764 69.448 1.00 33.80 258 GLY B N 1
ATOM 6106 C CA . GLY B 1 259 ? 17.469 20.751 70.878 1.00 59.68 258 GLY B CA 1
ATOM 6107 C C . GLY B 1 259 ? 17.870 19.389 71.427 1.00 35.45 258 GLY B C 1
ATOM 6108 O O . GLY B 1 259 ? 18.519 19.320 72.481 1.00 41.82 258 GLY B O 1
ATOM 6109 N N . GLY B 1 260 ? 17.498 18.307 70.738 1.00 37.15 259 GLY B N 1
ATOM 6110 C CA . GLY B 1 260 ? 17.881 16.956 71.160 1.00 38.20 259 GLY B CA 1
ATOM 6111 C C . GLY B 1 260 ? 19.390 16.811 71.228 1.00 31.25 259 GLY B C 1
ATOM 6112 O O . GLY B 1 260 ? 20.119 17.644 70.696 1.00 33.54 259 GLY B O 1
ATOM 6113 N N . LEU B 1 261 ? 19.860 15.761 71.891 1.00 27.75 260 LEU B N 1
ATOM 6114 C CA . LEU B 1 261 ? 21.296 15.456 71.946 1.00 34.54 260 LEU B CA 1
ATOM 6115 C C . LEU B 1 261 ? 21.938 15.290 70.556 1.00 25.72 260 LEU B C 1
ATOM 6116 O O . LEU B 1 261 ? 23.035 15.771 70.328 1.00 23.60 260 LEU B O 1
ATOM 6121 N N . ASP B 1 262 ? 21.244 14.593 69.655 1.00 25.23 261 ASP B N 1
ATOM 6122 C CA . ASP B 1 262 ? 21.822 14.159 68.371 1.00 28.37 261 ASP B CA 1
ATOM 6123 C C . ASP B 1 262 ? 22.077 15.345 67.464 1.00 23.68 261 ASP B C 1
ATOM 6124 O O . ASP B 1 262 ? 23.205 15.565 67.030 1.00 19.10 261 ASP B O 1
ATOM 6129 N N . SER B 1 263 ? 21.020 16.109 67.185 1.00 22.35 262 SER B N 1
ATOM 6130 C CA . SER B 1 263 ? 21.129 17.300 66.347 1.00 40.35 262 SER B CA 1
ATOM 6131 C C . SER B 1 263 ? 22.070 18.336 66.950 1.00 28.64 262 SER B C 1
ATOM 6132 O O . SER B 1 263 ? 22.719 19.065 66.198 1.00 25.53 262 SER B O 1
ATOM 6135 N N . SER B 1 264 ? 22.174 18.392 68.292 1.00 25.38 263 SER B N 1
ATOM 6136 C CA . SER B 1 264 ? 23.056 19.374 68.945 1.00 23.92 263 SER B CA 1
ATOM 6137 C C . SER B 1 264 ? 24.516 19.044 68.733 1.00 14.30 263 SER B C 1
ATOM 6138 O O . SER B 1 264 ? 25.338 19.929 68.421 1.00 22.26 263 SER B O 1
ATOM 6141 N N . LEU B 1 265 ? 24.845 17.755 68.872 1.00 16.51 264 LEU B N 1
ATOM 6142 C CA . LEU B 1 265 ? 26.187 17.253 68.552 1.00 18.65 264 LEU B CA 1
ATOM 6143 C C . LEU B 1 265 ? 26.575 17.499 67.078 1.00 24.78 264 LEU B C 1
ATOM 6144 O O . LEU B 1 265 ? 27.689 17.916 66.801 1.00 18.14 264 LEU B O 1
ATOM 6149 N N . VAL B 1 266 ? 25.652 17.209 66.155 1.00 24.15 265 VAL B N 1
ATOM 6150 C CA . VAL B 1 266 ? 25.850 17.487 64.715 1.00 18.42 265 VAL B CA 1
ATOM 6151 C C . VAL B 1 266 ? 26.117 18.994 64.500 1.00 15.97 265 VAL B C 1
ATOM 6152 O O . VAL B 1 266 ? 27.117 19.386 63.883 1.00 19.52 265 VAL B O 1
ATOM 6156 N N . ALA B 1 267 ? 25.222 19.835 65.017 1.00 17.68 266 ALA B N 1
ATOM 6157 C CA . ALA B 1 267 ? 25.311 21.273 64.771 1.00 17.72 266 ALA B CA 1
ATOM 6158 C C . ALA B 1 267 ? 26.601 21.865 65.352 1.00 35.75 266 ALA B C 1
ATOM 6159 O O . ALA B 1 267 ? 27.307 22.594 64.668 1.00 22.53 266 ALA B O 1
ATOM 6161 N N . ALA B 1 268 ? 26.933 21.499 66.590 1.00 30.07 267 ALA B N 1
ATOM 6162 C CA . ALA B 1 268 ? 28.153 21.982 67.239 1.00 20.69 267 ALA B CA 1
ATOM 6163 C C . ALA B 1 268 ? 29.424 21.531 66.507 1.00 19.36 267 ALA B C 1
ATOM 6164 O O . ALA B 1 268 ? 30.334 22.327 66.272 1.00 22.31 267 ALA B O 1
ATOM 6166 N N . THR B 1 269 ? 29.458 20.274 66.100 1.00 19.81 268 THR B N 1
ATOM 6167 C CA . THR B 1 269 ? 30.595 19.729 65.365 1.00 19.87 268 THR B CA 1
ATOM 6168 C C . THR B 1 269 ? 30.694 20.367 63.973 1.00 22.57 268 THR B C 1
ATOM 6169 O O . THR B 1 269 ? 31.796 20.612 63.471 1.00 21.10 268 THR B O 1
ATOM 6173 N N . LEU B 1 270 ? 29.544 20.617 63.350 1.00 24.01 269 LEU B N 1
ATOM 6174 C CA . LEU B 1 270 ? 29.530 21.237 62.020 1.00 26.89 269 LEU B CA 1
ATOM 6175 C C . LEU B 1 270 ? 30.091 22.652 62.057 1.00 17.44 269 LEU B C 1
ATOM 6176 O O . LEU B 1 270 ? 30.928 22.998 61.213 1.00 26.73 269 LEU B O 1
ATOM 6181 N N . LEU B 1 271 ? 29.603 23.452 63.006 1.00 20.77 270 LEU B N 1
ATOM 6182 C CA . LEU B 1 271 ? 30.043 24.856 63.167 1.00 21.37 270 LEU B CA 1
ATOM 6183 C C . LEU B 1 271 ? 31.551 24.889 63.380 1.00 26.87 270 LEU B C 1
ATOM 6184 O O . LEU B 1 271 ? 32.265 25.662 62.748 1.00 31.84 270 LEU B O 1
ATOM 6189 N N . LYS B 1 272 ? 32.039 24.010 64.240 1.00 34.71 271 LYS B N 1
ATOM 6190 C CA . LYS B 1 272 ? 33.476 23.863 64.448 1.00 31.46 271 LYS B CA 1
ATOM 6191 C C . LYS B 1 272 ? 34.202 23.427 63.168 1.00 23.63 271 LYS B C 1
ATOM 6192 O O . LYS B 1 272 ? 35.287 23.940 62.871 1.00 30.49 271 LYS B O 1
ATOM 6198 N N . GLN B 1 273 ? 33.650 22.467 62.424 1.00 25.01 272 GLN B N 1
ATOM 6199 C CA . GLN B 1 273 ? 34.324 22.001 61.194 1.00 24.91 272 GLN B CA 1
ATOM 6200 C C . GLN B 1 273 ? 34.305 23.059 60.088 1.00 25.36 272 GLN B C 1
ATOM 6201 O O . GLN B 1 273 ? 35.262 23.165 59.330 1.00 32.57 272 GLN B O 1
ATOM 6207 N N . LEU B 1 274 ? 33.231 23.845 60.014 1.00 26.31 273 LEU B N 1
ATOM 6208 C CA . LEU B 1 274 ? 33.190 24.973 59.066 1.00 30.86 273 LEU B CA 1
ATOM 6209 C C . LEU B 1 274 ? 34.280 26.017 59.335 1.00 49.75 273 LEU B C 1
ATOM 6210 O O . LEU B 1 274 ? 34.913 26.497 58.402 1.00 37.02 273 LEU B O 1
ATOM 6215 N N . LYS B 1 275 ? 34.519 26.342 60.604 1.00 30.26 274 LYS B N 1
ATOM 6216 C CA . LYS B 1 275 ? 35.570 27.302 60.967 1.00 38.13 274 LYS B CA 1
ATOM 6217 C C . LYS B 1 275 ? 36.953 26.782 60.604 1.00 30.12 274 LYS B C 1
ATOM 6218 O O . LYS B 1 275 ? 37.771 27.522 60.070 1.00 67.06 274 LYS B O 1
ATOM 6224 N N . GLU B 1 276 ? 37.204 25.505 60.873 1.00 54.27 275 GLU B N 1
ATOM 6225 C CA . GLU B 1 276 ? 38.461 24.866 60.472 1.00 39.81 275 GLU B CA 1
ATOM 6226 C C . GLU B 1 276 ? 38.672 24.842 58.964 1.00 80.10 275 GLU B C 1
ATOM 6227 O O . GLU B 1 276 ? 39.806 24.903 58.503 1.00 33.82 275 GLU B O 1
ATOM 6233 N N . ALA B 1 277 ? 37.588 24.727 58.201 1.00 42.00 276 ALA B N 1
ATOM 6234 C CA . ALA B 1 277 ? 37.669 24.786 56.735 1.00 43.45 276 ALA B CA 1
ATOM 6235 C C . ALA B 1 277 ? 37.718 26.235 56.193 1.00 46.36 276 ALA B C 1
ATOM 6236 O O . ALA B 1 277 ? 37.686 26.432 54.977 1.00 43.62 276 ALA B O 1
ATOM 6238 N N . GLN B 1 278 ? 37.785 27.224 57.095 1.00 50.86 277 GLN B N 1
ATOM 6239 C CA . GLN B 1 278 ? 37.850 28.656 56.771 1.00 51.49 277 GLN B CA 1
ATOM 6240 C C . GLN B 1 278 ? 36.671 29.157 55.932 1.00 68.29 277 GLN B C 1
ATOM 6241 O O . GLN B 1 278 ? 36.806 30.081 55.131 1.00 43.08 277 GLN B O 1
ATOM 6247 N N . VAL B 1 279 ? 35.509 28.552 56.151 1.00 49.04 278 VAL B N 1
ATOM 6248 C CA . VAL B 1 279 ? 34.278 28.938 55.460 1.00 36.95 278 VAL B CA 1
ATOM 6249 C C . VAL B 1 279 ? 33.892 30.374 55.842 1.00 38.59 278 VAL B C 1
ATOM 6250 O O . VAL B 1 279 ? 34.026 30.776 57.002 1.00 48.26 278 VAL B O 1
ATOM 6254 N N . GLN B 1 280 ? 33.398 31.122 54.855 1.00 39.70 279 GLN B N 1
ATOM 6255 C CA . GLN B 1 280 ? 33.198 32.576 54.945 1.00 52.09 279 GLN B CA 1
ATOM 6256 C C . GLN B 1 280 ? 31.825 33.023 55.444 1.00 39.25 279 GLN B C 1
ATOM 6257 O O . GLN B 1 280 ? 31.633 34.207 55.721 1.00 43.46 279 GLN B O 1
ATOM 6263 N N . TYR B 1 281 ? 30.876 32.100 55.566 1.00 33.50 280 TYR B N 1
ATOM 6264 C CA . TYR B 1 281 ? 29.514 32.439 55.999 1.00 22.97 280 TYR B CA 1
ATOM 6265 C C . TYR B 1 281 ? 29.205 31.914 57.409 1.00 31.32 280 TYR B C 1
ATOM 6266 O O . TYR B 1 281 ? 29.838 30.952 57.869 1.00 36.44 280 TYR B O 1
ATOM 6275 N N . PRO B 1 282 ? 28.233 32.540 58.094 1.00 28.22 281 PRO B N 1
ATOM 6276 C CA . PRO B 1 282 ? 27.698 31.960 59.337 1.00 34.41 281 PRO B CA 1
ATOM 6277 C C . PRO B 1 282 ? 26.845 30.708 59.110 1.00 33.75 281 PRO B C 1
ATOM 6278 O O . PRO B 1 282 ? 26.064 30.670 58.153 1.00 31.84 281 PRO B O 1
ATOM 6282 N N . LEU B 1 283 ? 26.946 29.733 60.010 1.00 33.22 282 LEU B N 1
ATOM 6283 C CA . LEU B 1 283 ? 26.048 28.585 59.989 1.00 24.77 282 LEU B CA 1
ATOM 6284 C C . LEU B 1 283 ? 24.646 29.010 60.362 1.00 26.68 282 LEU B C 1
ATOM 6285 O O . LEU B 1 283 ? 24.422 29.534 61.452 1.00 25.64 282 LEU B O 1
ATOM 6290 N N . GLN B 1 284 ? 23.699 28.774 59.458 1.00 25.83 283 GLN B N 1
ATOM 6291 C CA . GLN B 1 284 ? 22.292 28.954 59.779 1.00 25.42 283 GLN B CA 1
ATOM 6292 C C . GLN B 1 284 ? 21.726 27.667 60.362 1.00 32.63 283 GLN B C 1
ATOM 6293 O O . GLN B 1 284 ? 21.902 26.584 59.782 1.00 23.26 283 GLN B O 1
ATOM 6299 N N . THR B 1 285 ? 21.083 27.788 61.525 1.00 25.02 284 THR B N 1
ATOM 6300 C CA . THR B 1 285 ? 20.422 26.681 62.167 1.00 16.72 284 THR B CA 1
ATOM 6301 C C . THR B 1 285 ? 18.928 26.980 62.213 1.00 18.21 284 THR B C 1
ATOM 6302 O O . THR B 1 285 ? 18.514 28.133 62.294 1.00 30.11 284 THR B O 1
ATOM 6306 N N . PHE B 1 286 ? 18.135 25.929 62.131 1.00 24.90 285 PHE B N 1
ATOM 6307 C CA . PHE B 1 286 ? 16.686 26.046 61.951 1.00 20.89 285 PHE B CA 1
ATOM 6308 C C . PHE B 1 286 ? 16.019 25.106 62.916 1.00 22.99 285 PHE B C 1
ATOM 6309 O O . PHE B 1 286 ? 16.375 23.941 62.975 1.00 25.62 285 PHE B O 1
ATOM 6317 N N . ALA B 1 287 ? 15.047 25.625 63.670 1.00 30.72 286 ALA B N 1
ATOM 6318 C CA . ALA B 1 287 ? 14.225 24.843 64.591 1.00 25.41 286 ALA B CA 1
ATOM 6319 C C . ALA B 1 287 ? 12.776 25.166 64.335 1.00 25.40 286 ALA B C 1
ATOM 6320 O O . ALA B 1 287 ? 12.451 26.288 63.945 1.00 33.28 286 ALA B O 1
ATOM 6322 N N . ILE B 1 288 ? 11.914 24.179 64.557 1.00 25.54 287 ILE B N 1
ATOM 6323 C CA . ILE B 1 288 ? 10.481 24.331 64.345 1.00 26.99 287 ILE B CA 1
ATOM 6324 C C . ILE B 1 288 ? 9.686 23.640 65.444 1.00 24.23 287 ILE B C 1
ATOM 6325 O O . ILE B 1 288 ? 10.083 22.580 65.963 1.00 37.84 287 ILE B O 1
ATOM 6330 N N . GLY B 1 289 ? 8.569 24.274 65.807 1.00 56.70 288 GLY B N 1
ATOM 6331 C CA . GLY B 1 289 ? 7.617 23.732 66.772 1.00 55.54 288 GLY B CA 1
ATOM 6332 C C . GLY B 1 289 ? 6.352 24.578 66.825 1.00 69.77 288 GLY B C 1
ATOM 6333 O O . GLY B 1 289 ? 6.055 25.342 65.895 1.00 55.30 288 GLY B O 1
ATOM 6334 N N . MET B 1 290 ? 5.601 24.428 67.910 1.00 105.70 289 MET B N 1
ATOM 6335 C CA . MET B 1 290 ? 4.412 25.239 68.151 1.00 125.72 289 MET B CA 1
ATOM 6336 C C . MET B 1 290 ? 4.701 26.252 69.255 1.00 66.64 289 MET B C 1
ATOM 6337 O O . MET B 1 290 ? 5.670 26.107 70.014 1.00 51.68 289 MET B O 1
ATOM 6342 N N . GLU B 1 291 ? 3.875 27.298 69.293 1.00 96.16 290 GLU B N 1
ATOM 6343 C CA . GLU B 1 291 ? 3.781 28.242 70.417 1.00 70.08 290 GLU B CA 1
ATOM 6344 C C . GLU B 1 291 ? 4.157 27.597 71.766 1.00 200.00 290 GLU B C 1
ATOM 6345 O O . GLU B 1 291 ? 3.473 26.678 72.227 1.00 53.83 290 GLU B O 1
ATOM 6351 N N . ASP B 1 292 ? 5.267 28.059 72.353 1.00 57.90 291 ASP B N 1
ATOM 6352 C CA . ASP B 1 292 ? 5.777 27.593 73.661 1.00 80.72 291 ASP B CA 1
ATOM 6353 C C . ASP B 1 292 ? 6.166 26.108 73.702 1.00 62.82 291 ASP B C 1
ATOM 6354 O O . ASP B 1 292 ? 5.711 25.365 74.580 1.00 74.12 291 ASP B O 1
ATOM 6359 N N . SER B 1 293 ? 7.004 25.673 72.763 1.00 181.03 292 SER B N 1
ATOM 6360 C CA . SER B 1 293 ? 7.599 24.331 72.835 1.00 130.46 292 SER B CA 1
ATOM 6361 C C . SER B 1 293 ? 8.793 24.380 73.790 1.00 48.79 292 SER B C 1
ATOM 6362 O O . SER B 1 293 ? 9.557 25.349 73.761 1.00 117.28 292 SER B O 1
ATOM 6365 N N . PRO B 1 294 ? 8.956 23.356 74.651 1.00 52.60 293 PRO B N 1
ATOM 6366 C CA . PRO B 1 294 ? 10.204 23.283 75.427 1.00 80.30 293 PRO B CA 1
ATOM 6367 C C . PRO B 1 294 ? 11.412 22.870 74.566 1.00 39.41 293 PRO B C 1
ATOM 6368 O O . PRO B 1 294 ? 12.545 23.273 74.860 1.00 55.57 293 PRO B O 1
ATOM 6372 N N . ASP B 1 295 ? 11.166 22.069 73.526 1.00 131.43 294 ASP B N 1
ATOM 6373 C CA . ASP B 1 295 ? 12.207 21.675 72.564 1.00 42.56 294 ASP B CA 1
ATOM 6374 C C . ASP B 1 295 ? 12.817 22.883 71.852 1.00 39.05 294 ASP B C 1
ATOM 6375 O O . ASP B 1 295 ? 14.038 22.929 71.637 1.00 33.89 294 ASP B O 1
ATOM 6380 N N . LEU B 1 296 ? 11.979 23.861 71.499 1.00 54.05 295 LEU B N 1
ATOM 6381 C CA . LEU B 1 296 ? 12.464 25.111 70.887 1.00 57.37 295 LEU B CA 1
ATOM 6382 C C . LEU B 1 296 ? 13.430 25.854 71.805 1.00 36.79 295 LEU B C 1
ATOM 6383 O O . LEU B 1 296 ? 14.428 26.409 71.345 1.00 44.41 295 LEU B O 1
ATOM 6388 N N . LEU B 1 297 ? 13.141 25.854 73.107 1.00 50.30 296 LEU B N 1
ATOM 6389 C CA . LEU B 1 297 ? 14.035 26.482 74.084 1.00 37.37 296 LEU B CA 1
ATOM 6390 C C . LEU B 1 297 ? 15.382 25.744 74.188 1.00 21.53 296 LEU B C 1
ATOM 6391 O O . LEU B 1 297 ? 16.448 26.387 74.254 1.00 41.53 296 LEU B O 1
ATOM 6396 N N . ALA B 1 298 ? 15.341 24.410 74.139 1.00 34.52 297 ALA B N 1
ATOM 6397 C CA . ALA B 1 298 ? 16.570 23.596 74.056 1.00 37.17 297 ALA B CA 1
ATOM 6398 C C . ALA B 1 298 ? 17.416 23.957 72.826 1.00 33.76 297 ALA B C 1
ATOM 6399 O O . ALA B 1 298 ? 18.645 24.107 72.916 1.00 39.52 297 ALA B O 1
ATOM 6401 N N . ALA B 1 299 ? 16.742 24.106 71.685 1.00 36.22 298 ALA B N 1
ATOM 6402 C CA . ALA B 1 299 ? 17.413 24.475 70.431 1.00 40.51 298 ALA B CA 1
ATOM 6403 C C . ALA B 1 299 ? 18.038 25.866 70.545 1.00 27.54 298 ALA B C 1
ATOM 6404 O O . ALA B 1 299 ? 19.209 26.082 70.163 1.00 29.40 298 ALA B O 1
ATOM 6406 N N . ARG B 1 300 ? 17.269 26.807 71.100 1.00 52.18 299 ARG B N 1
ATOM 6407 C CA . ARG B 1 300 ? 17.760 28.178 71.338 1.00 43.62 299 ARG B CA 1
ATOM 6408 C C . ARG B 1 300 ? 19.019 28.164 72.219 1.00 42.36 299 ARG B C 1
ATOM 6409 O O . ARG B 1 300 ? 20.021 28.841 71.908 1.00 29.70 299 ARG B O 1
ATOM 6417 N N . LYS B 1 301 ? 18.968 27.375 73.296 1.00 36.23 300 LYS B N 1
ATOM 6418 C CA . LYS B 1 301 ? 20.113 27.216 74.185 1.00 36.90 300 LYS B CA 1
ATOM 6419 C C . LYS B 1 301 ? 21.338 26.735 73.430 1.00 42.44 300 LYS B C 1
ATOM 6420 O O . LYS B 1 301 ? 22.405 27.302 73.601 1.00 32.09 300 LYS B O 1
ATOM 6426 N N . VAL B 1 302 ? 21.188 25.706 72.588 1.00 30.90 301 VAL B N 1
ATOM 6427 C CA . VAL B 1 302 ? 22.336 25.173 71.845 1.00 37.62 301 VAL B CA 1
ATOM 6428 C C . VAL B 1 302 ? 22.840 26.194 70.814 1.00 24.89 301 VAL B C 1
ATOM 6429 O O . VAL B 1 302 ? 24.055 26.368 70.664 1.00 28.73 301 VAL B O 1
ATOM 6433 N N . ALA B 1 303 ? 21.908 26.844 70.108 1.00 27.61 302 ALA B N 1
ATOM 6434 C CA . ALA B 1 303 ? 22.251 27.880 69.118 1.00 34.69 302 ALA B CA 1
ATOM 6435 C C . ALA B 1 303 ? 23.060 29.012 69.738 1.00 39.91 302 ALA B C 1
ATOM 6436 O O . ALA B 1 303 ? 24.092 29.394 69.192 1.00 32.26 302 ALA B O 1
ATOM 6438 N N . ASP B 1 304 ? 22.591 29.530 70.875 1.00 45.88 303 ASP B N 1
ATOM 6439 C CA . ASP B 1 304 ? 23.309 30.599 71.590 1.00 71.41 303 ASP B CA 1
ATOM 6440 C C . ASP B 1 304 ? 24.671 30.097 72.063 1.00 32.51 303 ASP B C 1
ATOM 6441 O O . ASP B 1 304 ? 25.671 30.803 71.926 1.00 39.91 303 ASP B O 1
ATOM 6446 N N . HIS B 1 305 ? 24.721 28.856 72.552 1.00 43.23 304 HIS B N 1
ATOM 6447 C CA . HIS B 1 305 ? 25.978 28.254 72.994 1.00 46.74 304 HIS B CA 1
ATOM 6448 C C . HIS B 1 305 ? 27.022 28.086 71.887 1.00 40.17 304 HIS B C 1
ATOM 6449 O O . HIS B 1 305 ? 28.202 28.400 72.102 1.00 40.54 304 HIS B O 1
ATOM 6456 N N . ILE B 1 306 ? 26.617 27.561 70.724 1.00 28.51 305 ILE B N 1
ATOM 6457 C CA . ILE B 1 306 ? 27.579 27.380 69.609 1.00 30.97 305 ILE B CA 1
ATOM 6458 C C . ILE B 1 306 ? 27.825 28.641 68.767 1.00 25.84 305 ILE B C 1
ATOM 6459 O O . ILE B 1 306 ? 28.854 28.730 68.091 1.00 35.44 305 ILE B O 1
ATOM 6464 N N . GLY B 1 307 ? 26.889 29.591 68.785 1.00 30.13 306 GLY B N 1
ATOM 6465 C CA . GLY B 1 307 ? 27.063 30.868 68.058 1.00 45.86 306 GLY B CA 1
ATOM 6466 C C . GLY B 1 307 ? 26.577 30.831 66.615 1.00 45.14 306 GLY B C 1
ATOM 6467 O O . GLY B 1 307 ? 27.196 31.425 65.728 1.00 44.61 306 GLY B O 1
ATOM 6468 N N . SER B 1 308 ? 25.455 30.149 66.389 1.00 37.87 307 SER B N 1
ATOM 6469 C CA . SER B 1 308 ? 24.907 29.965 65.039 1.00 37.30 307 SER B CA 1
ATOM 6470 C C . SER B 1 308 ? 23.951 31.106 64.692 1.00 30.51 307 SER B C 1
ATOM 6471 O O . SER B 1 308 ? 23.504 31.845 65.583 1.00 30.05 307 SER B O 1
ATOM 6474 N N . GLU B 1 309 ? 23.662 31.273 63.397 1.00 26.98 308 GLU B N 1
ATOM 6475 C CA . GLU B 1 309 ? 22.605 32.190 62.953 1.00 30.51 308 GLU B CA 1
ATOM 6476 C C . GLU B 1 309 ? 21.305 31.420 62.989 1.00 41.80 308 GLU B C 1
ATOM 6477 O O . GLU B 1 309 ? 20.997 30.626 62.094 1.00 31.61 308 GLU B O 1
ATOM 6483 N N . HIS B 1 310 ? 20.533 31.650 64.036 1.00 27.54 309 HIS B N 1
ATOM 6484 C CA . HIS B 1 310 ? 19.468 30.735 64.374 1.00 19.90 309 HIS B CA 1
ATOM 6485 C C . HIS B 1 310 ? 18.094 31.236 63.988 1.00 42.45 309 HIS B C 1
ATOM 6486 O O . HIS B 1 310 ? 17.796 32.395 64.175 1.00 34.54 309 HIS B O 1
ATOM 6493 N N . TYR B 1 311 ? 17.265 30.321 63.489 1.00 27.32 310 TYR B N 1
ATOM 6494 C CA . TYR B 1 311 ? 15.944 30.608 62.952 1.00 26.28 310 TYR B CA 1
ATOM 6495 C C . TYR B 1 311 ? 14.951 29.743 63.694 1.00 34.48 310 TYR B C 1
ATOM 6496 O O . TYR B 1 311 ? 14.978 28.512 63.585 1.00 33.58 310 TYR B O 1
ATOM 6505 N N . GLU B 1 312 ? 14.090 30.387 64.472 1.00 27.09 311 GLU B N 1
ATOM 6506 C CA . GLU B 1 312 ? 13.067 29.702 65.241 1.00 25.11 311 GLU B CA 1
ATOM 6507 C C . GLU B 1 312 ? 11.756 29.901 64.511 1.00 47.65 311 GLU B C 1
ATOM 6508 O O . GLU B 1 312 ? 11.308 31.030 64.351 1.00 35.39 311 GLU B O 1
ATOM 6514 N N . VAL B 1 313 ? 11.161 28.805 64.053 1.00 29.82 312 VAL B N 1
ATOM 6515 C CA . VAL B 1 313 ? 9.917 28.848 63.303 1.00 31.66 312 VAL B CA 1
ATOM 6516 C C . VAL B 1 313 ? 8.808 28.230 64.142 1.00 32.12 312 VAL B C 1
ATOM 6517 O O . VAL B 1 313 ? 8.976 27.171 64.759 1.00 36.26 312 VAL B O 1
ATOM 6521 N N . LEU B 1 314 ? 7.666 28.897 64.137 1.00 40.86 313 LEU B N 1
ATOM 6522 C CA . LEU B 1 314 ? 6.489 28.453 64.858 1.00 42.68 313 LEU B CA 1
ATOM 6523 C C . LEU B 1 314 ? 5.459 28.094 63.797 1.00 31.87 313 LEU B C 1
ATOM 6524 O O . LEU B 1 314 ? 5.386 28.749 62.750 1.00 43.83 313 LEU B O 1
ATOM 6529 N N . PHE B 1 315 ? 4.700 27.033 64.022 1.00 46.04 314 PHE B N 1
ATOM 6530 C CA . PHE B 1 315 ? 3.552 26.757 63.168 1.00 44.83 314 PHE B CA 1
ATOM 6531 C C . PHE B 1 315 ? 2.348 26.545 64.060 1.00 116.22 314 PHE B C 1
ATOM 6532 O O . PHE B 1 315 ? 2.485 26.029 65.166 1.00 40.66 314 PHE B O 1
ATOM 6540 N N . ASN B 1 316 ? 1.187 26.988 63.588 1.00 44.29 315 ASN B N 1
ATOM 6541 C CA . ASN B 1 316 ? -0.060 26.827 64.331 1.00 156.42 315 ASN B CA 1
ATOM 6542 C C . ASN B 1 316 ? -0.699 25.516 63.911 1.00 54.37 315 ASN B C 1
ATOM 6543 O O . ASN B 1 316 ? -0.320 24.925 62.901 1.00 54.96 315 ASN B O 1
ATOM 6548 N N . SER B 1 317 ? -1.687 25.077 64.676 1.00 58.38 316 SER B N 1
ATOM 6549 C CA . SER B 1 317 ? -2.320 23.791 64.419 1.00 186.51 316 SER B CA 1
ATOM 6550 C C . SER B 1 317 ? -3.045 23.737 63.057 1.00 38.66 316 SER B C 1
ATOM 6551 O O . SER B 1 317 ? -3.142 22.664 62.450 1.00 60.16 316 SER B O 1
ATOM 6554 N N . GLU B 1 318 ? -3.527 24.886 62.578 1.00 57.54 317 GLU B N 1
ATOM 6555 C CA . GLU B 1 318 ? -4.233 24.960 61.294 1.00 38.58 317 GLU B CA 1
ATOM 6556 C C . GLU B 1 318 ? -3.289 24.729 60.084 1.00 24.14 317 GLU B C 1
ATOM 6557 O O . GLU B 1 318 ? -3.635 23.979 59.175 1.00 34.46 317 GLU B O 1
ATOM 6563 N N . GLU B 1 319 ? -2.123 25.386 60.088 1.00 38.20 318 GLU B N 1
ATOM 6564 C CA . GLU B 1 319 ? -1.088 25.161 59.069 1.00 47.51 318 GLU B CA 1
ATOM 6565 C C . GLU B 1 319 ? -0.709 23.684 58.956 1.00 39.03 318 GLU B C 1
ATOM 6566 O O . GLU B 1 319 ? -0.590 23.141 57.847 1.00 37.13 318 GLU B O 1
ATOM 6572 N N . GLY B 1 320 ? -0.546 23.050 60.112 1.00 33.72 319 GLY B N 1
ATOM 6573 C CA . GLY B 1 320 ? -0.123 21.654 60.192 1.00 36.46 319 GLY B CA 1
ATOM 6574 C C . GLY B 1 320 ? -1.145 20.694 59.641 1.00 65.91 319 GLY B C 1
ATOM 6575 O O . GLY B 1 320 ? -0.792 19.767 58.906 1.00 29.15 319 GLY B O 1
ATOM 6576 N N . ILE B 1 321 ? -2.409 20.919 59.994 1.00 33.25 320 ILE B N 1
ATOM 6577 C CA . ILE B 1 321 ? -3.494 20.076 59.510 1.00 44.54 320 ILE B CA 1
ATOM 6578 C C . ILE B 1 321 ? -3.660 20.256 57.993 1.00 26.55 320 ILE B C 1
ATOM 6579 O O . ILE B 1 321 ? -3.875 19.268 57.284 1.00 43.66 320 ILE B O 1
ATOM 6584 N N . GLN B 1 322 ? -3.541 21.493 57.501 1.00 27.01 321 GLN B N 1
ATOM 6585 C CA . GLN B 1 322 ? -3.688 21.759 56.062 1.00 36.72 321 GLN B CA 1
ATOM 6586 C C . GLN B 1 322 ? -2.544 21.168 55.244 1.00 43.79 321 GLN B C 1
ATOM 6587 O O . GLN B 1 322 ? -2.750 20.808 54.091 1.00 33.31 321 GLN B O 1
ATOM 6593 N N . ALA B 1 323 ? -1.355 21.080 55.840 1.00 46.86 322 ALA B N 1
ATOM 6594 C CA . ALA B 1 323 ? -0.178 20.533 55.164 1.00 35.49 322 ALA B CA 1
ATOM 6595 C C . ALA B 1 323 ? -0.187 19.005 55.058 1.00 44.62 322 ALA B C 1
ATOM 6596 O O . ALA B 1 323 ? 0.538 18.457 54.232 1.00 34.06 322 ALA B O 1
ATOM 6598 N N . LEU B 1 324 ? -0.991 18.316 55.874 1.00 23.63 323 LEU B N 1
ATOM 6599 C CA . LEU B 1 324 ? -1.063 16.853 55.837 1.00 33.21 323 LEU B CA 1
ATOM 6600 C C . LEU B 1 324 ? -1.218 16.240 54.451 1.00 45.14 323 LEU B C 1
ATOM 6601 O O . LEU B 1 324 ? -0.598 15.222 54.170 1.00 28.02 323 LEU B O 1
ATOM 6606 N N . ASP B 1 325 ? -2.069 16.818 53.609 1.00 35.85 324 ASP B N 1
ATOM 6607 C CA . ASP B 1 325 ? -2.342 16.235 52.286 1.00 27.33 324 ASP B CA 1
ATOM 6608 C C . ASP B 1 325 ? -1.070 16.232 51.428 1.00 34.37 324 ASP B C 1
ATOM 6609 O O . ASP B 1 325 ? -0.673 15.190 50.891 1.00 29.67 324 ASP B O 1
ATOM 6614 N N . GLU B 1 326 ? -0.429 17.391 51.333 1.00 27.58 325 GLU B N 1
ATOM 6615 C CA . GLU B 1 326 ? 0.796 17.521 50.533 1.00 35.57 325 GLU B CA 1
ATOM 6616 C C . GLU B 1 326 ? 1.987 16.781 51.170 1.00 21.28 325 GLU B C 1
ATOM 6617 O O . GLU B 1 326 ? 2.864 16.293 50.444 1.00 30.62 325 GLU B O 1
ATOM 6623 N N . VAL B 1 327 ? 2.015 16.682 52.509 1.00 25.81 326 VAL B N 1
ATOM 6624 C CA . VAL B 1 327 ? 3.081 15.929 53.204 1.00 25.83 326 VAL B CA 1
ATOM 6625 C C . VAL B 1 327 ? 2.977 14.448 52.872 1.00 28.12 326 VAL B C 1
ATOM 6626 O O . VAL B 1 327 ? 3.974 13.805 52.543 1.00 25.52 326 VAL B O 1
ATOM 6630 N N . ILE B 1 328 ? 1.767 13.907 52.937 1.00 24.28 327 ILE B N 1
ATOM 6631 C CA . ILE B 1 328 ? 1.569 12.504 52.623 1.00 18.89 327 ILE B CA 1
ATOM 6632 C C . ILE B 1 328 ? 1.814 12.224 51.123 1.00 24.09 327 ILE B C 1
ATOM 6633 O O . ILE B 1 328 ? 2.407 11.192 50.774 1.00 23.95 327 ILE B O 1
ATOM 6638 N N . PHE B 1 329 ? 1.391 13.128 50.242 1.00 30.05 328 PHE B N 1
ATOM 6639 C CA . PHE B 1 329 ? 1.788 13.039 48.823 1.00 27.24 328 PHE B CA 1
ATOM 6640 C C . PHE B 1 329 ? 3.329 12.947 48.659 1.00 21.03 328 PHE B C 1
ATOM 6641 O O . PHE B 1 329 ? 3.838 12.071 47.942 1.00 24.83 328 PHE B O 1
ATOM 6649 N N . SER B 1 330 ? 4.056 13.817 49.355 1.00 22.84 329 SER B N 1
ATOM 6650 C CA . SER B 1 330 ? 5.525 13.793 49.296 1.00 24.67 329 SER B CA 1
ATOM 6651 C C . SER B 1 330 ? 6.117 12.487 49.826 1.00 27.93 329 SER B C 1
ATOM 6652 O O . SER B 1 330 ? 6.940 11.847 49.159 1.00 26.20 329 SER B O 1
ATOM 6655 N N . LEU B 1 331 ? 5.688 12.092 51.023 1.00 23.12 330 LEU B N 1
ATOM 6656 C CA . LEU B 1 331 ? 6.214 10.889 51.688 1.00 13.37 330 LEU B CA 1
ATOM 6657 C C . LEU B 1 331 ? 5.971 9.580 50.972 1.00 19.37 330 LEU B C 1
ATOM 6658 O O . LEU B 1 331 ? 6.799 8.653 51.033 1.00 20.86 330 LEU B O 1
ATOM 6663 N N . GLU B 1 332 ? 4.799 9.438 50.366 1.00 24.72 331 GLU B N 1
ATOM 6664 C CA . GLU B 1 332 ? 4.410 8.148 49.778 1.00 17.02 331 GLU B CA 1
ATOM 6665 C C . GLU B 1 332 ? 4.405 7.008 50.827 1.00 17.40 331 GLU B C 1
ATOM 6666 O O . GLU B 1 332 ? 4.719 5.859 50.498 1.00 22.35 331 GLU B O 1
ATOM 6672 N N . THR B 1 333 ? 4.036 7.343 52.066 1.00 27.08 332 THR B N 1
ATOM 6673 C CA . THR B 1 333 ? 3.780 6.357 53.101 1.00 26.22 332 THR B CA 1
ATOM 6674 C C . THR B 1 333 ? 2.659 6.803 54.029 1.00 27.56 332 THR B C 1
ATOM 6675 O O . THR B 1 333 ? 2.258 7.962 54.037 1.00 23.54 332 THR B O 1
ATOM 6679 N N . TYR B 1 334 ? 2.180 5.854 54.813 1.00 25.74 333 TYR B N 1
ATOM 6680 C CA . TYR B 1 334 ? 1.083 6.086 55.746 1.00 25.64 333 TYR B CA 1
ATOM 6681 C C . TYR B 1 334 ? 1.435 5.747 57.203 1.00 34.23 333 TYR B C 1
ATOM 6682 O O . TYR B 1 334 ? 0.558 5.767 58.071 1.00 26.91 333 TYR B O 1
ATOM 6691 N N . ASP B 1 335 ? 2.712 5.479 57.491 1.00 26.00 334 ASP B N 1
ATOM 6692 C CA . ASP B 1 335 ? 3.139 5.151 58.863 1.00 25.71 334 ASP B CA 1
ATOM 6693 C C . ASP B 1 335 ? 2.899 6.334 59.782 1.00 20.98 334 ASP B C 1
ATOM 6694 O O . ASP B 1 335 ? 3.331 7.462 59.503 1.00 26.02 334 ASP B O 1
ATOM 6699 N N . ILE B 1 336 ? 2.227 6.060 60.907 1.00 31.82 335 ILE B N 1
ATOM 6700 C CA . ILE B 1 336 ? 1.818 7.107 61.857 1.00 25.44 335 ILE B CA 1
ATOM 6701 C C . ILE B 1 336 ? 2.995 7.940 62.400 1.00 21.15 335 ILE B C 1
ATOM 6702 O O . ILE B 1 336 ? 2.938 9.172 62.366 1.00 28.36 335 ILE B O 1
ATOM 6707 N N . THR B 1 337 ? 4.028 7.278 62.930 1.00 31.29 336 THR B N 1
ATOM 6708 C CA . THR B 1 337 ? 5.186 7.986 63.508 1.00 33.95 336 THR B CA 1
ATOM 6709 C C . THR B 1 337 ? 5.848 8.905 62.468 1.00 22.37 336 THR B C 1
ATOM 6710 O O . THR B 1 337 ? 6.124 10.074 62.737 1.00 24.44 336 THR B O 1
ATOM 6714 N N . THR B 1 338 ? 6.066 8.335 61.286 1.00 33.93 337 THR B N 1
ATOM 6715 C CA . THR B 1 338 ? 6.627 9.054 60.166 1.00 27.31 337 THR B CA 1
ATOM 6716 C C . THR B 1 338 ? 5.772 10.250 59.785 1.00 23.76 337 THR B C 1
ATOM 6717 O O . THR B 1 338 ? 6.290 11.382 59.724 1.00 25.62 337 THR B O 1
ATOM 6721 N N . VAL B 1 339 ? 4.466 10.038 59.578 1.00 19.19 338 VAL B N 1
ATOM 6722 C CA . VAL B 1 339 ? 3.589 11.154 59.190 1.00 17.07 338 VAL B CA 1
ATOM 6723 C C . VAL B 1 339 ? 3.639 12.274 60.227 1.00 18.37 338 VAL B C 1
ATOM 6724 O O . VAL B 1 339 ? 3.850 13.437 59.874 1.00 25.05 338 VAL B O 1
ATOM 6728 N N . ARG B 1 340 ? 3.458 11.935 61.508 1.00 30.88 339 ARG B N 1
ATOM 6729 C CA . ARG B 1 340 ? 3.442 12.955 62.577 1.00 27.97 339 ARG B CA 1
ATOM 6730 C C . ARG B 1 340 ? 4.632 13.904 62.517 1.00 23.04 339 ARG B C 1
ATOM 6731 O O . ARG B 1 340 ? 4.461 15.116 62.516 1.00 27.77 339 ARG B O 1
ATOM 6739 N N . ALA B 1 341 ? 5.837 13.329 62.481 1.00 29.02 340 ALA B N 1
ATOM 6740 C CA . ALA B 1 341 ? 7.080 14.112 62.485 1.00 22.59 340 ALA B CA 1
ATOM 6741 C C . ALA B 1 341 ? 7.354 14.817 61.135 1.00 22.89 340 ALA B C 1
ATOM 6742 O O . ALA B 1 341 ? 8.104 15.793 61.088 1.00 23.12 340 ALA B O 1
ATOM 6744 N N . SER B 1 342 ? 6.740 14.334 60.057 1.00 23.83 341 SER B N 1
ATOM 6745 C CA . SER B 1 342 ? 7.015 14.875 58.711 1.00 24.57 341 SER B CA 1
ATOM 6746 C C . SER B 1 342 ? 6.428 16.250 58.436 1.00 35.13 341 SER B C 1
ATOM 6747 O O . SER B 1 342 ? 7.013 17.009 57.651 1.00 28.63 341 SER B O 1
ATOM 6750 N N . VAL B 1 343 ? 5.312 16.591 59.094 1.00 26.67 342 VAL B N 1
ATOM 6751 C CA . VAL B 1 343 ? 4.694 17.900 58.906 1.00 23.98 342 VAL B CA 1
ATOM 6752 C C . VAL B 1 343 ? 5.657 18.992 59.310 1.00 21.14 342 VAL B C 1
ATOM 6753 O O . VAL B 1 343 ? 5.830 19.955 58.585 1.00 24.03 342 VAL B O 1
ATOM 6757 N N . GLY B 1 344 ? 6.282 18.857 60.477 1.00 24.16 343 GLY B N 1
ATOM 6758 C CA . GLY B 1 344 ? 7.258 19.858 60.917 1.00 17.31 343 GLY B CA 1
ATOM 6759 C C . GLY B 1 344 ? 8.495 19.976 60.029 1.00 20.73 343 GLY B C 1
ATOM 6760 O O . GLY B 1 344 ? 8.927 21.070 59.702 1.00 21.42 343 GLY B O 1
ATOM 6761 N N . MET B 1 345 ? 9.079 18.836 59.659 1.00 27.48 344 MET B N 1
ATOM 6762 C CA . MET B 1 345 ? 10.271 18.837 58.798 1.00 25.38 344 MET B CA 1
ATOM 6763 C C . MET B 1 345 ? 9.959 19.408 57.402 1.00 19.86 344 MET B C 1
ATOM 6764 O O . MET B 1 345 ? 10.796 20.066 56.788 1.00 19.64 344 MET B O 1
ATOM 6769 N N . TYR B 1 346 ? 8.741 19.165 56.911 1.00 22.60 345 TYR B N 1
ATOM 6770 C CA . TYR B 1 346 ? 8.305 19.710 55.615 1.00 21.86 345 TYR B CA 1
ATOM 6771 C C . TYR B 1 346 ? 8.144 21.233 55.681 1.00 24.20 345 TYR B C 1
ATOM 6772 O O . TYR B 1 346 ? 8.585 21.937 54.770 1.00 24.25 345 TYR B O 1
ATOM 6781 N N . LEU B 1 347 ? 7.514 21.740 56.742 1.00 25.34 346 LEU B N 1
ATOM 6782 C CA . LEU B 1 347 ? 7.338 23.192 56.878 1.00 23.16 346 LEU B CA 1
ATOM 6783 C C . LEU B 1 347 ? 8.674 23.915 57.124 1.00 20.98 346 LEU B C 1
ATOM 6784 O O . LEU B 1 347 ? 8.911 24.978 56.552 1.00 23.03 346 LEU B O 1
ATOM 6789 N N . ILE B 1 348 ? 9.564 23.341 57.930 1.00 22.32 347 ILE B N 1
ATOM 6790 C CA . ILE B 1 348 ? 10.848 23.994 58.148 1.00 15.52 347 ILE B CA 1
ATOM 6791 C C . ILE B 1 348 ? 11.674 23.998 56.855 1.00 23.71 347 ILE B C 1
ATOM 6792 O O . ILE B 1 348 ? 12.383 24.964 56.588 1.00 25.92 347 ILE B O 1
ATOM 6797 N N . SER B 1 349 ? 11.579 22.933 56.059 1.00 30.06 348 SER B N 1
ATOM 6798 C CA . SER B 1 349 ? 12.278 22.909 54.765 1.00 24.38 348 SER B CA 1
ATOM 6799 C C . SER B 1 349 ? 11.711 23.973 53.796 1.00 18.38 348 SER B C 1
ATOM 6800 O O . SER B 1 349 ? 12.461 24.631 53.070 1.00 18.55 348 SER B O 1
ATOM 6803 N N . LYS B 1 350 ? 10.390 24.129 53.793 1.00 20.40 349 LYS B N 1
ATOM 6804 C CA . LYS B 1 350 ? 9.753 25.167 52.981 1.00 26.76 349 LYS B CA 1
ATOM 6805 C C . LYS B 1 350 ? 10.293 26.547 53.330 1.00 20.83 349 LYS B C 1
ATOM 6806 O O . LYS B 1 350 ? 10.566 27.379 52.445 1.00 24.96 349 LYS B O 1
ATOM 6812 N N . TYR B 1 351 ? 10.444 26.780 54.632 1.00 32.95 350 TYR B N 1
ATOM 6813 C CA . TYR B 1 351 ? 10.953 28.045 55.157 1.00 21.29 350 TYR B CA 1
ATOM 6814 C C . TYR B 1 351 ? 12.417 28.253 54.801 1.00 27.97 350 TYR B C 1
ATOM 6815 O O . TYR B 1 351 ? 12.827 29.352 54.405 1.00 23.67 350 TYR B O 1
ATOM 6824 N N . ILE B 1 352 ? 13.212 27.198 54.961 1.00 27.15 351 ILE B N 1
ATOM 6825 C CA . ILE B 1 352 ? 14.632 27.247 54.576 1.00 24.14 351 ILE B CA 1
ATOM 6826 C C . ILE B 1 352 ? 14.810 27.688 53.114 1.00 19.99 351 ILE B C 1
ATOM 6827 O O . ILE B 1 352 ? 15.596 28.611 52.806 1.00 19.40 351 ILE B O 1
ATOM 6832 N N . ARG B 1 353 ? 14.083 27.018 52.232 1.00 18.94 352 ARG B N 1
ATOM 6833 C CA . ARG B 1 353 ? 14.106 27.318 50.794 1.00 30.20 352 ARG B CA 1
ATOM 6834 C C . ARG B 1 353 ? 13.577 28.729 50.475 1.00 23.99 352 ARG B C 1
ATOM 6835 O O . ARG B 1 353 ? 14.130 29.415 49.617 1.00 26.49 352 ARG B O 1
ATOM 6843 N N . LYS B 1 354 ? 12.512 29.138 51.149 1.00 23.96 353 LYS B N 1
ATOM 6844 C CA . LYS B 1 354 ? 11.892 30.442 50.850 1.00 24.68 353 LYS B CA 1
ATOM 6845 C C . LYS B 1 354 ? 12.775 31.600 51.281 1.00 27.40 353 LYS B C 1
ATOM 6846 O O . LYS B 1 354 ? 12.941 32.542 50.531 1.00 28.94 353 LYS B O 1
ATOM 6852 N N . ASN B 1 355 ? 13.391 31.498 52.462 1.00 30.13 354 ASN B N 1
ATOM 6853 C CA . ASN B 1 355 ? 13.986 32.664 53.111 1.00 35.47 354 ASN B CA 1
ATOM 6854 C C . ASN B 1 355 ? 15.511 32.651 53.188 1.00 32.02 354 ASN B C 1
ATOM 6855 O O . ASN B 1 355 ? 16.090 33.657 53.562 1.00 26.35 354 ASN B O 1
ATOM 6860 N N . THR B 1 356 ? 16.168 31.541 52.854 1.00 20.30 355 THR B N 1
ATOM 6861 C CA . THR B 1 356 ? 17.638 31.503 52.894 1.00 23.66 355 THR B CA 1
ATOM 6862 C C . THR B 1 356 ? 18.257 30.872 51.662 1.00 21.67 355 THR B C 1
ATOM 6863 O O . THR B 1 356 ? 17.565 30.278 50.853 1.00 18.95 355 THR B O 1
ATOM 6867 N N . ASP B 1 357 ? 19.584 30.992 51.564 1.00 23.63 356 ASP B N 1
ATOM 6868 C CA . ASP B 1 357 ? 20.362 30.308 50.533 1.00 29.95 356 ASP B CA 1
ATOM 6869 C C . ASP B 1 357 ? 21.060 29.038 51.082 1.00 24.36 356 ASP B C 1
ATOM 6870 O O . ASP B 1 357 ? 21.889 28.468 50.381 1.00 24.00 356 ASP B O 1
ATOM 6875 N N . SER B 1 358 ? 20.710 28.586 52.308 1.00 21.43 357 SER B N 1
ATOM 6876 C CA . SER B 1 358 ? 21.183 27.290 52.807 1.00 24.28 357 SER B CA 1
ATOM 6877 C C . SER B 1 358 ? 20.536 26.150 52.011 1.00 20.58 357 SER B C 1
ATOM 6878 O O . SER B 1 358 ? 19.303 26.028 51.932 1.00 23.30 357 SER B O 1
ATOM 6881 N N . VAL B 1 359 ? 21.375 25.333 51.387 1.00 19.13 358 VAL B N 1
ATOM 6882 C CA . VAL B 1 359 ? 20.876 24.282 50.530 1.00 20.68 358 VAL B CA 1
ATOM 6883 C C . VAL B 1 359 ? 21.238 22.859 51.018 1.00 21.66 358 VAL B C 1
ATOM 6884 O O . VAL B 1 359 ? 20.430 21.936 50.888 1.00 25.19 358 VAL B O 1
ATOM 6888 N N . VAL B 1 360 ? 22.459 22.688 51.502 1.00 16.81 359 VAL B N 1
ATOM 6889 C CA . VAL B 1 360 ? 22.930 21.418 52.032 1.00 14.51 359 VAL B CA 1
ATOM 6890 C C . VAL B 1 360 ? 22.619 21.472 53.526 1.00 24.27 359 VAL B C 1
ATOM 6891 O O . VAL B 1 360 ? 23.221 22.261 54.241 1.00 23.72 359 VAL B O 1
ATOM 6895 N N . ILE B 1 361 ? 21.688 20.629 53.966 1.00 21.00 360 ILE B N 1
ATOM 6896 C CA . ILE B 1 361 ? 21.132 20.639 55.316 1.00 15.63 360 ILE B CA 1
ATOM 6897 C C . ILE B 1 361 ? 21.501 19.384 56.144 1.00 22.84 360 ILE B C 1
ATOM 6898 O O . ILE B 1 361 ? 21.041 18.275 55.869 1.00 15.25 360 ILE B O 1
ATOM 6903 N N . PHE B 1 362 ? 22.309 19.587 57.184 1.00 18.06 361 PHE B N 1
ATOM 6904 C CA . PHE B 1 362 ? 22.662 18.524 58.114 1.00 22.05 361 PHE B CA 1
ATOM 6905 C C . PHE B 1 362 ? 21.533 18.210 59.068 1.00 18.63 361 PHE B C 1
ATOM 6906 O O . PHE B 1 362 ? 20.752 19.102 59.452 1.00 21.67 361 PHE B O 1
ATOM 6914 N N . SER B 1 363 ? 21.470 16.935 59.460 1.00 16.54 362 SER B N 1
ATOM 6915 C CA . SER B 1 363 ? 20.467 16.459 60.400 1.00 18.09 362 SER B CA 1
ATOM 6916 C C . SER B 1 363 ? 20.944 15.233 61.150 1.00 21.81 362 SER B C 1
ATOM 6917 O O . SER B 1 363 ? 21.910 14.572 60.751 1.00 24.53 362 SER B O 1
ATOM 6920 N N . GLY B 1 364 ? 20.236 14.911 62.223 1.00 20.77 363 GLY B N 1
ATOM 6921 C CA . GLY B 1 364 ? 20.686 13.887 63.176 1.00 17.88 363 GLY B CA 1
ATOM 6922 C C . GLY B 1 364 ? 20.141 12.486 63.008 1.00 19.79 363 GLY B C 1
ATOM 6923 O O . GLY B 1 364 ? 20.372 11.650 63.879 1.00 21.03 363 GLY B O 1
ATOM 6924 N N . GLU B 1 365 ? 19.424 12.217 61.909 1.00 21.83 364 GLU B N 1
ATOM 6925 C CA . GLU B 1 365 ? 18.778 10.915 61.707 1.00 27.60 364 GLU B CA 1
ATOM 6926 C C . GLU B 1 365 ? 19.784 9.783 61.686 1.00 20.98 364 GLU B C 1
ATOM 6927 O O . GLU B 1 365 ? 20.936 9.965 61.268 1.00 17.46 364 GLU B O 1
ATOM 6933 N N . GLY B 1 366 ? 19.326 8.641 62.203 1.00 25.84 365 GLY B N 1
ATOM 6934 C CA . GLY B 1 366 ? 20.161 7.449 62.400 1.00 18.11 365 GLY B CA 1
ATOM 6935 C C . GLY B 1 366 ? 20.729 7.255 63.786 1.00 16.28 365 GLY B C 1
ATOM 6936 O O . GLY B 1 366 ? 21.092 6.124 64.156 1.00 22.65 365 GLY B O 1
ATOM 6937 N N . SER B 1 367 ? 20.850 8.332 64.567 1.00 17.51 366 SER B N 1
ATOM 6938 C CA . SER B 1 367 ? 21.557 8.226 65.846 1.00 17.64 366 SER B CA 1
ATOM 6939 C C . SER B 1 367 ? 20.916 7.238 66.815 1.00 22.88 366 SER B C 1
ATOM 6940 O O . SER B 1 367 ? 21.598 6.387 67.406 1.00 20.66 366 SER B O 1
ATOM 6943 N N . ASP B 1 368 ? 19.613 7.389 66.999 1.00 20.49 367 ASP B N 1
ATOM 6944 C CA . ASP B 1 368 ? 18.890 6.562 67.950 1.00 20.57 367 ASP B CA 1
ATOM 6945 C C . ASP B 1 368 ? 18.927 5.092 67.562 1.00 20.29 367 ASP B C 1
ATOM 6946 O O . ASP B 1 368 ? 18.953 4.235 68.433 1.00 23.22 367 ASP B O 1
ATOM 6951 N N . GLU B 1 369 ? 18.932 4.804 66.260 1.00 17.50 368 GLU B N 1
ATOM 6952 C CA . GLU B 1 369 ? 18.906 3.429 65.787 1.00 19.84 368 GLU B CA 1
ATOM 6953 C C . GLU B 1 369 ? 20.280 2.824 65.990 1.00 22.33 368 GLU B C 1
ATOM 6954 O O . GLU B 1 369 ? 20.419 1.706 66.508 1.00 22.27 368 GLU B O 1
ATOM 6960 N N . LEU B 1 370 ? 21.296 3.585 65.611 1.00 23.22 369 LEU B N 1
ATOM 6961 C CA . LEU B 1 370 ? 22.696 3.192 65.841 1.00 22.44 369 LEU B CA 1
ATOM 6962 C C . LEU B 1 370 ? 23.030 2.954 67.324 1.00 24.35 369 LEU B C 1
ATOM 6963 O O . LEU B 1 370 ? 23.669 1.939 67.698 1.00 30.28 369 LEU B O 1
ATOM 6968 N N . THR B 1 371 ? 22.581 3.863 68.174 1.00 23.00 370 THR B N 1
ATOM 6969 C CA . THR B 1 371 ? 23.015 3.905 69.585 1.00 22.92 370 THR B CA 1
ATOM 6970 C C . THR B 1 371 ? 21.998 3.380 70.588 1.00 25.84 370 THR B C 1
ATOM 6971 O O . THR B 1 371 ? 22.214 3.516 71.803 1.00 32.07 370 THR B O 1
ATOM 6975 N N . GLN B 1 372 ? 20.915 2.779 70.089 1.00 23.34 371 GLN B N 1
ATOM 6976 C CA . GLN B 1 372 ? 19.849 2.208 70.926 1.00 31.90 371 GLN B CA 1
ATOM 6977 C C . GLN B 1 372 ? 19.247 3.238 71.878 1.00 37.06 371 GLN B C 1
ATOM 6978 O O . GLN B 1 372 ? 19.010 2.970 73.062 1.00 32.60 371 GLN B O 1
ATOM 6984 N N . GLY B 1 373 ? 18.985 4.415 71.323 1.00 30.18 372 GLY B N 1
ATOM 6985 C CA . GLY B 1 373 ? 18.521 5.571 72.083 1.00 27.62 372 GLY B CA 1
ATOM 6986 C C . GLY B 1 373 ? 17.030 5.670 72.394 1.00 37.92 372 GLY B C 1
ATOM 6987 O O . GLY B 1 373 ? 16.633 6.530 73.183 1.00 28.63 372 GLY B O 1
ATOM 6988 N N . TYR B 1 374 ? 16.199 4.830 71.772 1.00 29.50 373 TYR B N 1
ATOM 6989 C CA . TYR B 1 374 ? 14.736 4.878 72.015 1.00 27.07 373 TYR B CA 1
ATOM 6990 C C . TYR B 1 374 ? 14.440 4.257 73.376 1.00 43.17 373 TYR B C 1
ATOM 6991 O O . TYR B 1 374 ? 15.053 3.253 73.717 1.00 32.02 373 TYR B O 1
ATOM 7000 N N . ILE B 1 375 ? 13.515 4.859 74.131 1.00 41.25 374 ILE B N 1
ATOM 7001 C CA . ILE B 1 375 ? 13.215 4.469 75.543 1.00 42.12 374 ILE B CA 1
ATOM 7002 C C . ILE B 1 375 ? 12.952 2.978 75.714 1.00 39.09 374 ILE B C 1
ATOM 7003 O O . ILE B 1 375 ? 13.426 2.374 76.671 1.00 51.61 374 ILE B O 1
ATOM 7008 N N . TYR B 1 376 ? 12.228 2.384 74.771 1.00 51.30 375 TYR B N 1
ATOM 7009 C CA . TYR B 1 376 ? 11.874 0.971 74.868 1.00 36.34 375 TYR B CA 1
ATOM 7010 C C . TYR B 1 376 ? 13.066 0.010 74.961 1.00 43.15 375 TYR B C 1
ATOM 7011 O O . TYR B 1 376 ? 12.907 -1.082 75.488 1.00 54.19 375 TYR B O 1
ATOM 7020 N N . PHE B 1 377 ? 14.257 0.425 74.503 1.00 45.22 376 PHE B N 1
ATOM 7021 C CA . PHE B 1 377 ? 15.504 -0.365 74.702 1.00 50.79 376 PHE B CA 1
ATOM 7022 C C . PHE B 1 377 ? 15.888 -0.619 76.175 1.00 100.22 376 PHE B C 1
ATOM 7023 O O . PHE B 1 377 ? 16.680 -1.524 76.445 1.00 48.55 376 PHE B O 1
ATOM 7031 N N . HIS B 1 378 ? 15.377 0.197 77.102 1.00 54.70 377 HIS B N 1
ATOM 7032 C CA . HIS B 1 378 ? 15.592 -0.009 78.547 1.00 184.82 377 HIS B CA 1
ATOM 7033 C C . HIS B 1 378 ? 14.969 -1.312 79.018 1.00 74.05 377 HIS B C 1
ATOM 7034 O O . HIS B 1 378 ? 15.561 -2.028 79.824 1.00 78.39 377 HIS B O 1
ATOM 7041 N N . LYS B 1 379 ? 13.778 -1.604 78.498 1.00 73.21 378 LYS B N 1
ATOM 7042 C CA . LYS B 1 379 ? 13.012 -2.790 78.858 1.00 200.00 378 LYS B CA 1
ATOM 7043 C C . LYS B 1 379 ? 13.132 -3.846 77.756 1.00 38.97 378 LYS B C 1
ATOM 7044 O O . LYS B 1 379 ? 12.141 -4.237 77.136 1.00 63.95 378 LYS B O 1
ATOM 7050 N N . ALA B 1 380 ? 14.369 -4.311 77.552 1.00 74.10 379 ALA B N 1
ATOM 7051 C CA . ALA B 1 380 ? 14.719 -5.360 76.586 1.00 61.11 379 ALA B CA 1
ATOM 7052 C C . ALA B 1 380 ? 15.031 -6.671 77.327 1.00 43.30 379 ALA B C 1
ATOM 7053 O O . ALA B 1 380 ? 15.051 -6.683 78.557 1.00 142.87 379 ALA B O 1
ATOM 7055 N N . PRO B 1 381 ? 15.290 -7.778 76.586 1.00 113.34 380 PRO B N 1
ATOM 7056 C CA . PRO B 1 381 ? 15.690 -9.041 77.231 1.00 64.19 380 PRO B CA 1
ATOM 7057 C C . PRO B 1 381 ? 17.204 -9.270 77.427 1.00 49.75 380 PRO B C 1
ATOM 7058 O O . PRO B 1 381 ? 17.571 -9.957 78.379 1.00 150.41 380 PRO B O 1
ATOM 7062 N N . SER B 1 382 ? 18.065 -8.740 76.552 1.00 108.35 381 SER B N 1
ATOM 7063 C CA . SER B 1 382 ? 19.528 -8.936 76.691 1.00 51.59 381 SER B CA 1
ATOM 7064 C C . SER B 1 382 ? 20.372 -7.906 75.896 1.00 47.75 381 SER B C 1
ATOM 7065 O O . SER B 1 382 ? 19.813 -7.108 75.140 1.00 200.00 381 SER B O 1
ATOM 7068 N N . PRO B 1 383 ? 21.718 -7.918 76.083 1.00 88.45 382 PRO B N 1
ATOM 7069 C CA . PRO B 1 383 ? 22.620 -7.116 75.235 1.00 200.00 382 PRO B CA 1
ATOM 7070 C C . PRO B 1 383 ? 22.684 -7.541 73.757 1.00 200.00 382 PRO B C 1
ATOM 7071 O O . PRO B 1 383 ? 22.916 -6.689 72.886 1.00 48.03 382 PRO B O 1
ATOM 7075 N N . GLU B 1 384 ? 22.494 -8.837 73.492 1.00 200.00 383 GLU B N 1
ATOM 7076 C CA . GLU B 1 384 ? 22.557 -9.402 72.132 1.00 58.53 383 GLU B CA 1
ATOM 7077 C C . GLU B 1 384 ? 21.230 -9.271 71.362 1.00 177.60 383 GLU B C 1
ATOM 7078 O O . GLU B 1 384 ? 21.237 -9.161 70.131 1.00 60.33 383 GLU B O 1
ATOM 7084 N N . LYS B 1 385 ? 20.106 -9.296 72.083 1.00 68.29 384 LYS B N 1
ATOM 7085 C CA . LYS B 1 385 ? 18.767 -9.120 71.489 1.00 57.40 384 LYS B CA 1
ATOM 7086 C C . LYS B 1 385 ? 18.334 -7.647 71.340 1.00 157.32 384 LYS B C 1
ATOM 7087 O O . LYS B 1 385 ? 17.370 -7.341 70.630 1.00 59.65 384 LYS B O 1
ATOM 7093 N N . ALA B 1 386 ? 19.026 -6.743 72.029 1.00 87.02 385 ALA B N 1
ATOM 7094 C CA . ALA B 1 386 ? 18.891 -5.310 71.785 1.00 69.50 385 ALA B CA 1
ATOM 7095 C C . ALA B 1 386 ? 19.674 -4.949 70.526 1.00 148.56 385 ALA B C 1
ATOM 7096 O O . ALA B 1 386 ? 19.146 -4.312 69.615 1.00 61.98 385 ALA B O 1
ATOM 7098 N N . GLU B 1 387 ? 20.935 -5.386 70.496 1.00 57.15 386 GLU B N 1
ATOM 7099 C CA . GLU B 1 387 ? 21.843 -5.275 69.338 1.00 72.73 386 GLU B CA 1
ATOM 7100 C C . GLU B 1 387 ? 21.196 -5.711 68.008 1.00 84.85 386 GLU B C 1
ATOM 7101 O O . GLU B 1 387 ? 21.527 -5.156 66.959 1.00 60.22 386 GLU B O 1
ATOM 7107 N N . GLU B 1 388 ? 20.282 -6.686 68.071 1.00 44.38 387 GLU B N 1
ATOM 7108 C CA . GLU B 1 388 ? 19.534 -7.181 66.909 1.00 61.82 387 GLU B CA 1
ATOM 7109 C C . GLU B 1 388 ? 18.417 -6.237 66.491 1.00 97.10 387 GLU B C 1
ATOM 7110 O O . GLU B 1 388 ? 18.250 -5.968 65.306 1.00 59.66 387 GLU B O 1
ATOM 7116 N N . GLU B 1 389 ? 17.620 -5.800 67.463 1.00 42.25 388 GLU B N 1
ATOM 7117 C CA . GLU B 1 389 ? 16.622 -4.752 67.254 1.00 61.48 388 GLU B CA 1
ATOM 7118 C C . GLU B 1 389 ? 17.198 -3.458 66.618 1.00 29.99 388 GLU B C 1
ATOM 7119 O O . GLU B 1 389 ? 16.527 -2.825 65.806 1.00 37.39 388 GLU B O 1
ATOM 7125 N N . SER B 1 390 ? 18.419 -3.093 67.006 1.00 23.82 389 SER B N 1
ATOM 7126 C CA . SER B 1 390 ? 19.138 -1.981 66.429 1.00 30.42 389 SER B CA 1
ATOM 7127 C C . SER B 1 390 ? 19.435 -2.245 64.959 1.00 60.93 389 SER B C 1
ATOM 7128 O O . SER B 1 390 ? 19.342 -1.339 64.140 1.00 25.31 389 SER B O 1
ATOM 7131 N N . GLU B 1 391 ? 19.817 -3.475 64.633 1.00 58.02 390 GLU B N 1
ATOM 7132 C CA . GLU B 1 391 ? 20.089 -3.843 63.239 1.00 61.45 390 GLU B CA 1
ATOM 7133 C C . GLU B 1 391 ? 18.814 -3.844 62.401 1.00 34.51 390 GLU B C 1
ATOM 7134 O O . GLU B 1 391 ? 18.834 -3.422 61.245 1.00 33.79 390 GLU B O 1
ATOM 7140 N N . ARG B 1 392 ? 17.707 -4.290 62.985 1.00 29.50 391 ARG B N 1
ATOM 7141 C CA . ARG B 1 392 ? 16.407 -4.177 62.338 1.00 43.64 391 ARG B CA 1
ATOM 7142 C C . ARG B 1 392 ? 16.026 -2.716 62.069 1.00 32.04 391 ARG B C 1
ATOM 7143 O O . ARG B 1 392 ? 15.577 -2.393 60.965 1.00 30.78 391 ARG B O 1
ATOM 7151 N N . LEU B 1 393 ? 16.195 -1.846 63.071 1.00 27.70 392 LEU B N 1
ATOM 7152 C CA . LEU B 1 393 ? 15.885 -0.427 62.904 1.00 27.53 392 LEU B CA 1
ATOM 7153 C C . LEU B 1 393 ? 16.721 0.195 61.753 1.00 18.74 392 LEU B C 1
ATOM 7154 O O . LEU B 1 393 ? 16.176 0.928 60.910 1.00 27.37 392 LEU B O 1
ATOM 7159 N N . LEU B 1 394 ? 18.025 -0.092 61.735 1.00 21.09 393 LEU B N 1
ATOM 7160 C CA . LEU B 1 394 ? 18.930 0.426 60.694 1.00 21.07 393 LEU B CA 1
ATOM 7161 C C . LEU B 1 394 ? 18.503 -0.038 59.286 1.00 27.75 393 LEU B C 1
ATOM 7162 O O . LEU B 1 394 ? 18.482 0.747 58.318 1.00 23.33 393 LEU B O 1
ATOM 7167 N N . ARG B 1 395 ? 18.123 -1.308 59.199 1.00 32.69 394 ARG B N 1
ATOM 7168 C CA . ARG B 1 395 ? 17.681 -1.920 57.943 1.00 33.42 394 ARG B CA 1
ATOM 7169 C C . ARG B 1 395 ? 16.342 -1.368 57.451 1.00 23.15 394 ARG B C 1
ATOM 7170 O O . ARG B 1 395 ? 16.028 -1.467 56.259 1.00 21.98 394 ARG B O 1
ATOM 7178 N N . GLU B 1 396 ? 15.542 -0.821 58.360 1.00 20.24 395 GLU B N 1
ATOM 7179 C CA . GLU B 1 396 ? 14.232 -0.259 58.018 1.00 22.49 395 GLU B CA 1
ATOM 7180 C C . GLU B 1 396 ? 14.150 1.270 58.006 1.00 15.53 395 GLU B C 1
ATOM 7181 O O . GLU B 1 396 ? 13.085 1.824 57.750 1.00 23.75 395 GLU B O 1
ATOM 7187 N N . LEU B 1 397 ? 15.281 1.960 58.242 1.00 21.34 396 LEU B N 1
ATOM 7188 C CA . LEU B 1 397 ? 15.319 3.433 58.205 1.00 21.60 396 LEU B CA 1
ATOM 7189 C C . LEU B 1 397 ? 14.719 3.999 56.899 1.00 14.02 396 LEU B C 1
ATOM 7190 O O . LEU B 1 397 ? 14.002 4.995 56.934 1.00 15.78 396 LEU B O 1
ATOM 7195 N N . TYR B 1 398 ? 15.021 3.357 55.769 1.00 16.20 397 TYR B N 1
ATOM 7196 C CA . TYR B 1 398 ? 14.513 3.784 54.453 1.00 26.27 397 TYR B CA 1
ATOM 7197 C C . TYR B 1 398 ? 12.981 3.790 54.329 1.00 33.81 397 TYR B C 1
ATOM 7198 O O . TYR B 1 398 ? 12.441 4.405 53.400 1.00 18.46 397 TYR B O 1
ATOM 7207 N N . LEU B 1 399 ? 12.299 3.080 55.234 1.00 24.94 398 LEU B N 1
ATOM 7208 C CA . LEU B 1 399 ? 10.807 3.092 55.306 1.00 22.54 398 LEU B CA 1
ATOM 7209 C C . LEU B 1 399 ? 10.210 4.180 56.211 1.00 20.79 398 LEU B C 1
ATOM 7210 O O . LEU B 1 399 ? 9.043 4.568 56.055 1.00 23.69 398 LEU B O 1
ATOM 7215 N N . PHE B 1 400 ? 11.030 4.683 57.126 1.00 20.42 399 PHE B N 1
ATOM 7216 C CA . PHE B 1 400 ? 10.594 5.507 58.229 1.00 19.69 399 PHE B CA 1
ATOM 7217 C C . PHE B 1 400 ? 11.376 6.832 58.324 1.00 20.18 399 PHE B C 1
ATOM 7218 O O . PHE B 1 400 ? 11.133 7.734 57.529 1.00 22.25 399 PHE B O 1
ATOM 7226 N N . ASP B 1 401 ? 12.313 6.964 59.259 1.00 14.63 400 ASP B N 1
ATOM 7227 C CA . ASP B 1 401 ? 12.900 8.279 59.560 1.00 22.33 400 ASP B CA 1
ATOM 7228 C C . ASP B 1 401 ? 13.719 8.847 58.398 1.00 20.04 400 ASP B C 1
ATOM 7229 O O . ASP B 1 401 ? 13.704 10.043 58.156 1.00 21.63 400 ASP B O 1
ATOM 7234 N N . VAL B 1 402 ? 14.453 7.971 57.723 1.00 26.11 401 VAL B N 1
ATOM 7235 C CA . VAL B 1 402 ? 15.269 8.360 56.573 1.00 16.04 401 VAL B CA 1
ATOM 7236 C C . VAL B 1 402 ? 14.370 8.630 55.360 1.00 22.35 401 VAL B C 1
ATOM 7237 O O . VAL B 1 402 ? 14.708 9.490 54.544 1.00 17.41 401 VAL B O 1
ATOM 7241 N N . LEU B 1 403 ? 13.224 7.942 55.262 1.00 16.79 402 LEU B N 1
ATOM 7242 C CA . LEU B 1 403 ? 12.190 8.331 54.275 1.00 19.55 402 LEU B CA 1
ATOM 7243 C C . LEU B 1 403 ? 11.738 9.758 54.540 1.00 20.39 402 LEU B C 1
ATOM 7244 O O . LEU B 1 403 ? 11.804 10.612 53.649 1.00 20.37 402 LEU B O 1
ATOM 7249 N N . ARG B 1 404 ? 11.331 10.038 55.776 1.00 17.98 403 ARG B N 1
ATOM 7250 C CA . ARG B 1 404 ? 10.895 11.398 56.161 1.00 14.25 403 ARG B CA 1
ATOM 7251 C C . ARG B 1 404 ? 11.951 12.434 55.849 1.00 17.73 403 ARG B C 1
ATOM 7252 O O . ARG B 1 404 ? 11.649 13.518 55.299 1.00 20.22 403 ARG B O 1
ATOM 7260 N N . ALA B 1 405 ? 13.185 12.133 56.249 1.00 16.41 404 ALA B N 1
ATOM 7261 C CA . ALA B 1 405 ? 14.240 13.165 56.149 1.00 14.53 404 ALA B CA 1
ATOM 7262 C C . ALA B 1 405 ? 14.565 13.492 54.696 1.00 13.39 404 ALA B C 1
ATOM 7263 O O . ALA B 1 405 ? 14.876 14.634 54.383 1.00 17.85 404 ALA B O 1
ATOM 7265 N N . ASP B 1 406 ? 14.498 12.492 53.820 1.00 17.50 405 ASP B N 1
ATOM 7266 C CA . ASP B 1 406 ? 14.770 12.712 52.391 1.00 11.27 405 ASP B CA 1
ATOM 7267 C C . ASP B 1 406 ? 13.615 13.444 51.730 1.00 17.24 405 ASP B C 1
ATOM 7268 O O . ASP B 1 406 ? 13.805 14.487 51.072 1.00 18.24 405 ASP B O 1
ATOM 7273 N N . ARG B 1 407 ? 12.424 12.868 51.862 1.00 14.01 406 ARG B N 1
ATOM 7274 C CA . ARG B 1 407 ? 11.278 13.360 51.084 1.00 21.24 406 ARG B CA 1
ATOM 7275 C C . ARG B 1 407 ? 10.846 14.762 51.477 1.00 23.93 406 ARG B C 1
ATOM 7276 O O . ARG B 1 407 ? 10.412 15.526 50.603 1.00 18.84 406 ARG B O 1
ATOM 7284 N N . THR B 1 408 ? 10.905 15.088 52.774 1.00 20.00 407 THR B N 1
ATOM 7285 C CA . THR B 1 408 ? 10.468 16.406 53.232 1.00 21.60 407 THR B CA 1
ATOM 7286 C C . THR B 1 408 ? 11.450 17.497 52.857 1.00 18.86 407 THR B C 1
ATOM 7287 O O . THR B 1 408 ? 11.033 18.618 52.608 1.00 26.00 407 THR B O 1
ATOM 7291 N N . THR B 1 409 ? 12.745 17.185 52.802 1.00 14.24 408 THR B N 1
ATOM 7292 C CA . THR B 1 409 ? 13.769 18.188 52.434 1.00 16.34 408 THR B CA 1
ATOM 7293 C C . THR B 1 409 ? 13.838 18.345 50.901 1.00 19.34 408 THR B C 1
ATOM 7294 O O . THR B 1 409 ? 13.877 19.465 50.363 1.00 19.32 408 THR B O 1
ATOM 7298 N N . ALA B 1 410 ? 13.798 17.217 50.209 1.00 15.32 409 ALA B N 1
ATOM 7299 C CA . ALA B 1 410 ? 13.833 17.194 48.723 1.00 18.32 409 ALA B CA 1
ATOM 7300 C C . ALA B 1 410 ? 12.596 17.805 48.074 1.00 19.30 409 ALA B C 1
ATOM 7301 O O . ALA B 1 410 ? 12.655 18.300 46.951 1.00 15.37 409 ALA B O 1
ATOM 7303 N N . ALA B 1 411 ? 11.484 17.758 48.794 1.00 14.32 410 ALA B N 1
ATOM 7304 C CA . ALA B 1 411 ? 10.241 18.408 48.378 1.00 22.63 410 ALA B CA 1
ATOM 7305 C C . ALA B 1 411 ? 10.444 19.893 48.118 1.00 30.67 410 ALA B C 1
ATOM 7306 O O . ALA B 1 411 ? 9.696 20.467 47.343 1.00 23.85 410 ALA B O 1
ATOM 7308 N N . HIS B 1 412 ? 11.442 20.497 48.774 1.00 15.63 411 HIS B N 1
ATOM 7309 C CA . HIS B 1 412 ? 11.743 21.907 48.655 1.00 15.71 411 HIS B CA 1
ATOM 7310 C C . HIS B 1 412 ? 13.114 22.217 48.047 1.00 19.33 411 HIS B C 1
ATOM 7311 O O . HIS B 1 412 ? 13.637 23.310 48.206 1.00 20.45 411 HIS B O 1
ATOM 7318 N N . GLY B 1 413 ? 13.683 21.263 47.317 1.00 21.62 412 GLY B N 1
ATOM 7319 C CA . GLY B 1 413 ? 14.957 21.457 46.655 1.00 20.85 412 GLY B CA 1
ATOM 7320 C C . GLY B 1 413 ? 16.132 21.624 47.574 1.00 17.54 412 GLY B C 1
ATOM 7321 O O . GLY B 1 413 ? 17.073 22.377 47.245 1.00 19.12 412 GLY B O 1
ATOM 7322 N N . LEU B 1 414 ? 16.093 20.943 48.730 1.00 14.62 413 LEU B N 1
ATOM 7323 C CA . LEU B 1 414 ? 17.263 20.898 49.623 1.00 21.98 413 LEU B CA 1
ATOM 7324 C C . LEU B 1 414 ? 17.916 19.514 49.605 1.00 14.78 413 LEU B C 1
ATOM 7325 O O . LEU B 1 414 ? 17.269 18.518 49.187 1.00 17.64 413 LEU B O 1
ATOM 7330 N N . GLU B 1 415 ? 19.196 19.460 50.014 1.00 16.14 414 GLU B N 1
ATOM 7331 C CA . GLU B 1 415 ? 19.960 18.218 50.082 1.00 25.88 414 GLU B CA 1
ATOM 7332 C C . GLU B 1 415 ? 20.257 17.849 51.529 1.00 26.85 414 GLU B C 1
ATOM 7333 O O . GLU B 1 415 ? 21.009 18.537 52.217 1.00 22.79 414 GLU B O 1
ATOM 7339 N N . LEU B 1 416 ? 19.721 16.714 51.935 1.00 20.22 415 LEU B N 1
ATOM 7340 C CA . LEU B 1 416 ? 19.943 16.132 53.257 1.00 13.20 415 LEU B CA 1
ATOM 7341 C C . LEU B 1 416 ? 21.323 15.524 53.387 1.00 17.23 415 LEU B C 1
ATOM 7342 O O . LEU B 1 416 ? 21.739 14.744 52.527 1.00 17.87 415 LEU B O 1
ATOM 7347 N N . ARG B 1 417 ? 21.993 15.825 54.503 1.00 19.26 416 ARG B N 1
ATOM 7348 C CA . ARG B 1 417 ? 23.170 15.080 54.922 1.00 14.11 416 ARG B CA 1
ATOM 7349 C C . ARG B 1 417 ? 23.028 14.596 56.375 1.00 15.51 416 ARG B C 1
ATOM 7350 O O . ARG B 1 417 ? 22.591 15.344 57.219 1.00 15.29 416 ARG B O 1
ATOM 7358 N N . VAL B 1 418 ? 23.435 13.346 56.625 1.00 19.17 417 VAL B N 1
ATOM 7359 C CA . VAL B 1 418 ? 23.141 12.641 57.891 1.00 18.23 417 VAL B CA 1
ATOM 7360 C C . VAL B 1 418 ? 24.401 11.931 58.396 1.00 15.42 417 VAL B C 1
ATOM 7361 O O . VAL B 1 418 ? 24.593 10.750 58.131 1.00 18.47 417 VAL B O 1
ATOM 7365 N N . PRO B 1 419 ? 25.246 12.657 59.149 1.00 17.89 418 PRO B N 1
ATOM 7366 C CA . PRO B 1 419 ? 26.561 12.123 59.505 1.00 22.88 418 PRO B CA 1
ATOM 7367 C C . PRO B 1 419 ? 26.582 10.916 60.440 1.00 18.42 418 PRO B C 1
ATOM 7368 O O . PRO B 1 419 ? 27.579 10.196 60.436 1.00 15.60 418 PRO B O 1
ATOM 7372 N N . PHE B 1 420 ? 25.515 10.655 61.205 1.00 15.87 419 PHE B N 1
ATOM 7373 C CA . PHE B 1 420 ? 25.493 9.469 62.069 1.00 29.60 419 PHE B CA 1
ATOM 7374 C C . PHE B 1 420 ? 25.503 8.171 61.256 1.00 21.68 419 PHE B C 1
ATOM 7375 O O . PHE B 1 420 ? 25.866 7.125 61.786 1.00 19.81 419 PHE B O 1
ATOM 7383 N N . LEU B 1 421 ? 25.109 8.240 59.977 1.00 15.01 420 LEU B N 1
ATOM 7384 C CA . LEU B 1 421 ? 25.059 7.062 59.131 1.00 17.15 420 LEU B CA 1
ATOM 7385 C C . LEU B 1 421 ? 26.323 6.945 58.270 1.00 18.66 420 LEU B C 1
ATOM 7386 O O . LEU B 1 421 ? 26.402 6.106 57.373 1.00 17.14 420 LEU B O 1
ATOM 7391 N N . ASP B 1 422 ? 27.328 7.754 58.582 1.00 18.47 421 ASP B N 1
ATOM 7392 C CA . ASP B 1 422 ? 28.661 7.599 58.019 1.00 13.44 421 ASP B CA 1
ATOM 7393 C C . ASP B 1 422 ? 29.089 6.153 58.105 1.00 24.53 421 ASP B C 1
ATOM 7394 O O . ASP B 1 422 ? 28.891 5.497 59.135 1.00 19.98 421 ASP B O 1
ATOM 7399 N N . HIS B 1 423 ? 29.609 5.638 56.992 1.00 16.43 422 HIS B N 1
ATOM 7400 C CA . HIS B 1 423 ? 30.017 4.227 56.904 1.00 22.05 422 HIS B CA 1
ATOM 7401 C C . HIS B 1 423 ? 31.088 3.885 57.975 1.00 30.88 422 HIS B C 1
ATOM 7402 O O . HIS B 1 423 ? 30.899 2.953 58.746 1.00 22.40 422 HIS B O 1
ATOM 7409 N N . ARG B 1 424 ? 32.170 4.652 58.059 1.00 18.69 423 ARG B N 1
ATOM 7410 C CA . ARG B 1 424 ? 33.246 4.349 59.021 1.00 24.54 423 ARG B CA 1
ATOM 7411 C C . ARG B 1 424 ? 32.832 4.535 60.491 1.00 23.17 423 ARG B C 1
ATOM 7412 O O . ARG B 1 424 ? 33.174 3.701 61.333 1.00 20.40 423 ARG B O 1
ATOM 7420 N N . PHE B 1 425 ? 32.119 5.620 60.792 1.00 16.26 424 PHE B N 1
ATOM 7421 C CA . PHE B 1 425 ? 31.639 5.893 62.135 1.00 21.15 424 PHE B CA 1
ATOM 7422 C C . PHE B 1 425 ? 30.632 4.828 62.593 1.00 23.12 424 PHE B C 1
ATOM 7423 O O . PHE B 1 425 ? 30.781 4.232 63.664 1.00 21.22 424 PHE B O 1
ATOM 7431 N N . SER B 1 426 ? 29.611 4.579 61.786 1.00 16.99 425 SER B N 1
ATOM 7432 C CA . SER B 1 426 ? 28.607 3.601 62.173 1.00 21.11 425 SER B CA 1
ATOM 7433 C C . SER B 1 426 ? 29.150 2.161 62.241 1.00 21.36 425 SER B C 1
ATOM 7434 O O . SER B 1 426 ? 28.758 1.411 63.131 1.00 22.42 425 SER B O 1
ATOM 7437 N N . SER B 1 427 ? 30.047 1.783 61.326 1.00 19.73 426 SER B N 1
ATOM 7438 C CA A SER B 1 427 ? 30.654 0.447 61.340 0.50 19.71 426 SER B CA 1
ATOM 7439 C CA B SER B 1 427 ? 30.620 0.435 61.348 0.50 24.70 426 SER B CA 1
ATOM 7440 C C . SER B 1 427 ? 31.447 0.256 62.618 1.00 17.83 426 SER B C 1
ATOM 7441 O O . SER B 1 427 ? 31.321 -0.769 63.280 1.00 23.00 426 SER B O 1
ATOM 7446 N N . TYR B 1 428 ? 32.246 1.270 62.972 1.00 19.39 427 TYR B N 1
ATOM 7447 C CA . TYR B 1 428 ? 33.047 1.204 64.202 1.00 28.92 427 TYR B CA 1
ATOM 7448 C C . TYR B 1 428 ? 32.174 1.099 65.445 1.00 25.15 427 TYR B C 1
ATOM 7449 O O . TYR B 1 428 ? 32.429 0.262 66.315 1.00 22.74 427 TYR B O 1
ATOM 7458 N N . TYR B 1 429 ? 31.149 1.943 65.526 1.00 15.79 428 TYR B N 1
ATOM 7459 C CA . TYR B 1 429 ? 30.190 1.893 66.644 1.00 17.91 428 TYR B CA 1
ATOM 7460 C C . TYR B 1 429 ? 29.539 0.516 66.775 1.00 24.03 428 TYR B C 1
ATOM 7461 O O . TYR B 1 429 ? 29.437 -0.055 67.875 1.00 24.05 428 TYR B O 1
ATOM 7470 N N . LEU B 1 430 ? 29.124 -0.032 65.650 1.00 14.19 429 LEU B N 1
ATOM 7471 C CA . LEU B 1 430 ? 28.520 -1.376 65.640 1.00 22.13 429 LEU B CA 1
ATOM 7472 C C . LEU B 1 430 ? 29.512 -2.508 65.950 1.00 27.19 429 LEU B C 1
ATOM 7473 O O . LEU B 1 430 ? 29.091 -3.596 66.374 1.00 26.12 429 LEU B O 1
ATOM 7478 N N . SER B 1 431 ? 30.809 -2.242 65.790 1.00 20.66 430 SER B N 1
ATOM 7479 C CA . SER B 1 431 ? 31.856 -3.232 66.105 1.00 18.10 430 SER B CA 1
ATOM 7480 C C . SER B 1 431 ? 32.091 -3.355 67.613 1.00 28.69 430 SER B C 1
ATOM 7481 O O . SER B 1 431 ? 32.668 -4.349 68.060 1.00 28.67 430 SER B O 1
ATOM 7484 N N . LEU B 1 432 ? 31.652 -2.365 68.394 1.00 20.42 431 LEU B N 1
ATOM 7485 C CA . LEU B 1 432 ? 31.958 -2.323 69.848 1.00 26.65 431 LEU B CA 1
ATOM 7486 C C . LEU B 1 432 ? 31.223 -3.424 70.614 1.00 35.55 431 LEU B C 1
ATOM 7487 O O . LEU B 1 432 ? 30.089 -3.755 70.263 1.00 23.75 431 LEU B O 1
ATOM 7492 N N . PRO B 1 433 ? 31.850 -3.990 71.674 1.00 22.82 432 PRO B N 1
ATOM 7493 C CA . PRO B 1 433 ? 31.133 -4.953 72.509 1.00 25.03 432 PRO B CA 1
ATOM 7494 C C . PRO B 1 433 ? 29.766 -4.425 72.996 1.00 17.71 432 PRO B C 1
ATOM 7495 O O . PRO B 1 433 ? 29.684 -3.283 73.424 1.00 25.62 432 PRO B O 1
ATOM 7499 N N . PRO B 1 434 ? 28.715 -5.261 72.929 1.00 22.39 433 PRO B N 1
ATOM 7500 C CA . PRO B 1 434 ? 27.393 -4.908 73.479 1.00 23.32 433 PRO B CA 1
ATOM 7501 C C . PRO B 1 434 ? 27.414 -4.391 74.918 1.00 40.72 433 PRO B C 1
ATOM 7502 O O . PRO B 1 434 ? 26.564 -3.579 75.295 1.00 36.96 433 PRO B O 1
ATOM 7506 N N . GLU B 1 435 ? 28.381 -4.869 75.710 1.00 34.10 434 GLU B N 1
ATOM 7507 C CA . GLU B 1 435 ? 28.594 -4.390 77.078 1.00 27.63 434 GLU B CA 1
ATOM 7508 C C . GLU B 1 435 ? 28.882 -2.878 77.134 1.00 47.17 434 GLU B C 1
ATOM 7509 O O . GLU B 1 435 ? 28.567 -2.214 78.120 1.00 32.21 434 GLU B O 1
ATOM 7515 N N . MET B 1 436 ? 29.528 -2.353 76.100 1.00 31.20 435 MET B N 1
ATOM 7516 C CA . MET B 1 436 ? 29.867 -0.932 76.048 1.00 48.13 435 MET B CA 1
ATOM 7517 C C . MET B 1 436 ? 28.749 -0.062 75.502 1.00 27.86 435 MET B C 1
ATOM 7518 O O . MET B 1 436 ? 28.708 1.139 75.782 1.00 30.48 435 MET B O 1
ATOM 7523 N N . ARG B 1 437 ? 27.870 -0.660 74.711 1.00 24.41 436 ARG B N 1
ATOM 7524 C CA . ARG B 1 437 ? 26.793 0.075 74.024 1.00 35.46 436 ARG B CA 1
ATOM 7525 C C . ARG B 1 437 ? 25.464 0.075 74.750 1.00 45.59 436 ARG B C 1
ATOM 7526 O O . ARG B 1 437 ? 24.647 0.961 74.506 1.00 34.44 436 ARG B O 1
ATOM 7534 N N . ILE B 1 438 ? 25.220 -0.935 75.589 1.00 44.14 437 ILE B N 1
ATOM 7535 C CA . ILE B 1 438 ? 23.984 -0.997 76.397 1.00 40.19 437 ILE B CA 1
ATOM 7536 C C . ILE B 1 438 ? 24.012 0.066 77.510 1.00 57.10 437 ILE B C 1
ATOM 7537 O O . ILE B 1 438 ? 25.082 0.337 78.076 1.00 77.13 437 ILE B O 1
ATOM 7542 N N . PRO B 1 439 ? 22.844 0.679 77.816 1.00 200.00 438 PRO B N 1
ATOM 7543 C CA . PRO B 1 439 ? 22.793 1.613 78.947 1.00 75.17 438 PRO B CA 1
ATOM 7544 C C . PRO B 1 439 ? 23.126 0.915 80.268 1.00 123.25 438 PRO B C 1
ATOM 7545 O O . PRO B 1 439 ? 22.333 0.105 80.752 1.00 131.39 438 PRO B O 1
ATOM 7549 N N . LYS B 1 440 ? 24.304 1.216 80.817 1.00 158.25 439 LYS B N 1
ATOM 7550 C CA . LYS B 1 440 ? 24.796 0.559 82.030 1.00 102.34 439 LYS B CA 1
ATOM 7551 C C . LYS B 1 440 ? 24.446 1.357 83.288 1.00 200.00 439 LYS B C 1
ATOM 7552 O O . LYS B 1 440 ? 23.928 0.793 84.254 1.00 72.83 439 LYS B O 1
ATOM 7558 N N . ASN B 1 441 ? 24.747 2.657 83.276 1.00 189.05 440 ASN B N 1
ATOM 7559 C CA . ASN B 1 441 ? 24.327 3.579 84.351 1.00 200.00 440 ASN B CA 1
ATOM 7560 C C . ASN B 1 441 ? 22.815 3.537 84.583 1.00 80.17 440 ASN B C 1
ATOM 7561 O O . ASN B 1 441 ? 22.352 3.502 85.725 1.00 171.08 440 ASN B O 1
ATOM 7566 N N . GLY B 1 442 ? 22.067 3.518 83.483 1.00 149.65 441 GLY B N 1
ATOM 7567 C CA . GLY B 1 442 ? 20.628 3.731 83.497 1.00 66.26 441 GLY B CA 1
ATOM 7568 C C . GLY B 1 442 ? 20.217 4.723 82.419 1.00 89.99 441 GLY B C 1
ATOM 7569 O O . GLY B 1 442 ? 19.072 4.684 81.972 1.00 66.00 441 GLY B O 1
ATOM 7570 N N . ILE B 1 443 ? 21.127 5.620 82.011 1.00 48.48 442 ILE B N 1
ATOM 7571 C CA . ILE B 1 443 ? 20.833 6.575 80.931 1.00 51.51 442 ILE B CA 1
ATOM 7572 C C . ILE B 1 443 ? 21.165 5.996 79.553 1.00 45.23 442 ILE B C 1
ATOM 7573 O O . ILE B 1 443 ? 22.201 5.355 79.362 1.00 55.33 442 ILE B O 1
ATOM 7578 N N . GLU B 1 444 ? 20.255 6.231 78.611 1.00 37.18 443 GLU B N 1
ATOM 7579 C CA . GLU B 1 444 ? 20.439 5.843 77.209 1.00 66.79 443 GLU B CA 1
ATOM 7580 C C . GLU B 1 444 ? 21.554 6.667 76.564 1.00 37.78 443 GLU B C 1
ATOM 7581 O O . GLU B 1 444 ? 21.775 7.822 76.943 1.00 41.61 443 GLU B O 1
ATOM 7587 N N . LYS B 1 445 ? 22.253 6.056 75.607 1.00 55.87 444 LYS B N 1
ATOM 7588 C CA . LYS B 1 445 ? 23.355 6.701 74.866 1.00 38.14 444 LYS B CA 1
ATOM 7589 C C . LYS B 1 445 ? 24.519 7.174 75.755 1.00 38.53 444 LYS B C 1
ATOM 7590 O O . LYS B 1 445 ? 25.189 8.177 75.461 1.00 32.09 444 LYS B O 1
ATOM 7596 N N . HIS B 1 446 ? 24.779 6.433 76.829 1.00 41.38 445 HIS B N 1
ATOM 7597 C CA . HIS B 1 446 ? 25.772 6.855 77.811 1.00 30.27 445 HIS B CA 1
ATOM 7598 C C . HIS B 1 446 ? 27.118 7.047 77.168 1.00 39.83 445 HIS B C 1
ATOM 7599 O O . HIS B 1 446 ? 27.752 8.080 77.380 1.00 30.13 445 HIS B O 1
ATOM 7606 N N . LEU B 1 447 ? 27.553 6.041 76.400 1.00 31.57 446 LEU B N 1
ATOM 7607 C CA . LEU B 1 447 ? 28.879 6.050 75.771 1.00 23.92 446 LEU B CA 1
ATOM 7608 C C . LEU B 1 447 ? 29.038 7.268 74.844 1.00 29.45 446 LEU B C 1
ATOM 7609 O O . LEU B 1 447 ? 30.098 7.894 74.796 1.00 26.46 446 LEU B O 1
ATOM 7614 N N . LEU B 1 448 ? 27.984 7.579 74.098 1.00 22.84 447 LEU B N 1
ATOM 7615 C CA . LEU B 1 448 ? 27.993 8.732 73.199 1.00 27.31 447 LEU B CA 1
ATOM 7616 C C . LEU B 1 448 ? 28.140 10.056 73.973 1.00 27.09 447 LEU B C 1
ATOM 7617 O O . LEU B 1 448 ? 28.858 10.948 73.544 1.00 20.63 447 LEU B O 1
ATOM 7622 N N . ARG B 1 449 ? 27.467 10.168 75.112 1.00 28.30 448 ARG B N 1
ATOM 7623 C CA . ARG B 1 449 ? 27.546 11.385 75.946 1.00 21.71 448 ARG B CA 1
ATOM 7624 C C . ARG B 1 449 ? 28.935 11.545 76.540 1.00 27.90 448 ARG B C 1
ATOM 7625 O O . ARG B 1 449 ? 29.561 12.610 76.432 1.00 27.73 448 ARG B O 1
ATOM 7633 N N . GLU B 1 450 ? 29.444 10.465 77.129 1.00 34.30 449 GLU B N 1
ATOM 7634 C CA . GLU B 1 450 ? 30.817 10.422 77.625 1.00 30.67 449 GLU B CA 1
ATOM 7635 C C . GLU B 1 450 ? 31.859 10.712 76.548 1.00 35.81 449 GLU B C 1
ATOM 7636 O O . GLU B 1 450 ? 32.890 11.321 76.814 1.00 28.59 449 GLU B O 1
ATOM 7642 N N . THR B 1 451 ? 31.620 10.240 75.335 1.00 27.81 450 THR B N 1
ATOM 7643 C CA . THR B 1 451 ? 32.530 10.537 74.230 1.00 28.26 450 THR B CA 1
ATOM 7644 C C . THR B 1 451 ? 32.782 12.039 74.087 1.00 22.24 450 THR B C 1
ATOM 7645 O O . THR B 1 451 ? 33.914 12.448 73.831 1.00 22.03 450 THR B O 1
ATOM 7649 N N . PHE B 1 452 ? 31.735 12.842 74.262 1.00 22.83 451 PHE B N 1
ATOM 7650 C CA . PHE B 1 452 ? 31.798 14.279 73.972 1.00 33.66 451 PHE B CA 1
ATOM 7651 C C . PHE B 1 452 ? 31.848 15.208 75.183 1.00 34.31 451 PHE B C 1
ATOM 7652 O O . PHE B 1 452 ? 31.713 16.427 75.034 1.00 37.77 451 PHE B O 1
ATOM 7660 N N . GLU B 1 453 ? 32.090 14.665 76.369 1.00 34.20 452 GLU B N 1
ATOM 7661 C CA . GLU B 1 453 ? 31.879 15.458 77.586 1.00 41.85 452 GLU B CA 1
ATOM 7662 C C . GLU B 1 453 ? 33.018 16.390 77.970 1.00 35.35 452 GLU B C 1
ATOM 7663 O O . GLU B 1 453 ? 32.837 17.244 78.831 1.00 44.83 452 GLU B O 1
ATOM 7669 N N . ASP B 1 454 ? 34.180 16.214 77.352 1.00 40.02 453 ASP B N 1
ATOM 7670 C CA . ASP B 1 454 ? 35.334 17.086 77.580 1.00 62.92 453 ASP B CA 1
ATOM 7671 C C . ASP B 1 454 ? 35.595 18.072 76.429 1.00 53.33 453 ASP B C 1
ATOM 7672 O O . ASP B 1 454 ? 36.550 18.847 76.487 1.00 88.92 453 ASP B O 1
ATOM 7677 N N . SER B 1 455 ? 34.734 18.062 75.409 1.00 80.42 454 SER B N 1
ATOM 7678 C CA . SER B 1 455 ? 34.830 19.004 74.288 1.00 53.18 454 SER B CA 1
ATOM 7679 C C . SER B 1 455 ? 34.315 20.403 74.651 1.00 48.63 454 SER B C 1
ATOM 7680 O O . SER B 1 455 ? 34.789 21.396 74.108 1.00 88.04 454 SER B O 1
ATOM 7683 N N . ASN B 1 456 ? 33.365 20.468 75.587 1.00 45.11 455 ASN B N 1
ATOM 7684 C CA . ASN B 1 456 ? 32.467 21.623 75.765 1.00 42.40 455 ASN B CA 1
ATOM 7685 C C . ASN B 1 456 ? 31.779 21.982 74.440 1.00 71.50 455 ASN B C 1
ATOM 7686 O O . ASN B 1 456 ? 31.690 23.145 74.041 1.00 38.41 455 ASN B O 1
ATOM 7691 N N . LEU B 1 457 ? 31.269 20.955 73.777 1.00 37.14 456 LEU B N 1
ATOM 7692 C CA . LEU B 1 457 ? 30.642 21.109 72.462 1.00 35.88 456 LEU B CA 1
ATOM 7693 C C . LEU B 1 457 ? 29.257 21.711 72.627 1.00 32.88 456 LEU B C 1
ATOM 7694 O O . LEU B 1 457 ? 28.868 22.606 71.871 1.00 34.85 456 LEU B O 1
ATOM 7699 N N . ILE B 1 458 ? 28.515 21.203 73.617 1.00 26.42 457 ILE B N 1
ATOM 7700 C CA . ILE B 1 458 ? 27.157 21.631 73.885 1.00 26.80 457 ILE B CA 1
ATOM 7701 C C . ILE B 1 458 ? 26.980 21.909 75.405 1.00 28.34 457 ILE B C 1
ATOM 7702 O O . ILE B 1 458 ? 27.875 21.595 76.181 1.00 34.91 457 ILE B O 1
ATOM 7707 N N . PRO B 1 459 ? 25.845 22.510 75.818 1.00 43.18 458 PRO B N 1
ATOM 7708 C CA . PRO B 1 459 ? 25.648 22.749 77.264 1.00 35.88 458 PRO B CA 1
ATOM 7709 C C . PRO B 1 459 ? 25.405 21.435 78.020 1.00 118.02 458 PRO B C 1
ATOM 7710 O O . PRO B 1 459 ? 24.698 20.555 77.519 1.00 30.49 458 PRO B O 1
ATOM 7714 N N . LYS B 1 460 ? 25.959 21.318 79.224 1.00 29.24 459 LYS B N 1
ATOM 7715 C CA . LYS B 1 460 ? 25.940 20.043 79.961 1.00 25.71 459 LYS B CA 1
ATOM 7716 C C . LYS B 1 460 ? 24.547 19.543 80.303 1.00 29.23 459 LYS B C 1
ATOM 7717 O O . LYS B 1 460 ? 24.290 18.326 80.291 1.00 30.18 459 LYS B O 1
ATOM 7723 N N . GLU B 1 461 ? 23.639 20.465 80.590 1.00 25.56 460 GLU B N 1
ATOM 7724 C CA . GLU B 1 461 ? 22.236 20.094 80.756 1.00 33.59 460 GLU B CA 1
ATOM 7725 C C . GLU B 1 461 ? 21.734 19.324 79.533 1.00 28.40 460 GLU B C 1
ATOM 7726 O O . GLU B 1 461 ? 21.057 18.313 79.690 1.00 39.07 460 GLU B O 1
ATOM 7732 N N . ILE B 1 462 ? 22.107 19.775 78.331 1.00 52.14 461 ILE B N 1
ATOM 7733 C CA . ILE B 1 462 ? 21.679 19.129 77.080 1.00 35.05 461 ILE B CA 1
ATOM 7734 C C . ILE B 1 462 ? 22.416 17.798 76.893 1.00 22.24 461 ILE B C 1
ATOM 7735 O O . ILE B 1 462 ? 21.793 16.797 76.580 1.00 31.26 461 ILE B O 1
ATOM 7740 N N . LEU B 1 463 ? 23.734 17.791 77.113 1.00 33.74 462 LEU B N 1
ATOM 7741 C CA . LEU B 1 463 ? 24.533 16.551 77.024 1.00 27.22 462 LEU B CA 1
ATOM 7742 C C . LEU B 1 463 ? 23.987 15.410 77.879 1.00 33.58 462 LEU B C 1
ATOM 7743 O O . LEU B 1 463 ? 24.077 14.253 77.466 1.00 30.35 462 LEU B O 1
ATOM 7748 N N . TRP B 1 464 ? 23.411 15.736 79.047 1.00 41.55 463 TRP B N 1
ATOM 7749 C CA . TRP B 1 464 ? 22.950 14.732 80.023 1.00 34.58 463 TRP B CA 1
ATOM 7750 C C . TRP B 1 464 ? 21.416 14.612 80.226 1.00 38.91 463 TRP B C 1
ATOM 7751 O O . TRP B 1 464 ? 20.982 13.905 81.126 1.00 38.30 463 TRP B O 1
ATOM 7762 N N . ARG B 1 465 ? 20.609 15.259 79.380 1.00 39.32 464 ARG B N 1
ATOM 7763 C CA . ARG B 1 465 ? 19.128 15.090 79.406 1.00 39.63 464 ARG B CA 1
ATOM 7764 C C . ARG B 1 465 ? 18.674 13.722 78.847 1.00 53.37 464 ARG B C 1
ATOM 7765 O O . ARG B 1 465 ? 19.069 13.378 77.739 1.00 46.50 464 ARG B O 1
ATOM 7773 N N . PRO B 1 466 ? 17.853 12.943 79.602 1.00 65.22 465 PRO B N 1
ATOM 7774 C CA . PRO B 1 466 ? 17.321 11.664 79.071 1.00 80.38 465 PRO B CA 1
ATOM 7775 C C . PRO B 1 466 ? 16.249 11.789 77.977 1.00 45.06 465 PRO B C 1
ATOM 7776 O O . PRO B 1 466 ? 15.728 12.874 77.736 1.00 49.15 465 PRO B O 1
ATOM 7780 N N . SER B 1 480 ? 1.377 17.979 72.480 1.00 52.41 479 SER B N 1
ATOM 7781 C CA . SER B 1 480 ? 0.332 18.937 72.134 1.00 62.86 479 SER B CA 1
ATOM 7782 C C . SER B 1 480 ? -0.041 18.863 70.655 1.00 91.68 479 SER B C 1
ATOM 7783 O O . SER B 1 480 ? -1.216 18.695 70.328 1.00 43.55 479 SER B O 1
ATOM 7786 N N . TRP B 1 481 ? 0.949 18.992 69.769 1.00 81.73 480 TRP B N 1
ATOM 7787 C CA . TRP B 1 481 ? 0.751 18.750 68.324 1.00 29.94 480 TRP B CA 1
ATOM 7788 C C . TRP B 1 481 ? 0.182 17.351 68.062 1.00 32.15 480 TRP B C 1
ATOM 7789 O O . TRP B 1 481 ? -0.771 17.199 67.274 1.00 38.55 480 TRP B O 1
ATOM 7800 N N . PHE B 1 482 ? 0.758 16.344 68.732 1.00 51.64 481 PHE B N 1
ATOM 7801 C CA . PHE B 1 482 ? 0.225 14.968 68.685 1.00 57.13 481 PHE B CA 1
ATOM 7802 C C . PHE B 1 482 ? -1.234 14.920 69.137 1.00 200.00 481 PHE B C 1
ATOM 7803 O O . PHE B 1 482 ? -2.047 14.261 68.504 1.00 58.98 481 PHE B O 1
ATOM 7811 N N . LYS B 1 483 ? -1.561 15.658 70.196 1.00 88.02 482 LYS B N 1
ATOM 7812 C CA . LYS B 1 483 ? -2.931 15.762 70.688 1.00 60.82 482 LYS B CA 1
ATOM 7813 C C . LYS B 1 483 ? -3.863 16.485 69.699 1.00 54.45 482 LYS B C 1
ATOM 7814 O O . LYS B 1 483 ? -5.017 16.077 69.537 1.00 54.89 482 LYS B O 1
ATOM 7820 N N . ILE B 1 484 ? -3.379 17.541 69.040 1.00 45.29 483 ILE B N 1
ATOM 7821 C CA . ILE B 1 484 ? -4.211 18.269 68.064 1.00 48.03 483 ILE B CA 1
ATOM 7822 C C . ILE B 1 484 ? -4.531 17.414 66.822 1.00 56.59 483 ILE B C 1
ATOM 7823 O O . ILE B 1 484 ? -5.637 17.512 66.272 1.00 53.13 483 ILE B O 1
ATOM 7828 N N . LEU B 1 485 ? -3.593 16.564 66.399 1.00 42.77 484 LEU B N 1
ATOM 7829 C CA . LEU B 1 485 ? -3.898 15.534 65.387 1.00 42.72 484 LEU B CA 1
ATOM 7830 C C . LEU B 1 485 ? -4.998 14.540 65.829 1.00 92.88 484 LEU B C 1
ATOM 7831 O O . LEU B 1 485 ? -5.946 14.312 65.071 1.00 47.44 484 LEU B O 1
ATOM 7836 N N . GLN B 1 486 ? -4.881 13.986 67.046 1.00 52.75 485 GLN B N 1
ATOM 7837 C CA . GLN B 1 486 ? -5.863 13.012 67.606 1.00 49.26 485 GLN B CA 1
ATOM 7838 C C . GLN B 1 486 ? -7.299 13.536 67.552 1.00 61.48 485 GLN B C 1
ATOM 7839 O O . GLN B 1 486 ? -8.224 12.815 67.180 1.00 111.96 485 GLN B O 1
ATOM 7845 N N . GLU B 1 487 ? -7.461 14.790 67.967 1.00 37.59 486 GLU B N 1
ATOM 7846 C CA . GLU B 1 487 ? -8.744 15.486 67.937 1.00 66.68 486 GLU B CA 1
ATOM 7847 C C . GLU B 1 487 ? -9.292 15.570 66.518 1.00 69.91 486 GLU B C 1
ATOM 7848 O O . GLU B 1 487 ? -10.467 15.278 66.280 1.00 73.98 486 GLU B O 1
ATOM 7854 N N . TYR B 1 488 ? -8.428 15.949 65.580 1.00 68.99 487 TYR B N 1
ATOM 7855 C CA . TYR B 1 488 ? -8.846 16.168 64.201 1.00 35.73 487 TYR B CA 1
ATOM 7856 C C . TYR B 1 488 ? -9.374 14.903 63.525 1.00 51.34 487 TYR B C 1
ATOM 7857 O O . TYR B 1 488 ? -10.466 14.917 62.946 1.00 78.31 487 TYR B O 1
ATOM 7866 N N . VAL B 1 489 ? -8.605 13.819 63.614 1.00 55.13 488 VAL B N 1
ATOM 7867 C CA . VAL B 1 489 ? -8.964 12.546 62.945 1.00 37.57 488 VAL B CA 1
ATOM 7868 C C . VAL B 1 489 ? -10.207 11.874 63.560 1.00 200.00 488 VAL B C 1
ATOM 7869 O O . VAL B 1 489 ? -10.920 11.136 62.872 1.00 45.40 488 VAL B O 1
ATOM 7873 N N . GLU B 1 490 ? -10.480 12.163 64.834 1.00 48.33 489 GLU B N 1
ATOM 7874 C CA . GLU B 1 490 ? -11.644 11.627 65.545 1.00 124.19 489 GLU B CA 1
ATOM 7875 C C . GLU B 1 490 ? -12.941 11.965 64.828 1.00 100.25 489 GLU B C 1
ATOM 7876 O O . GLU B 1 490 ? -13.719 11.065 64.503 1.00 78.05 489 GLU B O 1
ATOM 7882 N N . HIS B 1 491 ? -13.148 13.257 64.567 1.00 52.30 490 HIS B N 1
ATOM 7883 C CA . HIS B 1 491 ? -14.343 13.722 63.842 1.00 195.76 490 HIS B CA 1
ATOM 7884 C C . HIS B 1 491 ? -14.111 13.840 62.319 1.00 72.26 490 HIS B C 1
ATOM 7885 O O . HIS B 1 491 ? -14.677 14.718 61.667 1.00 92.54 490 HIS B O 1
ATOM 7892 N N . GLN B 1 492 ? -13.256 12.967 61.774 1.00 65.98 491 GLN B N 1
ATOM 7893 C CA . GLN B 1 492 ? -13.169 12.691 60.328 1.00 33.22 491 GLN B CA 1
ATOM 7894 C C . GLN B 1 492 ? -13.388 11.205 59.960 1.00 36.70 491 GLN B C 1
ATOM 7895 O O . GLN B 1 492 ? -13.782 10.900 58.827 1.00 50.54 491 GLN B O 1
ATOM 7901 N N . VAL B 1 493 ? -13.103 10.301 60.898 1.00 41.01 492 VAL B N 1
ATOM 7902 C CA . VAL B 1 493 ? -13.267 8.867 60.719 1.00 25.41 492 VAL B CA 1
ATOM 7903 C C . VAL B 1 493 ? -14.267 8.407 61.787 1.00 200.00 492 VAL B C 1
ATOM 7904 O O . VAL B 1 493 ? -13.971 8.468 62.973 1.00 43.73 492 VAL B O 1
ATOM 7908 N N . ASP B 1 494 ? -15.450 7.964 61.369 1.00 45.76 493 ASP B N 1
ATOM 7909 C CA . ASP B 1 494 ? -16.493 7.498 62.309 1.00 95.12 493 ASP B CA 1
ATOM 7910 C C . ASP B 1 494 ? -16.340 5.996 62.592 1.00 62.16 493 ASP B C 1
ATOM 7911 O O . ASP B 1 494 ? -15.532 5.315 61.952 1.00 61.44 493 ASP B O 1
ATOM 7916 N N . ASP B 1 495 ? -17.131 5.478 63.528 1.00 45.46 494 ASP B N 1
ATOM 7917 C CA . ASP B 1 495 ? -16.942 4.101 64.042 1.00 41.66 494 ASP B CA 1
ATOM 7918 C C . ASP B 1 495 ? -17.195 2.953 63.055 1.00 64.86 494 ASP B C 1
ATOM 7919 O O . ASP B 1 495 ? -16.576 1.892 63.190 1.00 47.52 494 ASP B O 1
ATOM 7924 N N . ALA B 1 496 ? -18.080 3.162 62.078 1.00 45.38 495 ALA B N 1
ATOM 7925 C CA . ALA B 1 496 ? -18.382 2.141 61.060 1.00 71.83 495 ALA B CA 1
ATOM 7926 C C . ALA B 1 496 ? -17.258 2.030 60.044 1.00 59.89 495 ALA B C 1
ATOM 7927 O O . ALA B 1 496 ? -16.941 0.929 59.576 1.00 58.41 495 ALA B O 1
ATOM 7929 N N . MET B 1 497 ? -16.681 3.181 59.694 1.00 42.22 496 MET B N 1
ATOM 7930 C CA . MET B 1 497 ? -15.469 3.234 58.880 1.00 59.45 496 MET B CA 1
ATOM 7931 C C . MET B 1 497 ? -14.383 2.358 59.526 1.00 42.45 496 MET B C 1
ATOM 7932 O O . MET B 1 497 ? -13.783 1.521 58.846 1.00 46.30 496 MET B O 1
ATOM 7937 N N . MET B 1 498 ? -14.197 2.500 60.842 1.00 47.83 497 MET B N 1
ATOM 7938 C CA . MET B 1 498 ? -13.263 1.639 61.612 1.00 30.27 497 MET B CA 1
ATOM 7939 C C . MET B 1 498 ? -13.699 0.175 61.691 1.00 56.47 497 MET B C 1
ATOM 7940 O O . MET B 1 498 ? -12.881 -0.721 61.474 1.00 41.57 497 MET B O 1
ATOM 7945 N N . ALA B 1 499 ? -14.978 -0.072 61.969 1.00 49.70 498 ALA B N 1
ATOM 7946 C CA . ALA B 1 499 ? -15.508 -1.443 62.010 1.00 51.71 498 ALA B CA 1
ATOM 7947 C C . ALA B 1 499 ? -15.390 -2.162 60.656 1.00 165.67 498 ALA B C 1
ATOM 7948 O O . ALA B 1 499 ? -15.221 -3.380 60.612 1.00 79.64 498 ALA B O 1
ATOM 7950 N N . ASN B 1 500 ? -15.455 -1.393 59.569 1.00 45.93 499 ASN B N 1
ATOM 7951 C CA . ASN B 1 500 ? -15.274 -1.893 58.198 1.00 52.96 499 ASN B CA 1
ATOM 7952 C C . ASN B 1 500 ? -13.805 -1.818 57.673 1.00 59.59 499 ASN B C 1
ATOM 7953 O O . ASN B 1 500 ? -13.529 -2.164 56.514 1.00 43.99 499 ASN B O 1
ATOM 7958 N N . ALA B 1 501 ? -12.860 -1.411 58.522 1.00 50.82 500 ALA B N 1
ATOM 7959 C CA . ALA B 1 501 ? -11.492 -1.102 58.078 1.00 53.49 500 ALA B CA 1
ATOM 7960 C C . ALA B 1 501 ? -10.781 -2.271 57.402 1.00 40.66 500 ALA B C 1
ATOM 7961 O O . ALA B 1 501 ? -10.084 -2.067 56.416 1.00 38.68 500 ALA B O 1
ATOM 7963 N N . ALA B 1 502 ? -10.974 -3.479 57.925 1.00 37.69 501 ALA B N 1
ATOM 7964 C CA . ALA B 1 502 ? -10.297 -4.677 57.420 1.00 35.98 501 ALA B CA 1
ATOM 7965 C C . ALA B 1 502 ? -10.787 -5.144 56.060 1.00 46.39 501 ALA B C 1
ATOM 7966 O O . ALA B 1 502 ? -10.034 -5.788 55.314 1.00 39.21 501 ALA B O 1
ATOM 7968 N N . GLN B 1 503 ? -12.049 -4.859 55.747 1.00 41.47 502 GLN B N 1
ATOM 7969 C CA . GLN B 1 503 ? -12.558 -5.122 54.409 1.00 136.31 502 GLN B CA 1
ATOM 7970 C C . GLN B 1 503 ? -12.029 -4.071 53.435 1.00 41.43 502 GLN B C 1
ATOM 7971 O O . GLN B 1 503 ? -11.656 -4.420 52.315 1.00 32.67 502 GLN B O 1
ATOM 7977 N N . LYS B 1 504 ? -12.007 -2.799 53.853 1.00 33.00 503 LYS B N 1
ATOM 7978 C CA . LYS B 1 504 ? -11.560 -1.698 52.984 1.00 52.53 503 LYS B CA 1
ATOM 7979 C C . LYS B 1 504 ? -10.044 -1.671 52.783 1.00 50.82 503 LYS B C 1
ATOM 7980 O O . LYS B 1 504 ? -9.570 -1.310 51.710 1.00 51.98 503 LYS B O 1
ATOM 7986 N N . PHE B 1 505 ? -9.301 -2.051 53.822 1.00 41.99 504 PHE B N 1
ATOM 7987 C CA . PHE B 1 505 ? -7.848 -1.964 53.840 1.00 36.18 504 PHE B CA 1
ATOM 7988 C C . PHE B 1 505 ? -7.240 -3.293 54.332 1.00 36.26 504 PHE B C 1
ATOM 7989 O O . PHE B 1 505 ? -6.610 -3.333 55.388 1.00 40.81 504 PHE B O 1
ATOM 7997 N N . PRO B 1 506 ? -7.425 -4.387 53.564 1.00 44.66 505 PRO B N 1
ATOM 7998 C CA . PRO B 1 506 ? -6.956 -5.699 54.027 1.00 71.55 505 PRO B CA 1
ATOM 7999 C C . PRO B 1 506 ? -5.433 -5.823 54.221 1.00 57.02 505 PRO B C 1
ATOM 8000 O O . PRO B 1 506 ? -5.004 -6.652 55.011 1.00 31.65 505 PRO B O 1
ATOM 8004 N N . PHE B 1 507 ? -4.635 -5.018 53.520 1.00 49.41 506 PHE B N 1
ATOM 8005 C CA . PHE B 1 507 ? -3.176 -4.991 53.726 1.00 33.55 506 PHE B CA 1
ATOM 8006 C C . PHE B 1 507 ? -2.827 -3.921 54.768 1.00 34.75 506 PHE B C 1
ATOM 8007 O O . PHE B 1 507 ? -3.325 -2.802 54.668 1.00 37.83 506 PHE B O 1
ATOM 8015 N N . ASN B 1 508 ? -1.978 -4.260 55.749 1.00 31.99 507 ASN B N 1
ATOM 8016 C CA . ASN B 1 508 ? -1.607 -3.343 56.855 1.00 39.05 507 ASN B CA 1
ATOM 8017 C C . ASN B 1 508 ? -2.803 -2.538 57.325 1.00 27.06 507 ASN B C 1
ATOM 8018 O O . ASN B 1 508 ? -2.805 -1.300 57.271 1.00 37.94 507 ASN B O 1
ATOM 8023 N N . THR B 1 509 ? -3.835 -3.255 57.771 1.00 38.33 508 THR B N 1
ATOM 8024 C CA . THR B 1 509 ? -5.092 -2.628 58.195 1.00 38.13 508 THR B CA 1
ATOM 8025 C C . THR B 1 509 ? -4.836 -1.626 59.324 1.00 31.81 508 THR B C 1
ATOM 8026 O O . THR B 1 509 ? -4.134 -1.958 60.270 1.00 49.57 508 THR B O 1
ATOM 8030 N N . PRO B 1 510 ? -5.382 -0.395 59.223 1.00 31.86 509 PRO B N 1
ATOM 8031 C CA . PRO B 1 510 ? -5.168 0.559 60.302 1.00 24.48 509 PRO B CA 1
ATOM 8032 C C . PRO B 1 510 ? -5.952 0.190 61.560 1.00 69.85 509 PRO B C 1
ATOM 8033 O O . PRO B 1 510 ? -7.106 -0.231 61.469 1.00 39.30 509 PRO B O 1
ATOM 8037 N N . LYS B 1 511 ? -5.298 0.358 62.707 1.00 42.75 510 LYS B N 1
ATOM 8038 C CA . LYS B 1 511 ? -5.815 -0.007 64.026 1.00 34.60 510 LYS B CA 1
ATOM 8039 C C . LYS B 1 511 ? -6.443 1.184 64.751 1.00 47.23 510 LYS B C 1
ATOM 8040 O O . LYS B 1 511 ? -7.260 0.987 65.640 1.00 47.42 510 LYS B O 1
ATOM 8046 N N . THR B 1 512 ? -6.035 2.406 64.412 1.00 35.27 511 THR B N 1
ATOM 8047 C CA . THR B 1 512 ? -6.584 3.618 65.051 1.00 45.87 511 THR B CA 1
ATOM 8048 C C . THR B 1 512 ? -7.198 4.498 63.980 1.00 67.30 511 THR B C 1
ATOM 8049 O O . THR B 1 512 ? -7.005 4.238 62.786 1.00 35.02 511 THR B O 1
ATOM 8053 N N . LYS B 1 513 ? -7.937 5.524 64.412 1.00 31.18 512 LYS B N 1
ATOM 8054 C CA . LYS B 1 513 ? -8.549 6.496 63.491 1.00 83.28 512 LYS B CA 1
ATOM 8055 C C . LYS B 1 513 ? -7.509 7.401 62.817 1.00 36.25 512 LYS B C 1
ATOM 8056 O O . LYS B 1 513 ? -7.647 7.737 61.641 1.00 48.19 512 LYS B O 1
ATOM 8062 N N . GLU B 1 514 ? -6.479 7.792 63.564 1.00 43.88 513 GLU B N 1
ATOM 8063 C CA . GLU B 1 514 ? -5.330 8.509 62.998 1.00 48.31 513 GLU B CA 1
ATOM 8064 C C . GLU B 1 514 ? -4.714 7.733 61.825 1.00 34.84 513 GLU B C 1
ATOM 8065 O O . GLU B 1 514 ? -4.551 8.273 60.726 1.00 37.68 513 GLU B O 1
ATOM 8071 N N . GLY B 1 515 ? -4.398 6.467 62.070 1.00 32.36 514 GLY B N 1
ATOM 8072 C CA . GLY B 1 515 ? -3.904 5.555 61.037 1.00 48.43 514 GLY B CA 1
ATOM 8073 C C . GLY B 1 515 ? -4.849 5.400 59.856 1.00 52.72 514 GLY B C 1
ATOM 8074 O O . GLY B 1 515 ? -4.410 5.432 58.708 1.00 24.62 514 GLY B O 1
ATOM 8075 N N . TYR B 1 516 ? -6.144 5.234 60.131 1.00 38.94 515 TYR B N 1
ATOM 8076 C CA . TYR B 1 516 ? -7.170 5.173 59.075 1.00 36.89 515 TYR B CA 1
ATOM 8077 C C . TYR B 1 516 ? -7.102 6.427 58.224 1.00 24.70 515 TYR B C 1
ATOM 8078 O O . TYR B 1 516 ? -7.013 6.342 56.987 1.00 33.85 515 TYR B O 1
ATOM 8087 N N . TYR B 1 517 ? -7.118 7.591 58.874 1.00 27.96 516 TYR B N 1
ATOM 8088 C CA . TYR B 1 517 ? -7.092 8.859 58.137 1.00 32.61 516 TYR B CA 1
ATOM 8089 C C . TYR B 1 517 ? -5.866 8.984 57.212 1.00 37.81 516 TYR B C 1
ATOM 8090 O O . TYR B 1 517 ? -6.006 9.311 56.032 1.00 32.63 516 TYR B O 1
ATOM 8099 N N . TYR B 1 518 ? -4.674 8.714 57.745 1.00 28.39 517 TYR B N 1
ATOM 8100 C CA . TYR B 1 518 ? -3.450 8.768 56.935 1.00 37.83 517 TYR B CA 1
ATOM 8101 C C . TYR B 1 518 ? -3.525 7.767 55.770 1.00 35.72 517 TYR B C 1
ATOM 8102 O O . TYR B 1 518 ? -3.144 8.089 54.632 1.00 40.31 517 TYR B O 1
ATOM 8111 N N . ARG B 1 519 ? -4.041 6.568 56.045 1.00 23.47 518 ARG B N 1
ATOM 8112 C CA . ARG B 1 519 ? -4.235 5.549 55.005 1.00 33.34 518 ARG B CA 1
ATOM 8113 C C . ARG B 1 519 ? -5.153 6.039 53.888 1.00 34.11 518 ARG B C 1
ATOM 8114 O O . ARG B 1 519 ? -4.890 5.758 52.701 1.00 29.19 518 ARG B O 1
ATOM 8122 N N . GLN B 1 520 ? -6.206 6.778 54.260 1.00 33.96 519 GLN B N 1
ATOM 8123 C CA . GLN B 1 520 ? -7.146 7.359 53.279 1.00 47.66 519 GLN B CA 1
ATOM 8124 C C . GLN B 1 520 ? -6.461 8.368 52.372 1.00 43.64 519 GLN B C 1
ATOM 8125 O O . GLN B 1 520 ? -6.598 8.295 51.152 1.00 34.77 519 GLN B O 1
ATOM 8131 N N . VAL B 1 521 ? -5.769 9.333 52.981 1.00 37.07 520 VAL B N 1
ATOM 8132 C CA . VAL B 1 521 ? -5.033 10.353 52.224 1.00 29.76 520 VAL B CA 1
ATOM 8133 C C . VAL B 1 521 ? -4.055 9.644 51.303 1.00 28.89 520 VAL B C 1
ATOM 8134 O O . VAL B 1 521 ? -4.019 9.935 50.102 1.00 38.97 520 VAL B O 1
ATOM 8138 N N . PHE B 1 522 ? -3.312 8.685 51.856 1.00 31.80 521 PHE B N 1
ATOM 8139 C CA . PHE B 1 522 ? -2.383 7.889 51.068 1.00 37.57 521 PHE B CA 1
ATOM 8140 C C . PHE B 1 522 ? -3.070 7.231 49.878 1.00 48.33 521 PHE B C 1
ATOM 8141 O O . PHE B 1 522 ? -2.574 7.333 48.771 1.00 28.96 521 PHE B O 1
ATOM 8149 N N . GLU B 1 523 ? -4.189 6.548 50.106 1.00 35.13 522 GLU B N 1
ATOM 8150 C CA . GLU B 1 523 ? -4.890 5.824 49.021 1.00 52.69 522 GLU B CA 1
ATOM 8151 C C . GLU B 1 523 ? -5.520 6.740 47.964 1.00 36.30 522 GLU B C 1
ATOM 8152 O O . GLU B 1 523 ? -5.700 6.316 46.822 1.00 37.93 522 GLU B O 1
ATOM 8158 N N . ARG B 1 524 ? -5.858 7.975 48.329 1.00 26.34 523 ARG B N 1
ATOM 8159 C CA . ARG B 1 524 ? -6.281 8.955 47.328 1.00 41.20 523 ARG B CA 1
ATOM 8160 C C . ARG B 1 524 ? -5.165 9.256 46.313 1.00 48.32 523 ARG B C 1
ATOM 8161 O O . ARG B 1 524 ? -5.402 9.262 45.105 1.00 36.21 523 ARG B O 1
ATOM 8169 N N . HIS B 1 525 ? -3.955 9.494 46.804 1.00 44.43 524 HIS B N 1
ATOM 8170 C CA . HIS B 1 525 ? -2.812 9.787 45.923 1.00 27.41 524 HIS B CA 1
ATOM 8171 C C . HIS B 1 525 ? -2.278 8.536 45.257 1.00 31.43 524 HIS B C 1
ATOM 8172 O O . HIS B 1 525 ? -1.815 8.587 44.127 1.00 31.01 524 HIS B O 1
ATOM 8179 N N . TYR B 1 526 ? -2.334 7.416 45.968 1.00 28.87 525 TYR B N 1
ATOM 8180 C CA . TYR B 1 526 ? -1.619 6.208 45.590 1.00 31.99 525 TYR B CA 1
ATOM 8181 C C . TYR B 1 526 ? -2.526 4.966 45.763 1.00 33.90 525 TYR B C 1
ATOM 8182 O O . TYR B 1 526 ? -2.209 4.067 46.544 1.00 33.77 525 TYR B O 1
ATOM 8191 N N . PRO B 1 527 ? -3.654 4.911 45.017 1.00 36.89 526 PRO B N 1
ATOM 8192 C CA . PRO B 1 527 ? -4.606 3.811 45.228 1.00 35.36 526 PRO B CA 1
ATOM 8193 C C . PRO B 1 527 ? -4.019 2.438 44.927 1.00 27.39 526 PRO B C 1
ATOM 8194 O O . PRO B 1 527 ? -3.373 2.233 43.889 1.00 30.77 526 PRO B O 1
ATOM 8198 N N . GLY B 1 528 ? -4.184 1.523 45.879 1.00 29.75 527 GLY B N 1
ATOM 8199 C CA . GLY B 1 528 ? -3.675 0.170 45.736 1.00 32.48 527 GLY B CA 1
ATOM 8200 C C . GLY B 1 528 ? -2.182 0.005 45.944 1.00 32.79 527 GLY B C 1
ATOM 8201 O O . GLY B 1 528 ? -1.666 -1.085 45.714 1.00 26.50 527 GLY B O 1
ATOM 8202 N N . ARG B 1 529 ? -1.489 1.050 46.415 1.00 31.99 528 ARG B N 1
ATOM 8203 C CA . ARG B 1 529 ? -0.021 0.995 46.579 1.00 38.09 528 ARG B CA 1
ATOM 8204 C C . ARG B 1 529 ? 0.466 0.789 48.018 1.00 45.80 528 ARG B C 1
ATOM 8205 O O . ARG B 1 529 ? 1.615 1.113 48.319 1.00 24.68 528 ARG B O 1
ATOM 8213 N N . ALA B 1 530 ? -0.367 0.225 48.898 1.00 27.74 529 ALA B N 1
ATOM 8214 C CA . ALA B 1 530 ? -0.020 0.163 50.325 1.00 20.57 529 ALA B CA 1
ATOM 8215 C C . ALA B 1 530 ? 1.170 -0.715 50.653 1.00 24.43 529 ALA B C 1
ATOM 8216 O O . ALA B 1 530 ? 1.806 -0.514 51.695 1.00 31.68 529 ALA B O 1
ATOM 8218 N N . ASP B 1 531 ? 1.491 -1.673 49.783 1.00 26.50 530 ASP B N 1
ATOM 8219 C CA . ASP B 1 531 ? 2.629 -2.566 50.040 1.00 42.10 530 ASP B CA 1
ATOM 8220 C C . ASP B 1 531 ? 3.995 -1.907 49.818 1.00 26.02 530 ASP B C 1
ATOM 8221 O O . ASP B 1 531 ? 5.003 -2.589 49.885 1.00 26.84 530 ASP B O 1
ATOM 8226 N N . TRP B 1 532 ? 4.023 -0.599 49.564 1.00 24.04 531 TRP B N 1
ATOM 8227 C CA . TRP B 1 532 ? 5.288 0.168 49.672 1.00 27.56 531 TRP B CA 1
ATOM 8228 C C . TRP B 1 532 ? 5.812 0.136 51.108 1.00 47.76 531 TRP B C 1
ATOM 8229 O O . TRP B 1 532 ? 7.027 0.206 51.333 1.00 38.20 531 TRP B O 1
ATOM 8240 N N . LEU B 1 533 ? 4.890 0.048 52.068 1.00 39.41 532 LEU B N 1
ATOM 8241 C CA . LEU B 1 533 ? 5.235 -0.166 53.477 1.00 31.57 532 LEU B CA 1
ATOM 8242 C C . LEU B 1 533 ? 4.911 -1.604 53.868 1.00 43.73 532 LEU B C 1
ATOM 8243 O O . LEU B 1 533 ? 3.745 -1.958 53.998 1.00 37.04 532 LEU B O 1
ATOM 8248 N N . SER B 1 534 ? 5.938 -2.421 54.071 1.00 36.86 533 SER B N 1
ATOM 8249 C CA . SER B 1 534 ? 5.745 -3.807 54.514 1.00 44.66 533 SER B CA 1
ATOM 8250 C C . SER B 1 534 ? 5.021 -3.950 55.892 1.00 42.46 533 SER B C 1
ATOM 8251 O O . SER B 1 534 ? 4.172 -4.838 56.057 1.00 45.60 533 SER B O 1
ATOM 8254 N N . HIS B 1 535 ? 5.308 -3.049 56.837 1.00 200.00 534 HIS B N 1
ATOM 8255 C CA . HIS B 1 535 ? 4.927 -3.214 58.258 1.00 42.89 534 HIS B CA 1
ATOM 8256 C C . HIS B 1 535 ? 3.702 -2.401 58.667 1.00 56.48 534 HIS B C 1
ATOM 8257 O O . HIS B 1 535 ? 3.502 -2.107 59.853 1.00 55.60 534 HIS B O 1
#

Nearest PDB structures (foldseek):
  6gq3-assembly2_B  TM=1.001E+00  e=5.600E-91  Homo sapiens
  8sue-assembly1_A  TM=9.827E-01  e=7.470E-78  Homo sapiens
  8sue-assembly1_B  TM=9.807E-01  e=3.557E-75  Homo sapiens
  1ct9-assembly1_D  TM=9.056E-01  e=8.227E-44  Escherichia coli
  1ct9-assembly1_A  TM=8.972E-01  e=2.260E-43  Escherichia coli

Sequence (1018 aa):
CGIWALFGSDDCLSVQCLSAMKIAHRGPDAFRFENVNGYTNCCFGFHRLAVVDPLFGMQPIRVKKYPYLWLCCYNGEIYNHKKMQQHFEFEYQTKVDGEIILHLYDKGGIEQTICMLDGVFAFVVLLDTANKKVFLGRDTYGVRPLFKAMTEDGFLAVCSEAKGLVTLKHSATPFLKVEPFLPGHYEVLDLKPNGKVASVEMVKYHHCRDVFPGFEIETVKNNLRILFNNAVKKRLMTDRRIGCLLSGGLDSSLVAATLLKQLKEAQVQYPLQTFAIGMEDSPDLLAARKVADHIGSEHYEVLFNSEEGIQALDEVIFSLETYDITTVRASVGMYLISKYIRKNTDSVVIFSGEGSSDELTQGYIYFHKAPSPEKAEEESERLLRELYLFDVLRADRTTAAHGLELRVPFLDHRFSSYYLSLPPEMRIPKNGIEKHLLRETFEDSNLIPKEILWRPSWFKILQEYVEHQVDDAMMANAAQKFPFNTPKTKEGYYYRQVFERHYPGRADWLSHCGIWALFGSDDCLSVQCLSAMKIAHRGPDAFRFENVNGYTNCCFGFHRLAVVDPLFGMQPIRVKKYPYLWLCCYNGEIYNHKKMQQHFEFEYQTKVDGEIILHLYDKGGIEQTICMLDGVFAFVLLDTANKKVFLGRDTYGVRPLFKAMTEDGFLAVCSEAKGLVTLKHSATPFLKVEPFLPGHYEVLDLKPNGKVASVEMVKYHHCRDVFPGFEIETVKNNLRILFNNAVKKRLMTDRRIGCLLSGGLDSSLVAATLLKQLKEAQVQYPLQTFAIGMEDSPDLLAARKVADHIGSEHYEVLFNSEEGIQALDEVIFSLETYDITTVRASVGMYLISKYIRKNTDSVVIFSGEGSDELTQGYIYFHKAPSPEKAEEESERLLRELYLFDVLRADRTTAAHGLELRVPFLDHRFSSSYYLSLPPEMRIPKNGIEKHLLRETFEDSNLIPKEILWRPSWFKILQEYVEHQVDDAMMANAAQKFPFNTPKTKEGYYYRQVFERHYPGRADWLSH

CATH classification: 3.40.50.620

GO terms:
  GO:0004066 asparagine synthase (glutamine-hydrolyzing) activity (F, IDA)
  GO:0070981 L-asparagine biosynthetic process (P, IDA)
  GO:0005829 cytosol (C, TAS)
  GO:0005515 protein binding (F, IPI)
  GO:0005829 cytosol (C, IDA)
  GO:0042149 cellular response to glucose starvation (P, IDA)
  GO:0045931 positive regulation of mitotic cell cycle (P, IDA)
  GO:0070981 L-asparagine biosynthetic process (P, IC)
  GO:0043066 negative regulation of apoptotic process (P, IMP)

Foldseek 3Di:
DKKKKKFLAPDCPPPVVVLLCQLLLLAVPDWDKAADVLRRRIIMIDRHNAWAAPPFPDDLDADPVQNQKGKDKDWAQLCQVVLCVLVVPDDPGGGSCVSLVVQCVVPNDQRRLLQGQIFMWMWMGGPVQQKIKTAGAALRLFWKKWWADPQQMIMMMSDCSSPQPDDGPPDPGTFMATQAHQWMWMWGQDSNRGIGTDDIDHHHHDHNSVPDPDLVVLLVVLVVLLLVLLLSLVNTPFAAEEEFQLAPQSLLSRLSNLVSCVVVVPDDFHEYEHEEAPPDPRQVSRVQSCVLSVGNYDYYYDDLVQLVVCLLVQLVLLLAQDLVQSLVLSRLLVRLQCCLVPHRHAEYEYRPPCCLLLVQDPCLVVAPDLVSSLVSSVVCSSCCNNGVSSSQPRSNSSNNHHYDHSNVRPSSSVSSSPRDSVVRRDPPPAGPVSVLVSCVVVSSGDPCSSRDRCSVVSLQVVLPVVADPVNQVCQCVVPVQPGDDDSSSVVSVVSSCVSVPPNNVNPVD/DKKKKKWPAPDQPPPLVVLLCQLQLLAVPDKDKAADVLRRRIIMIDRHDAWWFPPFPDDLDADPVQNQKGKDKDWAQLCQVVLCVLVVPDDPTRGSVVSLVVQCVVPNDQRSQQQGQIFMWMWMGGPVQQKIKTAGAALRLFWKKWWADPQQMIMMISDCSSPQPDDRPVDDGIFMATDAHQWMWIWGQDSNRGIGTPDIGRHHHDDSSVPDPDLVVLLVVLVVLLLVLLLSLVPGPFAAEEEFQLALQSLLSRLSNQVSCVVVVPDDFHEYEYEEADDDVSLVSRVQSCVLSVGNYYYYHDDLVQLVVCLLVQLLLLLALDLQQSLVLSGLLVRLQVCLVPHRHAEYEDRPLPCLLQVLDPCLLVDDDLVRSLVSSVVCSSCCSVGVSSSNSRSNSSNNHHYDHSCVRPVSSVSSSVHPSVQRRPDVSAGSPSVLVSCVVVSSGDVCNSPDRCSVVSLLVVLDVVQDDVCQVCQCVVPVQPGDDDSSSSVSVVSSCVSPPPNNVNPVD

Radius of gyration: 34.59 Å; Cα contacts (8 Å, |Δi|>4): 2030; chains: 2; bounding box: 64×56×114 Å

Solvent-accessible surface area: 39931 Å² total

InterPro domains:
  IPR001962 Asparagine synthase [PF00733] (235-382)
  IPR001962 Asparagine synthase [PF00733] (383-537)
  IPR001962 Asparagine synthase [cd01991] (249-473)
  IPR006426 Asparagine synthase, glutamine-hydrolyzing [PIRSF001589] (1-529)
  IPR006426 Asparagine synthase, glutamine-hydrolyzing [TIGR01536] (2-387)
  IPR014729 Rossmann-like alpha/beta/alpha sandwich fold [G3DSA:3.40.50.620] (227-531)
  IPR017932 Glutamine amidotransferase type 2 domain [PF13537] (48-165)
  IPR017932 Glutamine amidotransferase type 2 domain [PS51278] (2-191)
  IPR029055 Nucleophile aminohydrolases, N-terminal [G3DSA:3.60.20.10] (16-189)
  IPR029055 Nucleophile aminohydrolases, N-terminal [SSF56235] (1-191)
  IPR033738 Asparagine synthase, N-terminal domain [cd00712] (2-206)
  IPR050795 Asparagine Synthetase [PTHR11772] (1-558)